Protein 5MSN (pdb70)

Foldseek 3Di:
DLEFDCPQAAEDEQDDQVVVVHVFDQDLVVSCVPGPHHPVSHVLVCLAQLWFHAPSGTHGYDPNNLLVLLLLLQQQCVVVVPDLQWAALPSSLCSSCVPVDPDDDRCDSRSSVSSQSHQWDADPVDNTTHGPVLVVLLVLLLVLQVVPAEPHKDFQVVSVVSSVVSGHPPDPDDDDCLSNQLFWDAQDPGMIHGDHLVPADLDQLRRQVVVCNSPQKDWCSNCCSSRVVNVVVPDDVVVVLVVRWDWDQDPNTIITGHD/DFEWDCPQAEEDAPDDQVVVVGPQDPVVRCVPTPDDPVVHVLVCLAQLWFGAPRGTHGYDLVNLLVLLQLLVQLCVVVVPDQQWDALPVSVVSSPPPPVPDDDRCDSRSVVSSQSNAWDWPVPITTHGPLLVNLLSLLLVLQVVPAAPHKDFPVVSVVVSVVSHHPCSPDDDDCLSNQLFWDAQDPGMIHGDDLVPADLPLLRRLVVNCVSPFKDQPSNCQNSRVVNPVVPDDSVVVVVVFWDWDDDDPTIMTGGD/DEFDCPFAAEDALDLCPVPPDHAQDVVVRVVVGPDDPVRHVLVCLQQLWFHDPRGTHGYDPVVLLVLLQLLQQLCVVVVHDLQWADLPVSVVSSCPPPPVSRDSCDSRSSVSSQSNAWDFDVRTTHGPQLVVLLVLLLVLQVVPAAPHKDFPVVSVVVSVVPHRPPRDDDDDCLSNQLFWDALDPGMIHGDHLVPADLDQLRRLVVRCVSPFKDFPSNCCNSRVVNVVVPDDVQVVLVVAWDWDDDVPTIMIGGD/DFWDFCCPFAAEDAQDQQPPVVADQDVVSSQVVIPDDPVVSVLVCLAQLWFAFPRHTHGYDLNVLLVLLQLLQQQCVVVVPDQQWDDLPVSVCSSPVPPDPRRDRCDSRNSVSSQSHQFDDPPTTHGPQLVNLLSLLLVLQCVPAEPHKDFPVVSVVSSVVSHRDPRDDDDDCLSCQLFWDAQDPGMIHGDDLVVADLPLLRRLVVRCVSPFKDFPSSCQNSRVVSVVVPDDSVVVVVVFWDWDADVPTIMTGGD

Structure (mmCIF, N/CA/C/O backbone):
data_5MSN
#
_entry.id   5MSN
#
_cell.length_a   68.682
_cell.length_b   100.697
_cell.length_c   83.495
_cell.angle_alpha   90.00
_cell.angle_beta   100.67
_cell.angle_gamma   90.00
#
_symmetry.space_group_name_H-M   'P 1 21 1'
#
loop_
_entity.id
_entity.type
_entity.pdbx_description
1 polymer 'DCC1 protein'
2 water water
#
loop_
_atom_site.group_PDB
_atom_site.id
_atom_site.type_symbol
_atom_site.label_atom_id
_atom_site.label_alt_id
_atom_site.label_comp_id
_atom_site.label_asym_id
_atom_site.label_entity_id
_atom_site.label_seq_id
_atom_site.pdbx_PDB_ins_code
_atom_site.Cartn_x
_atom_site.Cartn_y
_atom_site.Cartn_z
_atom_site.occupancy
_atom_site.B_iso_or_equiv
_atom_site.auth_seq_id
_atom_site.auth_comp_id
_atom_site.auth_asym_id
_atom_site.auth_atom_id
_atom_site.pdbx_PDB_model_num
ATOM 1 N N . HIS A 1 27 ? -4.371 97.443 95.986 1.00 51.87 114 HIS A N 1
ATOM 2 C CA . HIS A 1 27 ? -4.304 97.800 94.568 1.00 58.57 114 HIS A CA 1
ATOM 3 C C . HIS A 1 27 ? -3.485 96.768 93.772 1.00 59.44 114 HIS A C 1
ATOM 4 O O . HIS A 1 27 ? -3.782 96.487 92.606 1.00 50.08 114 HIS A O 1
ATOM 11 N N . GLY A 1 28 ? -2.455 96.202 94.403 1.00 54.68 115 GLY A N 1
ATOM 12 C CA . GLY A 1 28 ? -1.682 95.139 93.808 1.00 54.15 115 GLY A CA 1
ATOM 13 C C . GLY A 1 28 ? -0.671 95.551 92.760 1.00 54.70 115 GLY A C 1
ATOM 14 O O . GLY A 1 28 ? 0.110 94.696 92.320 1.00 56.21 115 GLY A O 1
ATOM 15 N N . GLU A 1 29 ? -0.669 96.805 92.310 1.00 54.11 116 GLU A N 1
ATOM 16 C CA . GLU A 1 29 ? 0.251 97.204 91.249 1.00 49.99 116 GLU A CA 1
ATOM 17 C C . GLU A 1 29 ? 1.200 98.286 91.756 1.00 48.26 116 GLU A C 1
ATOM 18 O O . GLU A 1 29 ? 0.960 98.931 92.780 1.00 48.66 116 GLU A O 1
ATOM 24 N N . LEU A 1 30 ? 2.255 98.547 90.983 1.00 46.15 117 LEU A N 1
ATOM 25 C CA . LEU A 1 30 ? 3.124 99.680 91.274 1.00 45.67 117 LEU A CA 1
ATOM 26 C C . LEU A 1 30 ? 2.419 100.963 90.889 1.00 43.08 117 LEU A C 1
ATOM 27 O O . LEU A 1 30 ? 1.630 100.982 89.942 1.00 39.20 117 LEU A O 1
ATOM 32 N N . ASN A 1 31 ? 2.740 102.051 91.594 1.00 44.59 118 ASN A N 1
ATOM 33 C CA . ASN A 1 31 ? 2.264 103.381 91.207 1.00 44.67 118 ASN A CA 1
ATOM 34 C C . ASN A 1 31 ? 3.362 104.062 90.380 1.00 44.58 118 ASN A C 1
ATOM 35 O O . ASN A 1 31 ? 4.327 104.608 90.926 1.00 39.47 118 ASN A O 1
ATOM 40 N N . LEU A 1 32 ? 3.186 104.064 89.057 1.00 39.26 119 LEU A N 1
ATOM 41 C CA . LEU A 1 32 ? 4.163 104.608 88.134 1.00 42.57 119 LEU A CA 1
ATOM 42 C C . LEU A 1 32 ? 3.960 106.108 87.848 1.00 46.38 119 LEU A C 1
ATOM 43 O O . LEU A 1 32 ? 4.508 106.610 86.864 1.00 47.10 119 LEU A O 1
ATOM 48 N N . ASN A 1 33 ? 3.227 106.839 88.710 1.00 46.73 120 ASN A N 1
ATOM 49 C CA . ASN A 1 33 ? 2.855 108.231 88.422 1.00 47.91 120 ASN A CA 1
ATOM 50 C C . ASN A 1 33 ? 4.078 109.098 88.128 1.00 49.39 120 ASN A C 1
ATOM 51 O O . ASN A 1 33 ? 4.027 109.994 87.289 1.00 51.53 120 ASN A O 1
ATOM 56 N N . SER A 1 34 ? 5.123 108.987 88.921 1.00 50.10 121 SER A N 1
ATOM 57 C CA . SER A 1 34 ? 6.265 109.867 88.698 1.00 60.02 121 SER A CA 1
ATOM 58 C C . SER A 1 34 ? 7.438 109.172 88.004 1.00 50.99 121 SER A C 1
ATOM 59 O O . SER A 1 34 ? 8.558 109.692 88.053 1.00 57.99 121 SER A O 1
ATOM 62 N N . VAL A 1 35 ? 7.214 108.013 87.382 1.00 47.19 122 VAL A N 1
ATOM 63 C CA . VAL A 1 35 ? 8.271 107.175 86.811 1.00 43.26 122 VAL A CA 1
ATOM 64 C C . VAL A 1 35 ? 8.340 107.426 85.310 1.00 41.74 122 VAL A C 1
ATOM 65 O O . VAL A 1 35 ? 7.527 106.860 84.560 1.00 44.13 122 VAL A O 1
ATOM 69 N N . PRO A 1 36 ? 9.331 108.155 84.817 1.00 38.71 123 PRO A N 1
ATOM 70 C CA . PRO A 1 36 ? 9.391 108.471 83.386 1.00 41.50 123 PRO A CA 1
ATOM 71 C C . PRO A 1 36 ? 9.903 107.319 82.518 1.00 42.67 123 PRO A C 1
ATOM 72 O O . PRO A 1 36 ? 10.540 106.367 82.986 1.00 42.41 123 PRO A O 1
ATOM 76 N N . ILE A 1 37 ? 9.601 107.421 81.215 1.00 40.07 124 ILE A N 1
ATOM 77 C CA . ILE A 1 37 ? 10.032 106.422 80.241 1.00 38.38 124 ILE A CA 1
ATOM 78 C C . ILE A 1 37 ? 11.386 106.835 79.692 1.00 41.40 124 ILE A C 1
ATOM 79 O O . ILE A 1 37 ? 11.585 107.996 79.317 1.00 37.96 124 ILE A O 1
ATOM 84 N N . TYR A 1 38 ? 12.318 105.892 79.648 1.00 40.80 125 TYR A N 1
ATOM 85 C CA . TYR A 1 38 ? 13.645 106.139 79.107 1.00 41.09 125 TYR A CA 1
ATOM 86 C C . TYR A 1 38 ? 13.731 105.504 77.715 1.00 38.86 125 TYR A C 1
ATOM 87 O O . TYR A 1 38 ? 13.353 104.339 77.527 1.00 32.73 125 TYR A O 1
ATOM 96 N N . ASN A 1 39 ? 14.119 106.308 76.727 1.00 40.96 126 ASN A N 1
ATOM 97 C CA . ASN A 1 39 ? 14.232 105.875 75.338 1.00 40.18 126 ASN A CA 1
ATOM 98 C C . ASN A 1 39 ? 15.643 106.129 74.786 1.00 44.05 126 ASN A C 1
ATOM 99 O O . ASN A 1 39 ? 15.808 106.438 73.602 1.00 42.50 126 ASN A O 1
ATOM 104 N N . GLY A 1 40 ? 16.669 106.039 75.638 1.00 40.62 127 GLY A N 1
ATOM 105 C CA . GLY A 1 40 ? 18.052 106.206 75.188 1.00 43.06 127 GLY A CA 1
ATOM 106 C C . GLY A 1 40 ? 18.573 107.633 75.078 1.00 53.15 127 GLY A C 1
ATOM 107 O O . GLY A 1 40 ? 19.627 107.848 74.461 1.00 52.95 127 GLY A O 1
ATOM 108 N N . GLU A 1 41 ? 17.890 108.608 75.682 1.00 49.60 128 GLU A N 1
ATOM 109 C CA . GLU A 1 41 ? 18.256 110.018 75.597 1.00 56.41 128 GLU A CA 1
ATOM 110 C C . GLU A 1 41 ? 19.579 110.313 76.301 1.00 61.99 128 GLU A C 1
ATOM 111 O O . GLU A 1 41 ? 20.010 109.610 77.225 1.00 54.93 128 GLU A O 1
ATOM 117 N N . LEU A 1 42 ? 20.197 111.416 75.870 1.00 61.81 129 LEU A N 1
ATOM 118 C CA . LEU A 1 42 ? 21.565 111.737 76.248 1.00 65.59 129 LEU A CA 1
ATOM 119 C C . LEU A 1 42 ? 21.677 112.270 77.667 1.00 65.76 129 LEU A C 1
ATOM 120 O O . LEU A 1 42 ? 22.551 111.847 78.436 1.00 67.32 129 LEU A O 1
ATOM 125 N N . ASP A 1 43 ? 20.805 113.201 78.033 1.00 67.09 130 ASP A N 1
ATOM 126 C CA . ASP A 1 43 ? 20.900 113.875 79.321 1.00 70.52 130 ASP A CA 1
ATOM 127 C C . ASP A 1 43 ? 19.550 113.705 80.028 1.00 69.86 130 ASP A C 1
ATOM 128 O O . ASP A 1 43 ? 18.808 114.675 80.198 1.00 70.61 130 ASP A O 1
ATOM 133 N N . PHE A 1 44 ? 19.259 112.484 80.478 1.00 69.74 131 PHE A N 1
ATOM 134 C CA . PHE A 1 44 ? 17.893 112.143 80.880 1.00 62.53 131 PHE A CA 1
ATOM 135 C C . PHE A 1 44 ? 17.449 112.985 82.074 1.00 62.66 131 PHE A C 1
ATOM 136 O O . PHE A 1 44 ? 16.329 113.503 82.081 1.00 62.26 131 PHE A O 1
ATOM 144 N N . SER A 1 45 ? 18.319 113.172 83.071 1.00 63.52 132 SER A N 1
ATOM 145 C CA . SER A 1 45 ? 17.908 113.830 84.312 1.00 68.42 132 SER A CA 1
ATOM 146 C C . SER A 1 45 ? 17.515 115.301 84.134 1.00 73.81 132 SER A C 1
ATOM 147 O O . SER A 1 45 ? 16.702 115.802 84.926 1.00 74.92 132 SER A O 1
ATOM 150 N N . ASP A 1 46 ? 18.051 116.001 83.122 1.00 74.09 133 ASP A N 1
ATOM 151 C CA . ASP A 1 46 ? 17.674 117.389 82.942 1.00 75.22 133 ASP A CA 1
ATOM 152 C C . ASP A 1 46 ? 16.412 117.551 82.098 1.00 77.40 133 ASP A C 1
ATOM 153 O O . ASP A 1 46 ? 15.561 118.380 82.433 1.00 80.17 133 ASP A O 1
ATOM 158 N N . LYS A 1 47 ? 16.206 116.691 81.112 1.00 74.98 134 LYS A N 1
ATOM 159 C CA . LYS A 1 47 ? 14.945 116.776 80.390 1.00 72.49 134 LYS A CA 1
ATOM 160 C C . LYS A 1 47 ? 13.791 116.239 81.201 1.00 71.70 134 LYS A C 1
ATOM 161 O O . LYS A 1 47 ? 12.648 116.296 80.732 1.00 73.56 134 LYS A O 1
ATOM 167 N N . ILE A 1 48 ? 14.076 115.724 82.386 1.00 71.44 135 ILE A N 1
ATOM 168 C CA . ILE A 1 48 ? 13.077 115.194 83.285 1.00 69.70 135 ILE A CA 1
ATOM 169 C C . ILE A 1 48 ? 12.890 116.163 84.455 1.00 75.57 135 ILE A C 1
ATOM 170 O O . ILE A 1 48 ? 13.758 116.991 84.749 1.00 73.64 135 ILE A O 1
ATOM 175 N N . LYS A 1 55 ? 10.882 116.298 90.678 1.00 75.21 142 LYS A N 1
ATOM 176 C CA . LYS A 1 55 ? 9.746 115.393 90.859 1.00 83.26 142 LYS A CA 1
ATOM 177 C C . LYS A 1 55 ? 10.085 113.991 90.349 1.00 81.36 142 LYS A C 1
ATOM 178 O O . LYS A 1 55 ? 9.435 113.455 89.440 1.00 74.90 142 LYS A O 1
ATOM 184 N N . VAL A 1 56 ? 11.112 113.408 90.960 1.00 83.69 143 VAL A N 1
ATOM 185 C CA . VAL A 1 56 ? 11.676 112.146 90.509 1.00 72.33 143 VAL A CA 1
ATOM 186 C C . VAL A 1 56 ? 11.839 111.209 91.690 1.00 66.74 143 VAL A C 1
ATOM 187 O O . VAL A 1 56 ? 11.928 111.620 92.852 1.00 68.91 143 VAL A O 1
ATOM 191 N N . ILE A 1 57 ? 11.896 109.937 91.353 1.00 71.39 144 ILE A N 1
ATOM 192 C CA . ILE A 1 57 ? 12.104 108.838 92.271 1.00 58.07 144 ILE A CA 1
ATOM 193 C C . ILE A 1 57 ? 13.536 108.402 91.995 1.00 51.88 144 ILE A C 1
ATOM 194 O O . ILE A 1 57 ? 13.910 108.261 90.832 1.00 49.35 144 ILE A O 1
ATOM 199 N N . GLY A 1 58 ? 14.353 108.192 93.039 1.00 53.15 145 GLY A N 1
ATOM 200 C CA . GLY A 1 58 ? 15.749 107.834 92.804 1.00 49.50 145 GLY A CA 1
ATOM 201 C C . GLY A 1 58 ? 16.062 106.396 93.153 1.00 49.05 145 GLY A C 1
ATOM 202 O O . GLY A 1 58 ? 17.099 105.848 92.765 1.00 54.47 145 GLY A O 1
ATOM 203 N N . THR A 1 59 ? 15.134 105.748 93.833 1.00 47.13 146 THR A N 1
ATOM 204 C CA . THR A 1 59 ? 15.437 104.478 94.455 1.00 43.48 146 THR A CA 1
ATOM 205 C C . THR A 1 59 ? 14.236 103.536 94.423 1.00 44.14 146 THR A C 1
ATOM 206 O O . THR A 1 59 ? 13.093 103.961 94.631 1.00 40.93 146 THR A O 1
ATOM 210 N N . LEU A 1 60 ? 14.506 102.247 94.199 1.00 40.99 147 LEU A N 1
ATOM 211 C CA . LEU A 1 60 ? 13.430 101.258 94.179 1.00 41.35 147 LEU A CA 1
ATOM 212 C C . LEU A 1 60 ? 12.801 101.093 95.554 1.00 40.03 147 LEU A C 1
ATOM 213 O O . LEU A 1 60 ? 11.612 100.792 95.670 1.00 42.03 147 LEU A O 1
ATOM 218 N N . GLU A 1 61 ? 13.601 101.246 96.607 1.00 45.05 148 GLU A N 1
ATOM 219 C CA . GLU A 1 61 ? 13.086 101.269 97.975 1.00 43.36 148 GLU A CA 1
ATOM 220 C C . GLU A 1 61 ? 12.047 102.377 98.149 1.00 42.50 148 GLU A C 1
ATOM 221 O O . GLU A 1 61 ? 11.005 102.180 98.786 1.00 42.48 148 GLU A O 1
ATOM 227 N N . GLU A 1 62 ? 12.319 103.550 97.598 1.00 43.96 149 GLU A N 1
ATOM 228 C CA . GLU A 1 62 ? 11.345 104.630 97.636 1.00 48.73 149 GLU A CA 1
ATOM 229 C C . GLU A 1 62 ? 10.086 104.282 96.857 1.00 47.63 149 GLU A C 1
ATOM 230 O O . GLU A 1 62 ? 8.975 104.521 97.338 1.00 46.52 149 GLU A O 1
ATOM 236 N N . LEU A 1 63 ? 10.227 103.688 95.669 1.00 45.50 150 LEU A N 1
ATOM 237 C CA . LEU A 1 63 ? 9.044 103.396 94.873 1.00 44.45 150 LEU A CA 1
ATOM 238 C C . LEU A 1 63 ? 8.153 102.379 95.575 1.00 43.71 150 LEU A C 1
ATOM 239 O O . LEU A 1 63 ? 6.925 102.528 95.572 1.00 42.72 150 LEU A O 1
ATOM 244 N N . LEU A 1 64 ? 8.758 101.396 96.262 1.00 43.10 151 LEU A N 1
ATOM 245 C CA . LEU A 1 64 ? 7.990 100.381 96.984 1.00 43.32 151 LEU A CA 1
ATOM 246 C C . LEU A 1 64 ? 7.256 100.982 98.177 1.00 50.14 151 LEU A C 1
ATOM 247 O O . LEU A 1 64 ? 6.101 100.627 98.444 1.00 43.33 151 LEU A O 1
ATOM 252 N N . GLU A 1 65 ? 7.911 101.905 98.895 1.00 47.59 152 GLU A N 1
ATOM 253 C CA . GLU A 1 65 ? 7.275 102.586 100.023 1.00 51.28 152 GLU A CA 1
ATOM 254 C C . GLU A 1 65 ? 6.034 103.368 99.601 1.00 50.18 152 GLU A C 1
ATOM 255 O O . GLU A 1 65 ? 5.069 103.460 100.368 1.00 49.78 152 GLU A O 1
ATOM 261 N N . ASN A 1 66 ? 6.027 103.935 98.397 1.00 47.46 153 ASN A N 1
ATOM 262 C CA . ASN A 1 66 ? 4.881 104.708 97.943 1.00 51.60 153 ASN A CA 1
ATOM 263 C C . ASN A 1 66 ? 3.963 103.913 97.029 1.00 47.69 153 ASN A C 1
ATOM 264 O O . ASN A 1 66 ? 3.223 104.524 96.254 1.00 46.05 153 ASN A O 1
ATOM 269 N N . SER A 1 67 ? 3.981 102.563 97.119 1.00 44.44 154 SER A N 1
ATOM 270 C CA . SER A 1 67 ? 3.174 101.767 96.199 1.00 47.76 154 SER A CA 1
ATOM 271 C C . SER A 1 67 ? 2.183 100.904 96.970 1.00 48.45 154 SER A C 1
ATOM 272 O O . SER A 1 67 ? 2.552 100.272 97.967 1.00 42.66 154 SER A O 1
ATOM 275 N N . PRO A 1 68 ? 0.977 100.766 96.470 1.00 58.50 155 PRO A N 1
ATOM 276 C CA . PRO A 1 68 ? -0.061 100.052 97.217 1.00 53.17 155 PRO A CA 1
ATOM 277 C C . PRO A 1 68 ? -0.002 98.553 97.011 1.00 55.53 155 PRO A C 1
ATOM 278 O O . PRO A 1 68 ? -1.043 97.893 96.969 1.00 68.58 155 PRO A O 1
ATOM 282 N N . CYS A 1 69 ? 1.206 98.011 96.925 1.00 52.00 156 CYS A N 1
ATOM 283 C CA . CYS A 1 69 ? 1.408 96.592 96.725 1.00 48.93 156 CYS A CA 1
ATOM 284 C C . CYS A 1 69 ? 2.454 96.150 97.738 1.00 44.38 156 CYS A C 1
ATOM 285 O O . CYS A 1 69 ? 3.120 96.978 98.366 1.00 40.02 156 CYS A O 1
ATOM 288 N N . SER A 1 70 ? 2.574 94.838 97.919 1.00 40.12 157 SER A N 1
ATOM 289 C CA . SER A 1 70 ? 3.613 94.277 98.771 1.00 39.79 157 SER A CA 1
ATOM 290 C C . SER A 1 70 ? 4.998 94.439 98.122 1.00 41.04 157 SER A C 1
ATOM 291 O O . SER A 1 70 ? 5.123 94.713 96.923 1.00 36.18 157 SER A O 1
ATOM 294 N N . ALA A 1 71 ? 6.058 94.274 98.924 1.00 42.33 158 ALA A N 1
ATOM 295 C CA . ALA A 1 71 ? 7.406 94.430 98.365 1.00 40.57 158 ALA A CA 1
ATOM 296 C C . ALA A 1 71 ? 7.694 93.376 97.294 1.00 45.36 158 ALA A C 1
ATOM 297 O O . ALA A 1 71 ? 8.240 93.701 96.229 1.00 37.04 158 ALA A O 1
ATOM 299 N N . LEU A 1 72 ? 7.305 92.117 97.543 1.00 41.14 159 LEU A N 1
ATOM 300 C CA . LEU A 1 72 ? 7.557 91.043 96.573 1.00 39.33 159 LEU A CA 1
ATOM 301 C C . LEU A 1 72 ? 6.807 91.266 95.270 1.00 35.30 159 LEU A C 1
ATOM 302 O O . LEU A 1 72 ? 7.354 91.039 94.180 1.00 34.33 159 LEU A O 1
ATOM 307 N N . GLU A 1 73 ? 5.554 91.706 95.356 1.00 33.18 160 GLU A N 1
ATOM 308 C CA . GLU A 1 73 ? 4.809 92.030 94.144 1.00 38.43 160 GLU A CA 1
ATOM 309 C C . GLU A 1 73 ? 5.480 93.172 93.378 1.00 31.29 160 GLU A C 1
ATOM 310 O O . GLU A 1 73 ? 5.625 93.115 92.150 1.00 34.73 160 GLU A O 1
ATOM 316 N N . GLY A 1 74 ? 5.885 94.222 94.091 1.00 32.08 161 GLY A N 1
ATOM 317 C CA . GLY A 1 74 ? 6.471 95.387 93.441 1.00 32.10 161 GLY A CA 1
ATOM 318 C C . GLY A 1 74 ? 7.778 95.073 92.743 1.00 32.81 161 GLY A C 1
ATOM 319 O O . GLY A 1 74 ? 8.041 95.580 91.655 1.00 30.30 161 GLY A O 1
ATOM 320 N N . ILE A 1 75 ? 8.631 94.261 93.383 1.00 29.96 162 ILE A N 1
ATOM 321 C CA . ILE A 1 75 ? 9.919 93.891 92.802 1.00 28.42 162 ILE A CA 1
ATOM 322 C C . ILE A 1 75 ? 9.708 93.010 91.566 1.00 34.27 162 ILE A C 1
ATOM 323 O O . ILE A 1 75 ? 10.309 93.237 90.505 1.00 29.87 162 ILE A O 1
ATOM 328 N N . SER A 1 76 ? 8.821 92.005 91.678 1.00 29.21 163 SER A N 1
ATOM 329 C CA . SER A 1 76 ? 8.561 91.112 90.547 1.00 29.30 163 SER A CA 1
ATOM 330 C C . SER A 1 76 ? 8.047 91.889 89.348 1.00 32.83 163 SER A C 1
ATOM 331 O O . SER A 1 76 ? 8.472 91.645 88.208 1.00 32.76 163 SER A O 1
ATOM 334 N N . LYS A 1 77 ? 7.128 92.826 89.585 1.00 30.49 164 LYS A N 1
ATOM 335 C CA . LYS A 1 77 ? 6.582 93.628 88.490 1.00 32.57 164 LYS A CA 1
ATOM 336 C C . LYS A 1 77 ? 7.606 94.595 87.899 1.00 35.66 164 LYS A C 1
ATOM 337 O O . LYS A 1 77 ? 7.563 94.898 86.697 1.00 32.57 164 LYS A O 1
ATOM 343 N N . TRP A 1 78 ? 8.494 95.124 88.741 1.00 29.36 165 TRP A N 1
ATOM 344 C CA . TRP A 1 78 ? 9.581 95.968 88.270 1.00 30.82 165 TRP A CA 1
ATOM 345 C C . TRP A 1 78 ? 10.423 95.212 87.249 1.00 27.81 165 TRP A C 1
ATOM 346 O O . TRP A 1 78 ? 10.793 95.750 86.201 1.00 27.48 165 TRP A O 1
ATOM 357 N N . HIS A 1 79 ? 10.723 93.952 87.541 1.00 26.28 166 HIS A N 1
ATOM 358 C CA . HIS A 1 79 ? 11.507 93.166 86.608 1.00 30.97 166 HIS A CA 1
ATOM 359 C C . HIS A 1 79 ? 10.747 92.910 85.313 1.00 30.22 166 HIS A C 1
ATOM 360 O O . HIS A 1 79 ? 11.352 92.922 84.242 1.00 28.93 166 HIS A O 1
ATOM 367 N N . LYS A 1 80 ? 9.409 92.722 85.377 1.00 28.37 167 LYS A N 1
ATOM 368 C CA . LYS A 1 80 ? 8.675 92.365 84.155 1.00 24.11 167 LYS A CA 1
ATOM 369 C C . LYS A 1 80 ? 8.448 93.547 83.235 1.00 30.97 167 LYS A C 1
ATOM 370 O O . LYS A 1 80 ? 8.324 93.359 82.016 1.00 31.37 167 LYS A O 1
ATOM 376 N N . ILE A 1 81 ? 8.348 94.766 83.779 1.00 27.16 168 ILE A N 1
ATOM 377 C CA . ILE A 1 81 ? 8.092 95.916 82.934 1.00 26.87 168 ILE A CA 1
ATOM 378 C C . ILE A 1 81 ? 9.390 96.577 82.479 1.00 28.86 168 ILE A C 1
ATOM 379 O O . ILE A 1 81 ? 9.339 97.598 81.784 1.00 27.18 168 ILE A O 1
ATOM 384 N N . GLY A 1 82 ? 10.545 96.061 82.896 1.00 28.66 169 GLY A N 1
ATOM 385 C CA . GLY A 1 82 ? 11.796 96.685 82.489 1.00 28.56 169 GLY A CA 1
ATOM 386 C C . GLY A 1 82 ? 12.113 97.956 83.250 1.00 28.77 169 GLY A C 1
ATOM 387 O O . GLY A 1 82 ? 12.537 98.953 82.639 1.00 29.53 169 GLY A O 1
ATOM 388 N N . GLY A 1 83 ? 11.867 97.978 84.563 1.00 28.65 170 GLY A N 1
ATOM 389 C CA . GLY A 1 83 ? 12.261 99.138 85.351 1.00 29.43 170 GLY A CA 1
ATOM 390 C C . GLY A 1 83 ? 13.777 99.234 85.482 1.00 28.54 170 GLY A C 1
ATOM 391 O O . GLY A 1 83 ? 14.479 98.233 85.578 1.00 26.91 170 GLY A O 1
ATOM 392 N N . SER A 1 84 ? 14.292 100.465 85.500 1.00 27.49 171 SER A N 1
ATOM 393 C CA . SER A 1 84 ? 15.734 100.677 85.592 1.00 33.12 171 SER A CA 1
ATOM 394 C C . SER A 1 84 ? 15.988 101.999 86.336 1.00 41.79 171 SER A C 1
ATOM 395 O O . SER A 1 84 ? 15.100 102.537 87.015 1.00 32.85 171 SER A O 1
ATOM 398 N N . VAL A 1 85 ? 17.239 102.477 86.283 1.00 33.08 172 VAL A N 1
ATOM 399 C CA . VAL A 1 85 ? 17.620 103.797 86.782 1.00 35.82 172 VAL A CA 1
ATOM 400 C C . VAL A 1 85 ? 18.598 104.391 85.788 1.00 38.84 172 VAL A C 1
ATOM 401 O O . VAL A 1 85 ? 19.478 103.694 85.278 1.00 40.29 172 VAL A O 1
ATOM 405 N N . LYS A 1 86 ? 18.443 105.670 85.509 1.00 39.16 173 LYS A N 1
ATOM 406 C CA . LYS A 1 86 ? 19.288 106.361 84.546 1.00 43.87 173 LYS A CA 1
ATOM 407 C C . LYS A 1 86 ? 19.558 107.742 85.116 1.00 47.02 173 LYS A C 1
ATOM 408 O O . LYS A 1 86 ? 18.614 108.487 85.400 1.00 45.28 173 LYS A O 1
ATOM 414 N N . ASP A 1 87 ? 20.830 108.068 85.308 1.00 48.77 174 ASP A N 1
ATOM 415 C CA . ASP A 1 87 ? 21.213 109.368 85.844 1.00 53.46 174 ASP A CA 1
ATOM 416 C C . ASP A 1 87 ? 20.530 109.639 87.191 1.00 53.13 174 ASP A C 1
ATOM 417 O O . ASP A 1 87 ? 20.090 110.755 87.473 1.00 56.25 174 ASP A O 1
ATOM 422 N N . GLY A 1 88 ? 20.435 108.612 88.037 1.00 47.51 175 GLY A N 1
ATOM 423 C CA . GLY A 1 88 ? 19.805 108.769 89.336 1.00 45.49 175 GLY A CA 1
ATOM 424 C C . GLY A 1 88 ? 18.288 108.802 89.329 1.00 45.79 175 GLY A C 1
ATOM 425 O O . GLY A 1 88 ? 17.665 108.857 90.408 1.00 45.75 175 GLY A O 1
ATOM 426 N N . VAL A 1 89 ? 17.665 108.719 88.169 1.00 45.22 176 VAL A N 1
ATOM 427 C CA . VAL A 1 89 ? 16.214 108.795 88.058 1.00 44.02 176 VAL A CA 1
ATOM 428 C C . VAL A 1 89 ? 15.654 107.393 87.843 1.00 43.68 176 VAL A C 1
ATOM 429 O O . VAL A 1 89 ? 16.035 106.703 86.891 1.00 42.17 176 VAL A O 1
ATOM 433 N N . LEU A 1 90 ? 14.732 106.968 88.707 1.00 42.50 177 LEU A N 1
ATOM 434 C CA . LEU A 1 90 ? 14.041 105.711 88.460 1.00 37.70 177 LEU A CA 1
ATOM 435 C C . LEU A 1 90 ? 13.192 105.837 87.203 1.00 38.96 177 LEU A C 1
ATOM 436 O O . LEU A 1 90 ? 12.525 106.852 86.982 1.00 36.16 177 LEU A O 1
ATOM 441 N N . CYS A 1 91 ? 13.241 104.815 86.349 1.00 34.83 178 CYS A N 1
ATOM 442 C CA . CYS A 1 91 ? 12.614 104.939 85.048 1.00 32.28 178 CYS A CA 1
ATOM 443 C C . CYS A 1 91 ? 12.154 103.565 84.584 1.00 33.74 178 CYS A C 1
ATOM 444 O O . CYS A 1 91 ? 12.395 102.545 85.236 1.00 34.20 178 CYS A O 1
ATOM 447 N N . ILE A 1 92 ? 11.473 103.560 83.446 1.00 31.81 179 ILE A N 1
ATOM 448 C CA . ILE A 1 92 ? 11.019 102.348 82.770 1.00 33.39 179 ILE A CA 1
ATOM 449 C C . ILE A 1 92 ? 11.495 102.436 81.327 1.00 35.71 179 ILE A C 1
ATOM 450 O O . ILE A 1 92 ? 11.289 103.466 80.674 1.00 36.50 179 ILE A O 1
ATOM 455 N N . LEU A 1 93 ? 12.189 101.392 80.851 1.00 34.75 180 LEU A N 1
ATOM 456 C CA . LEU A 1 93 ? 12.714 101.389 79.484 1.00 34.24 180 LEU A CA 1
ATOM 457 C C . LEU A 1 93 ? 11.564 101.282 78.465 1.00 34.46 180 LEU A C 1
ATOM 458 O O . LEU A 1 93 ? 10.687 100.424 78.597 1.00 29.00 180 LEU A O 1
ATOM 463 N N . SER A 1 94 ? 11.594 102.129 77.435 1.00 32.40 181 SER A N 1
ATOM 464 C CA . SER A 1 94 ? 10.654 101.995 76.317 1.00 36.19 181 SER A CA 1
ATOM 465 C C . SER A 1 94 ? 10.876 100.664 75.595 1.00 36.59 181 SER A C 1
ATOM 466 O O . SER A 1 94 ? 11.958 100.077 75.653 1.00 36.50 181 SER A O 1
ATOM 469 N N . GLN A 1 95 ? 9.826 100.168 74.923 1.00 37.88 182 GLN A N 1
ATOM 470 C CA . GLN A 1 95 ? 9.925 98.850 74.289 1.00 43.82 182 GLN A CA 1
ATOM 471 C C . GLN A 1 95 ? 10.962 98.848 73.175 1.00 40.03 182 GLN A C 1
ATOM 472 O O . GLN A 1 95 ? 11.668 97.846 72.990 1.00 32.80 182 GLN A O 1
ATOM 478 N N . ASP A 1 96 ? 11.101 99.976 72.479 1.00 38.70 183 ASP A N 1
ATOM 479 C CA . ASP A 1 96 ? 12.141 100.123 71.464 1.00 43.52 183 ASP A CA 1
ATOM 480 C C . ASP A 1 96 ? 13.539 100.099 72.080 1.00 40.44 183 ASP A C 1
ATOM 481 O O . ASP A 1 96 ? 14.441 99.440 71.549 1.00 41.53 183 ASP A O 1
ATOM 486 N N . PHE A 1 97 ? 13.747 100.800 73.200 1.00 36.70 184 PHE A N 1
ATOM 487 C CA . PHE A 1 97 ? 15.084 100.798 73.796 1.00 35.81 184 PHE A CA 1
ATOM 488 C C . PHE A 1 97 ? 15.403 99.464 74.457 1.00 32.58 184 PHE A C 1
ATOM 489 O O . PHE A 1 97 ? 16.560 99.024 74.443 1.00 31.47 184 PHE A O 1
ATOM 497 N N . LEU A 1 98 ? 14.404 98.821 75.063 1.00 30.44 185 LEU A N 1
ATOM 498 C CA . LEU A 1 98 ? 14.605 97.483 75.608 1.00 31.65 185 LEU A CA 1
ATOM 499 C C . LEU A 1 98 ? 14.992 96.497 74.510 1.00 32.51 185 LEU A C 1
ATOM 500 O O . LEU A 1 98 ? 15.793 95.586 74.739 1.00 28.32 185 LEU A O 1
ATOM 505 N N . PHE A 1 99 ? 14.373 96.620 73.333 1.00 35.94 186 PHE A N 1
ATOM 506 C CA . PHE A 1 99 ? 14.743 95.742 72.233 1.00 35.86 186 PHE A CA 1
ATOM 507 C C . PHE A 1 99 ? 16.183 95.992 71.825 1.00 31.69 186 PHE A C 1
ATOM 508 O O . PHE A 1 99 ? 16.951 95.053 71.655 1.00 27.12 186 PHE A O 1
ATOM 516 N N . LYS A 1 100 ? 16.571 97.269 71.684 1.00 33.13 187 LYS A N 1
ATOM 517 C CA . LYS A 1 100 ? 17.945 97.571 71.306 1.00 32.55 187 LYS A CA 1
ATOM 518 C C . LYS A 1 100 ? 18.927 97.087 72.355 1.00 31.35 187 LYS A C 1
ATOM 519 O O . LYS A 1 100 ? 20.003 96.587 72.011 1.00 33.94 187 LYS A O 1
ATOM 525 N N . ALA A 1 101 ? 18.592 97.241 73.642 1.00 26.59 188 ALA A N 1
ATOM 526 C CA . ALA A 1 101 ? 19.515 96.802 74.684 1.00 28.42 188 ALA A CA 1
ATOM 527 C C . ALA A 1 101 ? 19.675 95.286 74.684 1.00 27.85 188 ALA A C 1
ATOM 528 O O . ALA A 1 101 ? 20.800 94.769 74.765 1.00 25.85 188 ALA A O 1
ATOM 530 N N . LEU A 1 102 ? 18.572 94.549 74.584 1.00 24.95 189 LEU A N 1
ATOM 531 C CA . LEU A 1 102 ? 18.695 93.091 74.505 1.00 25.64 189 LEU A CA 1
ATOM 532 C C . LEU A 1 102 ? 19.539 92.674 73.295 1.00 25.44 189 LEU A C 1
ATOM 533 O O . LEU A 1 102 ? 20.381 91.772 73.390 1.00 23.77 189 LEU A O 1
ATOM 538 N N . HIS A 1 103 ? 19.318 93.319 72.149 1.00 27.47 190 HIS A N 1
ATOM 539 C CA . HIS A 1 103 ? 20.014 92.956 70.918 1.00 31.05 190 HIS A CA 1
ATOM 540 C C . HIS A 1 103 ? 21.521 93.175 71.061 1.00 28.53 190 HIS A C 1
ATOM 541 O O . HIS A 1 103 ? 22.321 92.280 70.738 1.00 25.11 190 HIS A O 1
ATOM 548 N N . VAL A 1 104 ? 21.933 94.343 71.593 1.00 25.01 191 VAL A N 1
ATOM 549 C CA . VAL A 1 104 ? 23.374 94.554 71.707 1.00 26.92 191 VAL A CA 1
ATOM 550 C C . VAL A 1 104 ? 23.926 93.626 72.779 1.00 23.99 191 VAL A C 1
ATOM 551 O O . VAL A 1 104 ? 25.035 93.102 72.638 1.00 21.36 191 VAL A O 1
ATOM 555 N N . LEU A 1 105 ? 23.149 93.352 73.835 1.00 23.91 192 LEU A N 1
ATOM 556 C CA . LEU A 1 105 ? 23.626 92.435 74.864 1.00 23.22 192 LEU A CA 1
ATOM 557 C C . LEU A 1 105 ? 23.937 91.072 74.266 1.00 22.92 192 LEU A C 1
ATOM 558 O O . LEU A 1 105 ? 24.928 90.439 74.639 1.00 28.26 192 LEU A O 1
ATOM 563 N N . LEU A 1 106 ? 23.027 90.563 73.419 1.00 22.92 193 LEU A N 1
ATOM 564 C CA . LEU A 1 106 ? 23.185 89.241 72.817 1.00 22.86 193 LEU A CA 1
ATOM 565 C C . LEU A 1 106 ? 24.329 89.216 71.806 1.00 21.88 193 LEU A C 1
ATOM 566 O O . LEU A 1 106 ? 25.112 88.264 71.781 1.00 19.75 193 LEU A O 1
ATOM 571 N N . MET A 1 107 ? 24.432 90.246 70.951 1.00 25.09 194 MET A N 1
ATOM 572 C CA . MET A 1 107 ? 25.564 90.347 70.030 1.00 24.31 194 MET A CA 1
ATOM 573 C C . MET A 1 107 ? 26.881 90.353 70.804 1.00 27.79 194 MET A C 1
ATOM 574 O O . MET A 1 107 ? 27.798 89.571 70.515 1.00 25.32 194 MET A O 1
ATOM 579 N N . SER A 1 108 ? 26.976 91.213 71.822 1.00 20.39 195 SER A N 1
ATOM 580 C CA . SER A 1 108 ? 28.235 91.379 72.528 1.00 23.77 195 SER A CA 1
ATOM 581 C C . SER A 1 108 ? 28.574 90.134 73.317 1.00 21.99 195 SER A C 1
ATOM 582 O O . SER A 1 108 ? 29.729 89.714 73.344 1.00 24.76 195 SER A O 1
ATOM 585 N N . ALA A 1 109 ? 27.587 89.503 73.935 1.00 26.12 196 ALA A N 1
ATOM 586 C CA . ALA A 1 109 ? 27.903 88.308 74.706 1.00 22.01 196 ALA A CA 1
ATOM 587 C C . ALA A 1 109 ? 28.401 87.191 73.803 1.00 21.31 196 ALA A C 1
ATOM 588 O O . ALA A 1 109 ? 29.326 86.450 74.175 1.00 25.53 196 ALA A O 1
ATOM 590 N N . MET A 1 110 ? 27.808 87.040 72.616 1.00 19.97 197 MET A N 1
ATOM 591 C CA . MET A 1 110 ? 28.316 86.017 71.708 1.00 18.94 197 MET A CA 1
ATOM 592 C C . MET A 1 110 ? 29.715 86.383 71.218 1.00 23.75 197 MET A C 1
ATOM 593 O O . MET A 1 110 ? 30.607 85.529 71.188 1.00 23.16 197 MET A O 1
ATOM 598 N N . ALA A 1 111 ? 29.935 87.670 70.906 1.00 21.67 198 ALA A N 1
ATOM 599 C CA . ALA A 1 111 ? 31.201 88.118 70.329 1.00 24.41 198 ALA A CA 1
ATOM 600 C C . ALA A 1 111 ? 32.356 87.863 71.282 1.00 26.64 198 ALA A C 1
ATOM 601 O O . ALA A 1 111 ? 33.475 87.608 70.840 1.00 28.87 198 ALA A O 1
ATOM 603 N N . GLU A 1 112 ? 32.129 87.987 72.592 1.00 22.42 199 GLU A N 1
ATOM 604 C CA . GLU A 1 112 ? 33.155 87.661 73.577 1.00 25.02 199 GLU A CA 1
ATOM 605 C C . GLU A 1 112 ? 33.068 86.237 74.086 1.00 26.24 199 GLU A C 1
ATOM 606 O O . GLU A 1 112 ? 33.723 85.922 75.085 1.00 25.15 199 GLU A O 1
ATOM 612 N N . SER A 1 113 ? 32.260 85.388 73.446 1.00 24.47 200 SER A N 1
ATOM 613 C CA . SER A 1 113 ? 32.021 84.016 73.874 1.00 25.23 200 SER A CA 1
ATOM 614 C C . SER A 1 113 ? 31.766 83.917 75.371 1.00 28.56 200 SER A C 1
ATOM 615 O O . SER A 1 113 ? 32.317 83.058 76.058 1.00 27.75 200 SER A O 1
ATOM 618 N N . LEU A 1 114 ? 30.861 84.751 75.869 1.00 24.04 201 LEU A N 1
ATOM 619 C CA . LEU A 1 114 ? 30.425 84.552 77.250 1.00 25.54 201 LEU A CA 1
ATOM 620 C C . LEU A 1 114 ? 29.551 83.304 77.346 1.00 27.43 201 LEU A C 1
ATOM 621 O O . LEU A 1 114 ? 28.943 82.879 76.369 1.00 27.26 201 LEU A O 1
ATOM 626 N N . ASP A 1 115 ? 29.494 82.716 78.543 1.00 30.37 202 ASP A N 1
ATOM 627 C CA . ASP A 1 115 ? 28.661 81.538 78.808 1.00 30.95 202 ASP A CA 1
ATOM 628 C C . ASP A 1 115 ? 27.219 82.010 79.067 1.00 28.84 202 ASP A C 1
ATOM 629 O O . ASP A 1 115 ? 26.932 82.564 80.128 1.00 31.64 202 ASP A O 1
ATOM 634 N N . LEU A 1 116 ? 26.316 81.808 78.085 1.00 31.41 203 LEU A N 1
ATOM 635 C CA . LEU A 1 116 ? 24.941 82.320 78.090 1.00 31.12 203 LEU A CA 1
ATOM 636 C C . LEU A 1 116 ? 24.091 81.707 79.204 1.00 30.37 203 LEU A C 1
ATOM 637 O O . LEU A 1 116 ? 23.033 82.248 79.558 1.00 28.49 203 LEU A O 1
ATOM 642 N N . GLN A 1 117 ? 24.586 80.605 79.750 1.00 30.98 204 GLN A N 1
ATOM 643 C CA . GLN A 1 117 ? 24.081 79.788 80.845 1.00 34.58 204 GLN A CA 1
ATOM 644 C C . GLN A 1 117 ? 24.603 80.249 82.201 1.00 34.42 204 GLN A C 1
ATOM 645 O O . GLN A 1 117 ? 23.951 79.993 83.219 1.00 31.57 204 GLN A O 1
ATOM 651 N N . HIS A 1 118 ? 25.671 81.094 82.224 1.00 34.23 205 HIS A N 1
ATOM 652 C CA . HIS A 1 118 ? 26.309 81.625 83.450 1.00 34.19 205 HIS A CA 1
ATOM 653 C C . HIS A 1 118 ? 26.866 83.029 83.167 1.00 34.62 205 HIS A C 1
ATOM 654 O O . HIS A 1 118 ? 28.075 83.197 82.998 1.00 33.28 205 HIS A O 1
ATOM 661 N N . LEU A 1 119 ? 25.992 84.027 83.020 1.00 31.46 206 LEU A N 1
ATOM 662 C CA . LEU A 1 119 ? 26.381 85.394 82.759 1.00 34.62 206 LEU A CA 1
ATOM 663 C C . LEU A 1 119 ? 26.406 86.148 84.071 1.00 36.95 206 LEU A C 1
ATOM 664 O O . LEU A 1 119 ? 25.587 85.890 84.956 1.00 41.48 206 LEU A O 1
ATOM 669 N N . ASN A 1 120 ? 27.348 87.061 84.226 1.00 42.65 207 ASN A N 1
ATOM 670 C CA . ASN A 1 120 ? 27.305 88.009 85.325 1.00 40.61 207 ASN A CA 1
ATOM 671 C C . ASN A 1 120 ? 27.302 89.381 84.704 1.00 36.30 207 ASN A C 1
ATOM 672 O O . ASN A 1 120 ? 27.738 89.570 83.555 1.00 38.57 207 ASN A O 1
ATOM 677 N N . VAL A 1 121 ? 26.790 90.329 85.473 1.00 36.13 208 VAL A N 1
ATOM 678 C CA . VAL A 1 121 ? 26.515 91.648 84.933 1.00 37.75 208 VAL A CA 1
ATOM 679 C C . VAL A 1 121 ? 27.802 92.287 84.446 1.00 30.38 208 VAL A C 1
ATOM 680 O O . VAL A 1 121 ? 27.792 93.029 83.464 1.00 30.27 208 VAL A O 1
ATOM 684 N N . GLU A 1 122 ? 28.915 92.017 85.139 1.00 30.15 209 GLU A N 1
ATOM 685 C CA . GLU A 1 122 ? 30.167 92.740 84.913 1.00 33.96 209 GLU A CA 1
ATOM 686 C C . GLU A 1 122 ? 30.732 92.454 83.520 1.00 26.75 209 GLU A C 1
ATOM 687 O O . GLU A 1 122 ? 30.977 93.381 82.736 1.00 25.95 209 GLU A O 1
ATOM 693 N N . ASP A 1 123 ? 30.923 91.162 83.205 1.00 23.04 210 ASP A N 1
ATOM 694 C CA . ASP A 1 123 ? 31.390 90.728 81.886 1.00 22.82 210 ASP A CA 1
ATOM 695 C C . ASP A 1 123 ? 30.439 91.174 80.794 1.00 26.42 210 ASP A C 1
ATOM 696 O O . ASP A 1 123 ? 30.879 91.639 79.739 1.00 22.54 210 ASP A O 1
ATOM 701 N N . THR A 1 124 ? 29.120 91.055 81.043 1.00 26.46 211 THR A N 1
ATOM 702 C CA . THR A 1 124 ? 28.128 91.426 80.049 1.00 22.60 211 THR A CA 1
ATOM 703 C C . THR A 1 124 ? 28.162 92.914 79.786 1.00 23.95 211 THR A C 1
ATOM 704 O O . THR A 1 124 ? 28.184 93.346 78.626 1.00 21.89 211 THR A O 1
ATOM 708 N N . HIS A 1 125 ? 28.184 93.721 80.855 1.00 24.41 212 HIS A N 1
ATOM 709 C CA . HIS A 1 125 ? 28.300 95.167 80.693 1.00 23.08 212 HIS A CA 1
ATOM 710 C C . HIS A 1 125 ? 29.598 95.532 79.975 1.00 23.03 212 HIS A C 1
ATOM 711 O O . HIS A 1 125 ? 29.606 96.385 79.071 1.00 21.83 212 HIS A O 1
ATOM 718 N N . HIS A 1 126 ? 30.697 94.876 80.330 1.00 21.71 213 HIS A N 1
ATOM 719 C CA . HIS A 1 126 ? 31.946 95.149 79.616 1.00 23.37 213 HIS A CA 1
ATOM 720 C C . HIS A 1 126 ? 31.854 94.762 78.154 1.00 23.48 213 HIS A C 1
ATOM 721 O O . HIS A 1 126 ? 32.363 95.483 77.279 1.00 22.66 213 HIS A O 1
ATOM 728 N N . ALA A 1 127 ? 31.248 93.597 77.864 1.00 19.66 214 ALA A N 1
ATOM 729 C CA . ALA A 1 127 ? 31.160 93.166 76.474 1.00 19.66 214 ALA A CA 1
ATOM 730 C C . ALA A 1 127 ? 30.410 94.181 75.626 1.00 21.62 214 ALA A C 1
ATOM 731 O O . ALA A 1 127 ? 30.862 94.536 74.523 1.00 20.63 214 ALA A O 1
ATOM 733 N N . VAL A 1 128 ? 29.297 94.731 76.135 1.00 19.47 215 VAL A N 1
ATOM 734 C CA . VAL A 1 128 ? 28.585 95.662 75.261 1.00 19.50 215 VAL A CA 1
ATOM 735 C C . VAL A 1 128 ? 29.340 96.989 75.142 1.00 26.37 215 VAL A C 1
ATOM 736 O O . VAL A 1 128 ? 29.336 97.607 74.064 1.00 29.49 215 VAL A O 1
ATOM 740 N N . GLY A 1 129 ? 30.001 97.455 76.199 1.00 21.29 216 GLY A N 1
ATOM 741 C CA . GLY A 1 129 ? 30.694 98.744 76.080 1.00 26.72 216 GLY A CA 1
ATOM 742 C C . GLY A 1 129 ? 32.001 98.692 75.304 1.00 30.09 216 GLY A C 1
ATOM 743 O O . GLY A 1 129 ? 32.544 99.752 74.973 1.00 30.95 216 GLY A O 1
ATOM 744 N N . LYS A 1 130 ? 32.512 97.497 74.986 1.00 28.12 217 LYS A N 1
ATOM 745 C CA . LYS A 1 130 ? 33.865 97.420 74.418 1.00 33.96 217 LYS A CA 1
ATOM 746 C C . LYS A 1 130 ? 33.994 98.240 73.136 1.00 42.92 217 LYS A C 1
ATOM 747 O O . LYS A 1 130 ? 34.971 98.970 72.954 1.00 48.53 217 LYS A O 1
ATOM 753 N N . ASP A 1 131 ? 33.022 98.162 72.247 1.00 42.68 218 ASP A N 1
ATOM 754 C CA . ASP A 1 131 ? 33.108 98.910 70.995 1.00 50.54 218 ASP A CA 1
ATOM 755 C C . ASP A 1 131 ? 32.156 100.105 70.967 1.00 51.94 218 ASP A C 1
ATOM 756 O O . ASP A 1 131 ? 31.603 100.449 69.919 1.00 61.96 218 ASP A O 1
ATOM 761 N N . ILE A 1 132 ? 31.928 100.733 72.116 1.00 49.32 219 ILE A N 1
ATOM 762 C CA . ILE A 1 132 ? 31.181 101.991 72.202 1.00 54.79 219 ILE A CA 1
ATOM 763 C C . ILE A 1 132 ? 32.071 102.926 73.023 1.00 60.67 219 ILE A C 1
ATOM 764 O O . ILE A 1 132 ? 31.968 102.997 74.255 1.00 60.39 219 ILE A O 1
ATOM 769 N N . GLU A 1 133 ? 32.916 103.699 72.336 1.00 68.11 220 GLU A N 1
ATOM 770 C CA . GLU A 1 133 ? 33.941 104.502 73.005 1.00 79.24 220 GLU A CA 1
ATOM 771 C C . GLU A 1 133 ? 33.943 105.957 72.551 1.00 78.88 220 GLU A C 1
ATOM 772 O O . GLU A 1 133 ? 34.247 106.864 73.340 1.00 83.84 220 GLU A O 1
ATOM 778 N N . ASP A 1 134 ? 33.664 106.171 71.269 1.00 79.15 221 ASP A N 1
ATOM 779 C CA . ASP A 1 134 ? 33.670 107.491 70.646 1.00 81.19 221 ASP A CA 1
ATOM 780 C C . ASP A 1 134 ? 32.341 108.247 70.787 1.00 80.68 221 ASP A C 1
ATOM 781 O O . ASP A 1 134 ? 32.264 109.402 70.372 1.00 80.95 221 ASP A O 1
ATOM 786 N N . GLU A 1 135 ? 31.307 107.652 71.367 1.00 80.33 222 GLU A N 1
ATOM 787 C CA . GLU A 1 135 ? 30.065 108.396 71.493 1.00 67.49 222 GLU A CA 1
ATOM 788 C C . GLU A 1 135 ? 29.293 107.949 72.734 1.00 55.70 222 GLU A C 1
ATOM 789 O O . GLU A 1 135 ? 29.875 107.451 73.709 1.00 55.54 222 GLU A O 1
ATOM 795 N N . PHE A 1 136 ? 27.976 108.125 72.678 1.00 48.74 223 PHE A N 1
ATOM 796 C CA . PHE A 1 136 ? 27.136 107.921 73.851 1.00 45.47 223 PHE A CA 1
ATOM 797 C C . PHE A 1 136 ? 26.783 106.447 74.007 1.00 36.55 223 PHE A C 1
ATOM 798 O O . PHE A 1 136 ? 26.410 105.768 73.046 1.00 36.31 223 PHE A O 1
ATOM 806 N N . ASN A 1 137 ? 27.071 105.937 75.191 1.00 32.52 224 ASN A N 1
ATOM 807 C CA . ASN A 1 137 ? 26.782 104.563 75.563 1.00 36.51 224 ASN A CA 1
ATOM 808 C C . ASN A 1 137 ? 25.679 104.611 76.590 1.00 32.99 224 ASN A C 1
ATOM 809 O O . ASN A 1 137 ? 25.948 104.854 77.776 1.00 34.21 224 ASN A O 1
ATOM 814 N N . PRO A 1 138 ? 24.430 104.369 76.198 1.00 33.47 225 PRO A N 1
ATOM 815 C CA . PRO A 1 138 ? 23.349 104.341 77.175 1.00 35.12 225 PRO A CA 1
ATOM 816 C C . PRO A 1 138 ? 23.263 103.036 77.952 1.00 34.15 225 PRO A C 1
ATOM 817 O O . PRO A 1 138 ? 22.471 102.956 78.891 1.00 31.03 225 PRO A O 1
ATOM 821 N N . TYR A 1 139 ? 24.074 102.028 77.633 1.00 28.24 226 TYR A N 1
ATOM 822 C CA . TYR A 1 139 ? 23.914 100.717 78.273 1.00 28.24 226 TYR A CA 1
ATOM 823 C C . TYR A 1 139 ? 24.794 100.627 79.524 1.00 28.40 226 TYR A C 1
ATOM 824 O O . TYR A 1 139 ? 25.793 99.895 79.582 1.00 30.16 226 TYR A O 1
ATOM 833 N N . THR A 1 140 ? 24.364 101.345 80.561 1.00 27.48 227 THR A N 1
ATOM 834 C CA . THR A 1 140 ? 25.013 101.363 81.871 1.00 26.45 227 THR A CA 1
ATOM 835 C C . THR A 1 140 ? 24.832 100.022 82.570 1.00 27.05 227 THR A C 1
ATOM 836 O O . THR A 1 140 ? 24.086 99.152 82.109 1.00 23.33 227 THR A O 1
ATOM 840 N N . ARG A 1 141 ? 25.487 99.863 83.734 1.00 28.20 228 ARG A N 1
ATOM 841 C CA . ARG A 1 141 ? 25.337 98.631 84.511 1.00 25.97 228 ARG A CA 1
ATOM 842 C C . ARG A 1 141 ? 23.883 98.358 84.883 1.00 27.64 228 ARG A C 1
ATOM 843 O O . ARG A 1 141 ? 23.433 97.210 84.828 1.00 21.74 228 ARG A O 1
ATOM 851 N N . GLU A 1 142 ? 23.126 99.401 85.231 1.00 27.85 229 GLU A N 1
ATOM 852 C CA . GLU A 1 142 ? 21.747 99.194 85.664 1.00 28.12 229 GLU A CA 1
ATOM 853 C C . GLU A 1 142 ? 20.837 98.778 84.504 1.00 28.23 229 GLU A C 1
ATOM 854 O O . GLU A 1 142 ? 19.951 97.936 84.685 1.00 24.78 229 GLU A O 1
ATOM 860 N N . ILE A 1 143 ? 21.051 99.344 83.307 1.00 22.46 230 ILE A N 1
ATOM 861 C CA . ILE A 1 143 ? 20.303 98.932 82.130 1.00 25.02 230 ILE A CA 1
ATOM 862 C C . ILE A 1 143 ? 20.587 97.468 81.833 1.00 26.02 230 ILE A C 1
ATOM 863 O O . ILE A 1 143 ? 19.670 96.677 81.564 1.00 25.98 230 ILE A O 1
ATOM 868 N N . ILE A 1 144 ? 21.872 97.083 81.878 1.00 25.77 231 ILE A N 1
ATOM 869 C CA . ILE A 1 144 ? 22.212 95.675 81.657 1.00 23.84 231 ILE A CA 1
ATOM 870 C C . ILE A 1 144 ? 21.482 94.817 82.667 1.00 23.76 231 ILE A C 1
ATOM 871 O O . ILE A 1 144 ? 20.967 93.742 82.338 1.00 22.41 231 ILE A O 1
ATOM 876 N N . GLU A 1 145 ? 21.484 95.245 83.926 1.00 23.17 232 GLU A N 1
ATOM 877 C CA . GLU A 1 145 ? 20.834 94.438 84.947 1.00 29.50 232 GLU A CA 1
ATOM 878 C C . GLU A 1 145 ? 19.329 94.329 84.684 1.00 21.03 232 GLU A C 1
ATOM 879 O O . GLU A 1 145 ? 18.733 93.266 84.885 1.00 21.72 232 GLU A O 1
ATOM 885 N N . THR A 1 146 ? 18.709 95.408 84.192 1.00 20.16 233 THR A N 1
ATOM 886 C CA . THR A 1 146 ? 17.287 95.347 83.843 1.00 25.74 233 THR A CA 1
ATOM 887 C C . THR A 1 146 ? 17.002 94.327 82.733 1.00 22.70 233 THR A C 1
ATOM 888 O O . THR A 1 146 ? 15.992 93.613 82.783 1.00 22.53 233 THR A O 1
ATOM 892 N N . VAL A 1 147 ? 17.858 94.269 81.710 1.00 27.84 234 VAL A N 1
ATOM 893 C CA . VAL A 1 147 ? 17.673 93.296 80.618 1.00 24.24 234 VAL A CA 1
ATOM 894 C C . VAL A 1 147 ? 17.761 91.871 81.146 1.00 21.73 234 VAL A C 1
ATOM 895 O O . VAL A 1 147 ? 16.935 91.008 80.805 1.00 22.94 234 VAL A O 1
ATOM 899 N N . LEU A 1 148 ? 18.768 91.601 81.987 1.00 27.16 235 LEU A N 1
ATOM 900 C CA . LEU A 1 148 ? 18.940 90.263 82.549 1.00 23.83 235 LEU A CA 1
ATOM 901 C C . LEU A 1 148 ? 17.769 89.876 83.449 1.00 24.89 235 LEU A C 1
ATOM 902 O O . LEU A 1 148 ? 17.348 88.708 83.465 1.00 27.49 235 LEU A O 1
ATOM 907 N N . ASN A 1 149 ? 17.240 90.831 84.220 1.00 23.06 236 ASN A N 1
ATOM 908 C CA . ASN A 1 149 ? 16.094 90.533 85.093 1.00 27.90 236 ASN A CA 1
ATOM 909 C C . ASN A 1 149 ? 14.807 90.295 84.287 1.00 26.13 236 ASN A C 1
ATOM 910 O O . ASN A 1 149 ? 13.873 89.649 84.792 1.00 30.20 236 ASN A O 1
ATOM 915 N N . LYS A 1 150 ? 14.751 90.761 83.047 1.00 26.82 237 LYS A N 1
ATOM 916 C CA . LYS A 1 150 ? 13.609 90.552 82.175 1.00 23.54 237 LYS A CA 1
ATOM 917 C C . LYS A 1 150 ? 13.739 89.271 81.356 1.00 27.62 237 LYS A C 1
ATOM 918 O O . LYS A 1 150 ? 12.764 88.541 81.179 1.00 25.18 237 LYS A O 1
ATOM 924 N N . PHE A 1 151 ? 14.923 88.986 80.820 1.00 24.01 238 PHE A N 1
ATOM 925 C CA . PHE A 1 151 ? 15.059 87.882 79.878 1.00 28.26 238 PHE A CA 1
ATOM 926 C C . PHE A 1 151 ? 15.903 86.743 80.433 1.00 27.16 238 PHE A C 1
ATOM 927 O O . PHE A 1 151 ? 16.273 85.826 79.677 1.00 28.83 238 PHE A O 1
ATOM 935 N N . ALA A 1 152 ? 16.226 86.762 81.724 1.00 23.49 239 ALA A N 1
ATOM 936 C CA . ALA A 1 152 ? 17.096 85.714 82.261 1.00 27.06 239 ALA A CA 1
ATOM 937 C C . ALA A 1 152 ? 16.701 85.445 83.702 1.00 29.72 239 ALA A C 1
ATOM 938 O O . ALA A 1 152 ? 15.952 86.213 84.300 1.00 31.48 239 ALA A O 1
ATOM 940 N N . VAL A 1 153 ? 17.173 84.338 84.255 1.00 28.25 240 VAL A N 1
ATOM 941 C CA . VAL A 1 153 ? 16.844 83.989 85.641 1.00 35.58 240 VAL A CA 1
ATOM 942 C C . VAL A 1 153 ? 18.131 83.867 86.442 1.00 35.20 240 VAL A C 1
ATOM 943 O O . VAL A 1 153 ? 19.120 83.296 85.968 1.00 34.15 240 VAL A O 1
ATOM 947 N N . GLN A 1 154 ? 18.135 84.377 87.660 1.00 37.37 241 GLN A N 1
ATOM 948 C CA . GLN A 1 154 ? 19.380 84.300 88.418 1.00 43.79 241 GLN A CA 1
ATOM 949 C C . GLN A 1 154 ? 19.532 82.970 89.148 1.00 50.78 241 GLN A C 1
ATOM 950 O O . GLN A 1 154 ? 18.556 82.461 89.719 1.00 51.59 241 GLN A O 1
ATOM 956 N N . GLU A 1 155 ? 20.760 82.400 89.181 1.00 56.19 242 GLU A N 1
ATOM 957 C CA . GLU A 1 155 ? 20.917 81.100 89.854 1.00 66.94 242 GLU A CA 1
ATOM 958 C C . GLU A 1 155 ? 21.102 81.253 91.336 1.00 73.04 242 GLU A C 1
ATOM 959 O O . GLU A 1 155 ? 22.073 81.867 91.810 1.00 76.51 242 GLU A O 1
ATOM 965 N N . GLN A 1 156 ? 20.256 80.552 92.046 1.00 74.35 243 GLN A N 1
ATOM 966 C CA . GLN A 1 156 ? 20.310 80.456 93.464 1.00 75.49 243 GLN A CA 1
ATOM 967 C C . GLN A 1 156 ? 21.548 79.739 93.957 1.00 76.29 243 GLN A C 1
ATOM 968 O O . GLN A 1 156 ? 21.616 79.422 95.137 1.00 70.66 243 GLN A O 1
ATOM 974 N N . GLU A 1 159 ? 25.415 79.256 92.659 1.00 81.83 246 GLU A N 1
ATOM 975 C CA . GLU A 1 159 ? 26.847 79.507 92.501 1.00 83.15 246 GLU A CA 1
ATOM 976 C C . GLU A 1 159 ? 27.196 80.960 92.817 1.00 83.45 246 GLU A C 1
ATOM 977 O O . GLU A 1 159 ? 27.698 81.263 93.902 1.00 84.13 246 GLU A O 1
ATOM 983 N N . ASN A 1 160 ? 26.933 81.864 91.880 1.00 76.06 247 ASN A N 1
ATOM 984 C CA . ASN A 1 160 ? 27.248 83.269 92.067 1.00 74.52 247 ASN A CA 1
ATOM 985 C C . ASN A 1 160 ? 25.999 84.096 91.777 1.00 67.51 247 ASN A C 1
ATOM 986 O O . ASN A 1 160 ? 24.952 83.567 91.392 1.00 65.88 247 ASN A O 1
ATOM 991 N N . ASN A 1 161 ? 26.103 85.399 92.047 1.00 63.61 248 ASN A N 1
ATOM 992 C CA . ASN A 1 161 ? 25.473 86.470 91.274 1.00 61.76 248 ASN A CA 1
ATOM 993 C C . ASN A 1 161 ? 25.561 86.317 89.742 1.00 59.43 248 ASN A C 1
ATOM 994 O O . ASN A 1 161 ? 26.054 87.190 89.022 1.00 56.46 248 ASN A O 1
ATOM 999 N N . THR A 1 162 ? 24.961 85.230 89.235 1.00 56.57 249 THR A N 1
ATOM 1000 C CA . THR A 1 162 ? 25.059 84.787 87.849 1.00 55.17 249 THR A CA 1
ATOM 1001 C C . THR A 1 162 ? 23.677 84.495 87.239 1.00 47.87 249 THR A C 1
ATOM 1002 O O . THR A 1 162 ? 22.745 84.078 87.938 1.00 47.83 249 THR A O 1
ATOM 1006 N N . TRP A 1 163 ? 23.539 84.733 85.914 1.00 40.28 250 TRP A N 1
ATOM 1007 C CA . TRP A 1 163 ? 22.264 84.618 85.202 1.00 35.40 250 TRP A CA 1
ATOM 1008 C C . TRP A 1 163 ? 22.323 83.592 84.071 1.00 34.29 250 TRP A C 1
ATOM 1009 O O . TRP A 1 163 ? 23.328 83.468 83.367 1.00 29.93 250 TRP A O 1
ATOM 1020 N N . ARG A 1 164 ? 21.189 82.915 83.844 1.00 27.38 251 ARG A N 1
ATOM 1021 C CA . ARG A 1 164 ? 21.033 81.963 82.747 1.00 32.43 251 ARG A CA 1
ATOM 1022 C C . ARG A 1 164 ? 19.976 82.515 81.799 1.00 30.62 251 ARG A C 1
ATOM 1023 O O . ARG A 1 164 ? 18.852 82.812 82.222 1.00 26.52 251 ARG A O 1
ATOM 1031 N N . LEU A 1 165 ? 20.357 82.748 80.534 1.00 27.57 252 LEU A N 1
ATOM 1032 C CA . LEU A 1 165 ? 19.387 83.280 79.583 1.00 30.37 252 LEU A CA 1
ATOM 1033 C C . LEU A 1 165 ? 18.205 82.332 79.444 1.00 27.10 252 LEU A C 1
ATOM 1034 O O . LEU A 1 165 ? 18.364 81.116 79.438 1.00 29.12 252 LEU A O 1
ATOM 1039 N N . ARG A 1 166 ? 17.009 82.915 79.351 1.00 24.74 253 ARG A N 1
ATOM 1040 C CA . ARG A 1 166 ? 15.806 82.176 78.989 1.00 31.45 253 ARG A CA 1
ATOM 1041 C C . ARG A 1 166 ? 15.712 82.211 77.467 1.00 25.36 253 ARG A C 1
ATOM 1042 O O . ARG A 1 166 ? 15.018 83.039 76.880 1.00 27.72 253 ARG A O 1
ATOM 1050 N N . ILE A 1 167 ? 16.437 81.285 76.829 1.00 23.97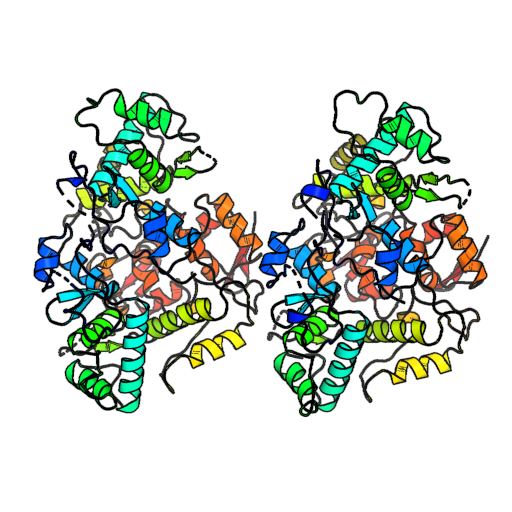 254 ILE A N 1
ATOM 1051 C CA . ILE A 1 167 ? 16.601 81.351 75.372 1.00 29.89 254 ILE A CA 1
ATOM 1052 C C . ILE A 1 167 ? 15.273 81.226 74.636 1.00 28.79 254 ILE A C 1
ATOM 1053 O O . ILE A 1 167 ? 14.994 82.070 73.761 1.00 26.71 254 ILE A O 1
ATOM 1058 N N . PRO A 1 168 ? 14.412 80.230 74.914 1.00 28.57 255 PRO A N 1
ATOM 1059 C CA . PRO A 1 168 ? 13.140 80.187 74.177 1.00 29.52 255 PRO A CA 1
ATOM 1060 C C . PRO A 1 168 ? 12.312 81.433 74.368 1.00 28.51 255 PRO A C 1
ATOM 1061 O O . PRO A 1 168 ? 11.704 81.912 73.402 1.00 24.71 255 PRO A O 1
ATOM 1065 N N . PHE A 1 169 ? 12.327 82.026 75.572 1.00 27.56 256 PHE A N 1
ATOM 1066 C CA . PHE A 1 169 ? 11.589 83.268 75.806 1.00 27.71 256 PHE A CA 1
ATOM 1067 C C . PHE A 1 169 ? 12.170 84.434 74.980 1.00 25.89 256 PHE A C 1
ATOM 1068 O O . PHE A 1 169 ? 11.422 85.201 74.355 1.00 22.75 256 PHE A O 1
ATOM 1076 N N . ILE A 1 170 ? 13.502 84.548 74.913 1.00 29.14 257 ILE A N 1
ATOM 1077 C CA . ILE A 1 170 ? 14.134 85.556 74.052 1.00 23.82 257 ILE A CA 1
ATOM 1078 C C . ILE A 1 170 ? 13.731 85.317 72.590 1.00 21.08 257 ILE A C 1
ATOM 1079 O O . ILE A 1 170 ? 13.318 86.238 71.874 1.00 23.79 257 ILE A O 1
ATOM 1084 N N . ALA A 1 171 ? 13.783 84.054 72.152 1.00 21.71 258 ALA A N 1
ATOM 1085 C CA . ALA A 1 171 ? 13.398 83.716 70.779 1.00 24.85 258 ALA A CA 1
ATOM 1086 C C . ALA A 1 171 ? 11.964 84.151 70.484 1.00 27.53 258 ALA A C 1
ATOM 1087 O O . ALA A 1 171 ? 11.692 84.843 69.490 1.00 29.37 258 ALA A O 1
ATOM 1089 N N . GLN A 1 172 ? 11.043 83.828 71.388 1.00 27.18 259 GLN A N 1
ATOM 1090 C CA . GLN A 1 172 ? 9.655 84.242 71.217 1.00 23.23 259 GLN A CA 1
ATOM 1091 C C . GLN A 1 172 ? 9.526 85.754 71.153 1.00 28.79 259 GLN A C 1
ATOM 1092 O O . GLN A 1 172 ? 8.793 86.295 70.311 1.00 28.68 259 GLN A O 1
ATOM 1098 N N . TRP A 1 173 ? 10.232 86.460 72.042 1.00 24.71 260 TRP A N 1
ATOM 1099 C CA . TRP A 1 173 ? 10.129 87.911 72.095 1.00 26.28 260 TRP A CA 1
ATOM 1100 C C . TRP A 1 173 ? 10.634 88.526 70.786 1.00 26.54 260 TRP A C 1
ATOM 1101 O O . TRP A 1 173 ? 10.017 89.463 70.257 1.00 28.85 260 TRP A O 1
ATOM 1112 N N . TYR A 1 174 ? 11.753 88.011 70.248 1.00 27.12 261 TYR A N 1
ATOM 1113 C CA . TYR A 1 174 ? 12.196 88.400 68.903 1.00 29.90 261 TYR A CA 1
ATOM 1114 C C . TYR A 1 174 ? 11.110 88.117 67.861 1.00 30.66 261 TYR A C 1
ATOM 1115 O O . TYR A 1 174 ? 10.785 88.982 67.035 1.00 27.92 261 TYR A O 1
ATOM 1124 N N . GLY A 1 175 ? 10.500 86.931 67.928 1.00 25.75 262 GLY A N 1
ATOM 1125 C CA . GLY A 1 175 ? 9.491 86.576 66.940 1.00 26.51 262 GLY A CA 1
ATOM 1126 C C . GLY A 1 175 ? 8.304 87.512 66.973 1.00 31.36 262 GLY A C 1
ATOM 1127 O O . GLY A 1 175 ? 7.786 87.909 65.923 1.00 27.00 262 GLY A O 1
ATOM 1128 N N . ILE A 1 176 ? 7.894 87.933 68.177 1.00 25.32 263 ILE A N 1
ATOM 1129 C CA . ILE A 1 176 ? 6.800 88.898 68.270 1.00 27.28 263 ILE A CA 1
ATOM 1130 C C . ILE A 1 176 ? 7.185 90.219 67.621 1.00 28.59 263 ILE A C 1
ATOM 1131 O O . ILE A 1 176 ? 6.371 90.841 66.924 1.00 32.08 263 ILE A O 1
ATOM 1136 N N . GLN A 1 177 ? 8.415 90.693 67.844 1.00 27.06 264 GLN A N 1
ATOM 1137 C CA . GLN A 1 177 ? 8.814 91.925 67.161 1.00 32.55 264 GLN A CA 1
ATOM 1138 C C . GLN A 1 177 ? 8.784 91.744 65.643 1.00 29.16 264 GLN A C 1
ATOM 1139 O O . GLN A 1 177 ? 8.303 92.618 64.912 1.00 29.64 264 GLN A O 1
ATOM 1145 N N . ALA A 1 178 ? 9.284 90.608 65.157 1.00 25.52 265 ALA A N 1
ATOM 1146 C CA . ALA A 1 178 ? 9.293 90.352 63.724 1.00 28.21 265 ALA A CA 1
ATOM 1147 C C . ALA A 1 178 ? 7.874 90.327 63.156 1.00 31.07 265 ALA A C 1
ATOM 1148 O O . ALA A 1 178 ? 7.603 90.957 62.129 1.00 31.00 265 ALA A O 1
ATOM 1150 N N . LEU A 1 179 ? 6.935 89.673 63.852 1.00 27.10 266 LEU A N 1
ATOM 1151 C CA . LEU A 1 179 ? 5.541 89.675 63.410 1.00 25.76 266 LEU A CA 1
ATOM 1152 C C . LEU A 1 179 ? 5.020 91.099 63.269 1.00 26.88 266 LEU A C 1
ATOM 1153 O O . LEU A 1 179 ? 4.451 91.461 62.233 1.00 26.87 266 LEU A O 1
ATOM 1158 N N . ARG A 1 180 ? 5.241 91.946 64.284 1.00 27.62 267 ARG A N 1
ATOM 1159 C CA . ARG A 1 180 ? 4.672 93.289 64.233 1.00 30.89 267 ARG A CA 1
ATOM 1160 C C . ARG A 1 180 ? 5.280 94.095 63.100 1.00 35.19 267 ARG A C 1
ATOM 1161 O O . ARG A 1 180 ? 4.593 94.905 62.468 1.00 33.13 267 ARG A O 1
ATOM 1169 N N . LYS A 1 181 ? 6.566 93.892 62.838 1.00 36.10 268 LYS A N 1
ATOM 1170 C CA . LYS A 1 181 ? 7.225 94.739 61.863 1.00 38.28 268 LYS A CA 1
ATOM 1171 C C . LYS A 1 181 ? 6.909 94.289 60.448 1.00 38.88 268 LYS A C 1
ATOM 1172 O O . LYS A 1 181 ? 6.629 95.117 59.580 1.00 48.15 268 LYS A O 1
ATOM 1178 N N . TYR A 1 182 ? 6.889 92.974 60.210 1.00 38.41 269 TYR A N 1
ATOM 1179 C CA . TYR A 1 182 ? 6.831 92.447 58.855 1.00 39.75 269 TYR A CA 1
ATOM 1180 C C . TYR A 1 182 ? 5.445 91.996 58.408 1.00 41.50 269 TYR A C 1
ATOM 1181 O O . TYR A 1 182 ? 5.251 91.793 57.199 1.00 37.37 269 TYR A O 1
ATOM 1190 N N . VAL A 1 183 ? 4.516 91.729 59.332 1.00 33.97 270 VAL A N 1
ATOM 1191 C CA . VAL A 1 183 ? 3.317 90.991 58.949 1.00 37.44 270 VAL A CA 1
ATOM 1192 C C . VAL A 1 183 ? 2.108 91.529 59.716 1.00 37.68 270 VAL A C 1
ATOM 1193 O O . VAL A 1 183 ? 1.188 90.797 60.111 1.00 36.28 270 VAL A O 1
ATOM 1197 N N . SER A 1 184 ? 2.136 92.838 59.931 1.00 35.51 271 SER A N 1
ATOM 1198 C CA . SER A 1 184 ? 1.056 93.629 60.522 1.00 38.02 271 SER A CA 1
ATOM 1199 C C . SER A 1 184 ? 0.143 94.103 59.394 1.00 54.15 271 SER A C 1
ATOM 1200 O O . SER A 1 184 ? 0.479 95.034 58.655 1.00 46.91 271 SER A O 1
ATOM 1203 N N . GLY A 1 185 ? -1.009 93.452 59.246 1.00 45.78 272 GLY A N 1
ATOM 1204 C CA . GLY A 1 185 ? -1.958 93.805 58.217 1.00 41.51 272 GLY A CA 1
ATOM 1205 C C . GLY A 1 185 ? -1.742 93.157 56.864 1.00 42.23 272 GLY A C 1
ATOM 1206 O O . GLY A 1 185 ? -2.568 93.359 55.967 1.00 42.37 272 GLY A O 1
ATOM 1207 N N . ILE A 1 186 ? -0.658 92.410 56.671 1.00 39.88 273 ILE A N 1
ATOM 1208 C CA . ILE A 1 186 ? -0.448 91.586 55.480 1.00 40.30 273 ILE A CA 1
ATOM 1209 C C . ILE A 1 186 ? 0.097 90.244 55.961 1.00 38.07 273 ILE A C 1
ATOM 1210 O O . ILE A 1 186 ? 0.510 90.112 57.111 1.00 38.63 273 ILE A O 1
ATOM 1215 N N . SER A 1 187 ? 0.108 89.248 55.073 1.00 33.22 274 SER A N 1
ATOM 1216 C CA . SER A 1 187 ? 0.625 87.931 55.414 1.00 32.57 274 SER A CA 1
ATOM 1217 C C . SER A 1 187 ? 1.931 87.675 54.677 1.00 36.70 274 SER A C 1
ATOM 1218 O O . SER A 1 187 ? 2.347 88.459 53.831 1.00 37.14 274 SER A O 1
ATOM 1221 N N . MET A 1 188 ? 2.583 86.561 55.018 1.00 29.36 275 MET A N 1
ATOM 1222 C CA . MET A 1 188 ? 3.876 86.272 54.449 1.00 33.67 275 MET A CA 1
ATOM 1223 C C . MET A 1 188 ? 4.021 84.760 54.477 1.00 35.68 275 MET A C 1
ATOM 1224 O O . MET A 1 188 ? 3.488 84.122 55.391 1.00 34.54 275 MET A O 1
ATOM 1229 N N . PRO A 1 189 ? 4.685 84.157 53.483 1.00 36.39 276 PRO A N 1
ATOM 1230 C CA . PRO A 1 189 ? 4.950 82.714 53.541 1.00 35.51 276 PRO A CA 1
ATOM 1231 C C . PRO A 1 189 ? 5.778 82.363 54.769 1.00 38.89 276 PRO A C 1
ATOM 1232 O O . PRO A 1 189 ? 6.623 83.139 55.229 1.00 36.35 276 PRO A O 1
ATOM 1236 N N . ILE A 1 190 ? 5.519 81.170 55.300 1.00 39.52 277 ILE A N 1
ATOM 1237 C CA . ILE A 1 190 ? 6.113 80.775 56.568 1.00 37.97 277 ILE A CA 1
ATOM 1238 C C . ILE A 1 190 ? 7.633 80.682 56.448 1.00 42.22 277 ILE A C 1
ATOM 1239 O O . ILE A 1 190 ? 8.363 81.057 57.373 1.00 36.29 277 ILE A O 1
ATOM 1244 N N . ASP A 1 191 ? 8.140 80.183 55.315 1.00 40.42 278 ASP A N 1
ATOM 1245 C CA . ASP A 1 191 ? 9.587 80.007 55.204 1.00 43.49 278 ASP A CA 1
ATOM 1246 C C . ASP A 1 191 ? 10.295 81.342 55.103 1.00 40.83 278 ASP A C 1
ATOM 1247 O O . ASP A 1 191 ? 11.361 81.527 55.700 1.00 44.95 278 ASP A O 1
ATOM 1252 N N . GLU A 1 192 ? 9.688 82.301 54.404 1.00 35.16 279 GLU A N 1
ATOM 1253 C CA . GLU A 1 192 ? 10.247 83.645 54.361 1.00 40.84 279 GLU A CA 1
ATOM 1254 C C . GLU A 1 192 ? 10.206 84.320 55.728 1.00 37.72 279 GLU A C 1
ATOM 1255 O O . GLU A 1 192 ? 11.161 85.014 56.107 1.00 36.06 279 GLU A O 1
ATOM 1261 N N . PHE A 1 193 ? 9.109 84.146 56.476 1.00 35.00 280 PHE A N 1
ATOM 1262 C CA . PHE A 1 193 ? 9.041 84.758 57.795 1.00 35.43 280 PHE A CA 1
ATOM 1263 C C . PHE A 1 193 ? 10.091 84.186 58.723 1.00 31.32 280 PHE A C 1
ATOM 1264 O O . PHE A 1 193 ? 10.722 84.929 59.477 1.00 32.22 280 PHE A O 1
ATOM 1272 N N . LEU A 1 194 ? 10.274 82.863 58.702 1.00 31.51 281 LEU A N 1
ATOM 1273 C CA . LEU A 1 194 ? 11.271 82.239 59.561 1.00 34.40 281 LEU A CA 1
ATOM 1274 C C . LEU A 1 194 ? 12.672 82.778 59.282 1.00 42.73 281 LEU A C 1
ATOM 1275 O O . LEU A 1 194 ? 13.519 82.798 60.192 1.00 34.03 281 LEU A O 1
ATOM 1280 N N . ILE A 1 195 ? 12.961 83.134 58.023 1.00 36.77 282 ILE A N 1
ATOM 1281 C CA . ILE A 1 195 ? 14.270 83.691 57.695 1.00 41.27 282 ILE A CA 1
ATOM 1282 C C . ILE A 1 195 ? 14.419 85.083 58.275 1.00 39.82 282 ILE A C 1
ATOM 1283 O O . ILE A 1 195 ? 15.419 85.391 58.925 1.00 43.82 282 ILE A O 1
ATOM 1288 N N . LYS A 1 196 ? 13.418 85.942 58.070 1.00 38.80 283 LYS A N 1
ATOM 1289 C CA . LYS A 1 196 ? 13.484 87.288 58.619 1.00 39.93 283 LYS A CA 1
ATOM 1290 C C . LYS A 1 196 ? 13.549 87.248 60.141 1.00 37.99 283 LYS A C 1
ATOM 1291 O O . LYS A 1 196 ? 14.197 88.090 60.765 1.00 37.14 283 LYS A O 1
ATOM 1297 N N . TRP A 1 197 ? 12.816 86.316 60.757 1.00 37.74 284 TRP A N 1
ATOM 1298 C CA . TRP A 1 197 ? 12.887 86.135 62.207 1.00 36.90 284 TRP A CA 1
ATOM 1299 C C . TRP A 1 197 ? 14.292 85.699 62.601 1.00 34.81 284 TRP A C 1
ATOM 1300 O O . TRP A 1 197 ? 14.909 86.273 63.500 1.00 34.51 284 TRP A O 1
ATOM 1311 N N . LYS A 1 198 ? 14.833 84.707 61.897 1.00 39.67 285 LYS A N 1
ATOM 1312 C CA . LYS A 1 198 ? 16.132 84.233 62.290 1.00 43.03 285 LYS A CA 1
ATOM 1313 C C . LYS A 1 198 ? 17.234 85.277 62.094 1.00 40.41 285 LYS A C 1
ATOM 1314 O O . LYS A 1 198 ? 18.168 85.340 62.889 1.00 39.24 285 LYS A O 1
ATOM 1320 N N . SER A 1 199 ? 17.124 86.110 61.094 1.00 39.03 286 SER A N 1
ATOM 1321 C CA . SER A 1 199 ? 18.167 87.087 60.872 1.00 44.47 286 SER A CA 1
ATOM 1322 C C . SER A 1 199 ? 18.276 88.165 61.985 1.00 41.86 286 SER A C 1
ATOM 1323 O O . SER A 1 199 ? 19.262 88.897 62.063 1.00 38.04 286 SER A O 1
ATOM 1326 N N . LEU A 1 200 ? 17.339 88.206 62.947 1.00 35.51 287 LEU A N 1
ATOM 1327 C CA . LEU A 1 200 ? 17.499 89.143 64.055 1.00 34.79 287 LEU A CA 1
ATOM 1328 C C . LEU A 1 200 ? 18.541 88.671 65.085 1.00 31.90 287 LEU A C 1
ATOM 1329 O O . LEU A 1 200 ? 18.982 89.480 65.910 1.00 30.90 287 LEU A O 1
ATOM 1334 N N . PHE A 1 201 ? 18.827 87.410 65.149 1.00 26.26 288 PHE A N 1
ATOM 1335 C CA . PHE A 1 201 ? 19.728 86.848 66.161 1.00 25.21 288 PHE A CA 1
ATOM 1336 C C . PHE A 1 201 ? 21.203 87.048 65.796 1.00 29.72 288 PHE A C 1
ATOM 1337 O O . PHE A 1 201 ? 21.539 87.089 64.618 1.00 25.47 288 PHE A O 1
ATOM 1345 N N . PRO A 1 202 ? 22.102 87.081 66.783 1.00 24.82 289 PRO A N 1
ATOM 1346 C CA . PRO A 1 202 ? 23.518 86.997 66.484 1.00 24.89 289 PRO A CA 1
ATOM 1347 C C . PRO A 1 202 ? 23.829 85.681 65.745 1.00 28.34 289 PRO A C 1
ATOM 1348 O O . PRO A 1 202 ? 23.170 84.657 65.987 1.00 28.97 289 PRO A O 1
ATOM 1352 N N . PRO A 1 203 ? 24.832 85.707 64.872 1.00 29.20 290 PRO A N 1
ATOM 1353 C CA . PRO A 1 203 ? 25.282 84.446 64.268 1.00 25.71 290 PRO A CA 1
ATOM 1354 C C . PRO A 1 203 ? 25.640 83.450 65.370 1.00 24.24 290 PRO A C 1
ATOM 1355 O O . PRO A 1 203 ? 26.195 83.808 66.417 1.00 24.13 290 PRO A O 1
ATOM 1359 N N . PHE A 1 204 ? 25.283 82.199 65.128 1.00 25.94 291 PHE A N 1
ATOM 1360 C CA . PHE A 1 204 ? 25.547 81.037 65.969 1.00 27.78 291 PHE A CA 1
ATOM 1361 C C . PHE A 1 204 ? 24.745 81.060 67.269 1.00 28.53 291 PHE A C 1
ATOM 1362 O O . PHE A 1 204 ? 25.004 80.250 68.156 1.00 25.42 291 PHE A O 1
ATOM 1370 N N . PHE A 1 205 ? 23.761 81.931 67.396 1.00 30.57 292 PHE A N 1
ATOM 1371 C CA . PHE A 1 205 ? 22.952 81.952 68.614 1.00 31.88 292 PHE A CA 1
ATOM 1372 C C . PHE A 1 205 ? 22.272 80.598 68.789 1.00 28.18 292 PHE A C 1
ATOM 1373 O O . PHE A 1 205 ? 21.627 80.116 67.855 1.00 28.94 292 PHE A O 1
ATOM 1381 N N . PRO A 1 206 ? 22.443 79.921 69.941 1.00 29.34 293 PRO A N 1
ATOM 1382 C CA . PRO A 1 206 ? 21.999 78.512 70.110 1.00 30.10 293 PRO A CA 1
ATOM 1383 C C . PRO A 1 206 ? 20.506 78.357 70.417 1.00 31.11 293 PRO A C 1
ATOM 1384 O O . PRO A 1 206 ? 20.063 78.079 71.539 1.00 33.53 293 PRO A O 1
ATOM 1388 N N . CYS A 1 207 ? 19.690 78.527 69.382 1.00 30.64 294 CYS A N 1
ATOM 1389 C CA . CYS A 1 207 ? 18.253 78.356 69.530 1.00 35.48 294 CYS A CA 1
ATOM 1390 C C . CYS A 1 207 ? 17.674 77.830 68.232 1.00 38.16 294 CYS A C 1
ATOM 1391 O O . CYS A 1 207 ? 17.962 78.381 67.174 1.00 39.28 294 CYS A O 1
ATOM 1394 N N . ASP A 1 208 ? 16.792 76.850 68.301 1.00 39.52 295 ASP A N 1
ATOM 1395 C CA . ASP A 1 208 ? 16.003 76.525 67.125 1.00 42.09 295 ASP A CA 1
ATOM 1396 C C . ASP A 1 208 ? 14.640 77.163 67.310 1.00 39.14 295 ASP A C 1
ATOM 1397 O O . ASP A 1 208 ? 13.965 76.897 68.307 1.00 44.18 295 ASP A O 1
ATOM 1402 N N . ILE A 1 209 ? 14.194 77.881 66.299 1.00 35.92 296 ILE A N 1
ATOM 1403 C CA . ILE A 1 209 ? 12.955 78.625 66.372 1.00 34.50 296 ILE A CA 1
ATOM 1404 C C . ILE A 1 209 ? 11.876 77.794 65.705 1.00 33.54 296 ILE A C 1
ATOM 1405 O O . ILE A 1 209 ? 12.147 76.890 64.913 1.00 32.81 296 ILE A O 1
ATOM 1410 N N . ASP A 1 210 ? 10.635 78.090 66.074 1.00 29.30 297 ASP A N 1
ATOM 1411 C CA . ASP A 1 210 ? 9.494 77.299 65.657 1.00 30.30 297 ASP A CA 1
ATOM 1412 C C . ASP A 1 210 ? 8.269 78.182 65.782 1.00 28.95 297 ASP A C 1
ATOM 1413 O O . ASP A 1 210 ? 8.070 78.807 66.835 1.00 26.61 297 ASP A O 1
ATOM 1418 N N . ILE A 1 211 ? 7.426 78.182 64.752 1.00 29.09 298 ILE A N 1
ATOM 1419 C CA . ILE A 1 211 ? 6.278 79.089 64.727 1.00 31.35 298 ILE A CA 1
ATOM 1420 C C . ILE A 1 211 ? 5.361 78.839 65.930 1.00 26.41 298 ILE A C 1
ATOM 1421 O O . ILE A 1 211 ? 4.679 79.756 66.405 1.00 25.72 298 ILE A O 1
ATOM 1426 N N . ASP A 1 212 ? 5.388 77.620 66.491 1.00 23.64 299 ASP A N 1
ATOM 1427 C CA . ASP A 1 212 ? 4.600 77.318 67.688 1.00 27.27 299 ASP A CA 1
ATOM 1428 C C . ASP A 1 212 ? 5.003 78.189 68.880 1.00 29.45 299 ASP A C 1
ATOM 1429 O O . ASP A 1 212 ? 4.253 78.262 69.857 1.00 28.44 299 ASP A O 1
ATOM 1434 N N . MET A 1 213 ? 6.226 78.739 68.882 1.00 25.21 300 MET A N 1
ATOM 1435 C CA . MET A 1 213 ? 6.611 79.659 69.951 1.00 27.72 300 MET A CA 1
ATOM 1436 C C . MET A 1 213 ? 5.724 80.899 69.966 1.00 27.79 300 MET A C 1
ATOM 1437 O O . MET A 1 213 ? 5.686 81.607 70.974 1.00 23.53 300 MET A O 1
ATOM 1442 N N . LEU A 1 214 ? 5.104 81.242 68.829 1.00 21.02 301 LEU A N 1
ATOM 1443 C CA . LEU A 1 214 ? 4.390 82.496 68.680 1.00 23.44 301 LEU A CA 1
ATOM 1444 C C . LEU A 1 214 ? 2.870 82.306 68.758 1.00 20.86 301 LEU A C 1
ATOM 1445 O O . LEU A 1 214 ? 2.131 83.177 68.296 1.00 21.40 301 LEU A O 1
ATOM 1450 N N . ARG A 1 215 ? 2.411 81.164 69.281 1.00 21.74 302 ARG A N 1
ATOM 1451 C CA . ARG A 1 215 ? 0.984 80.986 69.558 1.00 26.94 302 ARG A CA 1
ATOM 1452 C C . ARG A 1 215 ? 0.500 82.103 70.467 1.00 24.78 302 ARG A C 1
ATOM 1453 O O . ARG A 1 215 ? 1.104 82.366 71.508 1.00 23.50 302 ARG A O 1
ATOM 1461 N N . GLY A 1 216 ? -0.638 82.700 70.107 1.00 23.93 303 GLY A N 1
ATOM 1462 C CA . GLY A 1 216 ? -1.168 83.872 70.796 1.00 19.63 303 GLY A CA 1
ATOM 1463 C C . GLY A 1 216 ? -0.786 85.184 70.151 1.00 22.03 303 GLY A C 1
ATOM 1464 O O . GLY A 1 216 ? -1.285 86.229 70.571 1.00 22.20 303 GLY A O 1
ATOM 1465 N N . TYR A 1 217 ? 0.087 85.158 69.131 1.00 20.55 304 TYR A N 1
ATOM 1466 C CA . TYR A 1 217 ? 0.518 86.380 68.484 1.00 24.00 304 TYR A CA 1
ATOM 1467 C C . TYR A 1 217 ? 0.359 86.331 66.973 1.00 20.83 304 TYR A C 1
ATOM 1468 O O . TYR A 1 217 ? 0.680 87.315 66.307 1.00 24.02 304 TYR A O 1
ATOM 1477 N N . HIS A 1 218 ? -0.136 85.221 66.409 1.00 24.49 305 HIS A N 1
ATOM 1478 C CA . HIS A 1 218 ? -0.290 85.140 64.968 1.00 26.08 305 HIS A CA 1
ATOM 1479 C C . HIS A 1 218 ? -1.477 84.260 64.612 1.00 25.96 305 HIS A C 1
ATOM 1480 O O . HIS A 1 218 ? -2.022 83.524 65.436 1.00 22.89 305 HIS A O 1
ATOM 1487 N N . PHE A 1 219 ? -1.866 84.353 63.354 1.00 22.87 306 PHE A N 1
ATOM 1488 C CA . PHE A 1 219 ? -2.733 83.375 62.732 1.00 24.14 306 PHE A CA 1
ATOM 1489 C C . PHE A 1 219 ? -2.144 83.003 61.383 1.00 24.56 306 PHE A C 1
ATOM 1490 O O . PHE A 1 219 ? -1.280 83.706 60.842 1.00 25.49 306 PHE A O 1
ATOM 1498 N N . LYS A 1 220 ? -2.689 81.928 60.816 1.00 24.20 307 LYS A N 1
ATOM 1499 C CA . LYS A 1 220 ? -2.228 81.360 59.553 1.00 30.08 307 LYS A CA 1
ATOM 1500 C C . LYS A 1 220 ? -3.335 81.552 58.525 1.00 31.84 307 LYS A C 1
ATOM 1501 O O . LYS A 1 220 ? -4.196 80.677 58.364 1.00 33.34 307 LYS A O 1
ATOM 1507 N N . PRO A 1 221 ? -3.339 82.655 57.780 1.00 30.32 308 PRO A N 1
ATOM 1508 C CA . PRO A 1 221 ? -4.429 82.872 56.796 1.00 35.49 308 PRO A CA 1
ATOM 1509 C C . PRO A 1 221 ? -4.577 81.717 55.813 1.00 39.08 308 PRO A C 1
ATOM 1510 O O . PRO A 1 221 ? -5.695 81.350 55.430 1.00 43.30 308 PRO A O 1
ATOM 1514 N N . THR A 1 222 ? -3.459 81.140 55.395 1.00 36.53 309 THR A N 1
ATOM 1515 C CA . THR A 1 222 ? -3.398 79.839 54.753 1.00 41.07 309 THR A CA 1
ATOM 1516 C C . THR A 1 222 ? -2.463 78.969 55.577 1.00 40.80 309 THR A C 1
ATOM 1517 O O . THR A 1 222 ? -1.791 79.454 56.483 1.00 38.25 309 THR A O 1
ATOM 1521 N N . ASP A 1 223 ? -2.419 77.665 55.287 1.00 44.94 310 ASP A N 1
ATOM 1522 C CA . ASP A 1 223 ? -1.579 76.821 56.137 1.00 46.59 310 ASP A CA 1
ATOM 1523 C C . ASP A 1 223 ? -0.080 77.066 55.944 1.00 47.47 310 ASP A C 1
ATOM 1524 O O . ASP A 1 223 ? 0.712 76.522 56.714 1.00 51.64 310 ASP A O 1
ATOM 1529 N N . LYS A 1 224 ? 0.312 77.852 54.935 1.00 44.49 311 LYS A N 1
ATOM 1530 C CA . LYS A 1 224 ? 1.716 78.153 54.687 1.00 43.90 311 LYS A CA 1
ATOM 1531 C C . LYS A 1 224 ? 2.011 79.649 54.760 1.00 37.24 311 LYS A C 1
ATOM 1532 O O . LYS A 1 224 ? 3.020 80.106 54.216 1.00 39.52 311 LYS A O 1
ATOM 1538 N N . THR A 1 225 ? 1.107 80.442 55.307 1.00 33.44 312 THR A N 1
ATOM 1539 C CA . THR A 1 225 ? 1.387 81.859 55.531 1.00 34.43 312 THR A CA 1
ATOM 1540 C C . THR A 1 225 ? 1.105 82.198 56.990 1.00 31.72 312 THR A C 1
ATOM 1541 O O . THR A 1 225 ? 0.546 81.388 57.746 1.00 30.60 312 THR A O 1
ATOM 1545 N N . VAL A 1 226 ? 1.561 83.380 57.412 1.00 25.38 313 VAL A N 1
ATOM 1546 C CA . VAL A 1 226 ? 1.372 83.830 58.785 1.00 28.65 313 VAL A CA 1
ATOM 1547 C C . VAL A 1 226 ? 1.055 85.311 58.751 1.00 29.26 313 VAL A C 1
ATOM 1548 O O . VAL A 1 226 ? 1.406 86.028 57.809 1.00 31.73 313 VAL A O 1
ATOM 1552 N N . GLN A 1 227 ? 0.349 85.760 59.775 1.00 25.77 314 GLN A N 1
ATOM 1553 C CA . GLN A 1 227 ? 0.035 87.172 59.915 1.00 26.64 314 GLN A CA 1
ATOM 1554 C C . GLN A 1 227 ? -0.058 87.483 61.402 1.00 27.10 314 GLN A C 1
ATOM 1555 O O . GLN A 1 227 ? -0.350 86.604 62.216 1.00 26.58 314 GLN A O 1
ATOM 1561 N N . TYR A 1 228 ? 0.289 88.716 61.755 1.00 22.44 315 TYR A N 1
ATOM 1562 C CA . TYR A 1 228 ? 0.194 89.136 63.139 1.00 28.99 315 TYR A CA 1
ATOM 1563 C C . TYR A 1 228 ? -1.267 89.379 63.532 1.00 23.84 315 TYR A C 1
ATOM 1564 O O . TYR A 1 228 ? -2.082 89.836 62.734 1.00 27.49 315 TYR A O 1
ATOM 1573 N N . ILE A 1 229 ? -1.583 89.084 64.789 1.00 21.31 316 ILE A N 1
ATOM 1574 C CA . ILE A 1 229 ? -2.838 89.523 65.400 1.00 25.67 316 ILE A CA 1
ATOM 1575 C C . ILE A 1 229 ? -2.574 89.974 66.845 1.00 25.52 316 ILE A C 1
ATOM 1576 O O . ILE A 1 229 ? -1.846 89.313 67.586 1.00 22.37 316 ILE A O 1
ATOM 1581 N N . ALA A 1 230 ? -3.149 91.108 67.239 1.00 22.91 317 ALA A N 1
ATOM 1582 C CA . ALA A 1 230 ? -3.057 91.609 68.607 1.00 25.00 317 ALA A CA 1
ATOM 1583 C C . ALA A 1 230 ? -4.320 91.170 69.352 1.00 27.72 317 ALA A C 1
ATOM 1584 O O . ALA A 1 230 ? -5.427 91.606 69.023 1.00 27.18 317 ALA A O 1
ATOM 1586 N N . LYS A 1 231 ? -4.167 90.249 70.303 1.00 21.83 318 LYS A N 1
ATOM 1587 C CA . LYS A 1 231 ? -5.324 89.714 71.016 1.00 27.02 318 LYS A CA 1
ATOM 1588 C C . LYS A 1 231 ? -6.078 90.778 71.802 1.00 30.11 318 LYS A C 1
ATOM 1589 O O . LYS A 1 231 ? -7.255 90.556 72.127 1.00 28.78 318 LYS A O 1
ATOM 1595 N N . SER A 1 232 ? -5.414 91.880 72.176 1.00 26.92 319 SER A N 1
ATOM 1596 C CA . SER A 1 232 ? -6.062 92.928 72.951 1.00 30.78 319 SER A CA 1
ATOM 1597 C C . SER A 1 232 ? -7.214 93.579 72.200 1.00 28.35 319 SER A C 1
ATOM 1598 O O . SER A 1 232 ? -8.118 94.103 72.846 1.00 32.92 319 SER A O 1
ATOM 1601 N N . THR A 1 233 ? -7.228 93.521 70.867 1.00 24.21 320 THR A N 1
ATOM 1602 C CA . THR A 1 233 ? -8.254 94.177 70.053 1.00 31.57 320 THR A CA 1
ATOM 1603 C C . THR A 1 233 ? -9.412 93.261 69.638 1.00 31.43 320 THR A C 1
ATOM 1604 O O . THR A 1 233 ? -10.219 93.650 68.790 1.00 27.45 320 THR A O 1
ATOM 1608 N N . LEU A 1 234 ? -9.470 92.047 70.132 1.00 27.73 321 LEU A N 1
ATOM 1609 C CA . LEU A 1 234 ? -10.561 91.144 69.766 1.00 25.99 321 LEU A CA 1
ATOM 1610 C C . LEU A 1 234 ? -11.835 91.480 70.546 1.00 23.16 321 LEU A C 1
ATOM 1611 O O . LEU A 1 234 ? -11.787 92.131 71.608 1.00 21.46 321 LEU A O 1
ATOM 1616 N N . PRO A 1 235 ? -12.984 91.065 70.022 1.00 20.33 322 PRO A N 1
ATOM 1617 C CA . PRO A 1 235 ? -14.253 91.336 70.703 1.00 21.01 322 PRO A CA 1
ATOM 1618 C C . PRO A 1 235 ? -14.275 90.727 72.094 1.00 22.86 322 PRO A C 1
ATOM 1619 O O . PRO A 1 235 ? -13.768 89.632 72.329 1.00 19.23 322 PRO A O 1
ATOM 1623 N N . MET A 1 236 ? -14.939 91.428 73.006 1.00 20.85 323 MET A N 1
ATOM 1624 C CA . MET A 1 236 ? -15.141 90.939 74.356 1.00 22.09 323 MET A CA 1
ATOM 1625 C C . MET A 1 236 ? -16.355 90.026 74.477 1.00 23.99 323 MET A C 1
ATOM 1626 O O . MET A 1 236 ? -16.502 89.361 75.501 1.00 24.10 323 MET A O 1
ATOM 1631 N N . ASP A 1 237 ? -17.230 89.976 73.478 1.00 22.30 324 ASP A N 1
ATOM 1632 C CA . ASP A 1 237 ? -18.272 88.935 73.459 1.00 25.30 324 ASP A CA 1
ATOM 1633 C C . ASP A 1 237 ? -17.715 87.635 72.874 1.00 21.29 324 ASP A C 1
ATOM 1634 O O . ASP A 1 237 ? -17.098 87.667 71.806 1.00 21.19 324 ASP A O 1
ATOM 1639 N N . PRO A 1 238 ? -17.871 86.488 73.562 1.00 22.63 325 PRO A N 1
ATOM 1640 C CA . PRO A 1 238 ? -17.245 85.251 73.052 1.00 19.11 325 PRO A CA 1
ATOM 1641 C C . PRO A 1 238 ? -17.824 84.762 71.735 1.00 19.96 325 PRO A C 1
ATOM 1642 O O . PRO A 1 238 ? -17.081 84.244 70.905 1.00 14.90 325 PRO A O 1
ATOM 1646 N N . LYS A 1 239 ? -19.147 84.893 71.516 1.00 19.27 326 LYS A N 1
ATOM 1647 C CA . LYS A 1 239 ? -19.696 84.455 70.239 1.00 24.47 326 LYS A CA 1
ATOM 1648 C C . LYS A 1 239 ? -19.086 85.263 69.100 1.00 22.04 326 LYS A C 1
ATOM 1649 O O . LYS A 1 239 ? -18.662 84.707 68.076 1.00 19.90 326 LYS A O 1
ATOM 1655 N N . GLU A 1 240 ? -18.969 86.574 69.304 1.00 22.91 327 GLU A N 1
ATOM 1656 C CA . GLU A 1 240 ? -18.405 87.457 68.294 1.00 18.99 327 GLU A CA 1
ATOM 1657 C C . GLU A 1 240 ? -16.900 87.188 68.112 1.00 18.43 327 GLU A C 1
ATOM 1658 O O . GLU A 1 240 ? -16.384 87.298 67.004 1.00 17.84 327 GLU A O 1
ATOM 1664 N N . ARG A 1 241 ? -16.171 86.867 69.205 1.00 20.30 328 ARG A N 1
ATOM 1665 C CA . ARG A 1 241 ? -14.726 86.613 69.092 1.00 21.40 328 ARG A CA 1
ATOM 1666 C C . ARG A 1 241 ? -14.466 85.336 68.302 1.00 19.44 328 ARG A C 1
ATOM 1667 O O . ARG A 1 241 ? -13.606 85.308 67.415 1.00 18.62 328 ARG A O 1
ATOM 1675 N N . PHE A 1 242 ? -15.193 84.258 68.616 1.00 16.20 329 PHE A N 1
ATOM 1676 C CA . PHE A 1 242 ? -15.006 83.033 67.833 1.00 17.04 329 PHE A CA 1
ATOM 1677 C C . PHE A 1 242 ? -15.373 83.258 66.374 1.00 18.72 329 PHE A C 1
ATOM 1678 O O . PHE A 1 242 ? -14.651 82.811 65.471 1.00 19.72 329 PHE A O 1
ATOM 1686 N N . LYS A 1 243 ? -16.461 84.001 66.123 1.00 18.22 330 LYS A N 1
ATOM 1687 C CA . LYS A 1 243 ? -16.841 84.307 64.748 1.00 19.84 330 LYS A CA 1
ATOM 1688 C C . LYS A 1 243 ? -15.711 85.027 64.014 1.00 17.06 330 LYS A C 1
ATOM 1689 O O . LYS A 1 243 ? -15.427 84.725 62.845 1.00 16.07 330 LYS A O 1
ATOM 1695 N N . VAL A 1 244 ? -15.090 86.024 64.658 1.00 16.77 331 VAL A N 1
ATOM 1696 C CA . VAL A 1 244 ? -14.029 86.773 63.984 1.00 19.05 331 VAL A CA 1
ATOM 1697 C C . VAL A 1 244 ? -12.841 85.855 63.701 1.00 18.23 331 VAL A C 1
ATOM 1698 O O . VAL A 1 244 ? -12.205 85.939 62.643 1.00 21.91 331 VAL A O 1
ATOM 1702 N N . LEU A 1 245 ? -12.500 84.989 64.669 1.00 15.59 332 LEU A N 1
ATOM 1703 C CA . LEU A 1 245 ? -11.338 84.127 64.506 1.00 18.59 332 LEU A CA 1
ATOM 1704 C C . LEU A 1 245 ? -11.545 83.109 63.382 1.00 20.77 332 LEU A C 1
ATOM 1705 O O . LEU A 1 245 ? -10.591 82.747 62.694 1.00 17.23 332 LEU A O 1
ATOM 1710 N N . PHE A 1 246 ? -12.771 82.626 63.190 1.00 17.63 333 PHE A N 1
ATOM 1711 C CA . PHE A 1 246 ? -12.981 81.672 62.096 1.00 18.29 333 PHE A CA 1
ATOM 1712 C C . PHE A 1 246 ? -12.937 82.347 60.721 1.00 22.82 333 PHE A C 1
ATOM 1713 O O . PHE A 1 246 ? -12.737 81.657 59.720 1.00 18.84 333 PHE A O 1
ATOM 1721 N N . ARG A 1 247 ? -13.115 83.669 60.631 1.00 19.98 334 ARG A N 1
ATOM 1722 C CA . ARG A 1 247 ? -12.914 84.359 59.358 1.00 21.21 334 ARG A CA 1
ATOM 1723 C C . ARG A 1 247 ? -11.432 84.452 59.018 1.00 26.82 334 ARG A C 1
ATOM 1724 O O . ARG A 1 247 ? -11.057 84.447 57.835 1.00 24.38 334 ARG A O 1
ATOM 1732 N N . LEU A 1 248 ? -10.588 84.572 60.042 1.00 23.38 335 LEU A N 1
ATOM 1733 C CA . LEU A 1 248 ? -9.146 84.651 59.827 1.00 26.98 335 LEU A CA 1
ATOM 1734 C C . LEU A 1 248 ? -8.577 83.285 59.471 1.00 26.88 335 LEU A C 1
ATOM 1735 O O . LEU A 1 248 ? -7.582 83.179 58.744 1.00 28.66 335 LEU A O 1
ATOM 1740 N N . GLN A 1 249 ? -9.153 82.231 60.036 1.00 23.75 336 GLN A N 1
ATOM 1741 C CA . GLN A 1 249 ? -8.601 80.896 59.856 1.00 26.74 336 GLN A CA 1
ATOM 1742 C C . GLN A 1 249 ? -9.754 79.925 60.079 1.00 26.90 336 GLN A C 1
ATOM 1743 O O . GLN A 1 249 ? -10.404 79.965 61.123 1.00 23.63 336 GLN A O 1
ATOM 1749 N N . SER A 1 250 ? -10.121 79.172 59.040 1.00 25.63 337 SER A N 1
ATOM 1750 C CA . SER A 1 250 ? -11.344 78.391 59.127 1.00 30.89 337 SER A CA 1
ATOM 1751 C C . SER A 1 250 ? -11.161 77.156 60.006 1.00 28.14 337 SER A C 1
ATOM 1752 O O . SER A 1 250 ? -12.148 76.660 60.561 1.00 25.53 337 SER A O 1
ATOM 1755 N N . GLN A 1 251 ? -9.921 76.677 60.184 1.00 24.32 338 GLN A N 1
ATOM 1756 C CA . GLN A 1 251 ? -9.647 75.535 61.055 1.00 27.42 338 GLN A CA 1
ATOM 1757 C C . GLN A 1 251 ? -8.464 75.871 61.951 1.00 26.13 338 GLN A C 1
ATOM 1758 O O . GLN A 1 251 ? -7.393 76.230 61.454 1.00 28.81 338 GLN A O 1
ATOM 1764 N N . TRP A 1 252 ? -8.630 75.706 63.260 1.00 21.18 339 TRP A N 1
ATOM 1765 C CA . TRP A 1 252 ? -7.567 76.001 64.212 1.00 20.25 339 TRP A CA 1
ATOM 1766 C C . TRP A 1 252 ? -7.171 74.720 64.950 1.00 24.32 339 TRP A C 1
ATOM 1767 O O . TRP A 1 252 ? -8.038 73.962 65.388 1.00 26.62 339 TRP A O 1
ATOM 1778 N N . ASP A 1 253 ? -5.864 74.488 65.102 1.00 19.46 340 ASP A N 1
ATOM 1779 C CA . ASP A 1 253 ? -5.378 73.668 66.209 1.00 27.55 340 ASP A CA 1
ATOM 1780 C C . ASP A 1 253 ? -5.799 74.315 67.522 1.00 27.15 340 ASP A C 1
ATOM 1781 O O . ASP A 1 253 ? -5.659 75.531 67.706 1.00 26.33 340 ASP A O 1
ATOM 1786 N N . LEU A 1 254 ? -6.303 73.502 68.449 1.00 23.10 341 LEU A N 1
ATOM 1787 C CA . LEU A 1 254 ? -6.741 74.040 69.728 1.00 24.91 341 LEU A CA 1
ATOM 1788 C C . LEU A 1 254 ? -5.628 74.853 70.421 1.00 26.21 341 LEU A C 1
ATOM 1789 O O . LEU A 1 254 ? -5.911 75.866 71.059 1.00 19.15 341 LEU A O 1
ATOM 1794 N N . GLU A 1 255 ? -4.361 74.420 70.313 1.00 25.18 342 GLU A N 1
ATOM 1795 C CA . GLU A 1 255 ? -3.258 75.138 70.964 1.00 30.35 342 GLU A CA 1
ATOM 1796 C C . GLU A 1 255 ? -3.015 76.510 70.346 1.00 22.10 342 GLU A C 1
ATOM 1797 O O . GLU A 1 255 ? -2.516 77.407 71.023 1.00 25.86 342 GLU A O 1
ATOM 1803 N N . ASP A 1 256 ? -3.348 76.684 69.069 1.00 22.09 343 ASP A N 1
ATOM 1804 C CA . ASP A 1 256 ? -3.221 77.975 68.391 1.00 22.63 343 ASP A CA 1
ATOM 1805 C C . ASP A 1 256 ? -4.330 78.953 68.783 1.00 24.27 343 ASP A C 1
ATOM 1806 O O . ASP A 1 256 ? -4.088 80.169 68.876 1.00 21.48 343 ASP A O 1
ATOM 1811 N N . ILE A 1 257 ? -5.568 78.473 68.946 1.00 23.21 344 ILE A N 1
ATOM 1812 C CA . ILE A 1 257 ? -6.667 79.394 69.254 1.00 21.02 344 ILE A CA 1
ATOM 1813 C C . ILE A 1 257 ? -6.792 79.647 70.745 1.00 19.56 344 ILE A C 1
ATOM 1814 O O . ILE A 1 257 ? -7.379 80.670 71.131 1.00 21.37 344 ILE A O 1
ATOM 1819 N N . LYS A 1 258 ? -6.294 78.732 71.586 1.00 18.05 345 LYS A N 1
ATOM 1820 C CA . LYS A 1 258 ? -6.485 78.845 73.036 1.00 20.19 345 LYS A CA 1
ATOM 1821 C C . LYS A 1 258 ? -6.021 80.178 73.620 1.00 19.60 345 LYS A C 1
ATOM 1822 O O . LYS A 1 258 ? -6.829 80.833 74.320 1.00 19.00 345 LYS A O 1
ATOM 1828 N N . PRO A 1 259 ? -4.781 80.647 73.394 1.00 18.19 346 PRO A N 1
ATOM 1829 C CA . PRO A 1 259 ? -4.377 81.934 74.007 1.00 19.40 346 PRO A CA 1
ATOM 1830 C C . PRO A 1 259 ? -5.165 83.120 73.490 1.00 18.99 346 PRO A C 1
ATOM 1831 O O . PRO A 1 259 ? -5.179 84.177 74.145 1.00 19.66 346 PRO A O 1
ATOM 1835 N N . LEU A 1 260 ? -5.821 82.985 72.338 1.00 16.15 347 LEU A N 1
ATOM 1836 C CA . LEU A 1 260 ? -6.652 84.061 71.783 1.00 16.95 347 LEU A CA 1
ATOM 1837 C C . LEU A 1 260 ? -8.072 84.082 72.375 1.00 19.85 347 LEU A C 1
ATOM 1838 O O . LEU A 1 260 ? -8.808 85.069 72.188 1.00 18.58 347 LEU A O 1
ATOM 1843 N N . ILE A 1 261 ? -8.510 83.020 73.051 1.00 17.62 348 ILE A N 1
ATOM 1844 C CA . ILE A 1 261 ? -9.860 82.996 73.614 1.00 17.16 348 ILE A CA 1
ATOM 1845 C C . ILE A 1 261 ? -9.873 82.868 75.128 1.00 18.97 348 ILE A C 1
ATOM 1846 O O . ILE A 1 261 ? -10.940 83.061 75.725 1.00 19.30 348 ILE A O 1
ATOM 1851 N N . GLU A 1 262 ? -8.763 82.486 75.772 1.00 20.86 349 GLU A N 1
ATOM 1852 C CA . GLU A 1 262 ? -8.827 82.108 77.192 1.00 20.85 349 GLU A CA 1
ATOM 1853 C C . GLU A 1 262 ? -9.231 83.294 78.079 1.00 21.05 349 GLU A C 1
ATOM 1854 O O . GLU A 1 262 ? -9.855 83.096 79.134 1.00 22.27 349 GLU A O 1
ATOM 1860 N N . GLU A 1 263 ? -8.955 84.533 77.649 1.00 18.62 350 GLU A N 1
ATOM 1861 C CA . GLU A 1 263 ? -9.352 85.688 78.462 1.00 23.61 350 GLU A CA 1
ATOM 1862 C C . GLU A 1 263 ? -10.852 85.690 78.733 1.00 23.83 350 GLU A C 1
ATOM 1863 O O . GLU A 1 263 ? -11.299 86.197 79.763 1.00 24.61 350 GLU A O 1
ATOM 1869 N N . LEU A 1 264 ? -11.652 85.109 77.854 1.00 17.37 351 LEU A N 1
ATOM 1870 C CA . LEU A 1 264 ? -13.098 85.146 78.071 1.00 18.16 351 LEU A CA 1
ATOM 1871 C C . LEU A 1 264 ? -13.618 83.952 78.883 1.00 20.54 351 LEU A C 1
ATOM 1872 O O . LEU A 1 264 ? -14.837 83.836 79.084 1.00 19.30 351 LEU A O 1
ATOM 1877 N N . ASN A 1 265 ? -12.750 83.027 79.307 1.00 21.99 352 ASN A N 1
ATOM 1878 C CA . ASN A 1 265 ? -13.184 81.832 80.035 1.00 20.09 352 ASN A CA 1
ATOM 1879 C C . ASN A 1 265 ? -13.225 82.098 81.548 1.00 21.27 352 ASN A C 1
ATOM 1880 O O . ASN A 1 265 ? -12.488 81.520 82.340 1.00 24.71 352 ASN A O 1
ATOM 1885 N N . SER A 1 266 ? -14.202 82.925 81.945 1.00 22.36 353 SER A N 1
ATOM 1886 C CA . SER A 1 266 ? -14.342 83.394 83.325 1.00 23.70 353 SER A CA 1
ATOM 1887 C C . SER A 1 266 ? -14.871 82.329 84.275 1.00 25.32 353 SER A C 1
ATOM 1888 O O . SER A 1 266 ? -14.753 82.476 85.503 1.00 22.16 353 SER A O 1
ATOM 1891 N N . ARG A 1 267 ? -15.489 81.280 83.746 1.00 21.25 354 ARG A N 1
ATOM 1892 C CA . ARG A 1 267 ? -15.865 80.171 84.603 1.00 22.04 354 ARG A CA 1
ATOM 1893 C C . ARG A 1 267 ? -14.700 79.229 84.905 1.00 24.76 354 ARG A C 1
ATOM 1894 O O . ARG A 1 267 ? -14.856 78.313 85.721 1.00 24.27 354 ARG A O 1
ATOM 1902 N N . GLY A 1 268 ? -13.545 79.426 84.278 1.00 20.64 355 GLY A N 1
ATOM 1903 C CA . GLY A 1 268 ? -12.420 78.590 84.620 1.00 22.09 355 GLY A CA 1
ATOM 1904 C C . GLY A 1 268 ? -12.586 77.142 84.241 1.00 27.44 355 GLY A C 1
ATOM 1905 O O . GLY A 1 268 ? -11.972 76.265 84.865 1.00 26.07 355 GLY A O 1
ATOM 1906 N N . MET A 1 269 ? -13.453 76.839 83.285 1.00 24.84 356 MET A N 1
ATOM 1907 C CA . MET A 1 269 ? -13.570 75.449 82.902 1.00 26.99 356 MET A CA 1
ATOM 1908 C C . MET A 1 269 ? -12.377 75.011 82.050 1.00 26.20 356 MET A C 1
ATOM 1909 O O . MET A 1 269 ? -11.592 75.820 81.563 1.00 26.66 356 MET A O 1
ATOM 1914 N N . LYS A 1 270 ? -12.239 73.692 81.898 1.00 23.33 357 LYS A N 1
ATOM 1915 C CA . LYS A 1 270 ? -11.295 73.128 80.944 1.00 27.91 357 LYS A CA 1
ATOM 1916 C C . LYS A 1 270 ? -11.508 73.778 79.573 1.00 28.11 357 LYS A C 1
ATOM 1917 O O . LYS A 1 270 ? -12.645 73.988 79.150 1.00 23.24 357 LYS A O 1
ATOM 1923 N N . ILE A 1 271 ? -10.408 74.126 78.882 1.00 24.35 358 ILE A N 1
ATOM 1924 C CA . ILE A 1 271 ? -10.555 74.951 77.675 1.00 25.33 358 ILE A CA 1
ATOM 1925 C C . ILE A 1 271 ? -11.350 74.220 76.584 1.00 27.16 358 ILE A C 1
ATOM 1926 O O . ILE A 1 271 ? -12.073 74.854 75.800 1.00 24.77 358 ILE A O 1
ATOM 1931 N N . ASP A 1 272 ? -11.241 72.890 76.518 1.00 22.39 359 ASP A N 1
ATOM 1932 C CA . ASP A 1 272 ? -12.026 72.090 75.561 1.00 29.09 359 ASP A CA 1
ATOM 1933 C C . ASP A 1 272 ? -13.535 72.239 75.789 1.00 26.49 359 ASP A C 1
ATOM 1934 O O . ASP A 1 272 ? -14.312 72.346 74.829 1.00 27.92 359 ASP A O 1
ATOM 1939 N N . SER A 1 273 ? -13.966 72.252 77.044 1.00 24.19 360 SER A N 1
ATOM 1940 C CA . SER A 1 273 ? -15.383 72.400 77.355 1.00 24.11 360 SER A CA 1
ATOM 1941 C C . SER A 1 273 ? -15.848 73.815 77.067 1.00 26.79 360 SER A C 1
ATOM 1942 O O . SER A 1 273 ? -17.008 74.025 76.682 1.00 22.82 360 SER A O 1
ATOM 1945 N N . PHE A 1 274 ? -14.971 74.798 77.309 1.00 24.40 361 PHE A N 1
ATOM 1946 C CA . PHE A 1 274 ? -15.273 76.185 76.959 1.00 23.88 361 PHE A CA 1
ATOM 1947 C C . PHE A 1 274 ? -15.466 76.335 75.456 1.00 25.54 361 PHE A C 1
ATOM 1948 O O . PHE A 1 274 ? -16.471 76.900 74.998 1.00 21.73 361 PHE A O 1
ATOM 1956 N N . ILE A 1 275 ? -14.533 75.784 74.676 1.00 22.27 362 ILE A N 1
ATOM 1957 C CA . ILE A 1 275 ? -14.618 75.882 73.221 1.00 23.73 362 ILE A CA 1
ATOM 1958 C C . ILE A 1 275 ? -15.893 75.217 72.713 1.00 24.58 362 ILE A C 1
ATOM 1959 O O . ILE A 1 275 ? -16.609 75.779 71.878 1.00 24.57 362 ILE A O 1
ATOM 1964 N N . MET A 1 276 ? -16.244 74.058 73.283 1.00 22.42 363 MET A N 1
ATOM 1965 C CA . MET A 1 276 ? -17.414 73.293 72.857 1.00 29.55 363 MET A CA 1
ATOM 1966 C C . MET A 1 276 ? -18.711 74.085 73.024 1.00 29.36 363 MET A C 1
ATOM 1967 O O . MET A 1 276 ? -19.688 73.816 72.323 1.00 29.28 363 MET A O 1
ATOM 1972 N N . LYS A 1 277 ? -18.706 75.109 73.871 1.00 27.23 364 LYS A N 1
ATOM 1973 C CA . LYS A 1 277 ? -19.869 75.971 74.023 1.00 24.37 364 LYS A CA 1
ATOM 1974 C C . LYS A 1 277 ? -20.055 76.879 72.817 1.00 27.72 364 LYS A C 1
ATOM 1975 O O . LYS A 1 277 ? -21.193 77.215 72.469 1.00 26.83 364 LYS A O 1
ATOM 1981 N N . TYR A 1 278 ? -18.963 77.268 72.141 1.00 23.25 365 TYR A N 1
ATOM 1982 C CA . TYR A 1 278 ? -19.074 78.234 71.070 1.00 25.91 365 TYR A CA 1
ATOM 1983 C C . TYR A 1 278 ? -18.682 77.696 69.713 1.00 28.95 365 TYR A C 1
ATOM 1984 O O . TYR A 1 278 ? -18.973 78.352 68.708 1.00 28.33 365 TYR A O 1
ATOM 1993 N N . ALA A 1 279 ? -18.107 76.487 69.637 1.00 21.25 366 ALA A N 1
ATOM 1994 C CA . ALA A 1 279 ? -17.555 76.006 68.379 1.00 25.06 366 ALA A CA 1
ATOM 1995 C C . ALA A 1 279 ? -17.561 74.497 68.350 1.00 27.49 366 ALA A C 1
ATOM 1996 O O . ALA A 1 279 ? -17.821 73.829 69.353 1.00 30.23 366 ALA A O 1
ATOM 1998 N N . ARG A 1 280 ? -17.165 73.975 67.193 1.00 28.20 367 ARG A N 1
ATOM 1999 C CA . ARG A 1 280 ? -17.008 72.549 66.990 1.00 30.52 367 ARG A CA 1
ATOM 2000 C C . ARG A 1 280 ? -15.549 72.128 67.186 1.00 26.83 367 ARG A C 1
ATOM 2001 O O . ARG A 1 280 ? -14.619 72.839 66.793 1.00 26.77 367 ARG A O 1
ATOM 2009 N N . ARG A 1 281 ? -15.363 71.002 67.866 1.00 27.86 368 ARG A N 1
ATOM 2010 C CA . ARG A 1 281 ? -14.062 70.394 68.085 1.00 32.72 368 ARG A CA 1
ATOM 2011 C C . ARG A 1 281 ? -14.065 68.993 67.503 1.00 30.04 368 ARG A C 1
ATOM 2012 O O . ARG A 1 281 ? -15.044 68.258 67.620 1.00 30.08 368 ARG A O 1
ATOM 2020 N N . LYS A 1 282 ? -12.910 68.571 67.019 1.00 28.50 369 LYS A N 1
ATOM 2021 C CA . LYS A 1 282 ? -12.739 67.211 66.530 1.00 31.30 369 LYS A CA 1
ATOM 2022 C C . LYS A 1 282 ? -11.344 66.808 66.976 1.00 28.97 369 LYS A C 1
ATOM 2023 O O . LYS A 1 282 ? -10.350 67.355 66.483 1.00 30.76 369 LYS A O 1
ATOM 2029 N N . ARG A 1 283 ? -11.255 65.857 67.892 1.00 29.85 370 ARG A N 1
ATOM 2030 C CA . ARG A 1 283 ? -9.927 65.470 68.338 1.00 31.11 370 ARG A CA 1
ATOM 2031 C C . ARG A 1 283 ? -9.378 64.447 67.351 1.00 33.66 370 ARG A C 1
ATOM 2032 O O . ARG A 1 283 ? -9.970 63.390 67.103 1.00 31.88 370 ARG A O 1
ATOM 2040 N N . LEU A 1 284 ? -8.281 64.830 66.718 1.00 33.90 371 LEU A N 1
ATOM 2041 C CA . LEU A 1 284 ? -7.539 63.957 65.858 1.00 40.41 371 LEU A CA 1
ATOM 2042 C C . LEU A 1 284 ? -6.432 63.419 66.744 1.00 44.55 371 LEU A C 1
ATOM 2043 O O . LEU A 1 284 ? -6.221 63.944 67.845 1.00 56.82 371 LEU A O 1
ATOM 2048 N N . GLY A 1 285 ? -5.822 62.312 66.334 1.00 47.05 372 GLY A N 1
ATOM 2049 C CA . GLY A 1 285 ? -4.840 61.616 67.157 1.00 44.91 372 GLY A CA 1
ATOM 2050 C C . GLY A 1 285 ? -4.689 62.208 68.534 1.00 48.03 372 GLY A C 1
ATOM 2051 O O . GLY A 1 285 ? -5.434 61.881 69.460 1.00 52.19 372 GLY A O 1
ATOM 2052 N N . LYS A 1 286 ? -3.738 63.135 68.677 1.00 49.42 373 LYS A N 1
ATOM 2053 C CA . LYS A 1 286 ? -3.698 63.952 69.884 1.00 66.33 373 LYS A CA 1
ATOM 2054 C C . LYS A 1 286 ? -4.070 65.420 69.651 1.00 59.86 373 LYS A C 1
ATOM 2055 O O . LYS A 1 286 ? -4.234 66.167 70.625 1.00 55.13 373 LYS A O 1
ATOM 2061 N N . LYS A 1 287 ? -4.223 65.856 68.395 1.00 49.55 374 LYS A N 1
ATOM 2062 C CA . LYS A 1 287 ? -4.440 67.258 68.061 1.00 43.38 374 LYS A CA 1
ATOM 2063 C C . LYS A 1 287 ? -5.936 67.493 67.879 1.00 37.19 374 LYS A C 1
ATOM 2064 O O . LYS A 1 287 ? -6.602 66.753 67.148 1.00 35.26 374 LYS A O 1
ATOM 2070 N N . THR A 1 288 ? -6.457 68.546 68.500 1.00 31.83 375 THR A N 1
ATOM 2071 C CA . THR A 1 288 ? -7.867 68.895 68.384 1.00 27.83 375 THR A CA 1
ATOM 2072 C C . THR A 1 288 ? -8.036 70.047 67.398 1.00 27.13 375 THR A C 1
ATOM 2073 O O . THR A 1 288 ? -7.353 71.069 67.498 1.00 26.36 375 THR A O 1
ATOM 2077 N N . VAL A 1 289 ? -8.935 69.880 66.446 1.00 25.92 376 VAL A N 1
ATOM 2078 C CA . VAL A 1 289 ? -9.128 70.875 65.401 1.00 22.95 376 VAL A CA 1
ATOM 2079 C C . VAL A 1 289 ? -10.435 71.562 65.732 1.00 24.48 376 VAL A C 1
ATOM 2080 O O . VAL A 1 289 ? -11.420 70.888 66.040 1.00 23.87 376 VAL A O 1
ATOM 2084 N N . VAL A 1 290 ? -10.469 72.882 65.666 1.00 22.66 377 VAL A N 1
ATOM 2085 C CA . VAL A 1 290 ? -11.703 73.560 66.038 1.00 22.23 377 VAL A CA 1
ATOM 2086 C C . VAL A 1 290 ? -12.169 74.424 64.865 1.00 23.25 377 VAL A C 1
ATOM 2087 O O . VAL A 1 290 ? -11.361 75.062 64.168 1.00 21.56 377 VAL A O 1
ATOM 2091 N N . THR A 1 291 ? -13.486 74.360 64.616 1.00 18.97 378 THR A N 1
ATOM 2092 C CA . THR A 1 291 ? -14.128 75.038 63.485 1.00 21.93 378 THR A CA 1
ATOM 2093 C C . THR A 1 291 ? -15.454 75.631 63.942 1.00 24.64 378 THR A C 1
ATOM 2094 O O . THR A 1 291 ? -15.980 75.311 65.018 1.00 21.90 378 THR A O 1
ATOM 2098 N N . SER A 1 292 ? -16.003 76.506 63.098 1.00 23.54 379 SER A N 1
ATOM 2099 C CA . SER A 1 292 ? -17.287 77.107 63.396 1.00 25.04 379 SER A CA 1
ATOM 2100 C C . SER A 1 292 ? -18.394 76.068 63.377 1.00 24.99 379 SER A C 1
ATOM 2101 O O . SER A 1 292 ? -18.321 75.067 62.667 1.00 27.64 379 SER A O 1
ATOM 2104 N N . ARG A 1 293 ? -19.467 76.367 64.090 1.00 22.87 380 ARG A N 1
ATOM 2105 C CA . ARG A 1 293 ? -20.639 75.493 64.051 1.00 37.48 380 ARG A CA 1
ATOM 2106 C C . ARG A 1 293 ? -21.554 75.950 62.902 1.00 40.16 380 ARG A C 1
ATOM 2107 O O . ARG A 1 293 ? -21.172 76.837 62.107 1.00 36.12 380 ARG A O 1
ATOM 2115 N N . HIS B 1 27 ? 2.054 96.356 68.412 1.00 60.10 114 HIS B N 1
ATOM 2116 C CA . HIS B 1 27 ? 2.640 97.690 68.229 1.00 71.42 114 HIS B CA 1
ATOM 2117 C C . HIS B 1 27 ? 3.239 98.310 69.530 1.00 80.82 114 HIS B C 1
ATOM 2118 O O . HIS B 1 27 ? 4.382 98.787 69.508 1.00 74.66 114 HIS B O 1
ATOM 2125 N N . GLY B 1 28 ? 2.497 98.326 70.636 1.00 74.48 115 GLY B N 1
ATOM 2126 C CA . GLY B 1 28 ? 3.054 98.872 71.862 1.00 76.96 115 GLY B CA 1
ATOM 2127 C C . GLY B 1 28 ? 2.060 98.886 73.009 1.00 75.21 115 GLY B C 1
ATOM 2128 O O . GLY B 1 28 ? 0.977 98.302 72.931 1.00 71.88 115 GLY B O 1
ATOM 2129 N N . GLU B 1 29 ? 2.480 99.570 74.079 1.00 73.14 116 GLU B N 1
ATOM 2130 C CA . GLU B 1 29 ? 1.831 99.728 75.384 1.00 69.66 116 GLU B CA 1
ATOM 2131 C C . GLU B 1 29 ? 1.452 101.198 75.575 1.00 71.05 116 GLU B C 1
ATOM 2132 O O . GLU B 1 29 ? 1.792 102.050 74.753 1.00 63.41 116 GLU B O 1
ATOM 2138 N N . LEU B 1 30 ? 0.686 101.489 76.630 1.00 61.75 117 LEU B N 1
ATOM 2139 C CA . LEU B 1 30 ? 0.451 102.859 77.071 1.00 50.63 117 LEU B CA 1
ATOM 2140 C C . LEU B 1 30 ? 1.573 103.370 77.963 1.00 52.02 117 LEU B C 1
ATOM 2141 O O . LEU B 1 30 ? 2.148 102.630 78.764 1.00 50.38 117 LEU B O 1
ATOM 2146 N N . ASN B 1 31 ? 1.825 104.674 77.870 1.00 52.53 118 ASN B N 1
ATOM 2147 C CA . ASN B 1 31 ? 2.763 105.374 78.748 1.00 52.23 118 ASN B CA 1
ATOM 2148 C C . ASN B 1 31 ? 1.968 106.058 79.867 1.00 50.19 118 ASN B C 1
ATOM 2149 O O . ASN B 1 31 ? 1.367 107.114 79.666 1.00 53.46 118 ASN B O 1
ATOM 2154 N N . LEU B 1 32 ? 1.981 105.466 81.057 1.00 48.45 119 LEU B N 1
ATOM 2155 C CA . LEU B 1 32 ? 1.205 105.977 82.181 1.00 55.48 119 LEU B CA 1
ATOM 2156 C C . LEU B 1 32 ? 1.951 107.018 82.995 1.00 50.27 119 LEU B C 1
ATOM 2157 O O . LEU B 1 32 ? 1.570 107.261 84.142 1.00 45.61 119 LEU B O 1
ATOM 2162 N N . ASN B 1 33 ? 2.940 107.695 82.401 1.00 53.94 120 ASN B N 1
ATOM 2163 C CA . ASN B 1 33 ? 3.860 108.521 83.180 1.00 54.99 120 ASN B CA 1
ATOM 2164 C C . ASN B 1 33 ? 3.129 109.490 84.098 1.00 61.57 120 ASN B C 1
ATOM 2165 O O . ASN B 1 33 ? 3.275 109.402 85.309 1.00 58.76 120 ASN B O 1
ATOM 2170 N N . SER B 1 34 ? 2.264 110.358 83.579 1.00 49.41 121 SER B N 1
ATOM 2171 C CA . SER B 1 34 ? 1.703 111.373 84.473 1.00 50.17 121 SER B CA 1
ATOM 2172 C C . SER B 1 34 ? 0.316 111.021 84.994 1.00 44.80 121 SER B C 1
ATOM 2173 O O . SER B 1 34 ? -0.425 111.929 85.401 1.00 44.13 121 SER B O 1
ATOM 2176 N N . VAL B 1 35 ? -0.071 109.747 84.945 1.00 40.42 122 VAL B N 1
ATOM 2177 C CA . VAL B 1 35 ? -1.439 109.327 85.242 1.00 36.86 122 VAL B CA 1
ATOM 2178 C C . VAL B 1 35 ? -1.492 108.827 86.685 1.00 34.37 122 VAL B C 1
ATOM 2179 O O . VAL B 1 35 ? -1.091 107.683 86.953 1.00 33.97 122 VAL B O 1
ATOM 2183 N N . PRO B 1 36 ? -2.025 109.606 87.624 1.00 32.37 123 PRO B N 1
ATOM 2184 C CA . PRO B 1 36 ? -2.068 109.180 89.023 1.00 32.68 123 PRO B CA 1
ATOM 2185 C C . PRO B 1 36 ? -3.170 108.147 89.259 1.00 31.42 123 PRO B C 1
ATOM 2186 O O . PRO B 1 36 ? -4.053 107.925 88.437 1.00 29.61 123 PRO B O 1
ATOM 2190 N N . ILE B 1 37 ? -3.078 107.495 90.398 1.00 28.85 124 ILE B N 1
ATOM 2191 C CA . ILE B 1 37 ? -4.058 106.516 90.827 1.00 28.35 124 ILE B CA 1
ATOM 2192 C C . ILE B 1 37 ? -5.142 107.258 91.586 1.00 31.34 124 ILE B C 1
ATOM 2193 O O . ILE B 1 37 ? -4.844 108.194 92.330 1.00 32.63 124 ILE B O 1
ATOM 2198 N N . TYR B 1 38 ? -6.399 106.950 91.298 1.00 29.92 125 TYR B N 1
ATOM 2199 C CA . TYR B 1 38 ? -7.508 107.545 92.031 1.00 27.46 125 TYR B CA 1
ATOM 2200 C C . TYR B 1 38 ? -8.131 106.500 92.942 1.00 28.36 125 TYR B C 1
ATOM 2201 O O . TYR B 1 38 ? -8.679 105.501 92.461 1.00 26.14 125 TYR B O 1
ATOM 2210 N N . ASN B 1 39 ? -8.134 106.781 94.235 1.00 25.50 126 ASN B N 1
ATOM 2211 C CA . ASN B 1 39 ? -8.672 105.894 95.253 1.00 31.28 126 ASN B CA 1
ATOM 2212 C C . ASN B 1 39 ? -9.854 106.533 95.986 1.00 33.15 126 ASN B C 1
ATOM 2213 O O . ASN B 1 39 ? -10.043 106.312 97.179 1.00 34.37 126 ASN B O 1
ATOM 2218 N N . GLY B 1 40 ? -10.672 107.331 95.291 1.00 32.09 127 GLY B N 1
ATOM 2219 C CA . GLY B 1 40 ? -11.885 107.846 95.917 1.00 28.29 127 GLY B CA 1
ATOM 2220 C C . GLY B 1 40 ? -11.724 109.107 96.729 1.00 33.90 127 GLY B C 1
ATOM 2221 O O . GLY B 1 40 ? -12.621 109.448 97.511 1.00 37.60 127 GLY B O 1
ATOM 2222 N N . GLU B 1 41 ? -10.618 109.822 96.540 1.00 33.64 128 GLU B N 1
ATOM 2223 C CA . GLU B 1 41 ? -10.328 111.059 97.249 1.00 37.41 128 GLU B CA 1
ATOM 2224 C C . GLU B 1 41 ? -11.313 112.167 96.871 1.00 37.97 128 GLU B C 1
ATOM 2225 O O . GLU B 1 41 ? -11.932 112.183 95.800 1.00 35.22 128 GLU B O 1
ATOM 2231 N N . LEU B 1 42 ? -11.370 113.136 97.777 1.00 44.06 129 LEU B N 1
ATOM 2232 C CA . LEU B 1 42 ? -12.370 114.184 97.904 1.00 46.49 129 LEU B CA 1
ATOM 2233 C C . LEU B 1 42 ? -12.128 115.368 96.942 1.00 49.34 129 LEU B C 1
ATOM 2234 O O . LEU B 1 42 ? -12.974 115.661 96.085 1.00 58.40 129 LEU B O 1
ATOM 2239 N N . ASP B 1 43 ? -10.954 115.987 97.003 1.00 47.46 130 ASP B N 1
ATOM 2240 C CA . ASP B 1 43 ? -10.591 117.144 96.174 1.00 50.10 130 ASP B CA 1
ATOM 2241 C C . ASP B 1 43 ? -9.375 116.747 95.339 1.00 47.57 130 ASP B C 1
ATOM 2242 O O . ASP B 1 43 ? -8.250 117.215 95.565 1.00 49.37 130 ASP B O 1
ATOM 2247 N N . PHE B 1 44 ? -9.609 115.867 94.363 1.00 44.56 131 PHE B N 1
ATOM 2248 C CA . PHE B 1 44 ? -8.506 115.139 93.737 1.00 42.56 131 PHE B CA 1
ATOM 2249 C C . PHE B 1 44 ? -7.560 116.086 93.008 1.00 42.25 131 PHE B C 1
ATOM 2250 O O . PHE B 1 44 ? -6.336 115.985 93.151 1.00 40.31 131 PHE B O 1
ATOM 2258 N N . SER B 1 45 ? -8.113 117.011 92.221 1.00 43.29 132 SER B N 1
ATOM 2259 C CA . SER B 1 45 ? -7.281 117.883 91.397 1.00 44.73 132 SER B CA 1
ATOM 2260 C C . SER B 1 45 ? -6.455 118.852 92.234 1.00 49.31 132 SER B C 1
ATOM 2261 O O . SER B 1 45 ? -5.368 119.248 91.805 1.00 51.79 132 SER B O 1
ATOM 2264 N N . ASP B 1 46 ? -6.908 119.158 93.451 1.00 49.16 133 ASP B N 1
ATOM 2265 C CA . ASP B 1 46 ? -6.142 119.993 94.358 1.00 52.50 133 ASP B CA 1
ATOM 2266 C C . ASP B 1 46 ? -5.045 119.195 95.052 1.00 55.38 133 ASP B C 1
ATOM 2267 O O . ASP B 1 46 ? -3.955 119.729 95.286 1.00 57.50 133 ASP B O 1
ATOM 2272 N N . LYS B 1 47 ? -5.280 117.915 95.338 1.00 51.02 134 LYS B N 1
ATOM 2273 C CA . LYS B 1 47 ? -4.223 117.100 95.928 1.00 53.06 134 LYS B CA 1
ATOM 2274 C C . LYS B 1 47 ? -3.170 116.667 94.914 1.00 54.34 134 LYS B C 1
ATOM 2275 O O . LYS B 1 47 ? -2.100 116.194 95.315 1.00 65.24 134 LYS B O 1
ATOM 2281 N N . ILE B 1 48 ? -3.448 116.802 93.624 1.00 52.18 135 ILE B N 1
ATOM 2282 C CA . ILE B 1 48 ? -2.586 116.258 92.587 1.00 52.12 135 ILE B CA 1
ATOM 2283 C C . ILE B 1 48 ? -1.629 117.336 92.051 1.00 59.95 135 ILE B C 1
ATOM 2284 O O . ILE B 1 48 ? -1.829 118.540 92.275 1.00 68.13 135 ILE B O 1
ATOM 2289 N N . ILE B 1 57 ? -2.210 115.677 82.563 1.00 49.96 144 ILE B N 1
ATOM 2290 C CA . ILE B 1 57 ? -2.897 115.062 81.422 1.00 53.53 144 ILE B CA 1
ATOM 2291 C C . ILE B 1 57 ? -4.395 115.085 81.654 1.00 50.46 144 ILE B C 1
ATOM 2292 O O . ILE B 1 57 ? -4.876 114.596 82.673 1.00 42.47 144 ILE B O 1
ATOM 2297 N N . GLY B 1 58 ? -5.138 115.614 80.690 1.00 51.52 145 GLY B N 1
ATOM 2298 C CA . GLY B 1 58 ? -6.571 115.748 80.869 1.00 54.32 145 GLY B CA 1
ATOM 2299 C C . GLY B 1 58 ? -7.429 114.852 79.997 1.00 57.74 145 GLY B C 1
ATOM 2300 O O . GLY B 1 58 ? -8.630 114.715 80.240 1.00 51.35 145 GLY B O 1
ATOM 2301 N N . THR B 1 59 ? -6.818 114.240 78.980 1.00 51.74 146 THR B N 1
ATOM 2302 C CA . THR B 1 59 ? -7.512 113.548 77.905 1.00 50.45 146 THR B CA 1
ATOM 2303 C C . THR B 1 59 ? -6.833 112.304 77.361 1.00 49.04 146 THR B C 1
ATOM 2304 O O . THR B 1 59 ? -5.600 112.209 77.260 1.00 47.15 146 THR B O 1
ATOM 2308 N N . LEU B 1 60 ? -7.695 111.358 76.988 1.00 47.35 147 LEU B N 1
ATOM 2309 C CA . LEU B 1 60 ? -7.212 110.145 76.382 1.00 45.62 147 LEU B CA 1
ATOM 2310 C C . LEU B 1 60 ? -6.509 110.463 75.052 1.00 44.90 147 LEU B C 1
ATOM 2311 O O . LEU B 1 60 ? -5.559 109.746 74.722 1.00 39.79 147 LEU B O 1
ATOM 2316 N N . GLU B 1 61 ? -6.878 111.536 74.291 1.00 52.41 148 GLU B N 1
ATOM 2317 C CA . GLU B 1 61 ? -6.062 111.810 73.081 1.00 49.87 148 GLU B CA 1
ATOM 2318 C C . GLU B 1 61 ? -4.643 112.070 73.460 1.00 49.02 148 GLU B C 1
ATOM 2319 O O . GLU B 1 61 ? -3.712 111.705 72.734 1.00 49.21 148 GLU B O 1
ATOM 2325 N N . GLU B 1 62 ? -4.470 112.862 74.504 1.00 50.35 149 GLU B N 1
ATOM 2326 C CA . GLU B 1 62 ? -3.119 113.240 74.855 1.00 54.37 149 GLU B CA 1
ATOM 2327 C C . GLU B 1 62 ? -2.327 112.007 75.187 1.00 50.46 149 GLU B C 1
ATOM 2328 O O . GLU B 1 62 ? -1.198 111.837 74.720 1.00 52.08 149 GLU B O 1
ATOM 2334 N N . LEU B 1 63 ? -2.938 111.106 75.953 1.00 42.81 150 LEU B N 1
ATOM 2335 C CA . LEU B 1 63 ? -2.199 109.933 76.376 1.00 45.83 150 LEU B CA 1
ATOM 2336 C C . LEU B 1 63 ? -1.864 109.053 75.182 1.00 46.04 150 LEU B C 1
ATOM 2337 O O . LEU B 1 63 ? -0.742 108.556 75.074 1.00 45.72 150 LEU B O 1
ATOM 2342 N N . LEU B 1 64 ? -2.789 108.929 74.226 1.00 45.25 151 LEU B N 1
ATOM 2343 C CA . LEU B 1 64 ? -2.513 108.105 73.058 1.00 44.83 151 LEU B CA 1
ATOM 2344 C C . LEU B 1 64 ? -1.417 108.731 72.200 1.00 50.50 151 LEU B C 1
ATOM 2345 O O . LEU B 1 64 ? -0.506 108.036 71.728 1.00 50.59 151 LEU B O 1
ATOM 2350 N N . GLU B 1 65 ? -1.446 110.059 72.065 1.00 51.90 152 GLU B N 1
ATOM 2351 C CA . GLU B 1 65 ? -0.458 110.802 71.284 1.00 58.96 152 GLU B CA 1
ATOM 2352 C C . GLU B 1 65 ? 0.968 110.594 71.782 1.00 57.90 152 GLU B C 1
ATOM 2353 O O . GLU B 1 65 ? 1.913 110.714 70.993 1.00 61.59 152 GLU B O 1
ATOM 2359 N N . ASN B 1 66 ? 1.151 110.333 73.071 1.00 56.25 153 ASN B N 1
ATOM 2360 C CA . ASN B 1 66 ? 2.468 110.150 73.696 1.00 59.62 153 ASN B CA 1
ATOM 2361 C C . ASN B 1 66 ? 2.811 108.703 74.007 1.00 59.44 153 ASN B C 1
ATOM 2362 O O . ASN B 1 66 ? 3.638 108.418 74.885 1.00 71.90 153 ASN B O 1
ATOM 2367 N N . SER B 1 67 ? 2.194 107.746 73.321 1.00 59.38 154 SER B N 1
ATOM 2368 C CA . SER B 1 67 ? 2.391 106.327 73.657 1.00 65.48 154 SER B CA 1
ATOM 2369 C C . SER B 1 67 ? 2.811 105.490 72.461 1.00 66.74 154 SER B C 1
ATOM 2370 O O . SER B 1 67 ? 2.415 105.798 71.321 1.00 56.85 154 SER B O 1
ATOM 2373 N N . PRO B 1 68 ? 3.621 104.410 72.692 1.00 64.83 155 PRO B N 1
ATOM 2374 C CA . PRO B 1 68 ? 4.123 103.602 71.560 1.00 68.39 155 PRO B CA 1
ATOM 2375 C C . PRO B 1 68 ? 3.113 102.608 71.006 1.00 74.59 155 PRO B C 1
ATOM 2376 O O . PRO B 1 68 ? 3.492 101.552 70.541 1.00 79.69 155 PRO B O 1
ATOM 2380 N N . CYS B 1 69 ? 1.813 102.948 71.032 1.00 64.92 156 CYS B N 1
ATOM 2381 C CA . CYS B 1 69 ? 0.801 101.997 70.594 1.00 61.63 156 CYS B CA 1
ATOM 2382 C C . CYS B 1 69 ? -0.141 102.649 69.596 1.00 55.65 156 CYS B C 1
ATOM 2383 O O . CYS B 1 69 ? -0.205 103.871 69.485 1.00 53.54 156 CYS B O 1
ATOM 2386 N N . SER B 1 70 ? -0.882 101.813 68.862 1.00 54.41 157 SER B N 1
ATOM 2387 C CA . SER B 1 70 ? -1.955 102.305 68.006 1.00 48.52 157 SER B CA 1
ATOM 2388 C C . SER B 1 70 ? -3.130 102.743 68.880 1.00 44.94 157 SER B C 1
ATOM 2389 O O . SER B 1 70 ? -3.212 102.405 70.067 1.00 41.65 157 SER B O 1
ATOM 2392 N N . ALA B 1 71 ? -4.038 103.514 68.279 1.00 40.04 158 ALA B N 1
ATOM 2393 C CA . ALA B 1 71 ? -5.188 104.042 69.024 1.00 43.31 158 ALA B CA 1
ATOM 2394 C C . ALA B 1 71 ? -6.085 102.921 69.528 1.00 40.54 158 ALA B C 1
ATOM 2395 O O . ALA B 1 71 ? -6.535 102.948 70.681 1.00 39.34 158 ALA B O 1
ATOM 2397 N N . LEU B 1 72 ? -6.350 101.931 68.675 1.00 39.33 159 LEU B N 1
ATOM 2398 C CA . LEU B 1 72 ? -7.216 100.817 69.048 1.00 42.80 159 LEU B CA 1
ATOM 2399 C C . LEU B 1 72 ? -6.591 99.978 70.151 1.00 39.43 159 LEU B C 1
ATOM 2400 O O . LEU B 1 72 ? -7.280 99.540 71.077 1.00 38.68 159 LEU B O 1
ATOM 2405 N N . GLU B 1 73 ? -5.288 99.724 70.058 1.00 34.88 160 GLU B N 1
ATOM 2406 C CA . GLU B 1 73 ? -4.612 98.996 71.118 1.00 40.82 160 GLU B CA 1
ATOM 2407 C C . GLU B 1 73 ? -4.645 99.802 72.407 1.00 37.70 160 GLU B C 1
ATOM 2408 O O . GLU B 1 73 ? -4.975 99.274 73.474 1.00 33.45 160 GLU B O 1
ATOM 2414 N N . GLY B 1 74 ? -4.346 101.103 72.321 1.00 37.93 161 GLY B N 1
ATOM 2415 C CA . GLY B 1 74 ? -4.317 101.916 73.527 1.00 35.42 161 GLY B CA 1
ATOM 2416 C C . GLY B 1 74 ? -5.666 101.983 74.210 1.00 31.97 161 GLY B C 1
ATOM 2417 O O . GLY B 1 74 ? -5.760 101.852 75.437 1.00 28.49 161 GLY B O 1
ATOM 2418 N N . ILE B 1 75 ? -6.731 102.121 73.418 1.00 26.77 162 ILE B N 1
ATOM 2419 C CA . ILE B 1 75 ? -8.082 102.216 73.960 1.00 29.29 162 ILE B CA 1
ATOM 2420 C C . ILE B 1 75 ? -8.451 100.932 74.692 1.00 31.47 162 ILE B C 1
ATOM 2421 O O . ILE B 1 75 ? -8.968 100.966 75.813 1.00 25.07 162 ILE B O 1
ATOM 2426 N N . SER B 1 76 ? -8.170 99.778 74.070 1.00 29.00 163 SER B N 1
ATOM 2427 C CA . SER B 1 76 ? -8.474 98.496 74.704 1.00 32.29 163 SER B CA 1
ATOM 2428 C C . SER B 1 76 ? -7.731 98.328 76.016 1.00 31.58 163 SER B C 1
ATOM 2429 O O . SER B 1 76 ? -8.309 97.870 77.008 1.00 30.65 163 SER B O 1
ATOM 2432 N N . LYS B 1 77 ? -6.446 98.696 76.045 1.00 27.06 164 LYS B N 1
ATOM 2433 C CA . LYS B 1 77 ? -5.693 98.606 77.289 1.00 33.13 164 LYS B CA 1
ATOM 2434 C C . LYS B 1 77 ? -6.217 99.583 78.331 1.00 32.49 164 LYS B C 1
ATOM 2435 O O . LYS B 1 77 ? -6.220 99.283 79.536 1.00 26.59 164 LYS B O 1
ATOM 2441 N N . TRP B 1 78 ? -6.633 100.766 77.889 1.00 26.33 165 TRP B N 1
ATOM 2442 C CA . TRP B 1 78 ? -7.219 101.731 78.809 1.00 27.33 165 TRP B CA 1
ATOM 2443 C C . TRP B 1 78 ? -8.458 101.141 79.465 1.00 22.47 165 TRP B C 1
ATOM 2444 O O . TRP B 1 78 ? -8.597 101.170 80.695 1.00 23.32 165 TRP B O 1
ATOM 2455 N N . HIS B 1 79 ? -9.333 100.530 78.651 1.00 21.97 166 HIS B N 1
ATOM 2456 C CA . HIS B 1 79 ? -10.554 99.934 79.188 1.00 23.38 166 HIS B CA 1
ATOM 2457 C C . HIS B 1 79 ? -10.240 98.794 80.152 1.00 26.64 166 HIS B C 1
ATOM 2458 O O . HIS B 1 79 ? -10.905 98.663 81.187 1.00 24.60 166 HIS B O 1
ATOM 2465 N N . LYS B 1 80 ? -9.192 97.996 79.867 1.00 25.22 167 LYS B N 1
ATOM 2466 C CA . LYS B 1 80 ? -8.895 96.834 80.708 1.00 26.26 167 LYS B CA 1
ATOM 2467 C C . LYS B 1 80 ? -8.205 97.211 82.023 1.00 21.95 167 LYS B C 1
ATOM 2468 O O . LYS B 1 80 ? -8.322 96.468 82.997 1.00 20.05 167 LYS B O 1
ATOM 2474 N N . ILE B 1 81 ? -7.444 98.317 82.079 1.00 21.77 168 ILE B N 1
ATOM 2475 C CA . ILE B 1 81 ? -6.791 98.699 83.334 1.00 22.49 168 ILE B CA 1
ATOM 2476 C C . ILE B 1 81 ? -7.652 99.619 84.182 1.00 25.15 168 ILE B C 1
ATOM 2477 O O . ILE B 1 81 ? -7.285 99.904 85.337 1.00 23.11 168 ILE B O 1
ATOM 2482 N N . GLY B 1 82 ? -8.819 100.038 83.686 1.00 22.93 169 GLY B N 1
ATOM 2483 C CA . GLY B 1 82 ? -9.658 100.917 84.478 1.00 21.52 169 GLY B CA 1
ATOM 2484 C C . GLY B 1 82 ? -9.226 102.366 84.441 1.00 22.79 169 GLY B C 1
ATOM 2485 O O . GLY B 1 82 ? -9.213 103.037 85.492 1.00 22.72 169 GLY B O 1
ATOM 2486 N N . GLY B 1 83 ? -8.823 102.856 83.270 1.00 21.03 170 GLY B N 1
ATOM 2487 C CA . GLY B 1 83 ? -8.537 104.262 83.126 1.00 23.74 170 GLY B CA 1
ATOM 2488 C C . GLY B 1 83 ? -9.821 105.075 83.201 1.00 24.91 170 GLY B C 1
ATOM 2489 O O . GLY B 1 83 ? -10.890 104.649 82.759 1.00 21.66 170 GLY B O 1
ATOM 2490 N N . SER B 1 84 ? -9.719 106.252 83.799 1.00 23.47 171 SER B N 1
ATOM 2491 C CA . SER B 1 84 ? -10.886 107.112 83.972 1.00 21.90 171 SER B CA 1
ATOM 2492 C C . SER B 1 84 ? -10.421 108.563 83.939 1.00 25.22 171 SER B C 1
ATOM 2493 O O . SER B 1 84 ? -9.261 108.868 83.618 1.00 23.94 171 SER B O 1
ATOM 2496 N N . VAL B 1 85 ? -11.330 109.472 84.266 1.00 25.24 172 VAL B N 1
ATOM 2497 C CA . VAL B 1 85 ? -10.954 110.856 84.492 1.00 27.06 172 VAL B CA 1
ATOM 2498 C C . VAL B 1 85 ? -11.749 111.377 85.681 1.00 27.59 172 VAL B C 1
ATOM 2499 O O . VAL B 1 85 ? -12.937 111.083 85.824 1.00 24.36 172 VAL B O 1
ATOM 2503 N N . LYS B 1 86 ? -11.084 112.147 86.545 1.00 29.07 173 LYS B N 1
ATOM 2504 C CA . LYS B 1 86 ? -11.682 112.665 87.773 1.00 30.20 173 LYS B CA 1
ATOM 2505 C C . LYS B 1 86 ? -11.226 114.105 87.943 1.00 30.27 173 LYS B C 1
ATOM 2506 O O . LYS B 1 86 ? -10.018 114.381 87.927 1.00 30.14 173 LYS B O 1
ATOM 2512 N N . ASP B 1 87 ? -12.188 115.016 88.035 1.00 32.60 174 ASP B N 1
ATOM 2513 C CA . ASP B 1 87 ? -11.914 116.445 88.261 1.00 38.32 174 ASP B CA 1
ATOM 2514 C C . ASP B 1 87 ? -10.928 116.958 87.224 1.00 36.32 174 ASP B C 1
ATOM 2515 O O . ASP B 1 87 ? -9.994 117.705 87.547 1.00 36.25 174 ASP B O 1
ATOM 2520 N N . GLY B 1 88 ? -11.098 116.500 85.983 1.00 30.72 175 GLY B N 1
ATOM 2521 C CA . GLY B 1 88 ? -10.218 116.883 84.887 1.00 28.75 175 GLY B CA 1
ATOM 2522 C C . GLY B 1 88 ? -8.878 116.167 84.809 1.00 33.78 175 GLY B C 1
ATOM 2523 O O . GLY B 1 88 ? -8.144 116.383 83.841 1.00 38.89 175 GLY B O 1
ATOM 2524 N N . VAL B 1 89 ? -8.552 115.279 85.745 1.00 32.57 176 VAL B N 1
ATOM 2525 C CA . VAL B 1 89 ? -7.261 114.589 85.744 1.00 32.46 176 VAL B CA 1
ATOM 2526 C C . VAL B 1 89 ? -7.439 113.174 85.210 1.00 31.70 176 VAL B C 1
ATOM 2527 O O . VAL B 1 89 ? -8.191 112.386 85.790 1.00 26.80 176 VAL B O 1
ATOM 2531 N N . LEU B 1 90 ? -6.712 112.826 84.147 1.00 29.90 177 LEU B N 1
ATOM 2532 C CA . LEU B 1 90 ? -6.696 111.439 83.693 1.00 31.80 177 LEU B CA 1
ATOM 2533 C C . LEU B 1 90 ? -6.057 110.580 84.772 1.00 31.59 177 LEU B C 1
ATOM 2534 O O . LEU B 1 90 ? -5.060 110.977 85.382 1.00 30.13 177 LEU B O 1
ATOM 2539 N N . CYS B 1 91 ? -6.668 109.435 85.061 1.00 24.11 178 CYS B N 1
ATOM 2540 C CA . CYS B 1 91 ? -6.265 108.651 86.217 1.00 24.52 178 CYS B CA 1
ATOM 2541 C C . CYS B 1 91 ? -6.550 107.174 85.979 1.00 25.15 178 CYS B C 1
ATOM 2542 O O . CYS B 1 91 ? -7.140 106.773 84.973 1.00 25.56 178 CYS B O 1
ATOM 2545 N N . ILE B 1 92 ? -6.125 106.374 86.937 1.00 23.87 179 ILE B N 1
ATOM 2546 C CA . ILE B 1 92 ? -6.390 104.948 86.936 1.00 23.70 179 ILE B CA 1
ATOM 2547 C C . ILE B 1 92 ? -7.029 104.614 88.270 1.00 25.81 179 ILE B C 1
ATOM 2548 O O . ILE B 1 92 ? -6.525 105.024 89.324 1.00 24.92 179 ILE B O 1
ATOM 2553 N N . LEU B 1 93 ? -8.189 103.954 88.212 1.00 20.37 180 LEU B N 1
ATOM 2554 C CA . LEU B 1 93 ? -8.920 103.618 89.420 1.00 17.06 180 LEU B CA 1
ATOM 2555 C C . LEU B 1 93 ? -8.146 102.564 90.176 1.00 27.10 180 LEU B C 1
ATOM 2556 O O . LEU B 1 93 ? -7.744 101.543 89.606 1.00 23.07 180 LEU B O 1
ATOM 2561 N N . SER B 1 94 ? -7.972 102.793 91.463 1.00 23.34 181 SER B N 1
ATOM 2562 C CA . SER B 1 94 ? -7.361 101.768 92.285 1.00 27.05 181 SER B CA 1
ATOM 2563 C C . SER B 1 94 ? -8.254 100.531 92.282 1.00 28.36 181 SER B C 1
ATOM 2564 O O . SER B 1 94 ? -9.468 100.619 92.077 1.00 22.55 181 SER B O 1
ATOM 2567 N N . GLN B 1 95 ? -7.651 99.366 92.534 1.00 27.48 182 GLN B N 1
ATOM 2568 C CA . GLN B 1 95 ? -8.440 98.138 92.460 1.00 27.73 182 GLN B CA 1
ATOM 2569 C C . GLN B 1 95 ? -9.525 98.107 93.532 1.00 27.71 182 GLN B C 1
ATOM 2570 O O . GLN B 1 95 ? -10.630 97.608 93.275 1.00 22.61 182 GLN B O 1
ATOM 2576 N N . ASP B 1 96 ? -9.249 98.689 94.709 1.00 24.89 183 ASP B N 1
ATOM 2577 C CA . ASP B 1 96 ? -10.249 98.792 95.768 1.00 24.23 183 ASP B CA 1
ATOM 2578 C C . ASP B 1 96 ? -11.380 99.735 95.379 1.00 24.39 183 ASP B C 1
ATOM 2579 O O . ASP B 1 96 ? -12.547 99.448 95.649 1.00 23.82 183 ASP B O 1
ATOM 2584 N N . PHE B 1 97 ? -11.045 100.904 94.819 1.00 20.80 184 PHE B N 1
ATOM 2585 C CA . PHE B 1 97 ? -12.100 101.846 94.421 1.00 22.03 184 PHE B CA 1
ATOM 2586 C C . PHE B 1 97 ? -12.848 101.336 93.179 1.00 20.74 184 PHE B C 1
ATOM 2587 O O . PHE B 1 97 ? -14.068 101.509 93.069 1.00 20.90 184 PHE B O 1
ATOM 2595 N N . LEU B 1 98 ? -12.142 100.686 92.248 1.00 22.01 185 LEU B N 1
ATOM 2596 C CA . LEU B 1 98 ? -12.828 100.060 91.112 1.00 20.62 185 LEU B CA 1
ATOM 2597 C C . LEU B 1 98 ? -13.835 99.008 91.577 1.00 19.83 185 LEU B C 1
ATOM 2598 O O . LEU B 1 98 ? -14.932 98.901 91.024 1.00 18.81 185 LEU B O 1
ATOM 2603 N N . PHE B 1 99 ? -13.476 98.212 92.595 1.00 18.49 186 PHE B N 1
ATOM 2604 C CA . PHE B 1 99 ? -14.416 97.231 93.131 1.00 18.12 186 PHE B CA 1
ATOM 2605 C C . PHE B 1 99 ? -15.649 97.899 93.725 1.00 21.77 186 PHE B C 1
ATOM 2606 O O . PHE B 1 99 ? -16.783 97.482 93.471 1.00 19.35 186 PHE B O 1
ATOM 2614 N N . LYS B 1 100 ? -15.439 98.948 94.532 1.00 16.16 187 LYS B N 1
ATOM 2615 C CA . LYS B 1 100 ? -16.558 99.644 95.136 1.00 21.21 187 LYS B CA 1
ATOM 2616 C C . LYS B 1 100 ? -17.459 100.283 94.071 1.00 19.39 187 LYS B C 1
ATOM 2617 O O . LYS B 1 100 ? -18.684 100.240 94.188 1.00 23.20 187 LYS B O 1
ATOM 2623 N N . ALA B 1 101 ? -16.868 100.875 93.034 1.00 16.28 188 ALA B N 1
ATOM 2624 C CA . ALA B 1 101 ? -17.673 101.475 91.972 1.00 20.77 188 ALA B CA 1
ATOM 2625 C C . ALA B 1 101 ? -18.498 100.405 91.240 1.00 19.03 188 ALA B C 1
ATOM 2626 O O . ALA B 1 101 ? -19.698 100.597 91.004 1.00 17.78 188 ALA B O 1
ATOM 2628 N N . LEU B 1 102 ? -17.890 99.243 90.942 1.00 21.51 189 LEU B N 1
ATOM 2629 C CA . LEU B 1 102 ? -18.649 98.135 90.348 1.00 20.27 189 LEU B CA 1
ATOM 2630 C C . LEU B 1 102 ? -19.812 97.729 91.252 1.00 18.08 189 LEU B C 1
ATOM 2631 O O . LEU B 1 102 ? -20.953 97.559 90.791 1.00 18.71 189 LEU B O 1
ATOM 2636 N N . HIS B 1 103 ? -19.538 97.603 92.569 1.00 18.49 190 HIS B N 1
ATOM 2637 C CA . HIS B 1 103 ? -20.565 97.160 93.498 1.00 20.46 190 HIS B CA 1
ATOM 2638 C C . HIS B 1 103 ? -21.695 98.170 93.549 1.00 20.09 190 HIS B C 1
ATOM 2639 O O . HIS B 1 103 ? -22.869 97.795 93.498 1.00 20.12 190 HIS B O 1
ATOM 2646 N N . VAL B 1 104 ? -21.359 99.460 93.646 1.00 16.04 191 VAL B N 1
ATOM 2647 C CA . VAL B 1 104 ? -22.402 100.472 93.744 1.00 21.89 191 VAL B CA 1
ATOM 2648 C C . VAL B 1 104 ? -23.197 100.548 92.441 1.00 19.45 191 VAL B C 1
ATOM 2649 O O . VAL B 1 104 ? -24.428 100.687 92.460 1.00 22.47 191 VAL B O 1
ATOM 2653 N N . LEU B 1 105 ? -22.530 100.372 91.299 1.00 15.38 192 LEU B N 1
ATOM 2654 C CA . LEU B 1 105 ? -23.233 100.307 90.017 1.00 17.89 192 LEU B CA 1
ATOM 2655 C C . LEU B 1 105 ? -24.201 99.116 89.961 1.00 22.70 192 LEU B C 1
ATOM 2656 O O . LEU B 1 105 ? -25.380 99.273 89.618 1.00 18.85 192 LEU B O 1
ATOM 2661 N N . LEU B 1 106 ? -23.726 97.917 90.302 1.00 20.30 193 LEU B N 1
ATOM 2662 C CA . LEU B 1 106 ? -24.590 96.747 90.196 1.00 19.61 193 LEU B CA 1
ATOM 2663 C C . LEU B 1 106 ? -25.750 96.857 91.151 1.00 21.13 193 LEU B C 1
ATOM 2664 O O . LEU B 1 106 ? -26.900 96.593 90.776 1.00 23.60 193 LEU B O 1
ATOM 2669 N N . MET B 1 107 ? -25.458 97.215 92.415 1.00 19.67 194 MET B N 1
ATOM 2670 C CA . MET B 1 107 ? -26.527 97.359 93.406 1.00 22.63 194 MET B CA 1
ATOM 2671 C C . MET B 1 107 ? -27.596 98.350 92.948 1.00 18.81 194 MET B C 1
ATOM 2672 O O . MET B 1 107 ? -28.806 98.073 93.051 1.00 19.27 194 MET B O 1
ATOM 2677 N N . SER B 1 108 ? -27.175 99.532 92.508 1.00 19.12 195 SER B N 1
ATOM 2678 C CA . SER B 1 108 ? -28.155 100.555 92.145 1.00 20.86 195 SER B CA 1
ATOM 2679 C C . SER B 1 108 ? -28.935 100.166 90.892 1.00 22.01 195 SER B C 1
ATOM 2680 O O . SER B 1 108 ? -30.145 100.426 90.801 1.00 18.77 195 SER B O 1
ATOM 2683 N N . ALA B 1 109 ? -28.266 99.532 89.931 1.00 19.64 196 ALA B N 1
ATOM 2684 C CA . ALA B 1 109 ? -28.934 99.101 88.705 1.00 21.50 196 ALA B CA 1
ATOM 2685 C C . ALA B 1 109 ? -29.998 98.056 89.015 1.00 22.34 196 ALA B C 1
ATOM 2686 O O . ALA B 1 109 ? -31.120 98.129 88.498 1.00 22.23 196 ALA B O 1
ATOM 2688 N N . MET B 1 110 ? -29.677 97.120 89.912 1.00 19.45 197 MET B N 1
ATOM 2689 C CA . MET B 1 110 ? -30.653 96.137 90.360 1.00 21.53 197 MET B CA 1
ATOM 2690 C C . MET B 1 110 ? -31.741 96.763 91.208 1.00 18.85 197 MET B C 1
ATOM 2691 O O . MET B 1 110 ? -32.904 96.399 91.057 1.00 19.78 197 MET B O 1
ATOM 2696 N N . ALA B 1 111 ? -31.398 97.703 92.108 1.00 21.53 198 ALA B N 1
ATOM 2697 C CA . ALA B 1 111 ? -32.435 98.303 92.964 1.00 24.92 198 ALA B CA 1
ATOM 2698 C C . ALA B 1 111 ? -33.468 99.070 92.143 1.00 24.30 198 ALA B C 1
ATOM 2699 O O . ALA B 1 111 ? -34.650 99.148 92.524 1.00 26.18 198 ALA B O 1
ATOM 2701 N N . GLU B 1 112 ? -33.034 99.715 91.067 1.00 19.83 199 GLU B N 1
ATOM 2702 C CA . GLU B 1 112 ? -33.928 100.443 90.178 1.00 22.99 199 GLU B CA 1
ATOM 2703 C C . GLU B 1 112 ? -34.415 99.602 89.000 1.00 22.43 199 GLU B C 1
ATOM 2704 O O . GLU B 1 112 ? -34.973 100.162 88.058 1.00 20.92 199 GLU B O 1
ATOM 2710 N N . SER B 1 113 ? -34.170 98.298 89.018 1.00 22.20 200 SER B N 1
ATOM 2711 C CA . SER B 1 113 ? -34.565 97.383 87.933 1.00 26.45 200 SER B CA 1
ATOM 2712 C C . SER B 1 113 ? -34.190 97.903 86.544 1.00 24.11 200 SER B C 1
ATOM 2713 O O . SER B 1 113 ? -35.003 97.906 85.600 1.00 24.16 200 SER B O 1
ATOM 2716 N N . LEU B 1 114 ? -32.932 98.320 86.411 1.00 24.55 201 LEU B N 1
ATOM 2717 C CA . LEU B 1 114 ? -32.354 98.577 85.101 1.00 18.79 201 LEU B CA 1
ATOM 2718 C C . LEU B 1 114 ? -32.072 97.236 84.418 1.00 19.61 201 LEU B C 1
ATOM 2719 O O . LEU B 1 114 ? -31.930 96.208 85.074 1.00 18.57 201 LEU B O 1
ATOM 2724 N N . ASP B 1 115 ? -31.969 97.274 83.090 1.00 16.98 202 ASP B N 1
ATOM 2725 C CA . ASP B 1 115 ? -31.703 96.087 82.270 1.00 20.46 202 ASP B CA 1
ATOM 2726 C C . ASP B 1 115 ? -30.202 95.817 82.278 1.00 21.53 202 ASP B C 1
ATOM 2727 O O . ASP B 1 115 ? -29.439 96.522 81.607 1.00 19.41 202 ASP B O 1
ATOM 2732 N N . LEU B 1 116 ? -29.768 94.788 83.019 1.00 17.95 203 LEU B N 1
ATOM 2733 C CA . LEU B 1 116 ? -28.322 94.483 83.070 1.00 24.13 203 LEU B CA 1
ATOM 2734 C C . LEU B 1 116 ? -27.734 94.050 81.735 1.00 24.15 203 LEU B C 1
ATOM 2735 O O . LEU B 1 116 ? -26.506 94.159 81.547 1.00 20.94 203 LEU B O 1
ATOM 2740 N N . GLN B 1 117 ? -28.526 93.572 80.780 1.00 20.91 204 GLN B N 1
ATOM 2741 C CA . GLN B 1 117 ? -27.862 93.321 79.514 1.00 27.51 204 GLN B CA 1
ATOM 2742 C C . GLN B 1 117 ? -27.988 94.523 78.553 1.00 25.15 204 GLN B C 1
ATOM 2743 O O . GLN B 1 117 ? -27.563 94.453 77.408 1.00 23.61 204 GLN B O 1
ATOM 2749 N N . HIS B 1 118 ? -28.548 95.666 79.016 1.00 20.14 205 HIS B N 1
ATOM 2750 C CA . HIS B 1 118 ? -28.683 96.821 78.138 1.00 26.47 205 HIS B CA 1
ATOM 2751 C C . HIS B 1 118 ? -28.604 98.120 78.949 1.00 21.15 205 HIS B C 1
ATOM 2752 O O . HIS B 1 118 ? -29.590 98.852 79.054 1.00 22.22 205 HIS B O 1
ATOM 2759 N N . LEU B 1 119 ? -27.433 98.412 79.516 1.00 21.08 206 LEU B N 1
ATOM 2760 C CA . LEU B 1 119 ? -27.255 99.580 80.362 1.00 21.44 206 LEU B CA 1
ATOM 2761 C C . LEU B 1 119 ? -26.710 100.765 79.574 1.00 20.42 206 LEU B C 1
ATOM 2762 O O . LEU B 1 119 ? -25.918 100.597 78.648 1.00 22.08 206 LEU B O 1
ATOM 2767 N N . ASN B 1 120 ? -27.146 101.964 79.960 1.00 20.50 207 ASN B N 1
ATOM 2768 C CA . ASN B 1 120 ? -26.605 103.208 79.421 1.00 21.57 207 ASN B CA 1
ATOM 2769 C C . ASN B 1 120 ? -26.091 104.086 80.572 1.00 22.27 207 ASN B C 1
ATOM 2770 O O . ASN B 1 120 ? -26.510 103.947 81.722 1.00 23.65 207 ASN B O 1
ATOM 2775 N N . VAL B 1 121 ? -25.193 105.019 80.240 1.00 22.31 208 VAL B N 1
ATOM 2776 C CA . VAL B 1 121 ? -24.534 105.832 81.261 1.00 22.85 208 VAL B CA 1
ATOM 2777 C C . VAL B 1 121 ? -25.526 106.724 82.006 1.00 21.94 208 VAL B C 1
ATOM 2778 O O . VAL B 1 121 ? -25.457 106.834 83.231 1.00 22.16 208 VAL B O 1
ATOM 2782 N N . GLU B 1 122 ? -26.469 107.371 81.292 1.00 23.61 209 GLU B N 1
ATOM 2783 C CA . GLU B 1 122 ? -27.316 108.372 81.952 1.00 23.73 209 GLU B CA 1
ATOM 2784 C C . GLU B 1 122 ? -28.228 107.748 82.999 1.00 21.21 209 GLU B C 1
ATOM 2785 O O . GLU B 1 122 ? -28.316 108.260 84.117 1.00 19.38 209 GLU B O 1
ATOM 2791 N N . ASP B 1 123 ? -28.971 106.682 82.638 1.00 21.44 210 ASP B N 1
ATOM 2792 C CA . ASP B 1 123 ? -29.850 106.001 83.600 1.00 20.96 210 ASP B CA 1
ATOM 2793 C C . ASP B 1 123 ? -29.052 105.350 84.734 1.00 20.76 210 ASP B C 1
ATOM 2794 O O . ASP B 1 123 ? -29.508 105.323 85.883 1.00 20.96 210 ASP B O 1
ATOM 2799 N N . THR B 1 124 ? -27.909 104.743 84.412 1.00 17.84 211 THR B N 1
ATOM 2800 C CA . THR B 1 124 ? -27.099 104.127 85.454 1.00 17.30 211 THR B CA 1
ATOM 2801 C C . THR B 1 124 ? -26.561 105.195 86.409 1.00 21.38 211 THR B C 1
ATOM 2802 O O . THR B 1 124 ? -26.589 105.010 87.641 1.00 20.29 211 THR B O 1
ATOM 2806 N N . HIS B 1 125 ? -26.076 106.322 85.860 1.00 19.94 212 HIS B N 1
ATOM 2807 C CA . HIS B 1 125 ? -25.607 107.425 86.711 1.00 21.09 212 HIS B CA 1
ATOM 2808 C C . HIS B 1 125 ? -26.732 107.955 87.599 1.00 23.88 212 HIS B C 1
ATOM 2809 O O . HIS B 1 125 ? -26.514 108.253 88.783 1.00 23.46 212 HIS B O 1
ATOM 2816 N N . HIS B 1 126 ? -27.942 108.083 87.048 1.00 24.46 213 HIS B N 1
ATOM 2817 C CA . HIS B 1 126 ? -29.085 108.521 87.851 1.00 20.25 213 HIS B CA 1
ATOM 2818 C C . HIS B 1 126 ? -29.386 107.543 88.975 1.00 21.44 213 HIS B C 1
ATOM 2819 O O . HIS B 1 126 ? -29.657 107.954 90.111 1.00 23.52 213 HIS B O 1
ATOM 2826 N N . ALA B 1 127 ? -29.378 106.245 88.669 1.00 21.45 214 ALA B N 1
ATOM 2827 C CA . ALA B 1 127 ? -29.715 105.233 89.665 1.00 23.85 214 ALA B CA 1
ATOM 2828 C C . ALA B 1 127 ? -28.707 105.225 90.812 1.00 23.37 214 ALA B C 1
ATOM 2829 O O . ALA B 1 127 ? -29.069 105.021 91.985 1.00 24.67 214 ALA B O 1
ATOM 2831 N N . VAL B 1 128 ? -27.433 105.455 90.502 1.00 21.01 215 VAL B N 1
ATOM 2832 C CA . VAL B 1 128 ? -26.419 105.438 91.547 1.00 25.18 215 VAL B CA 1
ATOM 2833 C C . VAL B 1 128 ? -26.606 106.633 92.480 1.00 26.51 215 VAL B C 1
ATOM 2834 O O . VAL B 1 128 ? -26.539 106.488 93.702 1.00 27.34 215 VAL B O 1
ATOM 2838 N N . GLY B 1 129 ? -26.922 107.810 91.933 1.00 24.74 216 GLY B N 1
ATOM 2839 C CA . GLY B 1 129 ? -27.072 108.968 92.806 1.00 29.24 216 GLY B CA 1
ATOM 2840 C C . GLY B 1 129 ? -28.365 108.995 93.614 1.00 32.38 216 GLY B C 1
ATOM 2841 O O . GLY B 1 129 ? -28.432 109.668 94.649 1.00 35.60 216 GLY B O 1
ATOM 2842 N N . LYS B 1 130 ? -29.363 108.229 93.190 1.00 29.98 217 LYS B N 1
ATOM 2843 C CA . LYS B 1 130 ? -30.662 108.181 93.855 1.00 32.95 217 LYS B CA 1
ATOM 2844 C C . LYS B 1 130 ? -30.562 107.513 95.234 1.00 36.77 217 LYS B C 1
ATOM 2845 O O . LYS B 1 130 ? -29.823 106.538 95.418 1.00 39.94 217 LYS B O 1
ATOM 2851 N N . ASP B 1 131 ? -31.323 108.028 96.200 1.00 37.48 218 ASP B N 1
ATOM 2852 C CA . ASP B 1 131 ? -31.385 107.491 97.579 1.00 45.94 218 ASP B CA 1
ATOM 2853 C C . ASP B 1 131 ? -30.004 107.373 98.255 1.00 46.58 218 ASP B C 1
ATOM 2854 O O . ASP B 1 131 ? -29.688 106.382 98.919 1.00 49.70 218 ASP B O 1
ATOM 2859 N N . ILE B 1 132 ? -29.168 108.407 98.062 1.00 47.97 219 ILE B N 1
ATOM 2860 C CA . ILE B 1 132 ? -27.833 108.524 98.666 1.00 50.78 219 ILE B CA 1
ATOM 2861 C C . ILE B 1 132 ? -27.636 109.904 99.307 1.00 51.76 219 ILE B C 1
ATOM 2862 O O . ILE B 1 132 ? -26.522 110.427 99.359 1.00 51.74 219 ILE B O 1
ATOM 2867 N N . GLU B 1 133 ? -28.666 110.455 99.914 1.00 54.56 220 GLU B N 1
ATOM 2868 C CA . GLU B 1 133 ? -28.612 111.864 100.297 1.00 57.84 220 GLU B CA 1
ATOM 2869 C C . GLU B 1 133 ? -27.495 112.184 101.300 1.00 54.39 220 GLU B C 1
ATOM 2870 O O . GLU B 1 133 ? -26.924 113.276 101.252 1.00 54.16 220 GLU B O 1
ATOM 2876 N N . ASP B 1 134 ? -27.031 111.221 102.091 1.00 52.13 221 ASP B N 1
ATOM 2877 C CA . ASP B 1 134 ? -26.023 111.623 103.064 1.00 53.65 221 ASP B CA 1
ATOM 2878 C C . ASP B 1 134 ? -24.728 110.827 102.945 1.00 59.23 221 ASP B C 1
ATOM 2879 O O . ASP B 1 134 ? -24.157 110.386 103.949 1.00 55.42 221 ASP B O 1
ATOM 2884 N N . GLU B 1 135 ? -24.203 110.682 101.731 1.00 47.23 222 GLU B N 1
ATOM 2885 C CA . GLU B 1 135 ? -22.955 109.969 101.519 1.00 39.65 222 GLU B CA 1
ATOM 2886 C C . GLU B 1 135 ? -22.248 110.682 100.393 1.00 36.37 222 GLU B C 1
ATOM 2887 O O . GLU B 1 135 ? -22.885 111.313 99.542 1.00 31.90 222 GLU B O 1
ATOM 2893 N N . PHE B 1 136 ? -20.946 110.466 100.312 1.00 31.29 223 PHE B N 1
ATOM 2894 C CA . PHE B 1 136 ? -20.171 111.079 99.253 1.00 28.79 223 PHE B CA 1
ATOM 2895 C C . PHE B 1 136 ? -20.388 110.279 97.975 1.00 27.77 223 PHE B C 1
ATOM 2896 O O . PHE B 1 136 ? -20.370 109.046 97.999 1.00 29.72 223 PHE B O 1
ATOM 2904 N N . ASN B 1 137 ? -20.724 110.978 96.881 1.00 25.01 224 ASN B N 1
ATOM 2905 C CA . ASN B 1 137 ? -20.960 110.324 95.591 1.00 26.81 224 ASN B CA 1
ATOM 2906 C C . ASN B 1 137 ? -19.859 110.680 94.598 1.00 21.88 224 ASN B C 1
ATOM 2907 O O . ASN B 1 137 ? -20.000 111.626 93.813 1.00 25.79 224 ASN B O 1
ATOM 2912 N N . PRO B 1 138 ? -18.768 109.916 94.550 1.00 24.47 225 PRO B N 1
ATOM 2913 C CA . PRO B 1 138 ? -17.740 110.122 93.525 1.00 25.70 225 PRO B CA 1
ATOM 2914 C C . PRO B 1 138 ? -18.044 109.404 92.210 1.00 21.97 225 PRO B C 1
ATOM 2915 O O . PRO B 1 138 ? -17.204 109.444 91.303 1.00 23.05 225 PRO B O 1
ATOM 2919 N N . TYR B 1 139 ? -19.192 108.731 92.095 1.00 21.84 226 TYR B N 1
ATOM 2920 C CA . TYR B 1 139 ? -19.504 107.864 90.941 1.00 22.92 226 TYR B CA 1
ATOM 2921 C C . TYR B 1 139 ? -20.089 108.729 89.832 1.00 22.76 226 TYR B C 1
ATOM 2922 O O . TYR B 1 139 ? -21.281 108.767 89.556 1.00 21.33 226 TYR B O 1
ATOM 2931 N N . THR B 1 140 ? -19.186 109.462 89.221 1.00 18.75 227 THR B N 1
ATOM 2932 C CA . THR B 1 140 ? -19.371 110.390 88.132 1.00 18.88 227 THR B CA 1
ATOM 2933 C C . THR B 1 140 ? -19.737 109.617 86.847 1.00 24.21 227 THR B C 1
ATOM 2934 O O . THR B 1 140 ? -19.620 108.390 86.792 1.00 24.58 227 THR B O 1
ATOM 2938 N N . ARG B 1 141 ? -20.174 110.326 85.795 1.00 21.94 228 ARG B N 1
ATOM 2939 C CA . ARG B 1 141 ? -20.502 109.656 84.529 1.00 20.96 228 ARG B CA 1
ATOM 2940 C C . ARG B 1 141 ? -19.272 108.955 83.941 1.00 23.39 228 ARG B C 1
ATOM 2941 O O . ARG B 1 141 ? -19.380 107.865 83.366 1.00 18.21 228 ARG B O 1
ATOM 2949 N N . GLU B 1 142 ? -18.101 109.586 84.055 1.00 20.55 229 GLU B N 1
ATOM 2950 C CA . GLU B 1 142 ? -16.853 109.010 83.532 1.00 24.23 229 GLU B CA 1
ATOM 2951 C C . GLU B 1 142 ? -16.394 107.802 84.361 1.00 21.05 229 GLU B C 1
ATOM 2952 O O . GLU B 1 142 ? -15.804 106.869 83.815 1.00 20.85 229 GLU B O 1
ATOM 2958 N N . ILE B 1 143 ? -16.597 107.838 85.682 1.00 18.96 230 ILE B N 1
ATOM 2959 C CA . ILE B 1 143 ? -16.350 106.672 86.517 1.00 21.45 230 ILE B CA 1
ATOM 2960 C C . ILE B 1 143 ? -17.281 105.520 86.121 1.00 22.12 230 ILE B C 1
ATOM 2961 O O . ILE B 1 143 ? -16.861 104.363 86.026 1.00 19.30 230 ILE B O 1
ATOM 2966 N N . ILE B 1 144 ? -18.568 105.823 85.929 1.00 19.39 231 ILE B N 1
ATOM 2967 C CA . ILE B 1 144 ? -19.530 104.820 85.470 1.00 22.60 231 ILE B CA 1
ATOM 2968 C C . ILE B 1 144 ? -19.080 104.229 84.139 1.00 19.56 231 ILE B C 1
ATOM 2969 O O . ILE B 1 144 ? -19.163 103.017 83.906 1.00 17.44 231 ILE B O 1
ATOM 2974 N N . GLU B 1 145 ? -18.616 105.085 83.239 1.00 20.62 232 GLU B N 1
ATOM 2975 C CA . GLU B 1 145 ? -18.191 104.625 81.928 1.00 21.31 232 GLU B CA 1
ATOM 2976 C C . GLU B 1 145 ? -17.002 103.682 82.049 1.00 21.72 232 GLU B C 1
ATOM 2977 O O . GLU B 1 145 ? -16.956 102.642 81.372 1.00 18.47 232 GLU B O 1
ATOM 2983 N N . THR B 1 146 ? -16.063 103.998 82.962 1.00 21.24 233 THR B N 1
ATOM 2984 C CA . THR B 1 146 ? -14.902 103.129 83.209 1.00 18.88 233 THR B CA 1
ATOM 2985 C C . THR B 1 146 ? -15.328 101.755 83.736 1.00 19.25 233 THR B C 1
ATOM 2986 O O . THR B 1 146 ? -14.851 100.711 83.246 1.00 19.07 233 THR B O 1
ATOM 2990 N N . VAL B 1 147 ? -16.251 101.726 84.703 1.00 16.83 234 VAL B N 1
ATOM 2991 C CA . VAL B 1 147 ? -16.745 100.442 85.197 1.00 18.77 234 VAL B CA 1
ATOM 2992 C C . VAL B 1 147 ? -17.385 99.648 84.064 1.00 21.78 234 VAL B C 1
ATOM 2993 O O . VAL B 1 147 ? -17.128 98.448 83.902 1.00 19.10 234 VAL B O 1
ATOM 2997 N N . LEU B 1 148 ? -18.232 100.301 83.266 1.00 17.17 235 LEU B N 1
ATOM 2998 C CA . LEU B 1 148 ? -18.879 99.600 82.162 1.00 20.00 235 LEU B CA 1
ATOM 2999 C C . LEU B 1 148 ? -17.858 99.153 81.114 1.00 19.53 235 LEU B C 1
ATOM 3000 O O . LEU B 1 148 ? -17.989 98.072 80.529 1.00 16.71 235 LEU B O 1
ATOM 3005 N N . ASN B 1 149 ? -16.836 99.971 80.847 1.00 18.02 236 ASN B N 1
ATOM 3006 C CA . ASN B 1 149 ? -15.871 99.550 79.830 1.00 17.64 236 ASN B CA 1
ATOM 3007 C C . ASN B 1 149 ? -14.974 98.400 80.282 1.00 19.42 236 ASN B 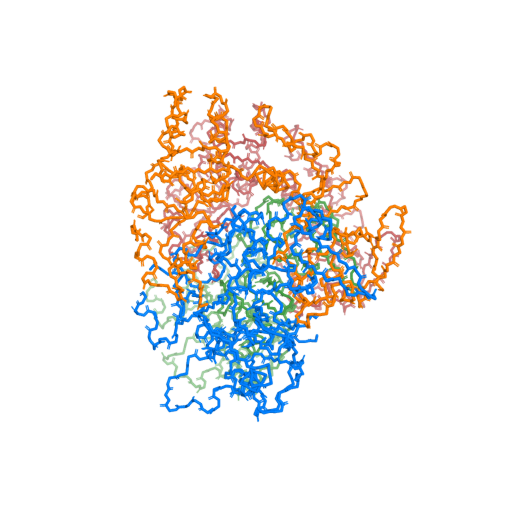C 1
ATOM 3008 O O . ASN B 1 149 ? -14.469 97.655 79.431 1.00 22.11 236 ASN B O 1
ATOM 3013 N N . LYS B 1 150 ? -14.844 98.187 81.587 1.00 16.50 237 LYS B N 1
ATOM 3014 C CA . LYS B 1 150 ? -14.044 97.108 82.142 1.00 17.96 237 LYS B CA 1
ATOM 3015 C C . LYS B 1 150 ? -14.858 95.822 82.305 1.00 18.51 237 LYS B C 1
ATOM 3016 O O . LYS B 1 150 ? -14.355 94.719 82.043 1.00 18.14 237 LYS B O 1
ATOM 3022 N N . PHE B 1 151 ? -16.102 95.943 82.772 1.00 17.70 238 PHE B N 1
ATOM 3023 C CA . PHE B 1 151 ? -16.854 94.773 83.194 1.00 19.14 238 PHE B CA 1
ATOM 3024 C C . PHE B 1 151 ? -18.024 94.458 82.292 1.00 19.98 238 PHE B C 1
ATOM 3025 O O . PHE B 1 151 ? -18.853 93.612 82.652 1.00 16.93 238 PHE B O 1
ATOM 3033 N N . ALA B 1 152 ? -18.126 95.105 81.123 1.00 18.84 239 ALA B N 1
ATOM 3034 C CA . ALA B 1 152 ? -19.241 94.818 80.238 1.00 18.72 239 ALA B CA 1
ATOM 3035 C C . ALA B 1 152 ? -18.781 94.951 78.782 1.00 21.00 239 ALA B C 1
ATOM 3036 O O . ALA B 1 152 ? -17.669 95.406 78.483 1.00 22.57 239 ALA B O 1
ATOM 3038 N N . VAL B 1 153 ? -19.669 94.548 77.875 1.00 20.99 240 VAL B N 1
ATOM 3039 C CA . VAL B 1 153 ? -19.436 94.588 76.442 1.00 19.89 240 VAL B CA 1
ATOM 3040 C C . VAL B 1 153 ? -20.272 95.715 75.870 1.00 21.69 240 VAL B C 1
ATOM 3041 O O . VAL B 1 153 ? -21.485 95.768 76.095 1.00 19.58 240 VAL B O 1
ATOM 3045 N N . GLN B 1 154 ? -19.656 96.598 75.109 1.00 17.63 241 GLN B N 1
ATOM 3046 C CA . GLN B 1 154 ? -20.451 97.664 74.538 1.00 30.14 241 GLN B CA 1
ATOM 3047 C C . GLN B 1 154 ? -21.056 97.253 73.201 1.00 33.82 241 GLN B C 1
ATOM 3048 O O . GLN B 1 154 ? -20.456 96.497 72.437 1.00 33.18 241 GLN B O 1
ATOM 3054 N N . GLU B 1 155 ? -22.307 97.633 72.994 1.00 36.58 242 GLU B N 1
ATOM 3055 C CA . GLU B 1 155 ? -23.023 97.248 71.785 1.00 49.69 242 GLU B CA 1
ATOM 3056 C C . GLU B 1 155 ? -22.800 98.395 70.793 1.00 54.13 242 GLU B C 1
ATOM 3057 O O . GLU B 1 155 ? -23.613 99.302 70.627 1.00 57.36 242 GLU B O 1
ATOM 3063 N N . GLN B 1 156 ? -21.623 98.364 70.169 1.00 65.95 243 GLN B N 1
ATOM 3064 C CA . GLN B 1 156 ? -21.027 99.551 69.569 1.00 67.28 243 GLN B CA 1
ATOM 3065 C C . GLN B 1 156 ? -21.861 100.075 68.400 1.00 79.72 243 GLN B C 1
ATOM 3066 O O . GLN B 1 156 ? -22.548 101.091 68.527 1.00 78.39 243 GLN B O 1
ATOM 3072 N N . ASN B 1 160 ? -25.698 106.202 69.806 1.00 66.50 247 ASN B N 1
ATOM 3073 C CA . ASN B 1 160 ? -26.111 105.757 71.138 1.00 66.68 247 ASN B CA 1
ATOM 3074 C C . ASN B 1 160 ? -25.118 104.710 71.686 1.00 60.84 247 ASN B C 1
ATOM 3075 O O . ASN B 1 160 ? -24.318 104.155 70.927 1.00 65.41 247 ASN B O 1
ATOM 3080 N N . ASN B 1 161 ? -25.148 104.467 73.000 1.00 53.61 248 ASN B N 1
ATOM 3081 C CA . ASN B 1 161 ? -24.126 103.657 73.672 1.00 47.43 248 ASN B CA 1
ATOM 3082 C C . ASN B 1 161 ? -24.778 102.806 74.750 1.00 34.22 248 ASN B C 1
ATOM 3083 O O . ASN B 1 161 ? -25.248 103.353 75.747 1.00 31.43 248 ASN B O 1
ATOM 3088 N N . THR B 1 162 ? -24.790 101.479 74.566 1.00 32.22 249 THR B N 1
ATOM 3089 C CA . THR B 1 162 ? -25.375 100.550 75.529 1.00 29.14 249 THR B CA 1
ATOM 3090 C C . THR B 1 162 ? -24.361 99.433 75.800 1.00 24.49 249 THR B C 1
ATOM 3091 O O . THR B 1 162 ? -23.504 99.167 74.968 1.00 24.65 249 THR B O 1
ATOM 3095 N N . TRP B 1 163 ? -24.387 98.886 77.016 1.00 22.29 250 TRP B N 1
ATOM 3096 C CA . TRP B 1 163 ? -23.444 97.846 77.454 1.00 22.34 250 TRP B CA 1
ATOM 3097 C C . TRP B 1 163 ? -24.212 96.647 78.007 1.00 20.38 250 TRP B C 1
ATOM 3098 O O . TRP B 1 163 ? -25.255 96.796 78.642 1.00 18.72 250 TRP B O 1
ATOM 3109 N N . ARG B 1 164 ? -23.650 95.454 77.815 1.00 17.93 251 ARG B N 1
ATOM 3110 C CA . ARG B 1 164 ? -24.194 94.225 78.374 1.00 20.54 251 ARG B CA 1
ATOM 3111 C C . ARG B 1 164 ? -23.191 93.711 79.404 1.00 21.19 251 ARG B C 1
ATOM 3112 O O . ARG B 1 164 ? -22.006 93.485 79.080 1.00 16.43 251 ARG B O 1
ATOM 3120 N N . LEU B 1 165 ? -23.637 93.587 80.654 1.00 18.19 252 LEU B N 1
ATOM 3121 C CA . LEU B 1 165 ? -22.725 93.127 81.712 1.00 22.11 252 LEU B CA 1
ATOM 3122 C C . LEU B 1 165 ? -22.207 91.726 81.425 1.00 24.33 252 LEU B C 1
ATOM 3123 O O . LEU B 1 165 ? -22.950 90.848 80.979 1.00 21.86 252 LEU B O 1
ATOM 3128 N N . ARG B 1 166 ? -20.916 91.519 81.717 1.00 19.08 253 ARG B N 1
ATOM 3129 C CA . ARG B 1 166 ? -20.279 90.210 81.644 1.00 19.89 253 ARG B CA 1
ATOM 3130 C C . ARG B 1 166 ? -20.438 89.539 83.010 1.00 19.67 253 ARG B C 1
ATOM 3131 O O . ARG B 1 166 ? -19.563 89.637 83.888 1.00 14.79 253 ARG B O 1
ATOM 3139 N N . ILE B 1 167 ? -21.563 88.846 83.192 1.00 20.25 254 ILE B N 1
ATOM 3140 C CA . ILE B 1 167 ? -21.948 88.373 84.526 1.00 18.98 254 ILE B CA 1
ATOM 3141 C C . ILE B 1 167 ? -20.933 87.380 85.097 1.00 20.82 254 ILE B C 1
ATOM 3142 O O . ILE B 1 167 ? -20.490 87.575 86.236 1.00 19.34 254 ILE B O 1
ATOM 3147 N N . PRO B 1 168 ? -20.547 86.310 84.392 1.00 18.81 255 PRO B N 1
ATOM 3148 C CA . PRO B 1 168 ? -19.538 85.394 84.971 1.00 20.09 255 PRO B CA 1
ATOM 3149 C C . PRO B 1 168 ? -18.214 86.078 85.291 1.00 20.00 255 PRO B C 1
ATOM 3150 O O . PRO B 1 168 ? -17.601 85.792 86.316 1.00 18.97 255 PRO B O 1
ATOM 3154 N N . PHE B 1 169 ? -17.776 87.019 84.451 1.00 20.88 256 PHE B N 1
ATOM 3155 C CA . PHE B 1 169 ? -16.537 87.742 84.725 1.00 18.21 256 PHE B CA 1
ATOM 3156 C C . PHE B 1 169 ? -16.642 88.579 86.005 1.00 19.66 256 PHE B C 1
ATOM 3157 O O . PHE B 1 169 ? -15.704 88.608 86.826 1.00 16.91 256 PHE B O 1
ATOM 3165 N N . ILE B 1 170 ? -17.778 89.244 86.202 1.00 16.31 257 ILE B N 1
ATOM 3166 C CA . ILE B 1 170 ? -18.021 89.988 87.440 1.00 16.43 257 ILE B CA 1
ATOM 3167 C C . ILE B 1 170 ? -18.017 89.044 88.637 1.00 20.84 257 ILE B C 1
ATOM 3168 O O . ILE B 1 170 ? -17.366 89.305 89.663 1.00 17.10 257 ILE B O 1
ATOM 3173 N N . ALA B 1 171 ? -18.711 87.904 88.505 1.00 19.55 258 ALA B N 1
ATOM 3174 C CA . ALA B 1 171 ? -18.716 86.901 89.563 1.00 19.33 258 ALA B CA 1
ATOM 3175 C C . ALA B 1 171 ? -17.293 86.458 89.897 1.00 18.01 258 ALA B C 1
ATOM 3176 O O . ALA B 1 171 ? -16.931 86.365 91.079 1.00 21.11 258 ALA B O 1
ATOM 3178 N N . GLN B 1 172 ? -16.472 86.173 88.881 1.00 17.25 259 GLN B N 1
ATOM 3179 C CA . GLN B 1 172 ? -15.061 85.832 89.136 1.00 15.68 259 GLN B CA 1
ATOM 3180 C C . GLN B 1 172 ? -14.332 86.964 89.840 1.00 21.57 259 GLN B C 1
ATOM 3181 O O . GLN B 1 172 ? -13.523 86.734 90.748 1.00 20.20 259 GLN B O 1
ATOM 3187 N N . TRP B 1 173 ? -14.577 88.193 89.409 1.00 15.88 260 TRP B N 1
ATOM 3188 C CA . TRP B 1 173 ? -13.811 89.317 89.932 1.00 17.05 260 TRP B CA 1
ATOM 3189 C C . TRP B 1 173 ? -14.115 89.553 91.407 1.00 16.49 260 TRP B C 1
ATOM 3190 O O . TRP B 1 173 ? -13.200 89.842 92.195 1.00 17.63 260 TRP B O 1
ATOM 3201 N N . TYR B 1 174 ? -15.399 89.465 91.804 1.00 16.66 261 TYR B N 1
ATOM 3202 C CA . TYR B 1 174 ? -15.745 89.474 93.226 1.00 17.88 261 TYR B CA 1
ATOM 3203 C C . TYR B 1 174 ? -14.968 88.390 93.983 1.00 16.59 261 TYR B C 1
ATOM 3204 O O . TYR B 1 174 ? -14.537 88.598 95.129 1.00 19.47 261 TYR B O 1
ATOM 3213 N N . GLY B 1 175 ? -14.853 87.211 93.378 1.00 15.37 262 GLY B N 1
ATOM 3214 C CA . GLY B 1 175 ? -14.141 86.107 94.007 1.00 16.85 262 GLY B CA 1
ATOM 3215 C C . GLY B 1 175 ? -12.665 86.383 94.195 1.00 17.73 262 GLY B C 1
ATOM 3216 O O . GLY B 1 175 ? -12.086 86.007 95.218 1.00 17.73 262 GLY B O 1
ATOM 3217 N N . ILE B 1 176 ? -12.034 87.043 93.215 1.00 15.19 263 ILE B N 1
ATOM 3218 C CA . ILE B 1 176 ? -10.621 87.413 93.355 1.00 17.10 263 ILE B CA 1
ATOM 3219 C C . ILE B 1 176 ? -10.448 88.423 94.503 1.00 21.51 263 ILE B C 1
ATOM 3220 O O . ILE B 1 176 ? -9.515 88.317 95.311 1.00 20.76 263 ILE B O 1
ATOM 3225 N N . GLN B 1 177 ? -11.350 89.415 94.592 1.00 17.30 264 GLN B N 1
ATOM 3226 C CA . GLN B 1 177 ? -11.349 90.359 95.717 1.00 17.80 264 GLN B CA 1
ATOM 3227 C C . GLN B 1 177 ? -11.561 89.627 97.045 1.00 20.97 264 GLN B C 1
ATOM 3228 O O . GLN B 1 177 ? -10.892 89.920 98.035 1.00 18.87 264 GLN B O 1
ATOM 3234 N N . ALA B 1 178 ? -12.496 88.671 97.089 1.00 21.43 265 ALA B N 1
ATOM 3235 C CA . ALA B 1 178 ? -12.699 87.899 98.318 1.00 21.11 265 ALA B CA 1
ATOM 3236 C C . ALA B 1 178 ? -11.435 87.126 98.694 1.00 23.64 265 ALA B C 1
ATOM 3237 O O . ALA B 1 178 ? -11.050 87.087 99.872 1.00 24.64 265 ALA B O 1
ATOM 3239 N N . LEU B 1 179 ? -10.764 86.513 97.700 1.00 18.90 266 LEU B N 1
ATOM 3240 C CA . LEU B 1 179 ? -9.477 85.861 97.975 1.00 22.91 266 LEU B CA 1
ATOM 3241 C C . LEU B 1 179 ? -8.475 86.839 98.588 1.00 25.67 266 LEU B C 1
ATOM 3242 O O . LEU B 1 179 ? -7.825 86.547 99.612 1.00 25.22 266 LEU B O 1
ATOM 3247 N N . ARG B 1 180 ? -8.322 88.011 97.969 1.00 24.75 267 ARG B N 1
ATOM 3248 C CA . ARG B 1 180 ? -7.391 89.009 98.486 1.00 24.55 267 ARG B CA 1
ATOM 3249 C C . ARG B 1 180 ? -7.808 89.468 99.885 1.00 27.07 267 ARG B C 1
ATOM 3250 O O . ARG B 1 180 ? -6.956 89.697 100.748 1.00 32.31 267 ARG B O 1
ATOM 3258 N N . LYS B 1 181 ? -9.110 89.561 100.139 1.00 28.52 268 LYS B N 1
ATOM 3259 C CA . LYS B 1 181 ? -9.616 90.112 101.393 1.00 31.68 268 LYS B CA 1
ATOM 3260 C C . LYS B 1 181 ? -9.454 89.124 102.543 1.00 33.38 268 LYS B C 1
ATOM 3261 O O . LYS B 1 181 ? -9.030 89.500 103.637 1.00 32.96 268 LYS B O 1
ATOM 3267 N N . TYR B 1 182 ? -9.811 87.864 102.317 1.00 27.19 269 TYR B N 1
ATOM 3268 C CA . TYR B 1 182 ? -10.018 86.913 103.395 1.00 29.71 269 TYR B CA 1
ATOM 3269 C C . TYR B 1 182 ? -8.916 85.898 103.539 1.00 32.49 269 TYR B C 1
ATOM 3270 O O . TYR B 1 182 ? -8.726 85.393 104.645 1.00 32.32 269 TYR B O 1
ATOM 3279 N N . VAL B 1 183 ? -8.185 85.580 102.456 1.00 25.09 270 VAL B N 1
ATOM 3280 C CA . VAL B 1 183 ? -7.257 84.449 102.491 1.00 29.98 270 VAL B CA 1
ATOM 3281 C C . VAL B 1 183 ? -5.941 84.848 101.847 1.00 26.54 270 VAL B C 1
ATOM 3282 O O . VAL B 1 183 ? -5.360 84.103 101.044 1.00 23.75 270 VAL B O 1
ATOM 3286 N N . SER B 1 184 ? -5.505 86.074 102.134 1.00 25.79 271 SER B N 1
ATOM 3287 C CA . SER B 1 184 ? -4.182 86.561 101.761 1.00 27.26 271 SER B CA 1
ATOM 3288 C C . SER B 1 184 ? -3.209 86.187 102.897 1.00 36.18 271 SER B C 1
ATOM 3289 O O . SER B 1 184 ? -3.216 86.800 103.964 1.00 33.56 271 SER B O 1
ATOM 3292 N N . GLY B 1 185 ? -2.391 85.156 102.693 1.00 32.43 272 GLY B N 1
ATOM 3293 C CA . GLY B 1 185 ? -1.431 84.715 103.690 1.00 35.53 272 GLY B CA 1
ATOM 3294 C C . GLY B 1 185 ? -1.952 83.760 104.754 1.00 36.01 272 GLY B C 1
ATOM 3295 O O . GLY B 1 185 ? -1.181 83.377 105.644 1.00 37.79 272 GLY B O 1
ATOM 3296 N N . ILE B 1 186 ? -3.248 83.451 104.751 1.00 34.09 273 ILE B N 1
ATOM 3297 C CA . ILE B 1 186 ? -3.867 82.433 105.598 1.00 34.63 273 ILE B CA 1
ATOM 3298 C C . ILE B 1 186 ? -4.858 81.670 104.722 1.00 31.30 273 ILE B C 1
ATOM 3299 O O . ILE B 1 186 ? -5.249 82.138 103.656 1.00 32.78 273 ILE B O 1
ATOM 3304 N N . SER B 1 187 ? -5.312 80.514 105.193 1.00 29.18 274 SER B N 1
ATOM 3305 C CA . SER B 1 187 ? -6.242 79.703 104.418 1.00 25.53 274 SER B CA 1
ATOM 3306 C C . SER B 1 187 ? -7.605 79.658 105.099 1.00 29.44 274 SER B C 1
ATOM 3307 O O . SER B 1 187 ? -7.781 80.113 106.226 1.00 31.04 274 SER B O 1
ATOM 3310 N N . MET B 1 188 ? -8.580 79.081 104.406 1.00 26.88 275 MET B N 1
ATOM 3311 C CA . MET B 1 188 ? -9.933 79.061 104.940 1.00 31.14 275 MET B CA 1
ATOM 3312 C C . MET B 1 188 ? -10.627 77.843 104.372 1.00 32.70 275 MET B C 1
ATOM 3313 O O . MET B 1 188 ? -10.307 77.422 103.256 1.00 30.14 275 MET B O 1
ATOM 3318 N N . PRO B 1 189 ? -11.533 77.223 105.126 1.00 32.78 276 PRO B N 1
ATOM 3319 C CA . PRO B 1 189 ? -12.329 76.137 104.557 1.00 31.85 276 PRO B CA 1
ATOM 3320 C C . PRO B 1 189 ? -13.095 76.637 103.335 1.00 32.61 276 PRO B C 1
ATOM 3321 O O . PRO B 1 189 ? -13.619 77.755 103.325 1.00 30.62 276 PRO B O 1
ATOM 3325 N N . ILE B 1 190 ? -13.175 75.780 102.308 1.00 28.37 277 ILE B N 1
ATOM 3326 C CA . ILE B 1 190 ? -13.743 76.180 101.018 1.00 29.15 277 ILE B CA 1
ATOM 3327 C C . ILE B 1 190 ? -15.233 76.483 101.150 1.00 30.77 277 ILE B C 1
ATOM 3328 O O . ILE B 1 190 ? -15.770 77.366 100.460 1.00 27.47 277 ILE B O 1
ATOM 3333 N N . ASP B 1 191 ? -15.949 75.718 101.974 1.00 31.98 278 ASP B N 1
ATOM 3334 C CA . ASP B 1 191 ? -17.392 75.943 102.052 1.00 34.28 278 ASP B CA 1
ATOM 3335 C C . ASP B 1 191 ? -17.693 77.272 102.740 1.00 32.42 278 ASP B C 1
ATOM 3336 O O . ASP B 1 191 ? -18.619 77.990 102.336 1.00 31.09 278 ASP B O 1
ATOM 3341 N N . GLU B 1 192 ? -16.889 77.627 103.742 1.00 30.32 279 GLU B N 1
ATOM 3342 C CA . GLU B 1 192 ? -16.964 78.935 104.391 1.00 31.38 279 GLU B CA 1
ATOM 3343 C C . GLU B 1 192 ? -16.515 80.062 103.470 1.00 33.13 279 GLU B C 1
ATOM 3344 O O . GLU B 1 192 ? -17.071 81.167 103.510 1.00 22.20 279 GLU B O 1
ATOM 3350 N N . PHE B 1 193 ? -15.464 79.826 102.684 1.00 28.34 280 PHE B N 1
ATOM 3351 C CA . PHE B 1 193 ? -15.034 80.847 101.735 1.00 29.50 280 PHE B CA 1
ATOM 3352 C C . PHE B 1 193 ? -16.120 81.100 100.704 1.00 26.57 280 PHE B C 1
ATOM 3353 O O . PHE B 1 193 ? -16.359 82.252 100.323 1.00 25.51 280 PHE B O 1
ATOM 3361 N N . LEU B 1 194 ? -16.770 80.037 100.217 1.00 23.95 281 LEU B N 1
ATOM 3362 C CA . LEU B 1 194 ? -17.833 80.220 99.230 1.00 25.09 281 LEU B CA 1
ATOM 3363 C C . LEU B 1 194 ? -18.967 81.062 99.803 1.00 28.76 281 LEU B C 1
ATOM 3364 O O . LEU B 1 194 ? -19.555 81.884 99.096 1.00 23.74 281 LEU B O 1
ATOM 3369 N N . ILE B 1 195 ? -19.266 80.893 101.094 1.00 29.87 282 ILE B N 1
ATOM 3370 C CA . ILE B 1 195 ? -20.327 81.669 101.726 1.00 27.96 282 ILE B CA 1
ATOM 3371 C C . ILE B 1 195 ? -19.943 83.142 101.776 1.00 24.78 282 ILE B C 1
ATOM 3372 O O . ILE B 1 195 ? -20.745 84.015 101.431 1.00 26.43 282 ILE B O 1
ATOM 3377 N N . LYS B 1 196 ? -18.711 83.440 102.187 1.00 25.93 283 LYS B N 1
ATOM 3378 C CA . LYS B 1 196 ? -18.270 84.833 102.234 1.00 28.71 283 LYS B CA 1
ATOM 3379 C C . LYS B 1 196 ? -18.236 85.463 100.846 1.00 26.15 283 LYS B C 1
ATOM 3380 O O . LYS B 1 196 ? -18.567 86.641 100.678 1.00 21.98 283 LYS B O 1
ATOM 3386 N N . TRP B 1 197 ? -17.808 84.706 99.846 1.00 27.20 284 TRP B N 1
ATOM 3387 C CA . TRP B 1 197 ? -17.797 85.224 98.486 1.00 25.56 284 TRP B CA 1
ATOM 3388 C C . TRP B 1 197 ? -19.206 85.600 98.058 1.00 25.34 284 TRP B C 1
ATOM 3389 O O . TRP B 1 197 ? -19.481 86.751 97.678 1.00 23.99 284 TRP B O 1
ATOM 3400 N N . LYS B 1 198 ? -20.140 84.675 98.247 1.00 23.18 285 LYS B N 1
ATOM 3401 C CA . LYS B 1 198 ? -21.500 84.900 97.794 1.00 28.52 285 LYS B CA 1
ATOM 3402 C C . LYS B 1 198 ? -22.198 86.036 98.552 1.00 27.31 285 LYS B C 1
ATOM 3403 O O . LYS B 1 198 ? -23.060 86.730 97.987 1.00 25.49 285 LYS B O 1
ATOM 3409 N N . SER B 1 199 ? -21.847 86.238 99.819 1.00 27.75 286 SER B N 1
ATOM 3410 C CA . SER B 1 199 ? -22.446 87.306 100.598 1.00 27.39 286 SER B CA 1
ATOM 3411 C C . SER B 1 199 ? -22.059 88.678 100.121 1.00 27.37 286 SER B C 1
ATOM 3412 O O . SER B 1 199 ? -22.732 89.635 100.506 1.00 26.94 286 SER B O 1
ATOM 3415 N N . LEU B 1 200 ? -20.984 88.809 99.340 1.00 22.10 287 LEU B N 1
ATOM 3416 C CA . LEU B 1 200 ? -20.582 90.124 98.874 1.00 24.14 287 LEU B CA 1
ATOM 3417 C C . LEU B 1 200 ? -21.493 90.662 97.772 1.00 21.98 287 LEU B C 1
ATOM 3418 O O . LEU B 1 200 ? -21.568 91.889 97.585 1.00 19.65 287 LEU B O 1
ATOM 3423 N N . PHE B 1 201 ? -22.191 89.792 97.046 1.00 15.77 288 PHE B N 1
ATOM 3424 C CA . PHE B 1 201 ? -23.010 90.257 95.919 1.00 20.86 288 PHE B CA 1
ATOM 3425 C C . PHE B 1 201 ? -24.286 90.963 96.382 1.00 23.24 288 PHE B C 1
ATOM 3426 O O . PHE B 1 201 ? -24.790 90.677 97.463 1.00 20.10 288 PHE B O 1
ATOM 3434 N N . PRO B 1 202 ? -24.851 91.838 95.545 1.00 21.53 289 PRO B N 1
ATOM 3435 C CA . PRO B 1 202 ? -26.217 92.279 95.774 1.00 21.76 289 PRO B CA 1
ATOM 3436 C C . PRO B 1 202 ? -27.142 91.074 95.824 1.00 24.91 289 PRO B C 1
ATOM 3437 O O . PRO B 1 202 ? -26.819 90.007 95.271 1.00 25.16 289 PRO B O 1
ATOM 3441 N N . PRO B 1 203 ? -28.253 91.178 96.553 1.00 27.96 290 PRO B N 1
ATOM 3442 C CA . PRO B 1 203 ? -29.215 90.065 96.573 1.00 22.92 290 PRO B CA 1
ATOM 3443 C C . PRO B 1 203 ? -29.714 89.729 95.175 1.00 26.93 290 PRO B C 1
ATOM 3444 O O . PRO B 1 203 ? -30.014 90.623 94.380 1.00 25.31 290 PRO B O 1
ATOM 3448 N N . PHE B 1 204 ? -29.853 88.421 94.905 1.00 24.01 291 PHE B N 1
ATOM 3449 C CA . PHE B 1 204 ? -30.367 87.874 93.644 1.00 25.50 291 PHE B CA 1
ATOM 3450 C C . PHE B 1 204 ? -29.440 88.115 92.447 1.00 25.79 291 PHE B C 1
ATOM 3451 O O . PHE B 1 204 ? -29.883 87.961 91.294 1.00 20.42 291 PHE B O 1
ATOM 3459 N N . PHE B 1 205 ? -28.161 88.471 92.673 1.00 22.58 292 PHE B N 1
ATOM 3460 C CA . PHE B 1 205 ? -27.220 88.610 91.553 1.00 22.97 292 PHE B CA 1
ATOM 3461 C C . PHE B 1 205 ? -27.276 87.327 90.711 1.00 20.97 292 PHE B C 1
ATOM 3462 O O . PHE B 1 205 ? -27.123 86.237 91.262 1.00 24.05 292 PHE B O 1
ATOM 3470 N N . PRO B 1 206 ? -27.582 87.411 89.400 1.00 23.64 293 PRO B N 1
ATOM 3471 C CA . PRO B 1 206 ? -27.954 86.174 88.639 1.00 25.79 293 PRO B CA 1
ATOM 3472 C C . PRO B 1 206 ? -26.785 85.350 88.120 1.00 26.87 293 PRO B C 1
ATOM 3473 O O . PRO B 1 206 ? -26.569 85.254 86.913 1.00 27.62 293 PRO B O 1
ATOM 3477 N N . CYS B 1 207 ? -26.040 84.701 89.008 1.00 19.63 294 CYS B N 1
ATOM 3478 C CA . CYS B 1 207 ? -24.943 83.858 88.565 1.00 26.66 294 CYS B CA 1
ATOM 3479 C C . CYS B 1 207 ? -24.679 82.803 89.626 1.00 29.35 294 CYS B C 1
ATOM 3480 O O . CYS B 1 207 ? -24.705 83.112 90.810 1.00 32.66 294 CYS B O 1
ATOM 3483 N N . ASP B 1 208 ? -24.351 81.595 89.201 1.00 36.00 295 ASP B N 1
ATOM 3484 C CA . ASP B 1 208 ? -23.857 80.590 90.131 1.00 35.14 295 ASP B CA 1
ATOM 3485 C C . ASP B 1 208 ? -22.341 80.665 90.188 1.00 33.08 295 ASP B C 1
ATOM 3486 O O . ASP B 1 208 ? -21.685 80.889 89.172 1.00 32.81 295 ASP B O 1
ATOM 3491 N N . ILE B 1 209 ? -21.792 80.498 91.384 1.00 27.95 296 ILE B N 1
ATOM 3492 C CA . ILE B 1 209 ? -20.351 80.582 91.563 1.00 35.33 296 ILE B CA 1
ATOM 3493 C C . ILE B 1 209 ? -19.789 79.201 91.850 1.00 28.65 296 ILE B C 1
ATOM 3494 O O . ILE B 1 209 ? -20.453 78.310 92.381 1.00 24.64 296 ILE B O 1
ATOM 3499 N N . ASP B 1 210 ? -18.503 79.071 91.569 1.00 24.37 297 ASP B N 1
ATOM 3500 C CA . ASP B 1 210 ? -17.790 77.819 91.686 1.00 27.26 297 ASP B CA 1
ATOM 3501 C C . ASP B 1 210 ? -16.323 78.148 91.890 1.00 27.27 297 ASP B C 1
ATOM 3502 O O . ASP B 1 210 ? -15.825 79.097 91.278 1.00 23.36 297 ASP B O 1
ATOM 3507 N N . ILE B 1 211 ? -15.649 77.380 92.764 1.00 26.84 298 ILE B N 1
ATOM 3508 C CA . ILE B 1 211 ? -14.229 77.636 93.035 1.00 27.60 298 ILE B CA 1
ATOM 3509 C C . ILE B 1 211 ? -13.404 77.524 91.748 1.00 25.25 298 ILE B C 1
ATOM 3510 O O . ILE B 1 211 ? -12.325 78.152 91.640 1.00 20.80 298 ILE B O 1
ATOM 3515 N N . ASP B 1 212 ? -13.893 76.767 90.751 1.00 20.55 299 ASP B N 1
ATOM 3516 C CA . ASP B 1 212 ? -13.157 76.659 89.485 1.00 22.75 299 ASP B CA 1
ATOM 3517 C C . ASP B 1 212 ? -13.015 78.009 88.778 1.00 22.62 299 ASP B C 1
ATOM 3518 O O . ASP B 1 212 ? -12.033 78.211 88.045 1.00 21.00 299 ASP B O 1
ATOM 3523 N N . MET B 1 213 ? -13.937 78.946 89.018 1.00 19.77 300 MET B N 1
ATOM 3524 C CA . MET B 1 213 ? -13.813 80.291 88.447 1.00 22.55 300 MET B CA 1
ATOM 3525 C C . MET B 1 213 ? -12.512 80.967 88.851 1.00 20.99 300 MET B C 1
ATOM 3526 O O . MET B 1 213 ? -11.994 81.791 88.098 1.00 20.52 300 MET B O 1
ATOM 3531 N N . LEU B 1 214 ? -11.950 80.592 89.999 1.00 16.55 301 LEU B N 1
ATOM 3532 C CA . LEU B 1 214 ? -10.808 81.272 90.571 1.00 16.91 301 LEU B CA 1
ATOM 3533 C C . LEU B 1 214 ? -9.493 80.561 90.274 1.00 22.28 301 LEU B C 1
ATOM 3534 O O . LEU B 1 214 ? -8.478 80.870 90.901 1.00 18.67 301 LEU B O 1
ATOM 3539 N N . ARG B 1 215 ? -9.489 79.625 89.318 1.00 21.97 302 ARG B N 1
ATOM 3540 C CA . ARG B 1 215 ? -8.228 79.033 88.882 1.00 22.94 302 ARG B CA 1
ATOM 3541 C C . ARG B 1 215 ? -7.280 80.110 88.360 1.00 21.09 302 ARG B C 1
ATOM 3542 O O . ARG B 1 215 ? -7.683 81.025 87.627 1.00 21.85 302 ARG B O 1
ATOM 3550 N N . GLY B 1 216 ? -6.009 79.999 88.732 1.00 17.98 303 GLY B N 1
ATOM 3551 C CA . GLY B 1 216 ? -5.033 81.032 88.412 1.00 19.13 303 GLY B CA 1
ATOM 3552 C C . GLY B 1 216 ? -4.886 82.054 89.511 1.00 21.94 303 GLY B C 1
ATOM 3553 O O . GLY B 1 216 ? -3.942 82.873 89.474 1.00 21.00 303 GLY B O 1
ATOM 3554 N N . TYR B 1 217 ? -5.755 81.998 90.532 1.00 22.97 304 TYR B N 1
ATOM 3555 C CA . TYR B 1 217 ? -5.699 82.960 91.630 1.00 20.46 304 TYR B CA 1
ATOM 3556 C C . TYR B 1 217 ? -5.650 82.326 93.006 1.00 19.77 304 TYR B C 1
ATOM 3557 O O . TYR B 1 217 ? -5.572 83.064 93.993 1.00 20.73 304 TYR B O 1
ATOM 3566 N N . HIS B 1 218 ? -5.658 81.004 93.115 1.00 20.07 305 HIS B N 1
ATOM 3567 C CA . HIS B 1 218 ? -5.656 80.370 94.431 1.00 19.80 305 HIS B CA 1
ATOM 3568 C C . HIS B 1 218 ? -4.907 79.035 94.369 1.00 21.49 305 HIS B C 1
ATOM 3569 O O . HIS B 1 218 ? -4.589 78.519 93.298 1.00 22.28 305 HIS B O 1
ATOM 3576 N N . PHE B 1 219 ? -4.610 78.497 95.549 1.00 21.09 306 PHE B N 1
ATOM 3577 C CA . PHE B 1 219 ? -4.200 77.102 95.679 1.00 23.55 306 PHE B CA 1
ATOM 3578 C C . PHE B 1 219 ? -4.992 76.489 96.825 1.00 25.95 306 PHE B C 1
ATOM 3579 O O . PHE B 1 219 ? -5.772 77.166 97.498 1.00 22.54 306 PHE B O 1
ATOM 3587 N N . LYS B 1 220 ? -4.888 75.171 96.966 1.00 24.42 307 LYS B N 1
ATOM 3588 C CA . LYS B 1 220 ? -5.667 74.430 97.953 1.00 26.21 307 LYS B CA 1
ATOM 3589 C C . LYS B 1 220 ? -4.691 73.745 98.893 1.00 28.81 307 LYS B C 1
ATOM 3590 O O . LYS B 1 220 ? -4.215 72.633 98.614 1.00 23.53 307 LYS B O 1
ATOM 3596 N N . PRO B 1 221 ? -4.367 74.381 100.016 1.00 27.31 308 PRO B N 1
ATOM 3597 C CA . PRO B 1 221 ? -3.363 73.806 100.929 1.00 30.83 308 PRO B CA 1
ATOM 3598 C C . PRO B 1 221 ? -3.736 72.417 101.412 1.00 33.72 308 PRO B C 1
ATOM 3599 O O . PRO B 1 221 ? -2.845 71.594 101.621 1.00 36.45 308 PRO B O 1
ATOM 3603 N N . THR B 1 222 ? -5.023 72.158 101.648 1.00 27.41 309 THR B N 1
ATOM 3604 C CA . THR B 1 222 ? -5.609 70.835 101.763 1.00 30.46 309 THR B CA 1
ATOM 3605 C C . THR B 1 222 ? -6.759 70.725 100.772 1.00 34.38 309 THR B C 1
ATOM 3606 O O . THR B 1 222 ? -7.197 71.715 100.180 1.00 34.42 309 THR B O 1
ATOM 3610 N N . ASP B 1 223 ? -7.287 69.518 100.609 1.00 34.04 310 ASP B N 1
ATOM 3611 C CA . ASP B 1 223 ? -8.342 69.403 99.614 1.00 37.63 310 ASP B CA 1
ATOM 3612 C C . ASP B 1 223 ? -9.615 70.133 100.032 1.00 36.34 310 ASP B C 1
ATOM 3613 O O . ASP B 1 223 ? -10.539 70.238 99.220 1.00 36.55 310 ASP B O 1
ATOM 3618 N N . LYS B 1 224 ? -9.689 70.632 101.270 1.00 32.71 311 LYS B N 1
ATOM 3619 C CA . LYS B 1 224 ? -10.878 71.334 101.761 1.00 34.49 311 LYS B CA 1
ATOM 3620 C C . LYS B 1 224 ? -10.631 72.807 102.058 1.00 30.62 311 LYS B C 1
ATOM 3621 O O . LYS B 1 224 ? -11.499 73.463 102.647 1.00 31.64 311 LYS B O 1
ATOM 3627 N N . THR B 1 225 ? -9.456 73.339 101.746 1.00 29.91 312 THR B N 1
ATOM 3628 C CA . THR B 1 225 ? -9.193 74.731 102.073 1.00 31.78 312 THR B CA 1
ATOM 3629 C C . THR B 1 225 ? -8.671 75.474 100.845 1.00 26.99 312 THR B C 1
ATOM 3630 O O . THR B 1 225 ? -8.358 74.876 99.821 1.00 26.23 312 THR B O 1
ATOM 3634 N N . VAL B 1 226 ? -8.666 76.809 100.933 1.00 25.87 313 VAL B N 1
ATOM 3635 C CA . VAL B 1 226 ? -8.284 77.663 99.816 1.00 25.93 313 VAL B CA 1
ATOM 3636 C C . VAL B 1 226 ? -7.477 78.845 100.342 1.00 26.03 313 VAL B C 1
ATOM 3637 O O . VAL B 1 226 ? -7.726 79.343 101.441 1.00 26.56 313 VAL B O 1
ATOM 3641 N N . GLN B 1 227 ? -6.527 79.317 99.526 1.00 22.76 314 GLN B N 1
ATOM 3642 C CA . GLN B 1 227 ? -5.680 80.452 99.880 1.00 25.69 314 GLN B CA 1
ATOM 3643 C C . GLN B 1 227 ? -5.324 81.207 98.608 1.00 25.06 314 GLN B C 1
ATOM 3644 O O . GLN B 1 227 ? -5.129 80.607 97.544 1.00 20.40 314 GLN B O 1
ATOM 3650 N N . TYR B 1 228 ? -5.203 82.521 98.732 1.00 23.06 315 TYR B N 1
ATOM 3651 C CA . TYR B 1 228 ? -4.872 83.348 97.582 1.00 22.47 315 TYR B CA 1
ATOM 3652 C C . TYR B 1 228 ? -3.430 83.118 97.148 1.00 20.73 315 TYR B C 1
ATOM 3653 O O . TYR B 1 228 ? -2.552 82.820 97.969 1.00 26.00 315 TYR B O 1
ATOM 3662 N N . ILE B 1 229 ? -3.173 83.222 95.850 1.00 19.44 316 ILE B N 1
ATOM 3663 C CA . ILE B 1 229 ? -1.784 83.282 95.369 1.00 20.68 316 ILE B CA 1
ATOM 3664 C C . ILE B 1 229 ? -1.688 84.263 94.212 1.00 23.06 316 ILE B C 1
ATOM 3665 O O . ILE B 1 229 ? -2.530 84.262 93.302 1.00 21.60 316 ILE B O 1
ATOM 3670 N N . ALA B 1 230 ? -0.652 85.116 94.252 1.00 25.09 317 ALA B N 1
ATOM 3671 C CA . ALA B 1 230 ? -0.390 86.067 93.174 1.00 27.70 317 ALA B CA 1
ATOM 3672 C C . ALA B 1 230 ? 0.650 85.480 92.233 1.00 27.80 317 ALA B C 1
ATOM 3673 O O . ALA B 1 230 ? 1.842 85.399 92.568 1.00 26.96 317 ALA B O 1
ATOM 3675 N N . LYS B 1 231 ? 0.190 85.115 91.026 1.00 28.22 318 LYS B N 1
ATOM 3676 C CA . LYS B 1 231 ? 1.051 84.510 90.024 1.00 26.26 318 LYS B CA 1
ATOM 3677 C C . LYS B 1 231 ? 2.248 85.398 89.704 1.00 28.76 318 LYS B C 1
ATOM 3678 O O . LYS B 1 231 ? 3.340 84.882 89.440 1.00 30.93 318 LYS B O 1
ATOM 3684 N N . SER B 1 232 ? 2.082 86.723 89.813 1.00 28.19 319 SER B N 1
ATOM 3685 C CA . SER B 1 232 ? 3.144 87.666 89.460 1.00 33.06 319 SER B CA 1
ATOM 3686 C C . SER B 1 232 ? 4.387 87.494 90.328 1.00 31.29 319 SER B C 1
ATOM 3687 O O . SER B 1 232 ? 5.465 87.938 89.922 1.00 33.92 319 SER B O 1
ATOM 3690 N N . THR B 1 233 ? 4.271 86.882 91.511 1.00 28.61 320 THR B N 1
ATOM 3691 C CA . THR B 1 233 ? 5.415 86.710 92.409 1.00 31.73 320 THR B CA 1
ATOM 3692 C C . THR B 1 233 ? 6.116 85.364 92.273 1.00 33.43 320 THR B C 1
ATOM 3693 O O . THR B 1 233 ? 7.034 85.099 93.049 1.00 31.26 320 THR B O 1
ATOM 3697 N N . LEU B 1 234 ? 5.708 84.499 91.345 1.00 25.73 321 LEU B N 1
ATOM 3698 C CA . LEU B 1 234 ? 6.316 83.173 91.234 1.00 26.69 321 LEU B CA 1
ATOM 3699 C C . LEU B 1 234 ? 7.629 83.218 90.444 1.00 28.83 321 LEU B C 1
ATOM 3700 O O . LEU B 1 234 ? 7.833 84.116 89.634 1.00 28.45 321 LEU B O 1
ATOM 3705 N N . PRO B 1 235 ? 8.535 82.243 90.648 1.00 27.38 322 PRO B N 1
ATOM 3706 C CA . PRO B 1 235 ? 9.808 82.248 89.899 1.00 30.44 322 PRO B CA 1
ATOM 3707 C C . PRO B 1 235 ? 9.619 82.154 88.388 1.00 31.59 322 PRO B C 1
ATOM 3708 O O . PRO B 1 235 ? 8.637 81.594 87.890 1.00 29.42 322 PRO B O 1
ATOM 3712 N N . MET B 1 236 ? 10.568 82.744 87.649 1.00 28.68 323 MET B N 1
ATOM 3713 C CA . MET B 1 236 ? 10.539 82.652 86.194 1.00 31.24 323 MET B CA 1
ATOM 3714 C C . MET B 1 236 ? 11.239 81.399 85.667 1.00 32.81 323 MET B C 1
ATOM 3715 O O . MET B 1 236 ? 11.027 81.022 84.515 1.00 32.54 323 MET B O 1
ATOM 3720 N N . ASP B 1 237 ? 12.007 80.711 86.483 1.00 29.27 324 ASP B N 1
ATOM 3721 C CA . ASP B 1 237 ? 12.533 79.423 86.059 1.00 35.09 324 ASP B CA 1
ATOM 3722 C C . ASP B 1 237 ? 11.460 78.351 86.230 1.00 35.11 324 ASP B C 1
ATOM 3723 O O . ASP B 1 237 ? 10.985 78.140 87.351 1.00 30.74 324 ASP B O 1
ATOM 3728 N N . PRO B 1 238 ? 11.103 77.610 85.178 1.00 35.50 325 PRO B N 1
ATOM 3729 C CA . PRO B 1 238 ? 10.000 76.650 85.339 1.00 32.80 325 PRO B CA 1
ATOM 3730 C C . PRO B 1 238 ? 10.254 75.609 86.404 1.00 34.35 325 PRO B C 1
ATOM 3731 O O . PRO B 1 238 ? 9.363 75.355 87.228 1.00 30.52 325 PRO B O 1
ATOM 3735 N N . LYS B 1 239 ? 11.476 75.085 86.500 1.00 35.42 326 LYS B N 1
ATOM 3736 C CA . LYS B 1 239 ? 11.737 74.067 87.512 1.00 35.38 326 LYS B CA 1
ATOM 3737 C C . LYS B 1 239 ? 11.564 74.642 88.909 1.00 34.37 326 LYS B C 1
ATOM 3738 O O . LYS B 1 239 ? 11.025 73.976 89.806 1.00 33.32 326 LYS B O 1
ATOM 3744 N N . GLU B 1 240 ? 11.988 75.887 89.103 1.00 33.78 327 GLU B N 1
ATOM 3745 C CA . GLU B 1 240 ? 11.820 76.534 90.396 1.00 36.03 327 GLU B CA 1
ATOM 3746 C C . GLU B 1 240 ? 10.352 76.795 90.684 1.00 32.99 327 GLU B C 1
ATOM 3747 O O . GLU B 1 240 ? 9.908 76.630 91.824 1.00 31.40 327 GLU B O 1
ATOM 3753 N N . ARG B 1 241 ? 9.579 77.194 89.660 1.00 33.22 328 ARG B N 1
ATOM 3754 C CA . ARG B 1 241 ? 8.176 77.522 89.899 1.00 31.62 328 ARG B CA 1
ATOM 3755 C C . ARG B 1 241 ? 7.407 76.285 90.340 1.00 28.81 328 ARG B C 1
ATOM 3756 O O . ARG B 1 241 ? 6.620 76.352 91.297 1.00 26.47 328 ARG B O 1
ATOM 3764 N N . PHE B 1 242 ? 7.633 75.149 89.663 1.00 30.32 329 PHE B N 1
ATOM 3765 C CA . PHE B 1 242 ? 6.977 73.904 90.055 1.00 30.04 329 PHE B CA 1
ATOM 3766 C C . PHE B 1 242 ? 7.398 73.475 91.461 1.00 27.13 329 PHE B C 1
ATOM 3767 O O . PHE B 1 242 ? 6.581 72.978 92.234 1.00 24.28 329 PHE B O 1
ATOM 3775 N N . LYS B 1 243 ? 8.663 73.666 91.813 1.00 34.01 330 LYS B N 1
ATOM 3776 C CA . LYS B 1 243 ? 9.119 73.387 93.174 1.00 33.03 330 LYS B CA 1
ATOM 3777 C C . LYS B 1 243 ? 8.335 74.207 94.188 1.00 29.15 330 LYS B C 1
ATOM 3778 O O . LYS B 1 243 ? 7.863 73.681 95.206 1.00 32.27 330 LYS B O 1
ATOM 3784 N N . VAL B 1 244 ? 8.191 75.514 93.936 1.00 29.34 331 VAL B N 1
ATOM 3785 C CA . VAL B 1 244 ? 7.459 76.364 94.879 1.00 30.05 331 VAL B CA 1
ATOM 3786 C C . VAL B 1 244 ? 6.018 75.884 95.027 1.00 30.00 331 VAL B C 1
ATOM 3787 O O . VAL B 1 244 ? 5.509 75.719 96.150 1.00 26.48 331 VAL B O 1
ATOM 3791 N N . LEU B 1 245 ? 5.360 75.601 93.899 1.00 20.67 332 LEU B N 1
ATOM 3792 C CA . LEU B 1 245 ? 3.947 75.217 93.930 1.00 27.13 332 LEU B CA 1
ATOM 3793 C C . LEU B 1 245 ? 3.754 73.868 94.607 1.00 30.74 332 LEU B C 1
ATOM 3794 O O . LEU B 1 245 ? 2.758 73.650 95.312 1.00 25.92 332 LEU B O 1
ATOM 3799 N N . PHE B 1 246 ? 4.676 72.933 94.383 1.00 25.83 333 PHE B N 1
ATOM 3800 C CA . PHE B 1 246 ? 4.516 71.662 95.058 1.00 30.02 333 PHE B CA 1
ATOM 3801 C C . PHE B 1 246 ? 4.878 71.768 96.528 1.00 27.47 333 PHE B C 1
ATOM 3802 O O . PHE B 1 246 ? 4.412 70.955 97.324 1.00 32.09 333 PHE B O 1
ATOM 3810 N N . ARG B 1 247 ? 5.681 72.759 96.907 1.00 28.35 334 ARG B N 1
ATOM 3811 C CA . ARG B 1 247 ? 5.906 72.988 98.319 1.00 32.69 334 ARG B CA 1
ATOM 3812 C C . ARG B 1 247 ? 4.664 73.574 98.973 1.00 36.37 334 ARG B C 1
ATOM 3813 O O . ARG B 1 247 ? 4.403 73.292 100.142 1.00 37.29 334 ARG B O 1
ATOM 3821 N N . LEU B 1 248 ? 3.890 74.388 98.236 1.00 29.78 335 LEU B N 1
ATOM 3822 C CA . LEU B 1 248 ? 2.632 74.921 98.765 1.00 32.94 335 LEU B CA 1
ATOM 3823 C C . LEU B 1 248 ? 1.535 73.859 98.818 1.00 31.64 335 LEU B C 1
ATOM 3824 O O . LEU B 1 248 ? 0.729 73.840 99.752 1.00 31.73 335 LEU B O 1
ATOM 3829 N N . GLN B 1 249 ? 1.513 72.954 97.841 1.00 30.50 336 GLN B N 1
ATOM 3830 C CA . GLN B 1 249 ? 0.418 71.997 97.685 1.00 29.43 336 GLN B CA 1
ATOM 3831 C C . GLN B 1 249 ? 1.000 70.779 96.990 1.00 26.57 336 GLN B C 1
ATOM 3832 O O . GLN B 1 249 ? 1.453 70.876 95.848 1.00 28.27 336 GLN B O 1
ATOM 3838 N N . SER B 1 250 ? 1.015 69.638 97.678 1.00 26.00 337 SER B N 1
ATOM 3839 C CA . SER B 1 250 ? 1.796 68.533 97.153 1.00 31.12 337 SER B CA 1
ATOM 3840 C C . SER B 1 250 ? 1.085 67.844 96.001 1.00 26.32 337 SER B C 1
ATOM 3841 O O . SER B 1 250 ? 1.745 67.187 95.182 1.00 31.07 337 SER B O 1
ATOM 3844 N N . GLN B 1 251 ? -0.239 67.954 95.925 1.00 24.33 338 GLN B N 1
ATOM 3845 C CA . GLN B 1 251 ? -0.988 67.302 94.853 1.00 27.16 338 GLN B CA 1
ATOM 3846 C C . GLN B 1 251 ? -2.031 68.263 94.284 1.00 25.99 338 GLN B C 1
ATOM 3847 O O . GLN B 1 251 ? -2.892 68.744 95.026 1.00 25.11 338 GLN B O 1
ATOM 3853 N N . TRP B 1 252 ? -1.998 68.504 92.974 1.00 21.63 339 TRP B N 1
ATOM 3854 C CA . TRP B 1 252 ? -2.880 69.479 92.322 1.00 22.94 339 TRP B CA 1
ATOM 3855 C C . TRP B 1 252 ? -3.776 68.816 91.275 1.00 23.36 339 TRP B C 1
ATOM 3856 O O . TRP B 1 252 ? -3.301 67.996 90.496 1.00 23.31 339 TRP B O 1
ATOM 3867 N N . ASP B 1 253 ? -5.051 69.228 91.215 1.00 21.78 340 ASP B N 1
ATOM 3868 C CA . ASP B 1 253 ? -5.820 69.053 89.983 1.00 23.04 340 ASP B CA 1
ATOM 3869 C C . ASP B 1 253 ? -5.046 69.731 88.864 1.00 25.91 340 ASP B C 1
ATOM 3870 O O . ASP B 1 253 ? -4.585 70.868 89.008 1.00 21.24 340 ASP B O 1
ATOM 3875 N N . LEU B 1 254 ? -4.888 69.012 87.758 1.00 22.23 341 LEU B N 1
ATOM 3876 C CA . LEU B 1 254 ? -4.121 69.536 86.636 1.00 26.18 341 LEU B CA 1
ATOM 3877 C C . LEU B 1 254 ? -4.691 70.887 86.182 1.00 24.66 341 LEU B C 1
ATOM 3878 O O . LEU B 1 254 ? -3.942 71.766 85.747 1.00 21.35 341 LEU B O 1
ATOM 3883 N N . GLU B 1 255 ? -6.023 71.046 86.205 1.00 21.60 342 GLU B N 1
ATOM 3884 C CA . GLU B 1 255 ? -6.614 72.318 85.776 1.00 21.52 342 GLU B CA 1
ATOM 3885 C C . GLU B 1 255 ? -6.404 73.423 86.790 1.00 20.62 342 GLU B C 1
ATOM 3886 O O . GLU B 1 255 ? -6.490 74.591 86.416 1.00 19.21 342 GLU B O 1
ATOM 3892 N N . ASP B 1 256 ? -6.134 73.088 88.057 1.00 19.41 343 ASP B N 1
ATOM 3893 C CA . ASP B 1 256 ? -5.822 74.130 89.048 1.00 20.55 343 ASP B CA 1
ATOM 3894 C C . ASP B 1 256 ? -4.426 74.714 88.827 1.00 18.96 343 ASP B C 1
ATOM 3895 O O . ASP B 1 256 ? -4.214 75.935 88.995 1.00 19.32 343 ASP B O 1
ATOM 3900 N N . ILE B 1 257 ? -3.458 73.877 88.466 1.00 18.74 344 ILE B N 1
ATOM 3901 C CA . ILE B 1 257 ? -2.077 74.357 88.383 1.00 16.63 344 ILE B CA 1
ATOM 3902 C C . ILE B 1 257 ? -1.741 74.952 87.013 1.00 22.56 344 ILE B C 1
ATOM 3903 O O . ILE B 1 257 ? -0.814 75.771 86.909 1.00 20.97 344 ILE B O 1
ATOM 3908 N N . LYS B 1 258 ? -2.472 74.566 85.961 1.00 19.72 345 LYS B N 1
ATOM 3909 C CA . LYS B 1 258 ? -2.148 74.977 84.597 1.00 22.17 345 LYS B CA 1
ATOM 3910 C C . LYS B 1 258 ? -2.064 76.496 84.399 1.00 24.17 345 LYS B C 1
ATOM 3911 O O . LYS B 1 258 ? -1.057 76.965 83.835 1.00 23.51 345 LYS B O 1
ATOM 3917 N N . PRO B 1 259 ? -3.034 77.312 84.834 1.00 20.02 346 PRO B N 1
ATOM 3918 C CA . PRO B 1 259 ? -2.889 78.768 84.650 1.00 24.52 346 PRO B CA 1
ATOM 3919 C C . PRO B 1 259 ? -1.733 79.392 85.420 1.00 24.77 346 PRO B C 1
ATOM 3920 O O . PRO B 1 259 ? -1.277 80.470 85.028 1.00 25.90 346 PRO B O 1
ATOM 3924 N N . LEU B 1 260 ? -1.201 78.742 86.455 1.00 19.00 347 LEU B N 1
ATOM 3925 C CA . LEU B 1 260 ? -0.076 79.321 87.183 1.00 23.45 347 LEU B CA 1
ATOM 3926 C C . LEU B 1 260 ? 1.262 79.076 86.499 1.00 24.70 347 LEU B C 1
ATOM 3927 O O . LEU B 1 260 ? 2.250 79.738 86.824 1.00 23.35 347 LEU B O 1
ATOM 3932 N N . ILE B 1 261 ? 1.329 78.141 85.566 1.00 20.84 348 ILE B N 1
ATOM 3933 C CA . ILE B 1 261 ? 2.594 77.789 84.932 1.00 24.06 348 ILE B CA 1
ATOM 3934 C C . ILE B 1 261 ? 2.607 78.081 83.434 1.00 28.34 348 ILE B C 1
ATOM 3935 O O . ILE B 1 261 ? 3.695 78.143 82.837 1.00 28.77 348 ILE B O 1
ATOM 3940 N N . GLU B 1 262 ? 1.457 78.377 82.834 1.00 28.22 349 GLU B N 1
ATOM 3941 C CA . GLU B 1 262 ? 1.358 78.406 81.375 1.00 36.35 349 GLU B CA 1
ATOM 3942 C C . GLU B 1 262 ? 2.265 79.440 80.737 1.00 33.83 349 GLU B C 1
ATOM 3943 O O . GLU B 1 262 ? 2.817 79.193 79.660 1.00 32.62 349 GLU B O 1
ATOM 3949 N N . GLU B 1 263 ? 2.445 80.576 81.399 1.00 31.07 350 GLU B N 1
ATOM 3950 C CA . GLU B 1 263 ? 3.225 81.676 80.844 1.00 39.68 350 GLU B CA 1
ATOM 3951 C C . GLU B 1 263 ? 4.684 81.293 80.602 1.00 38.34 350 GLU B C 1
ATOM 3952 O O . GLU B 1 263 ? 5.376 81.989 79.854 1.00 36.61 350 GLU B O 1
ATOM 3958 N N . LEU B 1 264 ? 5.184 80.246 81.254 1.00 33.67 351 LEU B N 1
ATOM 3959 C CA . LEU B 1 264 ? 6.574 79.847 81.104 1.00 30.31 351 LEU B CA 1
ATOM 3960 C C . LEU B 1 264 ? 6.809 78.897 79.941 1.00 31.32 351 LEU B C 1
ATOM 3961 O O . LEU B 1 264 ? 7.966 78.562 79.672 1.00 28.83 351 LEU B O 1
ATOM 3966 N N . ASN B 1 265 ? 5.765 78.485 79.217 1.00 28.57 352 ASN B N 1
ATOM 3967 C CA . ASN B 1 265 ? 5.917 77.516 78.128 1.00 31.16 352 ASN B CA 1
ATOM 3968 C C . ASN B 1 265 ? 6.239 78.257 76.817 1.00 36.19 352 ASN B C 1
ATOM 3969 O O . ASN B 1 265 ? 5.437 78.332 75.876 1.00 29.76 352 ASN B O 1
ATOM 3974 N N . SER B 1 266 ? 7.464 78.801 76.755 1.00 32.91 353 SER B N 1
ATOM 3975 C CA . SER B 1 266 ? 7.860 79.611 75.604 1.00 31.22 353 SER B CA 1
ATOM 3976 C C . SER B 1 266 ? 8.180 78.790 74.346 1.00 32.72 353 SER B C 1
ATOM 3977 O O . SER B 1 266 ? 8.156 79.352 73.250 1.00 31.63 353 SER B O 1
ATOM 3980 N N . ARG B 1 267 ? 8.434 77.477 74.458 1.00 30.95 354 ARG B N 1
ATOM 3981 C CA . ARG B 1 267 ? 8.598 76.634 73.276 1.00 35.59 354 ARG B CA 1
ATOM 3982 C C . ARG B 1 267 ? 7.271 76.308 72.604 1.00 36.21 354 ARG B C 1
ATOM 3983 O O . ARG B 1 267 ? 7.261 75.785 71.483 1.00 34.98 354 ARG B O 1
ATOM 3991 N N . GLY B 1 268 ? 6.156 76.632 73.242 1.00 37.91 355 GLY B N 1
ATOM 3992 C CA . GLY B 1 268 ? 4.889 76.360 72.617 1.00 36.34 355 GLY B CA 1
ATOM 3993 C C . GLY B 1 268 ? 4.539 74.897 72.494 1.00 33.33 355 GLY B C 1
ATOM 3994 O O . GLY B 1 268 ? 3.749 74.535 71.623 1.00 45.08 355 GLY B O 1
ATOM 3995 N N . MET B 1 269 ? 5.117 74.027 73.307 1.00 35.39 356 MET B N 1
ATOM 3996 C CA . MET B 1 269 ? 4.636 72.657 73.249 1.00 35.24 356 MET B CA 1
ATOM 3997 C C . MET B 1 269 ? 3.222 72.586 73.838 1.00 33.24 356 MET B C 1
ATOM 3998 O O . MET B 1 269 ? 2.709 73.549 74.435 1.00 31.28 356 MET B O 1
ATOM 4003 N N . LYS B 1 270 ? 2.568 71.459 73.598 1.00 29.28 357 LYS B N 1
ATOM 4004 C CA . LYS B 1 270 ? 1.293 71.200 74.248 1.00 34.31 357 LYS B CA 1
ATOM 4005 C C . LYS B 1 270 ? 1.482 71.341 75.741 1.00 34.29 357 LYS B C 1
ATOM 4006 O O . LYS B 1 270 ? 2.480 70.868 76.293 1.00 32.10 357 LYS B O 1
ATOM 4012 N N . ILE B 1 271 ? 0.552 72.042 76.383 1.00 32.56 358 ILE B N 1
ATOM 4013 C CA . ILE B 1 271 ? 0.776 72.436 77.769 1.00 34.05 358 ILE B CA 1
ATOM 4014 C C . ILE B 1 271 ? 0.889 71.215 78.686 1.00 33.37 358 ILE B C 1
ATOM 4015 O O . ILE B 1 271 ? 1.684 71.211 79.639 1.00 29.70 358 ILE B O 1
ATOM 4020 N N . ASP B 1 272 ? 0.119 70.155 78.408 1.00 35.42 359 ASP B N 1
ATOM 4021 C CA . ASP B 1 272 ? 0.244 68.912 79.178 1.00 35.29 359 ASP B CA 1
ATOM 4022 C C . ASP B 1 272 ? 1.642 68.304 79.022 1.00 33.96 359 ASP B C 1
ATOM 4023 O O . ASP B 1 272 ? 2.231 67.819 79.997 1.00 31.88 359 ASP B O 1
ATOM 4028 N N . SER B 1 273 ? 2.214 68.360 77.819 1.00 33.27 360 SER B N 1
ATOM 4029 C CA . SER B 1 273 ? 3.557 67.816 77.643 1.00 29.59 360 SER B CA 1
ATOM 4030 C C . SER B 1 273 ? 4.591 68.671 78.374 1.00 32.17 360 SER B C 1
ATOM 4031 O O . SER B 1 273 ? 5.558 68.149 78.935 1.00 31.65 360 SER B O 1
ATOM 4034 N N . PHE B 1 274 ? 4.392 69.986 78.390 1.00 25.76 361 PHE B N 1
ATOM 4035 C CA . PHE B 1 274 ? 5.248 70.867 79.176 1.00 28.61 361 PHE B CA 1
ATOM 4036 C C . PHE B 1 274 ? 5.175 70.521 80.655 1.00 28.58 361 PHE B C 1
ATOM 4037 O O . PHE B 1 274 ? 6.187 70.558 81.371 1.00 26.26 361 PHE B O 1
ATOM 4045 N N . ILE B 1 275 ? 3.959 70.299 81.156 1.00 28.02 362 ILE B N 1
ATOM 4046 C CA . ILE B 1 275 ? 3.775 70.016 82.575 1.00 30.93 362 ILE B CA 1
ATOM 4047 C C . ILE B 1 275 ? 4.435 68.697 82.938 1.00 31.23 362 ILE B C 1
ATOM 4048 O O . ILE B 1 275 ? 5.080 68.575 83.986 1.00 28.59 362 ILE B O 1
ATOM 4053 N N . MET B 1 276 ? 4.313 67.703 82.060 1.00 30.86 363 MET B N 1
ATOM 4054 C CA . MET B 1 276 ? 4.893 66.407 82.321 1.00 29.94 363 MET B CA 1
ATOM 4055 C C . MET B 1 276 ? 6.426 66.454 82.404 1.00 33.83 363 MET B C 1
ATOM 4056 O O . MET B 1 276 ? 7.024 65.493 82.878 1.00 32.46 363 MET B O 1
ATOM 4061 N N . LYS B 1 277 ? 7.080 67.526 81.951 1.00 30.48 364 LYS B N 1
ATOM 4062 C CA . LYS B 1 277 ? 8.529 67.601 82.149 1.00 32.50 364 LYS B CA 1
ATOM 4063 C C . LYS B 1 277 ? 8.879 67.733 83.625 1.00 33.09 364 LYS B C 1
ATOM 4064 O O . LYS B 1 277 ? 9.983 67.365 84.036 1.00 33.28 364 LYS B O 1
ATOM 4070 N N . TYR B 1 278 ? 7.973 68.300 84.425 1.00 32.46 365 TYR B N 1
ATOM 4071 C CA . TYR B 1 278 ? 8.263 68.709 85.793 1.00 32.46 365 TYR B CA 1
ATOM 4072 C C . TYR B 1 278 ? 7.394 68.020 86.829 1.00 29.27 365 TYR B C 1
ATOM 4073 O O . TYR B 1 278 ? 7.565 68.280 88.025 1.00 33.40 365 TYR B O 1
ATOM 4082 N N . ALA B 1 279 ? 6.440 67.203 86.411 1.00 29.56 366 ALA B N 1
ATOM 4083 C CA . ALA B 1 279 ? 5.498 66.613 87.351 1.00 33.46 366 ALA B CA 1
ATOM 4084 C C . ALA B 1 279 ? 5.079 65.240 86.842 1.00 32.97 366 ALA B C 1
ATOM 4085 O O . ALA B 1 279 ? 5.224 64.930 85.661 1.00 29.00 366 ALA B O 1
ATOM 4087 N N . ARG B 1 280 ? 4.556 64.414 87.750 1.00 33.17 367 ARG B N 1
ATOM 4088 C CA . ARG B 1 280 ? 3.965 63.125 87.418 1.00 38.21 367 ARG B CA 1
ATOM 4089 C C . ARG B 1 280 ? 2.464 63.253 87.526 1.00 33.59 367 ARG B C 1
ATOM 4090 O O . ARG B 1 280 ? 1.966 64.043 88.336 1.00 32.60 367 ARG B O 1
ATOM 4098 N N . ARG B 1 281 ? 1.747 62.581 86.634 1.00 31.20 368 ARG B N 1
ATOM 4099 C CA . ARG B 1 281 ? 0.297 62.648 86.568 1.00 34.68 368 ARG B CA 1
ATOM 4100 C C . ARG B 1 281 ? -0.353 61.301 86.845 1.00 32.84 368 ARG B C 1
ATOM 4101 O O . ARG B 1 281 ? 0.175 60.254 86.477 1.00 30.49 368 ARG B O 1
ATOM 4109 N N . LYS B 1 282 ? -1.531 61.339 87.454 1.00 31.20 369 LYS B N 1
ATOM 4110 C CA . LYS B 1 282 ? -2.338 60.155 87.686 1.00 33.47 369 LYS B CA 1
ATOM 4111 C C . LYS B 1 282 ? -3.809 60.559 87.713 1.00 32.90 369 LYS B C 1
ATOM 4112 O O . LYS B 1 282 ? -4.139 61.743 87.859 1.00 28.98 369 LYS B O 1
ATOM 4118 N N . ARG B 1 283 ? -4.690 59.595 87.469 1.00 28.08 370 ARG B N 1
ATOM 4119 C CA . ARG B 1 283 ? -6.132 59.823 87.453 1.00 32.90 370 ARG B CA 1
ATOM 4120 C C . ARG B 1 283 ? -6.741 59.385 88.780 1.00 37.78 370 ARG B C 1
ATOM 4121 O O . ARG B 1 283 ? -6.683 58.203 89.119 1.00 39.01 370 ARG B O 1
ATOM 4129 N N . LEU B 1 284 ? -7.310 60.331 89.528 1.00 37.37 371 LEU B N 1
ATOM 4130 C CA . LEU B 1 284 ? -7.952 60.077 90.823 1.00 39.94 371 LEU B CA 1
ATOM 4131 C C . LEU B 1 284 ? -9.417 60.447 90.754 1.00 44.00 371 LEU B C 1
ATOM 4132 O O . LEU B 1 284 ? -9.751 61.631 90.669 1.00 41.11 371 LEU B O 1
ATOM 4137 N N . GLY B 1 285 ? -10.284 59.458 90.808 1.00 43.74 372 GLY B N 1
ATOM 4138 C CA . GLY B 1 285 ? -11.678 59.793 90.695 1.00 44.78 372 GLY B CA 1
ATOM 4139 C C . GLY B 1 285 ? -11.943 60.386 89.336 1.00 46.68 372 GLY B C 1
ATOM 4140 O O . GLY B 1 285 ? -11.622 59.783 88.292 1.00 45.94 372 GLY B O 1
ATOM 4141 N N . LYS B 1 286 ? -12.428 61.619 89.325 1.00 48.64 373 LYS B N 1
ATOM 4142 C CA . LYS B 1 286 ? -12.814 62.302 88.099 1.00 48.28 373 LYS B CA 1
ATOM 4143 C C . LYS B 1 286 ? -11.687 63.170 87.564 1.00 43.20 373 LYS B C 1
ATOM 4144 O O . LYS B 1 286 ? -11.828 63.746 86.472 1.00 44.87 373 LYS B O 1
ATOM 4150 N N . LYS B 1 287 ? -10.660 63.388 88.362 1.00 37.82 374 LYS B N 1
ATOM 4151 C CA . LYS B 1 287 ? -9.634 64.383 88.075 1.00 36.54 374 LYS B CA 1
ATOM 4152 C C . LYS B 1 287 ? -8.345 63.726 87.599 1.00 32.78 374 LYS B C 1
ATOM 4153 O O . LYS B 1 287 ? -7.944 62.651 88.081 1.00 29.65 374 LYS B O 1
ATOM 4159 N N . THR B 1 288 ? -7.636 64.471 86.758 1.00 29.00 375 THR B N 1
ATOM 4160 C CA . THR B 1 288 ? -6.236 64.216 86.511 1.00 24.91 375 THR B CA 1
ATOM 4161 C C . THR B 1 288 ? -5.471 65.109 87.484 1.00 28.92 375 THR B C 1
ATOM 4162 O O . THR B 1 288 ? -5.692 66.327 87.568 1.00 25.63 375 THR B O 1
ATOM 4166 N N . VAL B 1 289 ? -4.636 64.464 88.265 1.00 24.71 376 VAL B N 1
ATOM 4167 C CA . VAL B 1 289 ? -3.906 65.052 89.371 1.00 27.46 376 VAL B CA 1
ATOM 4168 C C . VAL B 1 289 ? -2.403 64.977 89.074 1.00 28.10 376 VAL B C 1
ATOM 4169 O O . VAL B 1 289 ? -1.963 64.069 88.350 1.00 25.48 376 VAL B O 1
ATOM 4173 N N . VAL B 1 290 ? -1.632 65.987 89.529 1.00 24.93 377 VAL B N 1
ATOM 4174 C CA . VAL B 1 290 ? -0.170 66.016 89.338 1.00 24.26 377 VAL B CA 1
ATOM 4175 C C . VAL B 1 290 ? 0.561 66.217 90.661 1.00 26.70 377 VAL B C 1
ATOM 4176 O O . VAL B 1 290 ? 0.083 66.884 91.584 1.00 23.86 377 VAL B O 1
ATOM 4180 N N . THR B 1 291 ? 1.740 65.605 90.741 1.00 26.27 378 THR B N 1
ATOM 4181 C CA . THR B 1 291 ? 2.617 65.677 91.898 1.00 28.29 378 THR B CA 1
ATOM 4182 C C . THR B 1 291 ? 4.033 65.914 91.413 1.00 28.53 378 THR B C 1
ATOM 4183 O O . THR B 1 291 ? 4.346 65.721 90.236 1.00 30.82 378 THR B O 1
ATOM 4187 N N . SER B 1 292 ? 4.911 66.287 92.334 1.00 32.19 379 SER B N 1
ATOM 4188 C CA . SER B 1 292 ? 6.277 66.593 91.935 1.00 35.49 379 SER B CA 1
ATOM 4189 C C . SER B 1 292 ? 7.021 65.343 91.464 1.00 38.25 379 SER B C 1
ATOM 4190 O O . SER B 1 292 ? 6.724 64.215 91.874 1.00 39.31 379 SER B O 1
ATOM 4193 N N . ARG B 1 293 ? 8.027 65.562 90.617 1.00 40.51 380 ARG B N 1
ATOM 4194 C CA . ARG B 1 293 ? 8.948 64.501 90.216 1.00 47.11 380 ARG B CA 1
ATOM 4195 C C . ARG B 1 293 ? 10.102 64.293 91.202 1.00 51.74 380 ARG B C 1
ATOM 4196 O O . ARG B 1 293 ? 10.590 65.236 91.826 1.00 58.67 380 ARG B O 1
ATOM 4204 N N . GLY C 1 28 ? 26.914 103.800 135.939 1.00 72.13 115 GLY C N 1
ATOM 4205 C CA . GLY C 1 28 ? 27.596 105.078 136.054 1.00 64.93 115 GLY C CA 1
ATOM 4206 C C . GLY C 1 28 ? 28.461 105.405 134.848 1.00 67.97 115 GLY C C 1
ATOM 4207 O O . GLY C 1 28 ? 29.269 104.581 134.434 1.00 70.89 115 GLY C O 1
ATOM 4208 N N . GLU C 1 29 ? 28.283 106.593 134.263 1.00 66.16 116 GLU C N 1
ATOM 4209 C CA . GLU C 1 29 ? 29.003 106.999 133.060 1.00 64.84 116 GLU C CA 1
ATOM 4210 C C . GLU C 1 29 ? 29.901 108.200 133.355 1.00 65.48 116 GLU C C 1
ATOM 4211 O O . GLU C 1 29 ? 29.881 108.796 134.441 1.00 63.46 116 GLU C O 1
ATOM 4217 N N . LEU C 1 30 ? 30.700 108.550 132.354 1.00 61.40 117 LEU C N 1
ATOM 4218 C CA . LEU C 1 30 ? 31.491 109.768 132.424 1.00 63.90 117 LEU C CA 1
ATOM 4219 C C . LEU C 1 30 ? 30.577 110.973 132.274 1.00 62.32 117 LEU C C 1
ATOM 4220 O O . LEU C 1 30 ? 29.521 110.894 131.642 1.00 63.22 117 LEU C O 1
ATOM 4225 N N . ASN C 1 31 ? 30.980 112.093 132.878 1.00 64.56 118 ASN C N 1
ATOM 4226 C CA . ASN C 1 31 ? 30.259 113.358 132.736 1.00 71.48 118 ASN C CA 1
ATOM 4227 C C . ASN C 1 31 ? 30.969 114.115 131.616 1.00 61.80 118 ASN C C 1
ATOM 4228 O O . ASN C 1 31 ? 32.038 114.695 131.821 1.00 56.20 118 ASN C O 1
ATOM 4233 N N . LEU C 1 32 ? 30.394 114.050 130.411 1.00 63.78 119 LEU C N 1
ATOM 4234 C CA . LEU C 1 32 ? 30.987 114.654 129.227 1.00 61.98 119 LEU C CA 1
ATOM 4235 C C . LEU C 1 32 ? 30.463 116.059 128.950 1.00 60.41 119 LEU C C 1
ATOM 4236 O O . LEU C 1 32 ? 30.672 116.571 127.851 1.00 61.26 119 LEU C O 1
ATOM 4241 N N . ASN C 1 33 ? 29.809 116.669 129.927 1.00 64.22 120 ASN C N 1
ATOM 4242 C CA . ASN C 1 33 ? 29.210 117.968 129.690 1.00 63.72 120 ASN C CA 1
ATOM 4243 C C . ASN C 1 33 ? 30.278 119.006 129.255 1.00 63.55 120 ASN C C 1
ATOM 4244 O O . ASN C 1 33 ? 30.049 119.773 128.335 1.00 61.83 120 ASN C O 1
ATOM 4249 N N . SER C 1 34 ? 31.472 118.992 129.875 1.00 65.88 121 SER C N 1
ATOM 4250 C CA . SER C 1 34 ? 32.457 120.043 129.706 1.00 63.28 121 SER C CA 1
ATOM 4251 C C . SER C 1 34 ? 33.484 119.747 128.600 1.00 61.33 121 SER C C 1
ATOM 4252 O O . SER C 1 34 ? 34.485 120.482 128.494 1.00 60.00 121 SER C O 1
ATOM 4255 N N . VAL C 1 35 ? 33.352 118.642 127.877 1.00 57.09 122 VAL C N 1
ATOM 4256 C CA . VAL C 1 35 ? 34.470 118.163 127.077 1.00 53.22 122 VAL C CA 1
ATOM 4257 C C . VAL C 1 35 ? 34.197 118.503 125.617 1.00 47.28 122 VAL C C 1
ATOM 4258 O O . VAL C 1 35 ? 33.248 117.950 125.033 1.00 51.91 122 VAL C O 1
ATOM 4262 N N . PRO C 1 36 ? 34.987 119.363 124.996 1.00 43.04 123 PRO C N 1
ATOM 4263 C CA . PRO C 1 36 ? 34.729 119.709 123.610 1.00 45.66 123 PRO C CA 1
ATOM 4264 C C . PRO C 1 36 ? 35.160 118.583 122.691 1.00 44.83 123 PRO C C 1
ATOM 4265 O O . PRO C 1 36 ? 35.957 117.712 123.052 1.00 43.78 123 PRO C O 1
ATOM 4269 N N . ILE C 1 37 ? 34.612 118.627 121.472 1.00 46.48 124 ILE C N 1
ATOM 4270 C CA . ILE C 1 37 ? 34.915 117.671 120.412 1.00 44.18 124 ILE C CA 1
ATOM 4271 C C . ILE C 1 37 ? 36.065 118.227 119.574 1.00 43.66 124 ILE C C 1
ATOM 4272 O O . ILE C 1 37 ? 36.031 119.387 119.149 1.00 44.58 124 ILE C O 1
ATOM 4277 N N . TYR C 1 38 ? 37.076 117.404 119.317 1.00 43.39 125 TYR C N 1
ATOM 4278 C CA . TYR C 1 38 ? 38.215 117.803 118.497 1.00 43.27 125 TYR C CA 1
ATOM 4279 C C . TYR C 1 38 ? 38.117 117.164 117.122 1.00 42.89 125 TYR C C 1
ATOM 4280 O O . TYR C 1 38 ? 38.053 115.930 117.015 1.00 36.69 125 TYR C O 1
ATOM 4289 N N . ASN C 1 39 ? 38.150 118.011 116.079 1.00 45.00 126 ASN C N 1
ATOM 4290 C CA . ASN C 1 39 ? 38.009 117.609 114.683 1.00 44.67 126 ASN C CA 1
ATOM 4291 C C . ASN C 1 39 ? 39.254 117.939 113.864 1.00 46.44 126 ASN C C 1
ATOM 4292 O O . ASN C 1 39 ? 39.161 118.196 112.669 1.00 52.33 126 ASN C O 1
ATOM 4297 N N . GLY C 1 40 ? 40.430 117.889 114.481 1.00 45.32 127 GLY C N 1
ATOM 4298 C CA . GLY C 1 40 ? 41.675 118.101 113.769 1.00 45.74 127 GLY C CA 1
ATOM 4299 C C . GLY C 1 40 ? 42.082 119.543 113.563 1.00 54.01 127 GLY C C 1
ATOM 4300 O O . GLY C 1 40 ? 42.982 119.805 112.763 1.00 50.66 127 GLY C O 1
ATOM 4301 N N . GLU C 1 41 ? 41.478 120.483 114.286 1.00 54.44 128 GLU C N 1
ATOM 4302 C CA . GLU C 1 41 ? 41.790 121.887 114.086 1.00 56.48 128 GLU C CA 1
ATOM 4303 C C . GLU C 1 41 ? 43.221 122.200 114.512 1.00 62.01 128 GLU C C 1
ATOM 4304 O O . GLU C 1 41 ? 43.714 121.747 115.551 1.00 59.19 128 GLU C O 1
ATOM 4310 N N . LEU C 1 42 ? 43.855 123.072 113.732 1.00 65.38 129 LEU C N 1
ATOM 4311 C CA . LEU C 1 42 ? 45.205 123.496 114.026 1.00 69.14 129 LEU C CA 1
ATOM 4312 C C . LEU C 1 42 ? 45.232 124.530 115.130 1.00 81.93 129 LEU C C 1
ATOM 4313 O O . LEU C 1 42 ? 46.224 124.665 115.852 1.00 79.42 129 LEU C O 1
ATOM 4318 N N . ASP C 1 43 ? 44.124 125.220 115.343 1.00 75.63 130 ASP C N 1
ATOM 4319 C CA . ASP C 1 43 ? 44.228 126.249 116.329 1.00 82.14 130 ASP C CA 1
ATOM 4320 C C . ASP C 1 43 ? 43.224 125.886 117.418 1.00 80.12 130 ASP C C 1
ATOM 4321 O O . ASP C 1 43 ? 42.276 126.640 117.650 1.00 81.16 130 ASP C O 1
ATOM 4326 N N . PHE C 1 44 ? 43.402 124.744 118.109 1.00 75.14 131 PHE C N 1
ATOM 4327 C CA . PHE C 1 44 ? 42.296 124.201 118.909 1.00 71.55 131 PHE C CA 1
ATOM 4328 C C . PHE C 1 44 ? 41.997 125.043 120.144 1.00 78.16 131 PHE C C 1
ATOM 4329 O O . PHE C 1 44 ? 40.857 125.470 120.354 1.00 79.34 131 PHE C O 1
ATOM 4337 N N . SER C 1 45 ? 43.012 125.331 120.951 1.00 79.07 132 SER C N 1
ATOM 4338 C CA . SER C 1 45 ? 42.892 125.979 122.258 1.00 83.40 132 SER C CA 1
ATOM 4339 C C . SER C 1 45 ? 42.410 127.428 122.160 1.00 88.70 132 SER C C 1
ATOM 4340 O O . SER C 1 45 ? 42.077 128.076 123.158 1.00 86.09 132 SER C O 1
ATOM 4343 N N . ASP C 1 46 ? 42.343 127.919 120.950 1.00 89.86 133 ASP C N 1
ATOM 4344 C CA . ASP C 1 46 ? 42.279 129.321 120.608 1.00 92.44 133 ASP C CA 1
ATOM 4345 C C . ASP C 1 46 ? 40.813 129.736 120.659 1.00 90.56 133 ASP C C 1
ATOM 4346 O O . ASP C 1 46 ? 40.384 130.551 121.496 1.00 93.18 133 ASP C O 1
ATOM 4351 N N . LYS C 1 47 ? 40.061 129.001 119.867 1.00 89.38 134 LYS C N 1
ATOM 4352 C CA . LYS C 1 47 ? 38.643 128.838 119.555 1.00 95.25 134 LYS C CA 1
ATOM 4353 C C . LYS C 1 47 ? 37.859 128.091 120.631 1.00 94.24 134 LYS C C 1
ATOM 4354 O O . LYS C 1 47 ? 36.642 127.935 120.489 1.00 93.15 134 LYS C O 1
ATOM 4360 N N . ILE C 1 48 ? 38.497 127.795 121.763 1.00 91.08 135 ILE C N 1
ATOM 4361 C CA . ILE C 1 48 ? 37.791 127.262 122.932 1.00 89.16 135 ILE C CA 1
ATOM 4362 C C . ILE C 1 48 ? 37.608 128.347 123.992 1.00 93.46 135 ILE C C 1
ATOM 4363 O O . ILE C 1 48 ? 38.450 129.237 124.139 1.00 94.88 135 ILE C O 1
ATOM 4368 N N . VAL C 1 56 ? 39.108 124.265 129.883 1.00 76.59 143 VAL C N 1
ATOM 4369 C CA . VAL C 1 56 ? 38.349 123.295 130.656 1.00 80.50 143 VAL C CA 1
ATOM 4370 C C . VAL C 1 56 ? 39.274 122.262 131.335 1.00 75.11 143 VAL C C 1
ATOM 4371 O O . VAL C 1 56 ? 40.392 122.558 131.749 1.00 75.99 143 VAL C O 1
ATOM 4375 N N . ILE C 1 57 ? 38.654 121.094 131.544 1.00 73.70 144 ILE C N 1
ATOM 4376 C CA . ILE C 1 57 ? 39.323 119.857 131.831 1.00 71.11 144 ILE C CA 1
ATOM 4377 C C . ILE C 1 57 ? 40.648 119.682 131.086 1.00 65.11 144 ILE C C 1
ATOM 4378 O O . ILE C 1 57 ? 40.704 119.870 129.876 1.00 61.38 144 ILE C O 1
ATOM 4383 N N . GLY C 1 58 ? 41.707 119.384 131.821 1.00 64.50 145 GLY C N 1
ATOM 4384 C CA . GLY C 1 58 ? 43.051 119.296 131.246 1.00 58.41 145 GLY C CA 1
ATOM 4385 C C . GLY C 1 58 ? 43.640 117.918 131.389 1.00 60.50 145 GLY C C 1
ATOM 4386 O O . GLY C 1 58 ? 44.613 117.538 130.734 1.00 54.92 145 GLY C O 1
ATOM 4387 N N . THR C 1 59 ? 43.003 117.147 132.255 1.00 65.74 146 THR C N 1
ATOM 4388 C CA . THR C 1 59 ? 43.600 115.910 132.719 1.00 63.56 146 THR C CA 1
ATOM 4389 C C . THR C 1 59 ? 42.529 114.863 132.987 1.00 60.33 146 THR C C 1
ATOM 4390 O O . THR C 1 59 ? 41.412 115.192 133.415 1.00 61.66 146 THR C O 1
ATOM 4394 N N . LEU C 1 60 ? 42.881 113.592 132.720 1.00 55.31 147 LEU C N 1
ATOM 4395 C CA . LEU C 1 60 ? 41.903 112.548 132.952 1.00 55.54 147 LEU C CA 1
ATOM 4396 C C . LEU C 1 60 ? 41.586 112.392 134.454 1.00 59.21 147 LEU C C 1
ATOM 4397 O O . LEU C 1 60 ? 40.423 112.098 134.750 1.00 58.53 147 LEU C O 1
ATOM 4402 N N . GLU C 1 61 ? 42.484 112.614 135.445 1.00 64.39 148 GLU C N 1
ATOM 4403 C CA . GLU C 1 61 ? 41.937 112.431 136.819 1.00 66.38 148 GLU C CA 1
ATOM 4404 C C . GLU C 1 61 ? 40.830 113.411 137.119 1.00 67.03 148 GLU C C 1
ATOM 4405 O O . GLU C 1 61 ? 39.736 113.054 137.585 1.00 70.39 148 GLU C O 1
ATOM 4411 N N . GLU C 1 62 ? 41.145 114.682 136.907 1.00 67.52 149 GLU C N 1
ATOM 4412 C CA . GLU C 1 62 ? 40.101 115.675 136.865 1.00 68.63 149 GLU C CA 1
ATOM 4413 C C . GLU C 1 62 ? 38.794 115.201 136.277 1.00 68.09 149 GLU C C 1
ATOM 4414 O O . GLU C 1 62 ? 37.806 115.224 137.015 1.00 68.52 149 GLU C O 1
ATOM 4420 N N . LEU C 1 63 ? 38.780 114.536 135.121 1.00 66.68 150 LEU C N 1
ATOM 4421 C CA . LEU C 1 63 ? 37.501 114.075 134.617 1.00 65.65 150 LEU C CA 1
ATOM 4422 C C . LEU C 1 63 ? 36.930 112.985 135.507 1.00 64.65 150 LEU C C 1
ATOM 4423 O O . LEU C 1 63 ? 35.715 112.937 135.746 1.00 64.82 150 LEU C O 1
ATOM 4428 N N . LEU C 1 64 ? 37.804 112.122 136.027 1.00 63.64 151 LEU C N 1
ATOM 4429 C CA . LEU C 1 64 ? 37.376 111.038 136.889 1.00 63.70 151 LEU C CA 1
ATOM 4430 C C . LEU C 1 64 ? 36.845 111.582 138.234 1.00 67.66 151 LEU C C 1
ATOM 4431 O O . LEU C 1 64 ? 35.883 111.018 138.770 1.00 76.43 151 LEU C O 1
ATOM 4436 N N . GLU C 1 65 ? 37.432 112.643 138.832 1.00 65.25 152 GLU C N 1
ATOM 4437 C CA . GLU C 1 65 ? 36.815 113.089 140.096 1.00 68.76 152 GLU C CA 1
ATOM 4438 C C . GLU C 1 65 ? 35.418 113.621 139.876 1.00 68.42 152 GLU C C 1
ATOM 4439 O O . GLU C 1 65 ? 34.537 113.471 140.721 1.00 68.66 152 GLU C O 1
ATOM 4445 N N . ASN C 1 66 ? 35.206 114.284 138.756 1.00 68.74 153 ASN C N 1
ATOM 4446 C CA . ASN C 1 66 ? 33.949 114.946 138.592 1.00 67.91 153 ASN C CA 1
ATOM 4447 C C . ASN C 1 66 ? 32.957 114.061 137.908 1.00 68.72 153 ASN C C 1
ATOM 4448 O O . ASN C 1 66 ? 32.002 114.567 137.315 1.00 69.23 153 ASN C O 1
ATOM 4453 N N . SER C 1 67 ? 33.171 112.753 137.968 1.00 67.76 154 SER C N 1
ATOM 4454 C CA . SER C 1 67 ? 32.280 111.847 137.284 1.00 65.60 154 SER C CA 1
ATOM 4455 C C . SER C 1 67 ? 31.721 110.821 138.263 1.00 63.02 154 SER C C 1
ATOM 4456 O O . SER C 1 67 ? 32.442 110.341 139.147 1.00 61.87 154 SER C O 1
ATOM 4459 N N . PRO C 1 68 ? 30.455 110.448 138.101 1.00 66.75 155 PRO C N 1
ATOM 4460 C CA . PRO C 1 68 ? 29.803 109.506 139.013 1.00 66.42 155 PRO C CA 1
ATOM 4461 C C . PRO C 1 68 ? 30.022 108.050 138.650 1.00 65.17 155 PRO C C 1
ATOM 4462 O O . PRO C 1 68 ? 29.054 107.288 138.692 1.00 64.94 155 PRO C O 1
ATOM 4466 N N . CYS C 1 69 ? 31.225 107.667 138.219 1.00 69.84 156 CYS C N 1
ATOM 4467 C CA . CYS C 1 69 ? 31.536 106.282 137.890 1.00 62.77 156 CYS C CA 1
ATOM 4468 C C . CYS C 1 69 ? 32.892 105.930 138.492 1.00 55.12 156 CYS C C 1
ATOM 4469 O O . CYS C 1 69 ? 33.656 106.808 138.890 1.00 55.16 156 CYS C O 1
ATOM 4472 N N . SER C 1 70 ? 33.192 104.636 138.553 1.00 53.95 157 SER C N 1
ATOM 4473 C CA . SER C 1 70 ? 34.491 104.216 139.064 1.00 49.71 157 SER C CA 1
ATOM 4474 C C . SER C 1 70 ? 35.607 104.576 138.089 1.00 48.63 157 SER C C 1
ATOM 4475 O O . SER C 1 70 ? 35.372 104.902 136.918 1.00 48.64 157 SER C O 1
ATOM 4478 N N . ALA C 1 71 ? 36.844 104.514 138.596 1.00 47.47 158 ALA C N 1
ATOM 4479 C CA . ALA C 1 71 ? 38.012 104.836 137.782 1.00 46.73 158 ALA C CA 1
ATOM 4480 C C . ALA C 1 71 ? 38.165 103.878 136.611 1.00 46.55 158 ALA C C 1
ATOM 4481 O O . ALA C 1 71 ? 38.472 104.300 135.485 1.00 46.41 158 ALA C O 1
ATOM 4483 N N . LEU C 1 72 ? 37.985 102.584 136.863 1.00 46.71 159 LEU C N 1
ATOM 4484 C CA . LEU C 1 72 ? 38.112 101.603 135.797 1.00 45.40 159 LEU C CA 1
ATOM 4485 C C . LEU C 1 72 ? 37.003 101.772 134.771 1.00 44.04 159 LEU C C 1
ATOM 4486 O O . LEU C 1 72 ? 37.247 101.653 133.566 1.00 43.18 159 LEU C O 1
ATOM 4491 N N . GLU C 1 73 ? 35.777 102.043 135.224 1.00 44.18 160 GLU C N 1
ATOM 4492 C CA . GLU C 1 73 ? 34.703 102.297 134.271 1.00 44.97 160 GLU C CA 1
ATOM 4493 C C . GLU C 1 73 ? 35.003 103.526 133.417 1.00 41.46 160 GLU C C 1
ATOM 4494 O O . GLU C 1 73 ? 34.823 103.500 132.195 1.00 42.01 160 GLU C O 1
ATOM 4500 N N . GLY C 1 74 ? 35.439 104.620 134.050 1.00 41.80 161 GLY C N 1
ATOM 4501 C CA . GLY C 1 74 ? 35.705 105.847 133.307 1.00 41.34 161 GLY C CA 1
ATOM 4502 C C . GLY C 1 74 ? 36.839 105.696 132.310 1.00 38.96 161 GLY C C 1
ATOM 4503 O O . GLY C 1 74 ? 36.756 106.192 131.183 1.00 38.04 161 GLY C O 1
ATOM 4504 N N . ILE C 1 75 ? 37.914 105.015 132.716 1.00 37.81 162 ILE C N 1
ATOM 4505 C CA . ILE C 1 75 ? 39.039 104.795 131.817 1.00 41.96 162 ILE C CA 1
ATOM 4506 C C . ILE C 1 75 ? 38.603 103.946 130.628 1.00 38.11 162 ILE C C 1
ATOM 4507 O O . ILE C 1 75 ? 38.914 104.263 129.473 1.00 35.22 162 ILE C O 1
ATOM 4512 N N . SER C 1 76 ? 37.853 102.865 130.896 1.00 35.10 163 SER C N 1
ATOM 4513 C CA . SER C 1 76 ? 37.381 102.010 129.811 1.00 37.58 163 SER C CA 1
ATOM 4514 C C . SER C 1 76 ? 36.515 102.782 128.833 1.00 36.54 163 SER C C 1
ATOM 4515 O O . SER C 1 76 ? 36.693 102.654 127.618 1.00 35.77 163 SER C O 1
ATOM 4518 N N . LYS C 1 77 ? 35.578 103.589 129.343 1.00 35.55 164 LYS C N 1
ATOM 4519 C CA . LYS C 1 77 ? 34.723 104.383 128.464 1.00 38.11 164 LYS C CA 1
ATOM 4520 C C . LYS C 1 77 ? 35.524 105.472 127.769 1.00 36.06 164 LYS C C 1
ATOM 4521 O O . LYS C 1 77 ? 35.279 105.775 126.600 1.00 34.34 164 LYS C O 1
ATOM 4527 N N . TRP C 1 78 ? 36.507 106.052 128.468 1.00 32.64 165 TRP C N 1
ATOM 4528 C CA . TRP C 1 78 ? 37.394 107.012 127.825 1.00 35.41 165 TRP C CA 1
ATOM 4529 C C . TRP C 1 78 ? 38.085 106.375 126.615 1.00 34.74 165 TRP C C 1
ATOM 4530 O O . TRP C 1 78 ? 38.109 106.956 125.524 1.00 34.83 165 TRP C O 1
ATOM 4541 N N . HIS C 1 79 ? 38.596 105.147 126.763 1.00 35.54 166 HIS C N 1
ATOM 4542 C CA . HIS C 1 79 ? 39.257 104.524 125.617 1.00 31.98 166 HIS C CA 1
ATOM 4543 C C . HIS C 1 79 ? 38.272 104.219 124.501 1.00 34.32 166 HIS C C 1
ATOM 4544 O O . HIS C 1 79 ? 38.611 104.381 123.323 1.00 33.51 166 HIS C O 1
ATOM 4551 N N . LYS C 1 80 ? 37.037 103.824 124.846 1.00 32.29 167 LYS C N 1
ATOM 4552 C CA . LYS C 1 80 ? 36.071 103.424 123.827 1.00 32.09 167 LYS C CA 1
ATOM 4553 C C . LYS C 1 80 ? 35.510 104.631 123.089 1.00 34.24 167 LYS C C 1
ATOM 4554 O O . LYS C 1 80 ? 35.223 104.531 121.898 1.00 25.18 167 LYS C O 1
ATOM 4560 N N . ILE C 1 81 ? 35.394 105.794 123.738 1.00 32.14 168 ILE C N 1
ATOM 4561 C CA . ILE C 1 81 ? 34.866 106.946 123.012 1.00 33.03 168 ILE C CA 1
ATOM 4562 C C . ILE C 1 81 ? 35.965 107.747 122.328 1.00 33.02 168 ILE C C 1
ATOM 4563 O O . ILE C 1 81 ? 35.660 108.702 121.601 1.00 34.39 168 ILE C O 1
ATOM 4568 N N . GLY C 1 82 ? 37.224 107.375 122.502 1.00 31.89 169 GLY C N 1
ATOM 4569 C CA . GLY C 1 82 ? 38.278 108.113 121.827 1.00 33.95 169 GLY C CA 1
ATOM 4570 C C . GLY C 1 82 ? 38.616 109.440 122.481 1.00 36.51 169 GLY C C 1
ATOM 4571 O O . GLY C 1 82 ? 38.867 110.441 121.780 1.00 35.08 169 GLY C O 1
ATOM 4572 N N . GLY C 1 83 ? 38.615 109.489 123.804 1.00 33.32 170 GLY C N 1
ATOM 4573 C CA . GLY C 1 83 ? 39.066 110.690 124.492 1.00 38.05 170 GLY C CA 1
ATOM 4574 C C . GLY C 1 83 ? 40.568 110.874 124.382 1.00 36.69 170 GLY C C 1
ATOM 4575 O O . GLY C 1 83 ? 41.339 109.908 124.361 1.00 36.23 170 GLY C O 1
ATOM 4576 N N . SER C 1 84 ? 40.987 112.141 124.306 1.00 36.61 171 SER C N 1
ATOM 4577 C CA . SER C 1 84 ? 42.397 112.514 124.143 1.00 36.19 171 SER C CA 1
ATOM 4578 C C . SER C 1 84 ? 42.642 113.835 124.871 1.00 38.99 171 SER C C 1
ATOM 4579 O O . SER C 1 84 ? 41.825 114.275 125.684 1.00 39.55 171 SER C O 1
ATOM 4582 N N . VAL C 1 85 ? 43.798 114.451 124.629 1.00 40.80 172 VAL C N 1
ATOM 4583 C CA . VAL C 1 85 ? 44.053 115.817 125.089 1.00 42.04 172 VAL C CA 1
ATOM 4584 C C . VAL C 1 85 ? 44.833 116.554 124.009 1.00 46.15 172 VAL C C 1
ATOM 4585 O O . VAL C 1 85 ? 45.706 115.979 123.352 1.00 45.44 172 VAL C O 1
ATOM 4589 N N . LYS C 1 86 ? 44.500 117.826 123.822 1.00 46.55 173 LYS C N 1
ATOM 4590 C CA . LYS C 1 86 ? 45.070 118.665 122.780 1.00 50.89 173 LYS C CA 1
ATOM 4591 C C . LYS C 1 86 ? 45.395 120.015 123.400 1.00 52.44 173 LYS C C 1
ATOM 4592 O O . LYS C 1 86 ? 44.512 120.643 123.985 1.00 52.05 173 LYS C O 1
ATOM 4598 N N . ASP C 1 87 ? 46.655 120.441 123.323 1.00 54.28 174 ASP C N 1
ATOM 4599 C CA . ASP C 1 87 ? 47.035 121.776 123.796 1.00 55.43 174 ASP C CA 1
ATOM 4600 C C . ASP C 1 87 ? 46.596 121.979 125.239 1.00 54.44 174 ASP C C 1
ATOM 4601 O O . ASP C 1 87 ? 45.984 122.992 125.581 1.00 54.58 174 ASP C O 1
ATOM 4606 N N . GLY C 1 88 ? 46.784 120.948 126.056 1.00 50.67 175 GLY C N 1
ATOM 4607 C CA . GLY C 1 88 ? 46.411 121.011 127.445 1.00 48.60 175 GLY C CA 1
ATOM 4608 C C . GLY C 1 88 ? 44.931 120.914 127.754 1.00 49.55 175 GLY C C 1
ATOM 4609 O O . GLY C 1 88 ? 44.579 120.847 128.935 1.00 54.06 175 GLY C O 1
ATOM 4610 N N . VAL C 1 89 ? 44.039 120.887 126.760 1.00 50.58 176 VAL C N 1
ATOM 4611 C CA . VAL C 1 89 ? 42.610 120.767 127.044 1.00 50.20 176 VAL C CA 1
ATOM 4612 C C . VAL C 1 89 ? 42.165 119.338 126.729 1.00 56.24 176 VAL C C 1
ATOM 4613 O O . VAL C 1 89 ? 42.373 118.832 125.616 1.00 46.95 176 VAL C O 1
ATOM 4617 N N . LEU C 1 90 ? 41.559 118.690 127.724 1.00 51.03 177 LEU C N 1
ATOM 4618 C CA . LEU C 1 90 ? 40.975 117.370 127.528 1.00 47.39 177 LEU C CA 1
ATOM 4619 C C . LEU C 1 90 ? 39.853 117.470 126.501 1.00 44.85 177 LEU C C 1
ATOM 4620 O O . LEU C 1 90 ? 39.105 118.449 126.485 1.00 46.59 177 LEU C O 1
ATOM 4625 N N . CYS C 1 91 ? 39.782 116.484 125.596 1.00 42.13 178 CYS C N 1
ATOM 4626 C CA . CYS C 1 91 ? 38.853 116.529 124.470 1.00 40.82 178 CYS C CA 1
ATOM 4627 C C . CYS C 1 91 ? 38.421 115.121 124.072 1.00 43.78 178 CYS C C 1
ATOM 4628 O O . CYS C 1 91 ? 38.886 114.117 124.619 1.00 43.55 178 CYS C O 1
ATOM 4631 N N . ILE C 1 92 ? 37.505 115.071 123.106 1.00 42.35 179 ILE C N 1
ATOM 4632 C CA . ILE C 1 92 ? 37.030 113.840 122.481 1.00 41.22 179 ILE C CA 1
ATOM 4633 C C . ILE C 1 92 ? 37.151 113.997 120.964 1.00 36.57 179 ILE C C 1
ATOM 4634 O O . ILE C 1 92 ? 36.714 115.010 120.413 1.00 38.38 179 ILE C O 1
ATOM 4639 N N . LEU C 1 93 ? 37.792 113.033 120.306 1.00 31.72 180 LEU C N 1
ATOM 4640 C CA . LEU C 1 93 ? 37.967 113.089 118.859 1.00 34.44 180 LEU C CA 1
ATOM 4641 C C . LEU C 1 93 ? 36.620 112.901 118.171 1.00 32.64 180 LEU C C 1
ATOM 4642 O O . LEU C 1 93 ? 35.856 111.992 118.521 1.00 32.50 180 LEU C O 1
ATOM 4647 N N . SER C 1 94 ? 36.334 113.751 117.186 1.00 32.54 181 SER C N 1
ATOM 4648 C CA . SER C 1 94 ? 35.153 113.540 116.365 1.00 34.47 181 SER C CA 1
ATOM 4649 C C . SER C 1 94 ? 35.252 112.209 115.666 1.00 38.23 181 SER C C 1
ATOM 4650 O O . SER C 1 94 ? 36.337 111.642 115.469 1.00 32.98 181 S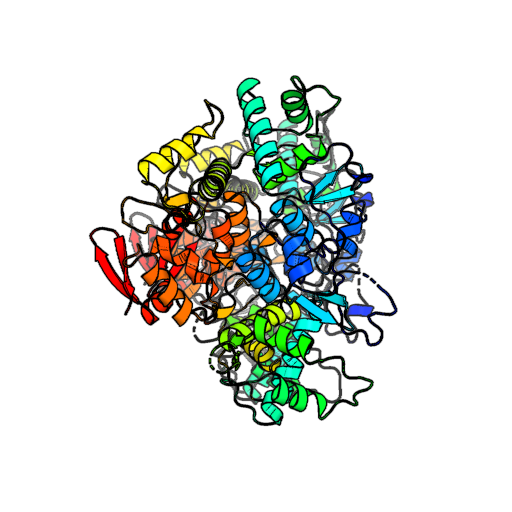ER C O 1
ATOM 4653 N N . GLN C 1 95 ? 34.107 111.692 115.289 1.00 39.95 182 GLN C N 1
ATOM 4654 C CA . GLN C 1 95 ? 34.233 110.355 114.822 1.00 38.94 182 GLN C CA 1
ATOM 4655 C C . GLN C 1 95 ? 34.853 110.319 113.421 1.00 41.70 182 GLN C C 1
ATOM 4656 O O . GLN C 1 95 ? 35.635 109.412 113.106 1.00 39.53 182 GLN C O 1
ATOM 4662 N N . ASP C 1 96 ? 34.671 111.405 112.667 1.00 37.77 183 ASP C N 1
ATOM 4663 C CA . ASP C 1 96 ? 35.370 111.582 111.394 1.00 40.59 183 ASP C CA 1
ATOM 4664 C C . ASP C 1 96 ? 36.891 111.671 111.575 1.00 41.47 183 ASP C C 1
ATOM 4665 O O . ASP C 1 96 ? 37.653 111.127 110.767 1.00 33.99 183 ASP C O 1
ATOM 4670 N N . PHE C 1 97 ? 37.353 112.408 112.591 1.00 36.04 184 PHE C N 1
ATOM 4671 C CA . PHE C 1 97 ? 38.795 112.549 112.793 1.00 35.66 184 PHE C CA 1
ATOM 4672 C C . PHE C 1 97 ? 39.429 111.292 113.393 1.00 33.65 184 PHE C C 1
ATOM 4673 O O . PHE C 1 97 ? 40.597 110.999 113.107 1.00 27.53 184 PHE C O 1
ATOM 4681 N N . LEU C 1 98 ? 38.709 110.572 114.257 1.00 29.08 185 LEU C N 1
ATOM 4682 C CA . LEU C 1 98 ? 39.245 109.306 114.759 1.00 29.16 185 LEU C CA 1
ATOM 4683 C C . LEU C 1 98 ? 39.497 108.344 113.605 1.00 28.52 185 LEU C C 1
ATOM 4684 O O . LEU C 1 98 ? 40.571 107.735 113.513 1.00 30.30 185 LEU C O 1
ATOM 4689 N N . PHE C 1 99 ? 38.543 108.266 112.671 1.00 29.61 186 PHE C N 1
ATOM 4690 C CA . PHE C 1 99 ? 38.713 107.426 111.489 1.00 32.72 186 PHE C CA 1
ATOM 4691 C C . PHE C 1 99 ? 39.908 107.903 110.677 1.00 31.47 186 PHE C C 1
ATOM 4692 O O . PHE C 1 99 ? 40.725 107.092 110.224 1.00 27.09 186 PHE C O 1
ATOM 4700 N N . LYS C 1 100 ? 40.038 109.227 110.505 1.00 31.69 187 LYS C N 1
ATOM 4701 C CA . LYS C 1 100 ? 41.177 109.764 109.765 1.00 32.82 187 LYS C CA 1
ATOM 4702 C C . LYS C 1 100 ? 42.481 109.469 110.485 1.00 30.90 187 LYS C C 1
ATOM 4703 O O . LYS C 1 100 ? 43.485 109.108 109.849 1.00 27.62 187 LYS C O 1
ATOM 4709 N N . ALA C 1 101 ? 42.487 109.602 111.821 1.00 29.15 188 ALA C N 1
ATOM 4710 C CA . ALA C 1 101 ? 43.708 109.345 112.582 1.00 26.82 188 ALA C CA 1
ATOM 4711 C C . ALA C 1 101 ? 44.109 107.884 112.495 1.00 22.98 188 ALA C C 1
ATOM 4712 O O . ALA C 1 101 ? 45.285 107.570 112.267 1.00 22.57 188 ALA C O 1
ATOM 4714 N N . LEU C 1 102 ? 43.145 106.969 112.658 1.00 21.25 189 LEU C N 1
ATOM 4715 C CA . LEU C 1 102 ? 43.443 105.554 112.454 1.00 24.32 189 LEU C CA 1
ATOM 4716 C C . LEU C 1 102 ? 44.021 105.292 111.059 1.00 22.33 189 LEU C C 1
ATOM 4717 O O . LEU C 1 102 ? 45.043 104.613 110.914 1.00 22.91 189 LEU C O 1
ATOM 4722 N N . HIS C 1 103 ? 43.420 105.876 110.027 1.00 23.50 190 HIS C N 1
ATOM 4723 C CA . HIS C 1 103 ? 43.860 105.589 108.665 1.00 22.51 190 HIS C CA 1
ATOM 4724 C C . HIS C 1 103 ? 45.299 106.065 108.439 1.00 24.50 190 HIS C C 1
ATOM 4725 O O . HIS C 1 103 ? 46.127 105.337 107.877 1.00 27.10 190 HIS C O 1
ATOM 4732 N N . VAL C 1 104 ? 45.637 107.280 108.902 1.00 28.26 191 VAL C N 1
ATOM 4733 C CA . VAL C 1 104 ? 47.013 107.735 108.697 1.00 27.62 191 VAL C CA 1
ATOM 4734 C C . VAL C 1 104 ? 47.977 106.919 109.549 1.00 25.54 191 VAL C C 1
ATOM 4735 O O . VAL C 1 104 ? 49.083 106.604 109.106 1.00 27.94 191 VAL C O 1
ATOM 4739 N N . LEU C 1 105 ? 47.572 106.516 110.761 1.00 25.85 192 LEU C N 1
ATOM 4740 C CA . LEU C 1 105 ? 48.433 105.630 111.541 1.00 27.67 192 LEU C CA 1
ATOM 4741 C C . LEU C 1 105 ? 48.709 104.336 110.780 1.00 26.27 192 LEU C C 1
ATOM 4742 O O . LEU C 1 105 ? 49.855 103.893 110.673 1.00 29.36 192 LEU C O 1
ATOM 4747 N N . LEU C 1 106 ? 47.661 103.726 110.231 1.00 25.94 193 LEU C N 1
ATOM 4748 C CA . LEU C 1 106 ? 47.834 102.475 109.507 1.00 27.33 193 LEU C CA 1
ATOM 4749 C C . LEU C 1 106 ? 48.683 102.683 108.242 1.00 28.48 193 LEU C C 1
ATOM 4750 O O . LEU C 1 106 ? 49.610 101.912 107.972 1.00 32.68 193 LEU C O 1
ATOM 4755 N N . MET C 1 107 ? 48.409 103.749 107.483 1.00 28.10 194 MET C N 1
ATOM 4756 C CA . MET C 1 107 ? 49.221 104.084 106.307 1.00 30.30 194 MET C CA 1
ATOM 4757 C C . MET C 1 107 ? 50.696 104.206 106.678 1.00 30.73 194 MET C C 1
ATOM 4758 O O . MET C 1 107 ? 51.574 103.612 106.033 1.00 35.53 194 MET C O 1
ATOM 4763 N N . SER C 1 108 ? 50.984 104.984 107.730 1.00 27.36 195 SER C N 1
ATOM 4764 C CA . SER C 1 108 ? 52.364 105.257 108.129 1.00 27.09 195 SER C CA 1
ATOM 4765 C C . SER C 1 108 ? 53.052 104.003 108.669 1.00 34.36 195 SER C C 1
ATOM 4766 O O . SER C 1 108 ? 54.282 103.863 108.569 1.00 32.24 195 SER C O 1
ATOM 4769 N N . ALA C 1 109 ? 52.297 103.151 109.362 1.00 30.85 196 ALA C N 1
ATOM 4770 C CA . ALA C 1 109 ? 52.851 101.911 109.893 1.00 35.14 196 ALA C CA 1
ATOM 4771 C C . ALA C 1 109 ? 53.216 100.946 108.768 1.00 34.54 196 ALA C C 1
ATOM 4772 O O . ALA C 1 109 ? 54.262 100.294 108.815 1.00 35.81 196 ALA C O 1
ATOM 4774 N N . MET C 1 110 ? 52.378 100.869 107.739 1.00 33.53 197 MET C N 1
ATOM 4775 C CA . MET C 1 110 ? 52.699 100.039 106.585 1.00 34.27 197 MET C CA 1
ATOM 4776 C C . MET C 1 110 ? 53.942 100.561 105.857 1.00 37.54 197 MET C C 1
ATOM 4777 O O . MET C 1 110 ? 54.837 99.783 105.511 1.00 42.25 197 MET C O 1
ATOM 4782 N N . ALA C 1 111 ? 54.031 101.886 105.671 1.00 35.18 198 ALA C N 1
ATOM 4783 C CA . ALA C 1 111 ? 55.104 102.502 104.883 1.00 36.61 198 ALA C CA 1
ATOM 4784 C C . ALA C 1 111 ? 56.468 102.369 105.540 1.00 44.26 198 ALA C C 1
ATOM 4785 O O . ALA C 1 111 ? 57.477 102.191 104.847 1.00 39.11 198 ALA C O 1
ATOM 4787 N N . GLU C 1 112 ? 56.534 102.523 106.860 1.00 39.75 199 GLU C N 1
ATOM 4788 C CA . GLU C 1 112 ? 57.798 102.420 107.573 1.00 39.14 199 GLU C CA 1
ATOM 4789 C C . GLU C 1 112 ? 58.050 101.011 108.095 1.00 41.84 199 GLU C C 1
ATOM 4790 O O . GLU C 1 112 ? 58.972 100.813 108.899 1.00 44.95 199 GLU C O 1
ATOM 4796 N N . SER C 1 113 ? 57.249 100.040 107.653 1.00 38.73 200 SER C N 1
ATOM 4797 C CA . SER C 1 113 ? 57.360 98.644 108.058 1.00 41.50 200 SER C CA 1
ATOM 4798 C C . SER C 1 113 ? 57.484 98.481 109.575 1.00 42.49 200 SER C C 1
ATOM 4799 O O . SER C 1 113 ? 58.342 97.752 110.082 1.00 40.95 200 SER C O 1
ATOM 4802 N N . LEU C 1 114 ? 56.572 99.128 110.299 1.00 41.00 201 LEU C N 1
ATOM 4803 C CA . LEU C 1 114 ? 56.454 98.897 111.731 1.00 41.66 201 LEU C CA 1
ATOM 4804 C C . LEU C 1 114 ? 55.825 97.539 112.003 1.00 35.22 201 LEU C C 1
ATOM 4805 O O . LEU C 1 114 ? 55.144 96.946 111.156 1.00 34.41 201 LEU C O 1
ATOM 4810 N N . ASP C 1 115 ? 56.093 97.039 113.205 1.00 35.77 202 ASP C N 1
ATOM 4811 C CA . ASP C 1 115 ? 55.554 95.771 113.681 1.00 38.10 202 ASP C 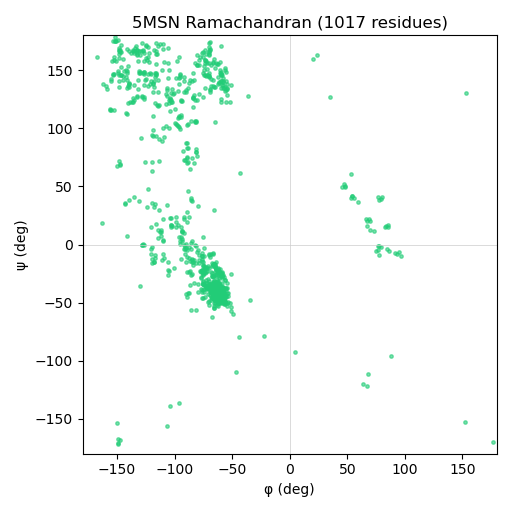CA 1
ATOM 4812 C C . ASP C 1 115 ? 54.136 96.008 114.215 1.00 35.63 202 ASP C C 1
ATOM 4813 O O . ASP C 1 115 ? 53.956 96.568 115.302 1.00 35.66 202 ASP C O 1
ATOM 4818 N N . LEU C 1 116 ? 53.136 95.563 113.458 1.00 34.02 203 LEU C N 1
ATOM 4819 C CA . LEU C 1 116 ? 51.753 95.791 113.835 1.00 35.04 203 LEU C CA 1
ATOM 4820 C C . LEU C 1 116 ? 51.373 95.064 115.112 1.00 36.72 203 LEU C C 1
ATOM 4821 O O . LEU C 1 116 ? 50.351 95.410 115.719 1.00 31.75 203 LEU C O 1
ATOM 4826 N N . GLN C 1 117 ? 52.159 94.082 115.541 1.00 40.36 204 GLN C N 1
ATOM 4827 C CA . GLN C 1 117 ? 51.895 93.431 116.816 1.00 38.19 204 GLN C CA 1
ATOM 4828 C C . GLN C 1 117 ? 52.619 94.074 117.977 1.00 39.38 204 GLN C C 1
ATOM 4829 O O . GLN C 1 117 ? 52.290 93.747 119.126 1.00 35.47 204 GLN C O 1
ATOM 4835 N N . HIS C 1 118 ? 53.528 95.017 117.717 1.00 36.52 205 HIS C N 1
ATOM 4836 C CA . HIS C 1 118 ? 54.324 95.628 118.775 1.00 40.42 205 HIS C CA 1
ATOM 4837 C C . HIS C 1 118 ? 54.606 97.071 118.382 1.00 40.96 205 HIS C C 1
ATOM 4838 O O . HIS C 1 118 ? 55.732 97.465 118.117 1.00 44.51 205 HIS C O 1
ATOM 4845 N N . LEU C 1 119 ? 53.558 97.881 118.380 1.00 41.11 206 LEU C N 1
ATOM 4846 C CA . LEU C 1 119 ? 53.702 99.290 118.055 1.00 36.71 206 LEU C CA 1
ATOM 4847 C C . LEU C 1 119 ? 53.922 100.067 119.346 1.00 41.63 206 LEU C C 1
ATOM 4848 O O . LEU C 1 119 ? 53.392 99.710 120.402 1.00 39.69 206 LEU C O 1
ATOM 4853 N N . ASN C 1 120 ? 54.746 101.103 119.278 1.00 38.25 207 ASN C N 1
ATOM 4854 C CA . ASN C 1 120 ? 54.918 101.995 120.409 1.00 40.04 207 ASN C CA 1
ATOM 4855 C C . ASN C 1 120 ? 54.586 103.421 119.979 1.00 38.66 207 ASN C C 1
ATOM 4856 O O . ASN C 1 120 ? 54.488 103.721 118.792 1.00 38.15 207 ASN C O 1
ATOM 4861 N N . VAL C 1 121 ? 54.320 104.284 120.959 1.00 38.34 208 VAL C N 1
ATOM 4862 C CA . VAL C 1 121 ? 53.856 105.631 120.638 1.00 37.00 208 VAL C CA 1
ATOM 4863 C C . VAL C 1 121 ? 54.928 106.420 119.889 1.00 38.35 208 VAL C C 1
ATOM 4864 O O . VAL C 1 121 ? 54.632 107.123 118.918 1.00 38.25 208 VAL C O 1
ATOM 4868 N N . GLU C 1 122 ? 56.187 106.311 120.318 1.00 37.13 209 GLU C N 1
ATOM 4869 C CA . GLU C 1 122 ? 57.240 107.175 119.777 1.00 40.17 209 GLU C CA 1
ATOM 4870 C C . GLU C 1 122 ? 57.489 106.878 118.308 1.00 38.29 209 GLU C C 1
ATOM 4871 O O . GLU C 1 122 ? 57.433 107.770 117.455 1.00 38.86 209 GLU C O 1
ATOM 4877 N N . ASP C 1 123 ? 57.764 105.624 117.994 1.00 38.15 210 ASP C N 1
ATOM 4878 C CA . ASP C 1 123 ? 58.012 105.250 116.610 1.00 38.23 210 ASP C CA 1
ATOM 4879 C C . ASP C 1 123 ? 56.791 105.525 115.741 1.00 37.51 210 ASP C C 1
ATOM 4880 O O . ASP C 1 123 ? 56.914 105.994 114.605 1.00 35.88 210 ASP C O 1
ATOM 4885 N N . THR C 1 124 ? 55.597 105.226 116.247 1.00 37.81 211 THR C N 1
ATOM 4886 C CA . THR C 1 124 ? 54.419 105.449 115.422 1.00 36.08 211 THR C CA 1
ATOM 4887 C C . THR C 1 124 ? 54.212 106.934 115.178 1.00 34.95 211 THR C C 1
ATOM 4888 O O . THR C 1 124 ? 53.938 107.352 114.041 1.00 32.37 211 THR C O 1
ATOM 4892 N N . HIS C 1 125 ? 54.358 107.748 116.229 1.00 34.29 212 HIS C N 1
ATOM 4893 C CA . HIS C 1 125 ? 54.285 109.195 116.069 1.00 38.92 212 HIS C CA 1
ATOM 4894 C C . HIS C 1 125 ? 55.326 109.681 115.066 1.00 35.21 212 HIS C C 1
ATOM 4895 O O . HIS C 1 125 ? 55.038 110.536 114.216 1.00 31.64 212 HIS C O 1
ATOM 4902 N N . HIS C 1 126 ? 56.532 109.119 115.136 1.00 34.57 213 HIS C N 1
ATOM 4903 C CA . HIS C 1 126 ? 57.579 109.463 114.184 1.00 39.51 213 HIS C CA 1
ATOM 4904 C C . HIS C 1 126 ? 57.181 109.059 112.764 1.00 38.12 213 HIS C C 1
ATOM 4905 O O . HIS C 1 126 ? 57.312 109.855 111.824 1.00 37.69 213 HIS C O 1
ATOM 4912 N N . ALA C 1 127 ? 56.655 107.836 112.599 1.00 36.45 214 ALA C N 1
ATOM 4913 C CA . ALA C 1 127 ? 56.299 107.363 111.268 1.00 33.87 214 ALA C CA 1
ATOM 4914 C C . ALA C 1 127 ? 55.235 108.256 110.626 1.00 31.17 214 ALA C C 1
ATOM 4915 O O . ALA C 1 127 ? 55.387 108.660 109.474 1.00 31.55 214 ALA C O 1
ATOM 4917 N N . VAL C 1 128 ? 54.240 108.702 111.404 1.00 33.25 215 VAL C N 1
ATOM 4918 C CA . VAL C 1 128 ? 53.157 109.543 110.867 1.00 34.21 215 VAL C CA 1
ATOM 4919 C C . VAL C 1 128 ? 53.665 110.931 110.459 1.00 36.79 215 VAL C C 1
ATOM 4920 O O . VAL C 1 128 ? 53.152 111.537 109.500 1.00 34.09 215 VAL C O 1
ATOM 4924 N N . GLY C 1 129 ? 54.617 111.491 111.214 1.00 34.49 216 GLY C N 1
ATOM 4925 C CA . GLY C 1 129 ? 55.083 112.842 110.921 1.00 35.36 216 GLY C CA 1
ATOM 4926 C C . GLY C 1 129 ? 56.024 112.983 109.731 1.00 41.45 216 GLY C C 1
ATOM 4927 O O . GLY C 1 129 ? 56.218 114.106 109.254 1.00 45.18 216 GLY C O 1
ATOM 4928 N N . LYS C 1 130 ? 56.553 111.865 109.212 1.00 39.97 217 LYS C N 1
ATOM 4929 C CA . LYS C 1 130 ? 57.600 111.902 108.189 1.00 44.95 217 LYS C CA 1
ATOM 4930 C C . LYS C 1 130 ? 57.131 112.570 106.908 1.00 48.78 217 LYS C C 1
ATOM 4931 O O . LYS C 1 130 ? 57.925 113.231 106.232 1.00 57.13 217 LYS C O 1
ATOM 4937 N N . ASP C 1 131 ? 55.853 112.432 106.550 1.00 50.49 218 ASP C N 1
ATOM 4938 C CA . ASP C 1 131 ? 55.391 113.039 105.313 1.00 52.71 218 ASP C CA 1
ATOM 4939 C C . ASP C 1 131 ? 54.457 114.215 105.586 1.00 48.47 218 ASP C C 1
ATOM 4940 O O . ASP C 1 131 ? 53.708 114.640 104.702 1.00 48.07 218 ASP C O 1
ATOM 4945 N N . ILE C 1 132 ? 54.540 114.807 106.769 1.00 46.86 219 ILE C N 1
ATOM 4946 C CA . ILE C 1 132 ? 53.704 115.952 107.103 1.00 46.53 219 ILE C CA 1
ATOM 4947 C C . ILE C 1 132 ? 54.598 117.027 107.705 1.00 50.31 219 ILE C C 1
ATOM 4948 O O . ILE C 1 132 ? 55.428 116.737 108.575 1.00 48.82 219 ILE C O 1
ATOM 4953 N N . GLU C 1 133 ? 54.431 118.264 107.258 1.00 52.99 220 GLU C N 1
ATOM 4954 C CA . GLU C 1 133 ? 55.209 119.328 107.864 1.00 52.34 220 GLU C CA 1
ATOM 4955 C C . GLU C 1 133 ? 54.616 119.544 109.251 1.00 47.41 220 GLU C C 1
ATOM 4956 O O . GLU C 1 133 ? 53.404 119.397 109.452 1.00 41.31 220 GLU C O 1
ATOM 4962 N N . ASP C 1 134 ? 55.469 119.864 110.228 1.00 46.70 221 ASP C N 1
ATOM 4963 C CA . ASP C 1 134 ? 54.954 119.837 111.594 1.00 46.28 221 ASP C CA 1
ATOM 4964 C C . ASP C 1 134 ? 53.928 120.933 111.831 1.00 44.07 221 ASP C C 1
ATOM 4965 O O . ASP C 1 134 ? 52.993 120.739 112.616 1.00 40.38 221 ASP C O 1
ATOM 4970 N N . GLU C 1 135 ? 54.011 122.034 111.089 1.00 43.44 222 GLU C N 1
ATOM 4971 C CA . GLU C 1 135 ? 53.018 123.083 111.262 1.00 41.34 222 GLU C CA 1
ATOM 4972 C C . GLU C 1 135 ? 51.637 122.634 110.803 1.00 39.03 222 GLU C C 1
ATOM 4973 O O . GLU C 1 135 ? 50.652 123.279 111.158 1.00 40.68 222 GLU C O 1
ATOM 4979 N N . PHE C 1 136 ? 51.532 121.550 110.031 1.00 33.88 223 PHE C N 1
ATOM 4980 C CA . PHE C 1 136 ? 50.232 121.048 109.596 1.00 38.07 223 PHE C CA 1
ATOM 4981 C C . PHE C 1 136 ? 49.917 119.654 110.151 1.00 38.39 223 PHE C C 1
ATOM 4982 O O . PHE C 1 136 ? 48.987 119.007 109.673 1.00 45.09 223 PHE C O 1
ATOM 4990 N N . ASN C 1 137 ? 50.609 119.207 111.199 1.00 36.64 224 ASN C N 1
ATOM 4991 C CA . ASN C 1 137 ? 50.455 117.847 111.723 1.00 36.44 224 ASN C CA 1
ATOM 4992 C C . ASN C 1 137 ? 49.661 117.811 113.029 1.00 34.94 224 ASN C C 1
ATOM 4993 O O . ASN C 1 137 ? 50.207 118.108 114.097 1.00 38.59 224 ASN C O 1
ATOM 4998 N N . PRO C 1 138 ? 48.370 117.467 113.000 1.00 38.62 225 PRO C N 1
ATOM 4999 C CA . PRO C 1 138 ? 47.590 117.356 114.242 1.00 36.34 225 PRO C CA 1
ATOM 5000 C C . PRO C 1 138 ? 47.760 116.037 114.979 1.00 37.71 225 PRO C C 1
ATOM 5001 O O . PRO C 1 138 ? 47.129 115.857 116.026 1.00 39.11 225 PRO C O 1
ATOM 5005 N N . TYR C 1 139 ? 48.564 115.102 114.471 1.00 33.84 226 TYR C N 1
ATOM 5006 C CA . TYR C 1 139 ? 48.671 113.771 115.071 1.00 36.55 226 TYR C CA 1
ATOM 5007 C C . TYR C 1 139 ? 49.778 113.800 116.134 1.00 33.48 226 TYR C C 1
ATOM 5008 O O . TYR C 1 139 ? 50.895 113.345 115.928 1.00 36.01 226 TYR C O 1
ATOM 5017 N N . THR C 1 140 ? 49.447 114.408 117.289 1.00 32.69 227 THR C N 1
ATOM 5018 C CA . THR C 1 140 ? 50.346 114.481 118.442 1.00 40.42 227 THR C CA 1
ATOM 5019 C C . THR C 1 140 ? 50.492 113.090 119.058 1.00 35.92 227 THR C C 1
ATOM 5020 O O . THR C 1 140 ? 49.704 112.186 118.799 1.00 32.18 227 THR C O 1
ATOM 5024 N N . ARG C 1 141 ? 51.445 112.978 119.993 1.00 37.41 228 ARG C N 1
ATOM 5025 C CA . ARG C 1 141 ? 51.648 111.725 120.717 1.00 36.59 228 ARG C CA 1
ATOM 5026 C C . ARG C 1 141 ? 50.386 111.273 121.451 1.00 32.48 228 ARG C C 1
ATOM 5027 O O . ARG C 1 141 ? 50.115 110.066 121.548 1.00 34.52 228 ARG C O 1
ATOM 5035 N N . GLU C 1 142 ? 49.628 112.205 122.016 1.00 35.14 229 GLU C N 1
ATOM 5036 C CA . GLU C 1 142 ? 48.416 111.805 122.744 1.00 38.88 229 GLU C CA 1
ATOM 5037 C C . GLU C 1 142 ? 47.335 111.325 121.788 1.00 31.53 229 GLU C C 1
ATOM 5038 O O . GLU C 1 142 ? 46.591 110.376 122.101 1.00 30.70 229 GLU C O 1
ATOM 5044 N N . ILE C 1 143 ? 47.216 111.990 120.632 1.00 33.24 230 ILE C N 1
ATOM 5045 C CA . ILE C 1 143 ? 46.277 111.553 119.606 1.00 29.61 230 ILE C CA 1
ATOM 5046 C C . ILE C 1 143 ? 46.620 110.133 119.154 1.00 30.44 230 ILE C C 1
ATOM 5047 O O . ILE C 1 143 ? 45.725 109.296 118.963 1.00 30.27 230 ILE C O 1
ATOM 5052 N N . ILE C 1 144 ? 47.917 109.844 118.956 1.00 27.29 231 ILE C N 1
ATOM 5053 C CA . ILE C 1 144 ? 48.342 108.494 118.573 1.00 28.94 231 ILE C CA 1
ATOM 5054 C C . ILE C 1 144 ? 47.961 107.487 119.650 1.00 29.90 231 ILE C C 1
ATOM 5055 O O . ILE C 1 144 ? 47.424 106.410 119.367 1.00 30.99 231 ILE C O 1
ATOM 5060 N N . GLU C 1 145 ? 48.245 107.825 120.906 1.00 28.45 232 GLU C N 1
ATOM 5061 C CA . GLU C 1 145 ? 47.950 106.932 122.024 1.00 31.37 232 GLU C CA 1
ATOM 5062 C C . GLU C 1 145 ? 46.451 106.669 122.129 1.00 27.86 232 GLU C C 1
ATOM 5063 O O . GLU C 1 145 ? 46.025 105.578 122.537 1.00 30.23 232 GLU C O 1
ATOM 5069 N N . THR C 1 146 ? 45.635 107.689 121.809 1.00 28.75 233 THR C N 1
ATOM 5070 C CA . THR C 1 146 ? 44.180 107.552 121.798 1.00 22.88 233 THR C CA 1
ATOM 5071 C C . THR C 1 146 ? 43.715 106.541 120.743 1.00 28.98 233 THR C C 1
ATOM 5072 O O . THR C 1 146 ? 42.828 105.718 121.001 1.00 22.56 233 THR C O 1
ATOM 5076 N N . VAL C 1 147 ? 44.262 106.635 119.530 1.00 24.52 234 VAL C N 1
ATOM 5077 C CA . VAL C 1 147 ? 43.940 105.671 118.477 1.00 26.12 234 VAL C CA 1
ATOM 5078 C C . VAL C 1 147 ? 44.339 104.267 118.898 1.00 26.24 234 VAL C C 1
ATOM 5079 O O . VAL C 1 147 ? 43.552 103.315 118.792 1.00 24.76 234 VAL C O 1
ATOM 5083 N N . LEU C 1 148 ? 45.565 104.121 119.411 1.00 20.95 235 LEU C N 1
ATOM 5084 C CA . LEU C 1 148 ? 46.028 102.805 119.833 1.00 26.66 235 LEU C CA 1
ATOM 5085 C C . LEU C 1 148 ? 45.152 102.232 120.942 1.00 25.74 235 LEU C C 1
ATOM 5086 O O . LEU C 1 148 ? 44.959 101.011 121.018 1.00 29.90 235 LEU C O 1
ATOM 5091 N N . ASN C 1 149 ? 44.68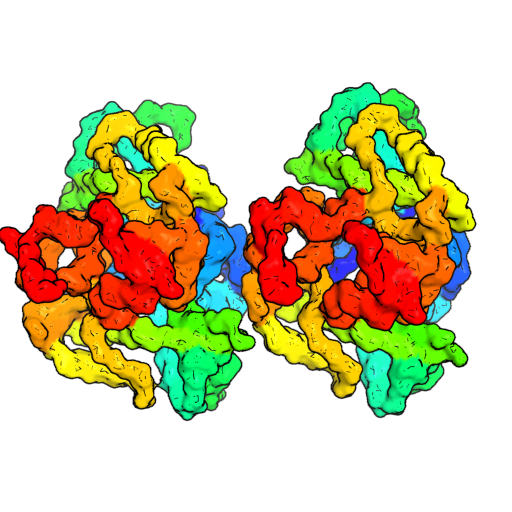1 103.084 121.859 1.00 24.66 236 ASN C N 1
ATOM 5092 C CA . ASN C 1 149 ? 43.852 102.595 122.944 1.00 29.24 236 ASN C CA 1
ATOM 5093 C C . ASN C 1 149 ? 42.451 102.224 122.492 1.00 29.17 236 ASN C C 1
ATOM 5094 O O . ASN C 1 149 ? 41.771 101.485 123.200 1.00 27.90 236 ASN C O 1
ATOM 5099 N N . LYS C 1 150 ? 42.008 102.744 121.347 1.00 25.28 237 LYS C N 1
ATOM 5100 C CA . LYS C 1 150 ? 40.721 102.405 120.767 1.00 27.89 237 LYS C CA 1
ATOM 5101 C C . LYS C 1 150 ? 40.834 101.173 119.866 1.00 27.40 237 LYS C C 1
ATOM 5102 O O . LYS C 1 150 ? 39.959 100.314 119.887 1.00 28.01 237 LYS C O 1
ATOM 5108 N N . PHE C 1 151 ? 41.889 101.064 119.061 1.00 25.84 238 PHE C N 1
ATOM 5109 C CA . PHE C 1 151 ? 41.954 100.006 118.053 1.00 25.15 238 PHE C CA 1
ATOM 5110 C C . PHE C 1 151 ? 43.060 98.982 118.306 1.00 27.53 238 PHE C C 1
ATOM 5111 O O . PHE C 1 151 ? 43.369 98.195 117.398 1.00 27.37 238 PHE C O 1
ATOM 5119 N N . ALA C 1 152 ? 43.678 98.973 119.493 1.00 24.09 239 ALA C N 1
ATOM 5120 C CA . ALA C 1 152 ? 44.763 98.044 119.786 1.00 25.81 239 ALA C CA 1
ATOM 5121 C C . ALA C 1 152 ? 44.716 97.685 121.273 1.00 28.62 239 ALA C C 1
ATOM 5122 O O . ALA C 1 152 ? 43.983 98.294 122.055 1.00 30.99 239 ALA C O 1
ATOM 5124 N N . VAL C 1 153 ? 45.462 96.651 121.646 1.00 26.20 240 VAL C N 1
ATOM 5125 C CA . VAL C 1 153 ? 45.526 96.193 123.034 1.00 36.05 240 VAL C CA 1
ATOM 5126 C C . VAL C 1 153 ? 46.965 96.294 123.557 1.00 36.40 240 VAL C C 1
ATOM 5127 O O . VAL C 1 153 ? 47.918 95.855 122.899 1.00 36.78 240 VAL C O 1
ATOM 5131 N N . GLN C 1 154 ? 47.119 96.877 124.734 1.00 41.96 241 GLN C N 1
ATOM 5132 C CA . GLN C 1 154 ? 48.442 97.026 125.308 1.00 47.79 241 GLN C CA 1
ATOM 5133 C C . GLN C 1 154 ? 48.854 95.749 126.016 1.00 51.39 241 GLN C C 1
ATOM 5134 O O . GLN C 1 154 ? 48.033 95.060 126.624 1.00 54.82 241 GLN C O 1
ATOM 5140 N N . GLU C 1 155 ? 50.126 95.421 125.877 1.00 56.52 242 GLU C N 1
ATOM 5141 C CA . GLU C 1 155 ? 50.715 94.181 126.360 1.00 62.73 242 GLU C CA 1
ATOM 5142 C C . GLU C 1 155 ? 50.330 93.813 127.800 1.00 66.55 242 GLU C C 1
ATOM 5143 O O . GLU C 1 155 ? 51.059 94.081 128.753 1.00 69.04 242 GLU C O 1
ATOM 5149 N N . ASN C 1 160 ? 56.506 95.394 128.149 1.00 81.31 247 ASN C N 1
ATOM 5150 C CA . ASN C 1 160 ? 56.684 96.718 127.560 1.00 80.27 247 ASN C CA 1
ATOM 5151 C C . ASN C 1 160 ? 55.337 97.468 127.536 1.00 76.52 247 ASN C C 1
ATOM 5152 O O . ASN C 1 160 ? 54.280 96.842 127.635 1.00 80.78 247 ASN C O 1
ATOM 5157 N N . ASN C 1 161 ? 55.366 98.803 127.428 1.00 74.44 248 ASN C N 1
ATOM 5158 C CA . ASN C 1 161 ? 54.245 99.585 126.867 1.00 83.18 248 ASN C CA 1
ATOM 5159 C C . ASN C 1 161 ? 54.253 99.593 125.338 1.00 66.91 248 ASN C C 1
ATOM 5160 O O . ASN C 1 161 ? 54.649 100.560 124.670 1.00 63.47 248 ASN C O 1
ATOM 5165 N N . THR C 1 162 ? 53.757 98.485 124.797 1.00 59.57 249 THR C N 1
ATOM 5166 C CA . THR C 1 162 ? 53.685 98.197 123.376 1.00 51.67 249 THR C CA 1
ATOM 5167 C C . THR C 1 162 ? 52.268 97.730 123.043 1.00 46.90 249 THR C C 1
ATOM 5168 O O . THR C 1 162 ? 51.610 97.074 123.858 1.00 46.36 249 THR C O 1
ATOM 5172 N N . TRP C 1 163 ? 51.795 98.049 121.832 1.00 41.10 250 TRP C N 1
ATOM 5173 C CA . TRP C 1 163 ? 50.416 97.773 121.457 1.00 35.83 250 TRP C CA 1
ATOM 5174 C C . TRP C 1 163 ? 50.364 96.799 120.300 1.00 36.44 250 TRP C C 1
ATOM 5175 O O . TRP C 1 163 ? 51.169 96.868 119.362 1.00 32.74 250 TRP C O 1
ATOM 5186 N N . ARG C 1 164 ? 49.356 95.940 120.349 1.00 32.71 251 ARG C N 1
ATOM 5187 C CA . ARG C 1 164 ? 49.079 94.970 119.307 1.00 32.57 251 ARG C CA 1
ATOM 5188 C C . ARG C 1 164 ? 47.741 95.323 118.674 1.00 30.49 251 ARG C C 1
ATOM 5189 O O . ARG C 1 164 ? 46.706 95.319 119.357 1.00 30.48 251 ARG C O 1
ATOM 5197 N N . LEU C 1 165 ? 47.760 95.613 117.372 1.00 26.14 252 LEU C N 1
ATOM 5198 C CA . LEU C 1 165 ? 46.542 96.006 116.674 1.00 28.47 252 LEU C CA 1
ATOM 5199 C C . LEU C 1 165 ? 45.487 94.914 116.758 1.00 26.10 252 LEU C C 1
ATOM 5200 O O . LEU C 1 165 ? 45.783 93.726 116.637 1.00 30.13 252 LEU C O 1
ATOM 5205 N N . ARG C 1 166 ? 44.237 95.325 116.941 1.00 20.84 253 ARG C N 1
ATOM 5206 C CA . ARG C 1 166 ? 43.111 94.401 116.812 1.00 25.49 253 ARG C CA 1
ATOM 5207 C C . ARG C 1 166 ? 42.635 94.401 115.359 1.00 25.95 253 ARG C C 1
ATOM 5208 O O . ARG C 1 166 ? 41.640 95.038 114.997 1.00 25.09 253 ARG C O 1
ATOM 5216 N N . ILE C 1 167 ? 43.315 93.601 114.536 1.00 24.01 254 ILE C N 1
ATOM 5217 C CA . ILE C 1 167 ? 43.100 93.686 113.092 1.00 28.77 254 ILE C CA 1
ATOM 5218 C C . ILE C 1 167 ? 41.671 93.351 112.690 1.00 24.70 254 ILE C C 1
ATOM 5219 O O . ILE C 1 167 ? 41.058 94.154 111.959 1.00 26.29 254 ILE C O 1
ATOM 5224 N N . PRO C 1 168 ? 41.066 92.237 113.132 1.00 26.63 255 PRO C N 1
ATOM 5225 C CA . PRO C 1 168 ? 39.656 91.988 112.756 1.00 29.21 255 PRO C CA 1
ATOM 5226 C C . PRO C 1 168 ? 38.701 93.085 113.212 1.00 27.33 255 PRO C C 1
ATOM 5227 O O . PRO C 1 168 ? 37.777 93.439 112.473 1.00 26.73 255 PRO C O 1
ATOM 5231 N N . PHE C 1 169 ? 38.930 93.679 114.388 1.00 26.36 256 PHE C N 1
ATOM 5232 C CA . PHE C 1 169 ? 38.100 94.807 114.816 1.00 24.28 256 PHE C CA 1
ATOM 5233 C C . PHE C 1 169 ? 38.258 96.009 113.886 1.00 26.64 256 PHE C C 1
ATOM 5234 O O . PHE C 1 169 ? 37.266 96.688 113.551 1.00 21.97 256 PHE C O 1
ATOM 5242 N N . ILE C 1 170 ? 39.499 96.310 113.479 1.00 24.54 257 ILE C N 1
ATOM 5243 C CA . ILE C 1 170 ? 39.739 97.398 112.526 1.00 20.82 257 ILE C CA 1
ATOM 5244 C C . ILE C 1 170 ? 39.035 97.117 111.189 1.00 25.07 257 ILE C C 1
ATOM 5245 O O . ILE C 1 170 ? 38.359 97.987 110.625 1.00 23.91 257 ILE C O 1
ATOM 5250 N N . ALA C 1 171 ? 39.155 95.885 110.680 1.00 20.81 258 ALA C N 1
ATOM 5251 C CA . ALA C 1 171 ? 38.482 95.513 109.434 1.00 24.48 258 ALA C CA 1
ATOM 5252 C C . ALA C 1 171 ? 36.973 95.701 109.544 1.00 25.61 258 ALA C C 1
ATOM 5253 O O . ALA C 1 171 ? 36.336 96.229 108.628 1.00 22.90 258 ALA C O 1
ATOM 5255 N N . GLN C 1 172 ? 36.377 95.257 110.651 1.00 23.83 259 GLN C N 1
ATOM 5256 C CA . GLN C 1 172 ? 34.944 95.462 110.839 1.00 23.55 259 GLN C CA 1
ATOM 5257 C C . GLN C 1 172 ? 34.591 96.942 110.843 1.00 26.60 259 GLN C C 1
ATOM 5258 O O . GLN C 1 172 ? 33.635 97.363 110.175 1.00 23.35 259 GLN C O 1
ATOM 5264 N N . TRP C 1 173 ? 35.395 97.761 111.525 1.00 20.98 260 TRP C N 1
ATOM 5265 C CA . TRP C 1 173 ? 35.082 99.182 111.620 1.00 27.48 260 TRP C CA 1
ATOM 5266 C C . TRP C 1 173 ? 35.102 99.851 110.251 1.00 29.32 260 TRP C C 1
ATOM 5267 O O . TRP C 1 173 ? 34.202 100.640 109.922 1.00 25.49 260 TRP C O 1
ATOM 5278 N N . TYR C 1 174 ? 36.122 99.554 109.433 1.00 24.18 261 TYR C N 1
ATOM 5279 C CA . TYR C 1 174 ? 36.105 99.999 108.046 1.00 26.50 261 TYR C CA 1
ATOM 5280 C C . TYR C 1 174 ? 34.857 99.476 107.315 1.00 23.99 261 TYR C C 1
ATOM 5281 O O . TYR C 1 174 ? 34.273 100.179 106.489 1.00 24.75 261 TYR C O 1
ATOM 5290 N N . GLY C 1 175 ? 34.474 98.233 107.565 1.00 21.06 262 GLY C N 1
ATOM 5291 C CA . GLY C 1 175 ? 33.328 97.669 106.865 1.00 21.75 262 GLY C CA 1
ATOM 5292 C C . GLY C 1 175 ? 32.038 98.406 107.189 1.00 25.32 262 GLY C C 1
ATOM 5293 O O . GLY C 1 175 ? 31.220 98.674 106.300 1.00 21.85 262 GLY C O 1
ATOM 5294 N N . ILE C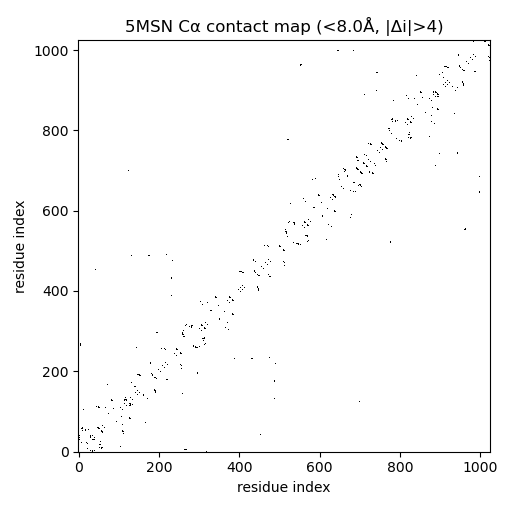 1 176 ? 31.858 98.783 108.452 1.00 24.66 263 ILE C N 1
ATOM 5295 C CA . ILE C 1 176 ? 30.672 99.555 108.824 1.00 26.57 263 ILE C CA 1
ATOM 5296 C C . ILE C 1 176 ? 30.647 100.875 108.078 1.00 28.33 263 ILE C C 1
ATOM 5297 O O . ILE C 1 176 ? 29.608 101.279 107.535 1.00 31.10 263 ILE C O 1
ATOM 5302 N N . GLN C 1 177 ? 31.798 101.552 107.992 1.00 29.53 264 GLN C N 1
ATOM 5303 C CA . GLN C 1 177 ? 31.845 102.791 107.217 1.00 27.62 264 GLN C CA 1
ATOM 5304 C C . GLN C 1 177 ? 31.503 102.524 105.752 1.00 25.68 264 GLN C C 1
ATOM 5305 O O . GLN C 1 177 ? 30.775 103.300 105.120 1.00 27.61 264 GLN C O 1
ATOM 5311 N N . ALA C 1 178 ? 32.020 101.428 105.197 1.00 26.37 265 ALA C N 1
ATOM 5312 C CA . ALA C 1 178 ? 31.720 101.087 103.808 1.00 29.07 265 ALA C CA 1
ATOM 5313 C C . ALA C 1 178 ? 30.219 100.887 103.583 1.00 26.11 265 ALA C C 1
ATOM 5314 O O . ALA C 1 178 ? 29.671 101.333 102.555 1.00 22.48 265 ALA C O 1
ATOM 5316 N N . LEU C 1 179 ? 29.544 100.182 104.500 1.00 23.77 266 LEU C N 1
ATOM 5317 C CA . LEU C 1 179 ? 28.090 99.993 104.370 1.00 26.79 266 LEU C CA 1
ATOM 5318 C C . LEU C 1 179 ? 27.365 101.340 104.307 1.00 24.75 266 LEU C C 1
ATOM 5319 O O . LEU C 1 179 ? 26.465 101.539 103.483 1.00 27.74 266 LEU C O 1
ATOM 5324 N N . ARG C 1 180 ? 27.712 102.250 105.215 1.00 26.26 267 ARG C N 1
ATOM 5325 C CA . ARG C 1 180 ? 27.091 103.573 105.232 1.00 31.91 267 ARG C CA 1
ATOM 5326 C C . ARG C 1 180 ? 27.441 104.336 103.959 1.00 31.72 267 ARG C C 1
ATOM 5327 O O . ARG C 1 180 ? 26.607 105.056 103.404 1.00 31.26 267 ARG C O 1
ATOM 5335 N N . LYS C 1 181 ? 28.662 104.148 103.448 1.00 29.17 268 LYS C N 1
ATOM 5336 C CA . LYS C 1 181 ? 29.122 104.953 102.326 1.00 31.30 268 LYS C CA 1
ATOM 5337 C C . LYS C 1 181 ? 28.441 104.514 101.044 1.00 34.25 268 LYS C C 1
ATOM 5338 O O . LYS C 1 181 ? 27.949 105.345 100.271 1.00 34.03 268 LYS C O 1
ATOM 5344 N N . TYR C 1 182 ? 28.367 103.205 100.812 1.00 31.15 269 TYR C N 1
ATOM 5345 C CA . TYR C 1 182 ? 27.985 102.670 99.515 1.00 30.02 269 TYR C CA 1
ATOM 5346 C C . TYR C 1 182 ? 26.570 102.116 99.451 1.00 34.37 269 TYR C C 1
ATOM 5347 O O . TYR C 1 182 ? 26.010 102.032 98.353 1.00 32.21 269 TYR C O 1
ATOM 5356 N N . VAL C 1 183 ? 25.975 101.725 100.574 1.00 29.52 270 VAL C N 1
ATOM 5357 C CA . VAL C 1 183 ? 24.793 100.880 100.452 1.00 31.18 270 VAL C CA 1
ATOM 5358 C C . VAL C 1 183 ? 23.735 101.295 101.479 1.00 36.16 270 VAL C C 1
ATOM 5359 O O . VAL C 1 183 ? 22.924 100.488 101.967 1.00 30.81 270 VAL C O 1
ATOM 5363 N N . SER C 1 184 ? 23.633 102.601 101.686 1.00 32.05 271 SER C N 1
ATOM 5364 C CA . SER C 1 184 ? 22.719 103.147 102.679 1.00 39.72 271 SER C CA 1
ATOM 5365 C C . SER C 1 184 ? 21.236 102.942 102.329 1.00 52.26 271 SER C C 1
ATOM 5366 O O . SER C 1 184 ? 20.536 102.221 103.048 1.00 65.37 271 SER C O 1
ATOM 5369 N N . GLY C 1 185 ? 20.743 103.497 101.233 1.00 39.94 272 GLY C N 1
ATOM 5370 C CA . GLY C 1 185 ? 19.335 103.296 100.886 1.00 37.83 272 GLY C CA 1
ATOM 5371 C C . GLY C 1 185 ? 19.141 102.453 99.640 1.00 40.99 272 GLY C C 1
ATOM 5372 O O . GLY C 1 185 ? 18.039 102.368 99.088 1.00 41.97 272 GLY C O 1
ATOM 5373 N N . ILE C 1 186 ? 20.242 101.892 99.135 1.00 38.52 273 ILE C N 1
ATOM 5374 C CA . ILE C 1 186 ? 20.249 100.999 97.988 1.00 36.48 273 ILE C CA 1
ATOM 5375 C C . ILE C 1 186 ? 21.060 99.768 98.362 1.00 34.59 273 ILE C C 1
ATOM 5376 O O . ILE C 1 186 ? 21.781 99.757 99.358 1.00 34.62 273 ILE C O 1
ATOM 5381 N N . SER C 1 187 ? 20.942 98.737 97.533 1.00 29.58 274 SER C N 1
ATOM 5382 C CA . SER C 1 187 ? 21.642 97.484 97.708 1.00 34.65 274 SER C CA 1
ATOM 5383 C C . SER C 1 187 ? 22.707 97.333 96.630 1.00 35.44 274 SER C C 1
ATOM 5384 O O . SER C 1 187 ? 22.704 98.031 95.603 1.00 35.18 274 SER C O 1
ATOM 5387 N N . MET C 1 188 ? 23.565 96.335 96.840 1.00 33.01 275 MET C N 1
ATOM 5388 C CA . MET C 1 188 ? 24.701 96.082 95.973 1.00 33.04 275 MET C CA 1
ATOM 5389 C C . MET C 1 188 ? 25.049 94.608 96.059 1.00 34.61 275 MET C C 1
ATOM 5390 O O . MET C 1 188 ? 24.883 94.018 97.138 1.00 32.05 275 MET C O 1
ATOM 5395 N N . PRO C 1 189 ? 25.531 93.984 94.980 1.00 37.19 276 PRO C N 1
ATOM 5396 C CA . PRO C 1 189 ? 25.977 92.581 95.071 1.00 33.66 276 PRO C CA 1
ATOM 5397 C C . PRO C 1 189 ? 27.085 92.436 96.106 1.00 29.15 276 PRO C C 1
ATOM 5398 O O . PRO C 1 189 ? 27.911 93.335 96.277 1.00 31.34 276 PRO C O 1
ATOM 5402 N N . ILE C 1 190 ? 27.107 91.297 96.806 1.00 29.24 277 ILE C N 1
ATOM 5403 C CA . ILE C 1 190 ? 27.998 91.175 97.963 1.00 33.08 277 ILE C CA 1
ATOM 5404 C C . ILE C 1 190 ? 29.476 91.217 97.533 1.00 29.02 277 ILE C C 1
ATOM 5405 O O . ILE C 1 190 ? 30.285 91.931 98.140 1.00 28.26 277 ILE C O 1
ATOM 5410 N N . ASP C 1 191 ? 29.848 90.510 96.456 1.00 30.19 278 ASP C N 1
ATOM 5411 C CA . ASP C 1 191 ? 31.247 90.570 96.052 1.00 32.41 278 ASP C CA 1
ATOM 5412 C C . ASP C 1 191 ? 31.666 91.913 95.483 1.00 27.30 278 ASP C C 1
ATOM 5413 O O . ASP C 1 191 ? 32.765 92.367 95.812 1.00 28.34 278 ASP C O 1
ATOM 5418 N N . GLU C 1 192 ? 30.783 92.674 94.817 1.00 25.96 279 GLU C N 1
ATOM 5419 C CA . GLU C 1 192 ? 31.155 94.046 94.515 1.00 28.27 279 GLU C CA 1
ATOM 5420 C C . GLU C 1 192 ? 31.378 94.855 95.783 1.00 28.11 279 GLU C C 1
ATOM 5421 O O . GLU C 1 192 ? 32.288 95.692 95.832 1.00 29.22 279 GLU C O 1
ATOM 5427 N N . PHE C 1 193 ? 30.548 94.636 96.815 1.00 26.14 280 PHE C N 1
ATOM 5428 C CA . PHE C 1 193 ? 30.707 95.369 98.070 1.00 25.22 280 PHE C CA 1
ATOM 5429 C C . PHE C 1 193 ? 32.022 95.021 98.760 1.00 22.38 280 PHE C C 1
ATOM 5430 O O . PHE C 1 193 ? 32.664 95.889 99.353 1.00 18.78 280 PHE C O 1
ATOM 5438 N N . LEU C 1 194 ? 32.397 93.737 98.748 1.00 20.29 281 LEU C N 1
ATOM 5439 C CA . LEU C 1 194 ? 33.625 93.293 99.404 1.00 23.50 281 LEU C CA 1
ATOM 5440 C C . LEU C 1 194 ? 34.869 93.946 98.781 1.00 24.08 281 LEU C C 1
ATOM 5441 O O . LEU C 1 194 ? 35.768 94.401 99.503 1.00 21.97 281 LEU C O 1
ATOM 5446 N N . ILE C 1 195 ? 34.885 94.114 97.453 1.00 23.22 282 ILE C N 1
ATOM 5447 C CA . ILE C 1 195 ? 36.028 94.773 96.817 1.00 21.98 282 ILE C CA 1
ATOM 5448 C C . ILE C 1 195 ? 36.106 96.238 97.258 1.00 21.03 282 ILE C C 1
ATOM 5449 O O . ILE C 1 195 ? 37.172 96.732 97.643 1.00 19.91 282 ILE C O 1
ATOM 5454 N N . LYS C 1 196 ? 34.966 96.946 97.242 1.00 22.63 283 LYS C N 1
ATOM 5455 C CA . LYS C 1 196 ? 34.947 98.351 97.653 1.00 22.50 283 LYS C CA 1
ATOM 5456 C C . LYS C 1 196 ? 35.376 98.518 99.106 1.00 23.26 283 LYS C C 1
ATOM 5457 O O . LYS C 1 196 ? 36.075 99.474 99.440 1.00 22.13 283 LYS C O 1
ATOM 5463 N N . TRP C 1 197 ? 34.911 97.621 99.987 1.00 20.68 284 TRP C N 1
ATOM 5464 C CA . TRP C 1 197 ? 35.325 97.611 101.388 1.00 21.05 284 TRP C CA 1
ATOM 5465 C C . TRP C 1 197 ? 36.833 97.443 101.511 1.00 19.70 284 TRP C C 1
ATOM 5466 O O . TRP C 1 197 ? 37.507 98.245 102.168 1.00 18.13 284 TRP C O 1
ATOM 5477 N N . LYS C 1 198 ? 37.393 96.436 100.817 1.00 19.76 285 LYS C N 1
ATOM 5478 C CA . LYS C 1 198 ? 38.833 96.177 100.900 1.00 23.47 285 LYS C CA 1
ATOM 5479 C C . LYS C 1 198 ? 39.624 97.332 100.307 1.00 25.53 285 LYS C C 1
ATOM 5480 O O . LYS C 1 198 ? 40.725 97.646 100.792 1.00 21.63 285 LYS C O 1
ATOM 5486 N N . SER C 1 199 ? 39.061 98.016 99.300 1.00 20.17 286 SER C N 1
ATOM 5487 C CA . SER C 1 199 ? 39.782 99.116 98.678 1.00 24.90 286 SER C CA 1
ATOM 5488 C C . SER C 1 199 ? 39.989 100.292 99.628 1.00 25.31 286 SER C C 1
ATOM 5489 O O . SER C 1 199 ? 40.871 101.112 99.361 1.00 25.92 286 SER C O 1
ATOM 5492 N N . LEU C 1 200 ? 39.238 100.373 100.740 1.00 27.51 287 LEU C N 1
ATOM 5493 C CA . LEU C 1 200 ? 39.370 101.477 101.685 1.00 23.50 287 LEU C CA 1
ATOM 5494 C C . LEU C 1 200 ? 40.594 101.360 102.573 1.00 23.60 287 LEU C C 1
ATOM 5495 O O . LEU C 1 200 ? 41.071 102.379 103.074 1.00 23.99 287 LEU C O 1
ATOM 5500 N N . PHE C 1 201 ? 41.140 100.161 102.754 1.00 22.80 288 PHE C N 1
ATOM 5501 C CA . PHE C 1 201 ? 42.308 100.005 103.601 1.00 25.49 288 PHE C CA 1
ATOM 5502 C C . PHE C 1 201 ? 43.529 100.632 102.940 1.00 26.70 288 PHE C C 1
ATOM 5503 O O . PHE C 1 201 ? 43.565 100.782 101.719 1.00 24.04 288 PHE C O 1
ATOM 5511 N N . PRO C 1 202 ? 44.530 101.011 103.731 1.00 25.11 289 PRO C N 1
ATOM 5512 C CA . PRO C 1 202 ? 45.828 101.348 103.175 1.00 28.36 289 PRO C CA 1
ATOM 5513 C C . PRO C 1 202 ? 46.343 100.192 102.348 1.00 27.17 289 PRO C C 1
ATOM 5514 O O . PRO C 1 202 ? 46.049 99.029 102.665 1.00 24.36 289 PRO C O 1
ATOM 5518 N N . PRO C 1 203 ? 47.110 100.475 101.295 1.00 29.90 290 PRO C N 1
ATOM 5519 C CA . PRO C 1 203 ? 47.588 99.402 100.418 1.00 27.75 290 PRO C CA 1
ATOM 5520 C C . PRO C 1 203 ? 48.314 98.320 101.191 1.00 26.51 290 PRO C C 1
ATOM 5521 O O . PRO C 1 203 ? 49.219 98.601 101.988 1.00 24.28 290 PRO C O 1
ATOM 5525 N N . PHE C 1 204 ? 47.890 97.076 100.950 1.00 22.18 291 PHE C N 1
ATOM 5526 C CA . PHE C 1 204 ? 48.463 95.847 101.489 1.00 25.03 291 PHE C CA 1
ATOM 5527 C C . PHE C 1 204 ? 48.174 95.601 102.976 1.00 27.49 291 PHE C C 1
ATOM 5528 O O . PHE C 1 204 ? 48.731 94.648 103.560 1.00 27.32 291 PHE C O 1
ATOM 5536 N N . PHE C 1 205 ? 47.265 96.345 103.587 1.00 26.85 292 PHE C N 1
ATOM 5537 C CA . PHE C 1 205 ? 46.928 96.104 104.992 1.00 27.09 292 PHE C CA 1
ATOM 5538 C C . PHE C 1 205 ? 46.509 94.640 105.176 1.00 29.52 292 PHE C C 1
ATOM 5539 O O . PHE C 1 205 ? 45.561 94.174 104.504 1.00 25.43 292 PHE C O 1
ATOM 5547 N N . PRO C 1 206 ? 47.186 93.875 106.056 1.00 30.15 293 PRO C N 1
ATOM 5548 C CA . PRO C 1 206 ? 46.991 92.405 106.137 1.00 27.97 293 PRO C CA 1
ATOM 5549 C C . PRO C 1 206 ? 45.768 91.929 106.935 1.00 30.80 293 PRO C C 1
ATOM 5550 O O . PRO C 1 206 ? 45.823 91.537 108.097 1.00 30.81 293 PRO C O 1
ATOM 5554 N N . CYS C 1 207 ? 44.606 91.929 106.289 1.00 25.80 294 CYS C N 1
ATOM 5555 C CA . CYS C 1 207 ? 43.399 91.483 106.963 1.00 29.76 294 CYS C CA 1
ATOM 5556 C C . CYS C 1 207 ? 42.504 90.750 105.987 1.00 32.63 294 CYS C C 1
ATOM 5557 O O . CYS C 1 207 ? 42.548 90.977 104.777 1.00 29.96 294 CYS C O 1
ATOM 5560 N N . ASP C 1 208 ? 41.759 89.806 106.527 1.00 37.07 295 ASP C N 1
ATOM 5561 C CA . ASP C 1 208 ? 40.699 89.111 105.820 1.00 41.48 295 ASP C CA 1
ATOM 5562 C C . ASP C 1 208 ? 39.372 89.790 106.109 1.00 34.65 295 ASP C C 1
ATOM 5563 O O . ASP C 1 208 ? 39.213 90.450 107.139 1.00 33.27 295 ASP C O 1
ATOM 5568 N N . ILE C 1 209 ? 38.491 89.778 105.110 1.00 26.26 296 ILE C N 1
ATOM 5569 C CA . ILE C 1 209 ? 37.149 90.309 105.293 1.00 26.04 296 ILE C CA 1
ATOM 5570 C C . ILE C 1 209 ? 36.124 89.267 104.873 1.00 27.35 296 ILE C C 1
ATOM 5571 O O . ILE C 1 209 ? 36.395 88.349 104.098 1.00 20.60 296 ILE C O 1
ATOM 5576 N N . ASP C 1 210 ? 34.931 89.433 105.411 1.00 26.12 297 ASP C N 1
ATOM 5577 C CA . ASP C 1 210 ? 33.830 88.512 105.238 1.00 24.77 297 ASP C CA 1
ATOM 5578 C C . ASP C 1 210 ? 32.576 89.275 105.631 1.00 28.60 297 ASP C C 1
ATOM 5579 O O . ASP C 1 210 ? 32.592 89.997 106.644 1.00 23.09 297 ASP C O 1
ATOM 5584 N N . ILE C 1 211 ? 31.498 89.114 104.854 1.00 24.18 298 ILE C N 1
ATOM 5585 C CA . ILE C 1 211 ? 30.275 89.859 105.178 1.00 27.91 298 ILE C CA 1
ATOM 5586 C C . ILE C 1 211 ? 29.781 89.520 106.587 1.00 26.54 298 ILE C C 1
ATOM 5587 O O . ILE C 1 211 ? 29.182 90.372 107.271 1.00 26.26 298 ILE C O 1
ATOM 5592 N N . ASP C 1 212 ? 30.091 88.313 107.073 1.00 25.21 299 ASP C N 1
ATOM 5593 C CA . ASP C 1 212 ? 29.674 87.903 108.412 1.00 26.78 299 ASP C CA 1
ATOM 5594 C C . ASP C 1 212 ? 30.214 88.817 109.511 1.00 26.37 299 ASP C C 1
ATOM 5595 O O . ASP C 1 212 ? 29.648 88.856 110.612 1.00 24.75 299 ASP C O 1
ATOM 5600 N N . MET C 1 213 ? 31.314 89.510 109.260 1.00 21.94 300 MET C N 1
ATOM 5601 C CA . MET C 1 213 ? 31.815 90.486 110.221 1.00 20.72 300 MET C CA 1
ATOM 5602 C C . MET C 1 213 ? 30.822 91.638 110.470 1.00 26.84 300 MET C C 1
ATOM 5603 O O . MET C 1 213 ? 30.956 92.348 111.484 1.00 25.35 300 MET C O 1
ATOM 5608 N N . LEU C 1 214 ? 29.892 91.895 109.536 1.00 24.78 301 LEU C N 1
ATOM 5609 C CA . LEU C 1 214 ? 28.993 93.058 109.567 1.00 19.89 301 LEU C CA 1
ATOM 5610 C C . LEU C 1 214 ? 27.574 92.709 110.033 1.00 22.82 301 LEU C C 1
ATOM 5611 O O . LEU C 1 214 ? 26.626 93.468 109.767 1.00 23.88 301 LEU C O 1
ATOM 5616 N N . ARG C 1 215 ? 27.400 91.540 110.654 1.00 20.61 302 ARG C N 1
ATOM 5617 C CA . ARG C 1 215 ? 26.135 91.208 111.294 1.00 20.41 302 ARG C CA 1
ATOM 5618 C C . ARG C 1 215 ? 25.783 92.290 112.312 1.00 25.27 302 ARG C C 1
ATOM 5619 O O . ARG C 1 215 ? 26.619 92.707 113.115 1.00 22.22 302 ARG C O 1
ATOM 5627 N N . GLY C 1 216 ? 24.523 92.704 112.303 1.00 23.64 303 GLY C N 1
ATOM 5628 C CA . GLY C 1 216 ? 24.050 93.823 113.097 1.00 23.35 303 GLY C CA 1
ATOM 5629 C C . GLY C 1 216 ? 23.992 95.144 112.348 1.00 27.48 303 GLY C C 1
ATOM 5630 O O . GLY C 1 216 ? 23.341 96.081 112.823 1.00 30.47 303 GLY C O 1
ATOM 5631 N N . TYR C 1 217 ? 24.548 95.204 111.139 1.00 26.51 304 TYR C N 1
ATOM 5632 C CA . TYR C 1 217 ? 24.602 96.445 110.376 1.00 26.42 304 TYR C CA 1
ATOM 5633 C C . TYR C 1 217 ? 24.063 96.312 108.953 1.00 23.06 304 TYR C C 1
ATOM 5634 O O . TYR C 1 217 ? 24.013 97.311 108.237 1.00 23.58 304 TYR C O 1
ATOM 5643 N N . HIS C 1 218 ? 23.619 95.131 108.539 1.00 25.01 305 HIS C N 1
ATOM 5644 C CA . HIS C 1 218 ? 23.161 94.986 107.166 1.00 26.21 305 HIS C CA 1
ATOM 5645 C C . HIS C 1 218 ? 22.030 93.984 107.121 1.00 24.89 305 HIS C C 1
ATOM 5646 O O . HIS C 1 218 ? 21.805 93.231 108.068 1.00 22.70 305 HIS C O 1
ATOM 5653 N N . PHE C 1 219 ? 21.327 93.981 105.988 1.00 20.64 306 PHE C N 1
ATOM 5654 C CA . PHE C 1 219 ? 20.432 92.900 105.636 1.00 26.50 306 PHE C CA 1
ATOM 5655 C C . PHE C 1 219 ? 20.716 92.518 104.188 1.00 23.49 306 PHE C C 1
ATOM 5656 O O . PHE C 1 219 ? 21.425 93.213 103.472 1.00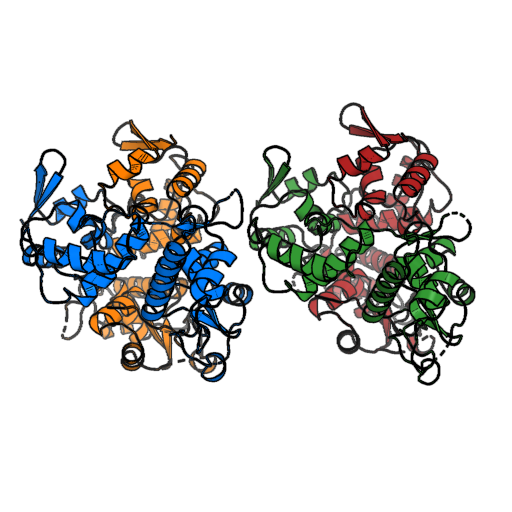 27.28 306 PHE C O 1
ATOM 5664 N N . LYS C 1 220 ? 20.177 91.376 103.775 1.00 25.92 307 LYS C N 1
ATOM 5665 C CA . LYS C 1 220 ? 20.409 90.840 102.444 1.00 29.47 307 LYS C CA 1
ATOM 5666 C C . LYS C 1 220 ? 19.076 90.811 101.712 1.00 32.36 307 LYS C C 1
ATOM 5667 O O . LYS C 1 220 ? 18.318 89.845 101.853 1.00 30.68 307 LYS C O 1
ATOM 5673 N N . PRO C 1 221 ? 18.743 91.859 100.936 1.00 32.37 308 PRO C N 1
ATOM 5674 C CA . PRO C 1 221 ? 17.453 91.846 100.210 1.00 34.81 308 PRO C CA 1
ATOM 5675 C C . PRO C 1 221 ? 17.301 90.622 99.326 1.00 36.39 308 PRO C C 1
ATOM 5676 O O . PRO C 1 221 ? 16.197 90.076 99.209 1.00 36.58 308 PRO C O 1
ATOM 5680 N N . THR C 1 222 ? 18.378 90.168 98.694 1.00 30.72 309 THR C N 1
ATOM 5681 C CA . THR C 1 222 ? 18.486 88.820 98.129 1.00 35.46 309 THR C CA 1
ATOM 5682 C C . THR C 1 222 ? 19.727 88.163 98.730 1.00 38.10 309 THR C C 1
ATOM 5683 O O . THR C 1 222 ? 20.505 88.831 99.435 1.00 32.89 309 THR C O 1
ATOM 5687 N N . ASP C 1 223 ? 19.933 86.855 98.495 1.00 37.90 310 ASP C N 1
ATOM 5688 C CA . ASP C 1 223 ? 21.105 86.257 99.166 1.00 42.35 310 ASP C CA 1
ATOM 5689 C C . ASP C 1 223 ? 22.410 86.769 98.611 1.00 41.48 310 ASP C C 1
ATOM 5690 O O . ASP C 1 223 ? 23.458 86.358 99.125 1.00 41.71 310 ASP C O 1
ATOM 5695 N N . LYS C 1 224 ? 22.393 87.480 97.499 1.00 42.85 311 LYS C N 1
ATOM 5696 C CA . LYS C 1 224 ? 23.617 87.919 96.846 1.00 41.94 311 LYS C CA 1
ATOM 5697 C C . LYS C 1 224 ? 23.832 89.407 96.934 1.00 36.60 311 LYS C C 1
ATOM 5698 O O . LYS C 1 224 ? 24.816 89.908 96.378 1.00 35.69 311 LYS C O 1
ATOM 5704 N N . THR C 1 225 ? 22.965 90.126 97.623 1.00 32.54 312 THR C N 1
ATOM 5705 C CA . THR C 1 225 ? 23.111 91.561 97.733 1.00 30.20 312 THR C CA 1
ATOM 5706 C C . THR C 1 225 ? 23.089 91.951 99.204 1.00 26.13 312 THR C C 1
ATOM 5707 O O . THR C 1 225 ? 22.690 91.171 100.066 1.00 27.35 312 THR C O 1
ATOM 5711 N N . VAL C 1 226 ? 23.526 93.178 99.483 1.00 25.54 313 VAL C N 1
ATOM 5712 C CA . VAL C 1 226 ? 23.653 93.662 100.847 1.00 25.03 313 VAL C CA 1
ATOM 5713 C C . VAL C 1 226 ? 23.209 95.119 100.852 1.00 26.83 313 VAL C C 1
ATOM 5714 O O . VAL C 1 226 ? 23.335 95.829 99.848 1.00 28.36 313 VAL C O 1
ATOM 5718 N N . GLN C 1 227 ? 22.645 95.546 101.983 1.00 25.10 314 GLN C N 1
ATOM 5719 C CA . GLN C 1 227 ? 22.197 96.919 102.212 1.00 29.15 314 GLN C CA 1
ATOM 5720 C C . GLN C 1 227 ? 22.351 97.230 103.683 1.00 27.50 314 GLN C C 1
ATOM 5721 O O . GLN C 1 227 ? 22.179 96.348 104.529 1.00 25.15 314 GLN C O 1
ATOM 5727 N N . TYR C 1 228 ? 22.655 98.495 103.981 1.00 26.39 315 TYR C N 1
ATOM 5728 C CA . TYR C 1 228 ? 22.836 98.955 105.348 1.00 25.81 315 TYR C CA 1
ATOM 5729 C C . TYR C 1 228 ? 21.495 99.050 106.076 1.00 29.05 315 TYR C C 1
ATOM 5730 O O . TYR C 1 228 ? 20.465 99.387 105.477 1.00 28.36 315 TYR C O 1
ATOM 5739 N N . ILE C 1 229 ? 21.518 98.763 107.384 1.00 25.10 316 ILE C N 1
ATOM 5740 C CA . ILE C 1 229 ? 20.379 99.009 108.266 1.00 28.99 316 ILE C CA 1
ATOM 5741 C C . ILE C 1 229 ? 20.892 99.538 109.611 1.00 26.44 316 ILE C C 1
ATOM 5742 O O . ILE C 1 229 ? 21.871 99.025 110.176 1.00 24.61 316 ILE C O 1
ATOM 5747 N N . ALA C 1 230 ? 20.220 100.569 110.130 1.00 28.97 317 ALA C N 1
ATOM 5748 C CA . ALA C 1 230 ? 20.538 101.130 111.442 1.00 31.38 317 ALA C CA 1
ATOM 5749 C C . ALA C 1 230 ? 19.625 100.481 112.480 1.00 27.38 317 ALA C C 1
ATOM 5750 O O . ALA C 1 230 ? 18.442 100.797 112.544 1.00 30.05 317 ALA C O 1
ATOM 5752 N N . LYS C 1 231 ? 20.197 99.627 113.343 1.00 31.30 318 LYS C N 1
ATOM 5753 C CA . LYS C 1 231 ? 19.405 98.942 114.369 1.00 35.26 318 LYS C CA 1
ATOM 5754 C C . LYS C 1 231 ? 18.606 99.917 115.224 1.00 36.01 318 LYS C C 1
ATOM 5755 O O . LYS C 1 231 ? 17.516 99.588 115.690 1.00 26.41 318 LYS C O 1
ATOM 5761 N N . SER C 1 232 ? 19.143 101.108 115.465 1.00 36.87 319 SER C N 1
ATOM 5762 C CA . SER C 1 232 ? 18.520 102.008 116.433 1.00 35.89 319 SER C CA 1
ATOM 5763 C C . SER C 1 232 ? 17.133 102.460 116.009 1.00 35.76 319 SER C C 1
ATOM 5764 O O . SER C 1 232 ? 16.333 102.820 116.872 1.00 41.38 319 SER C O 1
ATOM 5767 N N . THR C 1 233 ? 16.810 102.392 114.716 1.00 35.19 320 THR C N 1
ATOM 5768 C CA . THR C 1 233 ? 15.554 102.900 114.183 1.00 36.28 320 THR C CA 1
ATOM 5769 C C . THR C 1 233 ? 14.458 101.846 114.092 1.00 33.85 320 THR C C 1
ATOM 5770 O O . THR C 1 233 ? 13.379 102.143 113.576 1.00 33.35 320 THR C O 1
ATOM 5774 N N . LEU C 1 234 ? 14.698 100.630 114.576 1.00 32.76 321 LEU C N 1
ATOM 5775 C CA . LEU C 1 234 ? 13.669 99.586 114.477 1.00 30.52 321 LEU C CA 1
ATOM 5776 C C . LEU C 1 234 ? 12.600 99.756 115.558 1.00 28.06 321 LEU C C 1
ATOM 5777 O O . LEU C 1 234 ? 12.880 100.290 116.638 1.00 28.08 321 LEU C O 1
ATOM 5782 N N . PRO C 1 235 ? 11.373 99.266 115.309 1.00 31.21 322 PRO C N 1
ATOM 5783 C CA . PRO C 1 235 ? 10.312 99.369 116.325 1.00 29.72 322 PRO C CA 1
ATOM 5784 C C . PRO C 1 235 ? 10.705 98.652 117.610 1.00 31.43 322 PRO C C 1
ATOM 5785 O O . PRO C 1 235 ? 11.374 97.614 117.584 1.00 32.75 322 PRO C O 1
ATOM 5789 N N . MET C 1 236 ? 10.240 99.194 118.749 1.00 28.10 323 MET C N 1
ATOM 5790 C CA . MET C 1 236 ? 10.452 98.612 120.080 1.00 33.30 323 MET C CA 1
ATOM 5791 C C . MET C 1 236 ? 9.423 97.548 120.452 1.00 32.30 323 MET C C 1
ATOM 5792 O O . MET C 1 236 ? 9.595 96.865 121.464 1.00 33.15 323 MET C O 1
ATOM 5797 N N . ASP C 1 237 ? 8.356 97.434 119.707 1.00 35.45 324 ASP C N 1
ATOM 5798 C CA . ASP C 1 237 ? 7.418 96.333 119.847 1.00 35.81 324 ASP C CA 1
ATOM 5799 C C . ASP C 1 237 ? 7.913 95.121 119.060 1.00 34.31 324 ASP C C 1
ATOM 5800 O O . ASP C 1 237 ? 8.269 95.258 117.885 1.00 34.76 324 ASP C O 1
ATOM 5805 N N . PRO C 1 238 ? 8.022 93.943 119.681 1.00 36.85 325 PRO C N 1
ATOM 5806 C CA . PRO C 1 238 ? 8.604 92.807 118.942 1.00 34.74 325 PRO C CA 1
ATOM 5807 C C . PRO C 1 238 ? 7.778 92.356 117.741 1.00 36.96 325 PRO C C 1
ATOM 5808 O O . PRO C 1 238 ? 8.361 92.010 116.706 1.00 32.37 325 PRO C O 1
ATOM 5812 N N . LYS C 1 239 ? 6.448 92.389 117.815 1.00 38.93 326 LYS C N 1
ATOM 5813 C CA . LYS C 1 239 ? 5.666 91.989 116.653 1.00 42.93 326 LYS C CA 1
ATOM 5814 C C . LYS C 1 239 ? 5.964 92.902 115.488 1.00 36.50 326 LYS C C 1
ATOM 5815 O O . LYS C 1 239 ? 6.241 92.451 114.375 1.00 35.08 326 LYS C O 1
ATOM 5821 N N . GLU C 1 240 ? 6.017 94.193 115.768 1.00 40.09 327 GLU C N 1
ATOM 5822 C CA . GLU C 1 240 ? 6.267 95.160 114.722 1.00 37.30 327 GLU C CA 1
ATOM 5823 C C . GLU C 1 240 ? 7.695 95.055 114.181 1.00 34.78 327 GLU C C 1
ATOM 5824 O O . GLU C 1 240 ? 7.905 95.139 112.966 1.00 34.21 327 GLU C O 1
ATOM 5830 N N . ARG C 1 241 ? 8.679 94.803 115.052 1.00 32.52 328 ARG C N 1
ATOM 5831 C CA . ARG C 1 241 ? 10.067 94.733 114.589 1.00 33.68 328 ARG C CA 1
ATOM 5832 C C . ARG C 1 241 ? 10.278 93.545 113.653 1.00 32.60 328 ARG C C 1
ATOM 5833 O O . ARG C 1 241 ? 10.888 93.686 112.585 1.00 30.29 328 ARG C O 1
ATOM 5841 N N . PHE C 1 242 ? 9.767 92.363 114.028 1.00 28.61 329 PHE C N 1
ATOM 5842 C CA . PHE C 1 242 ? 9.868 91.223 113.126 1.00 33.98 329 PHE C CA 1
ATOM 5843 C C . PHE C 1 242 ? 9.118 91.501 111.838 1.00 34.12 329 PHE C C 1
ATOM 5844 O O . PHE C 1 242 ? 9.551 91.070 110.764 1.00 29.05 329 PHE C O 1
ATOM 5852 N N . LYS C 1 243 ? 7.988 92.217 111.932 1.00 35.57 330 LYS C N 1
ATOM 5853 C CA . LYS C 1 243 ? 7.242 92.600 110.734 1.00 40.21 330 LYS C CA 1
ATOM 5854 C C . LYS C 1 243 ? 8.113 93.378 109.770 1.00 36.28 330 LYS C C 1
ATOM 5855 O O . LYS C 1 243 ? 8.167 93.077 108.572 1.00 38.26 330 LYS C O 1
ATOM 5861 N N . VAL C 1 244 ? 8.803 94.392 110.279 1.00 37.09 331 VAL C N 1
ATOM 5862 C CA . VAL C 1 244 ? 9.651 95.216 109.426 1.00 37.57 331 VAL C CA 1
ATOM 5863 C C . VAL C 1 244 ? 10.753 94.373 108.796 1.00 34.33 331 VAL C C 1
ATOM 5864 O O . VAL C 1 244 ? 11.064 94.517 107.608 1.00 37.44 331 VAL C O 1
ATOM 5868 N N . LEU C 1 245 ? 11.361 93.482 109.580 1.00 31.40 332 LEU C N 1
ATOM 5869 C CA . LEU C 1 245 ? 12.521 92.750 109.092 1.00 34.08 332 LEU C CA 1
ATOM 5870 C C . LEU C 1 245 ? 12.137 91.725 108.029 1.00 36.07 332 LEU C C 1
ATOM 5871 O O . LEU C 1 245 ? 12.860 91.545 107.045 1.00 33.18 332 LEU C O 1
ATOM 5876 N N . PHE C 1 246 ? 10.990 91.067 108.184 1.00 35.59 333 PHE C N 1
ATOM 5877 C CA . PHE C 1 246 ? 10.613 90.109 107.155 1.00 35.15 333 PHE C CA 1
ATOM 5878 C C . PHE C 1 246 ? 10.150 90.824 105.883 1.00 35.36 333 PHE C C 1
ATOM 5879 O O . PHE C 1 246 ? 10.348 90.302 104.791 1.00 33.70 333 PHE C O 1
ATOM 5887 N N . ARG C 1 247 ? 9.667 92.065 105.978 1.00 36.15 334 ARG C N 1
ATOM 5888 C CA . ARG C 1 247 ? 9.388 92.787 104.735 1.00 39.68 334 ARG C CA 1
ATOM 5889 C C . ARG C 1 247 ? 10.689 93.119 103.998 1.00 38.97 334 ARG C C 1
ATOM 5890 O O . ARG C 1 247 ? 10.745 93.036 102.761 1.00 36.53 334 ARG C O 1
ATOM 5898 N N . LEU C 1 248 ? 11.763 93.429 104.739 1.00 34.38 335 LEU C N 1
ATOM 5899 C CA . LEU C 1 248 ? 13.044 93.710 104.089 1.00 35.26 335 LEU C CA 1
ATOM 5900 C C . LEU C 1 248 ? 13.668 92.446 103.515 1.00 36.71 335 LEU C C 1
ATOM 5901 O O . LEU C 1 248 ? 14.280 92.483 102.442 1.00 34.67 335 LEU C O 1
ATOM 5906 N N . GLN C 1 249 ? 13.513 91.311 104.200 1.00 37.63 336 GLN C N 1
ATOM 5907 C CA . GLN C 1 249 ? 14.208 90.084 103.817 1.00 34.43 336 GLN C CA 1
ATOM 5908 C C . GLN C 1 249 ? 13.380 88.922 104.349 1.00 38.92 336 GLN C C 1
ATOM 5909 O O . GLN C 1 249 ? 13.191 88.806 105.562 1.00 38.72 336 GLN C O 1
ATOM 5915 N N . SER C 1 250 ? 12.830 88.096 103.454 1.00 38.86 337 SER C N 1
ATOM 5916 C CA . SER C 1 250 ? 11.850 87.093 103.872 1.00 46.64 337 SER C CA 1
ATOM 5917 C C . SER C 1 250 ? 12.460 85.882 104.583 1.00 37.63 337 SER C C 1
ATOM 5918 O O . SER C 1 250 ? 11.740 85.187 105.313 1.00 36.39 337 SER C O 1
ATOM 5921 N N . GLN C 1 251 ? 13.736 85.572 104.349 1.00 36.48 338 GLN C N 1
ATOM 5922 C CA . GLN C 1 251 ? 14.375 84.452 105.036 1.00 35.36 338 GLN C CA 1
ATOM 5923 C C . GLN C 1 251 ? 15.765 84.865 105.504 1.00 34.05 338 GLN C C 1
ATOM 5924 O O . GLN C 1 251 ? 16.598 85.289 104.693 1.00 33.72 338 GLN C O 1
ATOM 5930 N N . TRP C 1 252 ? 16.032 84.691 106.801 1.00 31.05 339 TRP C N 1
ATOM 5931 C CA . TRP C 1 252 ? 17.278 85.134 107.405 1.00 30.02 339 TRP C CA 1
ATOM 5932 C C . TRP C 1 252 ? 18.037 83.944 107.975 1.00 33.12 339 TRP C C 1
ATOM 5933 O O . TRP C 1 252 ? 17.439 83.070 108.617 1.00 33.02 339 TRP C O 1
ATOM 5944 N N . ASP C 1 253 ? 19.354 83.929 107.774 1.00 29.70 340 ASP C N 1
ATOM 5945 C CA . ASP C 1 253 ? 20.231 83.177 108.663 1.00 34.60 340 ASP C CA 1
ATOM 5946 C C . ASP C 1 253 ? 20.056 83.684 110.094 1.00 34.87 340 ASP C C 1
ATOM 5947 O O . ASP C 1 253 ? 19.948 84.895 110.334 1.00 28.81 340 ASP C O 1
ATOM 5952 N N . LEU C 1 254 ? 19.998 82.740 111.041 1.00 32.81 341 LEU C N 1
ATOM 5953 C CA . LEU C 1 254 ? 19.809 83.087 112.453 1.00 34.50 341 LEU C CA 1
ATOM 5954 C C . LEU C 1 254 ? 20.827 84.104 112.938 1.00 34.34 341 LEU C C 1
ATOM 5955 O O . LEU C 1 254 ? 20.459 85.098 113.576 1.00 30.19 341 LEU C O 1
ATOM 5960 N N . GLU C 1 255 ? 22.106 83.913 112.585 1.00 32.91 342 GLU C N 1
ATOM 5961 C CA . GLU C 1 255 ? 23.161 84.796 113.059 1.00 34.62 342 GLU C CA 1
ATOM 5962 C C . GLU C 1 255 ? 23.038 86.190 112.452 1.00 27.32 342 GLU C C 1
ATOM 5963 O O . GLU C 1 255 ? 23.559 87.140 113.030 1.00 27.17 342 GLU C O 1
ATOM 5969 N N . ASP C 1 256 ? 22.384 86.326 111.292 1.00 27.49 343 ASP C N 1
ATOM 5970 C CA . ASP C 1 256 ? 22.187 87.649 110.687 1.00 27.55 343 ASP C CA 1
ATOM 5971 C C . ASP C 1 256 ? 21.074 88.440 111.368 1.00 27.24 343 ASP C C 1
ATOM 5972 O O . ASP C 1 256 ? 21.157 89.677 111.452 1.00 26.56 343 ASP C O 1
ATOM 5977 N N . ILE C 1 257 ? 19.982 87.775 111.766 1.00 24.69 344 ILE C N 1
ATOM 5978 C CA . ILE C 1 257 ? 18.865 88.515 112.363 1.00 26.62 344 ILE C CA 1
ATOM 5979 C C . ILE C 1 257 ? 19.046 88.726 113.869 1.00 27.14 344 ILE C C 1
ATOM 5980 O O . ILE C 1 257 ? 18.614 89.760 114.399 1.00 26.46 344 ILE C O 1
ATOM 5985 N N . LYS C 1 258 ? 19.793 87.853 114.542 1.00 26.65 345 LYS C N 1
ATOM 5986 C CA . LYS C 1 258 ? 19.958 87.893 115.998 1.00 29.06 345 LYS C CA 1
ATOM 5987 C C . LYS C 1 258 ? 20.374 89.264 116.547 1.00 29.67 345 LYS C C 1
ATOM 5988 O O . LYS C 1 258 ? 19.666 89.797 117.415 1.00 22.57 345 LYS C O 1
ATOM 5994 N N . PRO C 1 259 ? 21.455 89.904 116.067 1.00 28.97 346 PRO C N 1
ATOM 5995 C CA . PRO C 1 259 ? 21.821 91.201 116.669 1.00 27.86 346 PRO C CA 1
ATOM 5996 C C . PRO C 1 259 ? 20.779 92.276 116.411 1.00 26.93 346 PRO C C 1
ATOM 5997 O O . PRO C 1 259 ? 20.771 93.283 117.118 1.00 24.35 346 PRO C O 1
ATOM 6001 N N . LEU C 1 260 ? 19.874 92.081 115.453 1.00 25.03 347 LEU C N 1
ATOM 6002 C CA . LEU C 1 260 ? 18.827 93.061 115.177 1.00 25.82 347 LEU C CA 1
ATOM 6003 C C . LEU C 1 260 ? 17.599 92.915 116.077 1.00 24.90 347 LEU C C 1
ATOM 6004 O O . LEU C 1 260 ? 16.793 93.859 116.157 1.00 28.18 347 LEU C O 1
ATOM 6009 N N . ILE C 1 261 ? 17.444 91.788 116.779 1.00 20.53 348 ILE C N 1
ATOM 6010 C CA . ILE C 1 261 ? 16.264 91.574 117.613 1.00 22.29 348 ILE C CA 1
ATOM 6011 C C . ILE C 1 261 ? 16.610 91.368 119.098 1.00 28.32 348 ILE C C 1
ATOM 6012 O O . ILE C 1 261 ? 15.711 91.486 119.948 1.00 24.53 348 ILE C O 1
ATOM 6017 N N . GLU C 1 262 ? 17.872 91.082 119.450 1.00 26.52 349 GLU C N 1
ATOM 6018 C CA . GLU C 1 262 ? 18.214 90.670 120.814 1.00 31.81 349 GLU C CA 1
ATOM 6019 C C . GLU C 1 262 ? 17.935 91.783 121.826 1.00 28.68 349 GLU C C 1
ATOM 6020 O O . GLU C 1 262 ? 17.780 91.520 123.014 1.00 30.17 349 GLU C O 1
ATOM 6026 N N . GLU C 1 263 ? 17.939 93.038 121.389 1.00 27.96 350 GLU C N 1
ATOM 6027 C CA . GLU C 1 263 ? 17.632 94.124 122.311 1.00 28.99 350 GLU C CA 1
ATOM 6028 C C . GLU C 1 263 ? 16.239 93.957 122.926 1.00 30.46 350 GLU C C 1
ATOM 6029 O O . GLU C 1 263 ? 15.975 94.448 124.020 1.00 31.18 350 GLU C O 1
ATOM 6035 N N . LEU C 1 264 ? 15.330 93.290 122.233 1.00 30.30 351 LEU C N 1
ATOM 6036 C CA . LEU C 1 264 ? 13.984 93.119 122.757 1.00 29.84 351 LEU C CA 1
ATOM 6037 C C . LEU C 1 264 ? 13.816 91.840 123.584 1.00 25.68 351 LEU C C 1
ATOM 6038 O O . LEU C 1 264 ? 12.733 91.601 124.125 1.00 21.80 351 LEU C O 1
ATOM 6043 N N . ASN C 1 265 ? 14.851 91.003 123.705 1.00 26.82 352 ASN C N 1
ATOM 6044 C CA . ASN C 1 265 ? 14.741 89.751 124.460 1.00 28.99 352 ASN C CA 1
ATOM 6045 C C . ASN C 1 265 ? 15.096 90.006 125.932 1.00 26.14 352 ASN C C 1
ATOM 6046 O O . ASN C 1 265 ? 16.181 89.683 126.407 1.00 26.61 352 ASN C O 1
ATOM 6051 N N . SER C 1 266 ? 14.169 90.656 126.650 1.00 26.58 353 SER C N 1
ATOM 6052 C CA . SER C 1 266 ? 14.438 91.019 128.044 1.00 25.46 353 SER C CA 1
ATOM 6053 C C . SER C 1 266 ? 14.277 89.853 129.021 1.00 28.17 353 SER C C 1
ATOM 6054 O O . SER C 1 266 ? 14.794 89.928 130.141 1.00 26.52 353 SER C O 1
ATOM 6057 N N . ARG C 1 267 ? 13.630 88.763 128.628 1.00 29.00 354 ARG C N 1
ATOM 6058 C CA . ARG C 1 267 ? 13.669 87.602 129.502 1.00 29.96 354 ARG C CA 1
ATOM 6059 C C . ARG C 1 267 ? 15.005 86.846 129.441 1.00 31.68 354 ARG C C 1
ATOM 6060 O O . ARG C 1 267 ? 15.225 85.955 130.266 1.00 32.74 354 ARG C O 1
ATOM 6068 N N . GLY C 1 268 ? 15.923 87.190 128.524 1.00 29.12 355 GLY C N 1
ATOM 6069 C CA . GLY C 1 268 ? 17.223 86.518 128.528 1.00 27.40 355 GLY C CA 1
ATOM 6070 C C . GLY C 1 268 ? 17.212 85.038 128.157 1.00 40.20 355 GLY C C 1
ATOM 6071 O O . GLY C 1 268 ? 18.149 84.306 128.509 1.00 37.86 355 GLY C O 1
ATOM 6072 N N . MET C 1 269 ? 16.171 84.565 127.476 1.00 34.89 356 MET C N 1
ATOM 6073 C CA . MET C 1 269 ? 16.148 83.183 127.032 1.00 34.80 356 MET C CA 1
ATOM 6074 C C . MET C 1 269 ? 17.107 82.976 125.859 1.00 35.47 356 MET C C 1
ATOM 6075 O O . MET C 1 269 ? 17.630 83.921 125.260 1.00 33.47 356 MET C O 1
ATOM 6080 N N . LYS C 1 270 ? 17.363 81.719 125.549 1.00 33.67 357 LYS C N 1
ATOM 6081 C CA . LYS C 1 270 ? 18.109 81.403 124.343 1.00 38.32 357 LYS C CA 1
ATOM 6082 C C . LYS C 1 270 ? 17.423 82.053 123.136 1.00 34.31 357 LYS C C 1
ATOM 6083 O O . LYS C 1 270 ? 16.190 82.105 123.048 1.00 31.93 357 LYS C O 1
ATOM 6089 N N . ILE C 1 271 ? 18.223 82.625 122.235 1.00 33.78 358 ILE C N 1
ATOM 6090 C CA . ILE C 1 271 ? 17.636 83.446 121.170 1.00 35.74 358 ILE C CA 1
ATOM 6091 C C . ILE C 1 271 ? 16.707 82.609 120.270 1.00 35.16 358 ILE C C 1
ATOM 6092 O O . ILE C 1 271 ? 15.683 83.115 119.777 1.00 33.89 358 ILE C O 1
ATOM 6097 N N . ASP C 1 272 ? 17.009 81.316 120.100 1.00 35.74 359 ASP C N 1
ATOM 6098 C CA . ASP C 1 272 ? 16.163 80.426 119.297 1.00 38.59 359 ASP C CA 1
ATOM 6099 C C . ASP C 1 272 ? 14.747 80.376 119.856 1.00 38.65 359 ASP C C 1
ATOM 6100 O O . ASP C 1 272 ? 13.767 80.380 119.096 1.00 38.29 359 ASP C O 1
ATOM 6105 N N . SER C 1 273 ? 14.622 80.334 121.185 1.00 32.17 360 SER C N 1
ATOM 6106 C CA . SER C 1 273 ? 13.301 80.270 121.809 1.00 36.48 360 SER C CA 1
ATOM 6107 C C . SER C 1 273 ? 12.573 81.596 121.713 1.00 31.67 360 SER C C 1
ATOM 6108 O O . SER C 1 273 ? 11.345 81.626 121.553 1.00 31.42 360 SER C O 1
ATOM 6111 N N . PHE C 1 274 ? 13.313 82.706 121.842 1.00 31.26 361 PHE C N 1
ATOM 6112 C CA . PHE C 1 274 ? 12.723 84.028 121.640 1.00 32.76 361 PHE C CA 1
ATOM 6113 C C . PHE C 1 274 ? 12.200 84.165 120.219 1.00 31.78 361 PHE C C 1
ATOM 6114 O O . PHE C 1 274 ? 11.089 84.665 119.998 1.00 29.89 361 PHE C O 1
ATOM 6122 N N . ILE C 1 275 ? 12.996 83.737 119.239 1.00 29.74 362 ILE C N 1
ATOM 6123 C CA . ILE C 1 275 ? 12.548 83.826 117.856 1.00 33.54 362 ILE C CA 1
ATOM 6124 C C . ILE C 1 275 ? 11.312 82.968 117.638 1.00 36.44 362 ILE C C 1
ATOM 6125 O O . ILE C 1 275 ? 10.343 83.407 117.006 1.00 35.25 362 ILE C O 1
ATOM 6130 N N . MET C 1 276 ? 11.285 81.765 118.224 1.00 34.63 363 MET C N 1
ATOM 6131 C CA . MET C 1 276 ? 10.132 80.899 118.019 1.00 38.47 363 MET C CA 1
ATOM 6132 C C . MET C 1 276 ? 8.851 81.472 118.611 1.00 37.57 363 MET C C 1
ATOM 6133 O O . MET C 1 276 ? 7.766 81.074 118.188 1.00 39.29 363 MET C O 1
ATOM 6138 N N . LYS C 1 277 ? 8.949 82.421 119.549 1.00 37.30 364 LYS C N 1
ATOM 6139 C CA . LYS C 1 277 ? 7.764 83.105 120.074 1.00 38.52 364 LYS C CA 1
ATOM 6140 C C . LYS C 1 277 ? 7.132 84.051 119.055 1.00 41.05 364 LYS C C 1
ATOM 6141 O O . LYS C 1 277 ? 5.920 84.294 119.101 1.00 42.68 364 LYS C O 1
ATOM 6147 N N . TYR C 1 278 ? 7.919 84.623 118.153 1.00 38.63 365 TYR C N 1
ATOM 6148 C CA . TYR C 1 278 ? 7.383 85.585 117.202 1.00 40.12 365 TYR C CA 1
ATOM 6149 C C . TYR C 1 278 ? 7.574 85.167 115.757 1.00 39.02 365 TYR C C 1
ATOM 6150 O O . TYR C 1 278 ? 6.972 85.783 114.872 1.00 38.26 365 TYR C O 1
ATOM 6159 N N . ALA C 1 279 ? 8.328 84.103 115.493 1.00 35.25 366 ALA C N 1
ATOM 6160 C CA . ALA C 1 279 ? 8.734 83.761 114.139 1.00 41.94 366 ALA C CA 1
ATOM 6161 C C . ALA C 1 279 ? 8.946 82.258 114.054 1.00 41.88 366 ALA C C 1
ATOM 6162 O O . ALA C 1 279 ? 8.762 81.532 115.029 1.00 42.58 366 ALA C O 1
ATOM 6164 N N . ARG C 1 280 ? 9.227 81.774 112.862 1.00 43.09 367 ARG C N 1
ATOM 6165 C CA . ARG C 1 280 ? 9.593 80.377 112.682 1.00 48.27 367 ARG C CA 1
ATOM 6166 C C . ARG C 1 280 ? 11.076 80.199 112.493 1.00 46.38 367 ARG C C 1
ATOM 6167 O O . ARG C 1 280 ? 11.703 80.894 111.690 1.00 44.58 367 ARG C O 1
ATOM 6175 N N . ARG C 1 281 ? 11.611 79.226 113.209 1.00 46.99 368 ARG C N 1
ATOM 6176 C CA . ARG C 1 281 ? 13.001 78.857 113.119 1.00 51.88 368 ARG C CA 1
ATOM 6177 C C . ARG C 1 281 ? 13.075 77.446 112.555 1.00 56.84 368 ARG C C 1
ATOM 6178 O O . ARG C 1 281 ? 12.255 76.585 112.898 1.00 63.30 368 ARG C O 1
ATOM 6186 N N . LYS C 1 282 ? 14.069 77.206 111.700 1.00 50.03 369 LYS C N 1
ATOM 6187 C CA . LYS C 1 282 ? 14.266 75.869 111.163 1.00 49.55 369 LYS C CA 1
ATOM 6188 C C . LYS C 1 282 ? 15.732 75.651 110.805 1.00 48.95 369 LYS C C 1
ATOM 6189 O O . LYS C 1 282 ? 16.504 76.595 110.632 1.00 44.64 369 LYS C O 1
ATOM 6195 N N . ARG C 1 283 ? 16.118 74.388 110.734 1.00 49.95 370 ARG C N 1
ATOM 6196 C CA . ARG C 1 283 ? 17.468 74.022 110.346 1.00 51.39 370 ARG C CA 1
ATOM 6197 C C . ARG C 1 283 ? 17.528 73.732 108.851 1.00 56.45 370 ARG C C 1
ATOM 6198 O O . ARG C 1 283 ? 16.686 73.004 108.318 1.00 60.70 370 ARG C O 1
ATOM 6206 N N . LEU C 1 284 ? 18.421 74.444 108.150 1.00 56.58 371 LEU C N 1
ATOM 6207 C CA . LEU C 1 284 ? 18.705 74.189 106.731 1.00 56.50 371 LEU C CA 1
ATOM 6208 C C . LEU C 1 284 ? 20.183 73.808 106.562 1.00 64.73 371 LEU C C 1
ATOM 6209 O O . LEU C 1 284 ? 21.056 74.666 106.404 1.00 65.17 371 LEU C O 1
ATOM 6214 N N . GLY C 1 285 ? 20.453 72.513 106.477 1.00 62.81 372 GLY C N 1
ATOM 6215 C CA . GLY C 1 285 ? 21.837 72.079 106.372 1.00 61.09 372 GLY C CA 1
ATOM 6216 C C . GLY C 1 285 ? 22.607 72.365 107.647 1.00 65.53 372 GLY C C 1
ATOM 6217 O O . GLY C 1 285 ? 22.204 71.970 108.749 1.00 66.07 372 GLY C O 1
ATOM 6218 N N . LYS C 1 286 ? 23.684 73.140 107.512 1.00 64.39 373 LYS C N 1
ATOM 6219 C CA . LYS C 1 286 ? 24.525 73.500 108.648 1.00 64.30 373 LYS C CA 1
ATOM 6220 C C . LYS C 1 286 ? 24.059 74.775 109.340 1.00 63.61 373 LYS C C 1
ATOM 6221 O O . LYS C 1 286 ? 24.580 75.104 110.411 1.00 66.17 373 LYS C O 1
ATOM 6227 N N . LYS C 1 287 ? 23.133 75.515 108.731 1.00 64.31 374 LYS C N 1
ATOM 6228 C CA . LYS C 1 287 ? 22.650 76.800 109.212 1.00 60.70 374 LYS C CA 1
ATOM 6229 C C . LYS C 1 287 ? 21.253 76.682 109.817 1.00 53.32 374 LYS C C 1
ATOM 6230 O O . LYS C 1 287 ? 20.499 75.745 109.539 1.00 54.02 374 LYS C O 1
ATOM 6236 N N . THR C 1 288 ? 20.943 77.627 110.696 1.00 50.79 375 THR C N 1
ATOM 6237 C CA . THR C 1 288 ? 19.589 77.847 111.192 1.00 47.52 375 THR C CA 1
ATOM 6238 C C . THR C 1 288 ? 19.016 79.072 110.490 1.00 41.67 375 THR C C 1
ATOM 6239 O O . THR C 1 288 ? 19.678 80.109 110.399 1.00 38.95 375 THR C O 1
ATOM 6243 N N . VAL C 1 289 ? 17.810 78.912 109.956 1.00 39.11 376 VAL C N 1
ATOM 6244 C CA . VAL C 1 289 ? 17.100 79.897 109.151 1.00 38.07 376 VAL C CA 1
ATOM 6245 C C . VAL C 1 289 ? 15.826 80.334 109.876 1.00 37.05 376 VAL C C 1
ATOM 6246 O O . VAL C 1 289 ? 15.226 79.545 110.614 1.00 39.26 376 VAL C O 1
ATOM 6250 N N . VAL C 1 290 ? 15.440 81.606 109.703 1.00 30.91 377 VAL C N 1
ATOM 6251 C CA . VAL C 1 290 ? 14.283 82.208 110.368 1.00 34.26 377 VAL C CA 1
ATOM 6252 C C . VAL C 1 290 ? 13.361 82.834 109.325 1.00 35.53 377 VAL C C 1
ATOM 6253 O O . VAL C 1 290 ? 13.832 83.539 108.426 1.00 34.09 377 VAL C O 1
ATOM 6257 N N . THR C 1 291 ? 12.044 82.625 109.484 1.00 33.88 378 THR C N 1
ATOM 6258 C CA . THR C 1 291 ? 11.031 83.191 108.598 1.00 36.38 378 THR C CA 1
ATOM 6259 C C . THR C 1 291 ? 9.831 83.619 109.416 1.00 39.08 378 THR C C 1
ATOM 6260 O O . THR C 1 291 ? 9.652 83.197 110.560 1.00 37.97 378 THR C O 1
ATOM 6264 N N . SER C 1 292 ? 8.947 84.364 108.755 1.00 36.30 379 SER C N 1
ATOM 6265 C CA . SER C 1 292 ? 7.772 85.005 109.340 1.00 44.12 379 SER C CA 1
ATOM 6266 C C . SER C 1 292 ? 6.751 84.082 109.998 1.00 53.92 379 SER C C 1
ATOM 6267 O O . SER C 1 292 ? 6.869 82.853 109.949 1.00 59.71 379 SER C O 1
ATOM 6270 N N . ARG C 1 293 ? 5.794 84.700 110.695 1.00 73.35 380 ARG C N 1
ATOM 6271 C CA . ARG C 1 293 ? 4.658 84.027 111.339 1.00 64.84 380 ARG C CA 1
ATOM 6272 C C . ARG C 1 293 ? 5.106 82.846 112.180 1.00 59.19 380 ARG C C 1
ATOM 6273 O O . ARG C 1 293 ? 4.684 82.698 113.325 1.00 56.69 380 ARG C O 1
ATOM 6281 N N . THR D 1 26 ? 22.139 107.500 109.428 1.00 77.52 113 THR D N 1
ATOM 6282 C CA . THR D 1 26 ? 22.772 106.387 108.748 1.00 65.51 113 THR D CA 1
ATOM 6283 C C . THR D 1 26 ? 24.279 106.479 109.020 1.00 63.96 113 THR D C 1
ATOM 6284 O O . THR D 1 26 ? 25.080 105.742 108.469 1.00 68.10 113 THR D O 1
ATOM 6288 N N . HIS D 1 27 ? 24.678 107.360 109.949 1.00 68.12 114 HIS D N 1
ATOM 6289 C CA . HIS D 1 27 ? 26.110 107.664 109.995 1.00 69.11 114 HIS D CA 1
ATOM 6290 C C . HIS D 1 27 ? 26.571 108.325 111.283 1.00 71.42 114 HIS D C 1
ATOM 6291 O O . HIS D 1 27 ? 27.652 108.930 111.284 1.00 69.94 114 HIS D O 1
ATOM 6298 N N . GLY D 1 28 ? 25.806 108.250 112.364 1.00 68.50 115 GLY D N 1
ATOM 6299 C CA . GLY D 1 28 ? 26.112 109.198 113.393 1.00 71.12 115 GLY D CA 1
ATOM 6300 C C . GLY D 1 28 ? 25.436 108.895 114.706 1.00 69.99 115 GLY D C 1
ATOM 6301 O O . GLY D 1 28 ? 24.431 108.155 114.791 1.00 73.87 115 GLY D O 1
ATOM 6302 N N . GLU D 1 29 ? 26.005 109.497 115.716 1.00 68.56 116 GLU D N 1
ATOM 6303 C CA . GLU D 1 29 ? 25.823 109.291 117.131 1.00 65.92 116 GLU D CA 1
ATOM 6304 C C . GLU D 1 29 ? 25.241 110.644 117.609 1.00 66.11 116 GLU D C 1
ATOM 6305 O O . GLU D 1 29 ? 25.265 111.639 116.870 1.00 65.27 116 GLU D O 1
ATOM 6311 N N . LEU D 1 30 ? 24.656 110.699 118.797 1.00 68.36 117 LEU D N 1
ATOM 6312 C CA . LEU D 1 30 ? 24.261 112.036 119.226 1.00 62.86 117 LEU D CA 1
ATOM 6313 C C . LEU D 1 30 ? 25.530 112.759 119.645 1.00 67.06 117 LEU D C 1
ATOM 6314 O O . LEU D 1 30 ? 26.496 112.132 120.104 1.00 72.78 117 LEU D O 1
ATOM 6319 N N . ASN D 1 31 ? 25.590 114.066 119.459 1.00 66.49 118 ASN D N 1
ATOM 6320 C CA . ASN D 1 31 ? 26.719 114.813 120.017 1.00 66.86 118 ASN D CA 1
ATOM 6321 C C . ASN D 1 31 ? 26.210 115.382 121.328 1.00 65.29 118 ASN D C 1
ATOM 6322 O O . ASN D 1 31 ? 25.443 116.354 121.341 1.00 63.74 118 ASN D O 1
ATOM 6327 N N . LEU D 1 32 ? 26.594 114.750 122.434 1.00 65.21 119 LEU D N 1
ATOM 6328 C CA . LEU D 1 32 ? 26.109 115.141 123.748 1.00 65.96 119 LEU D CA 1
ATOM 6329 C C . LEU D 1 32 ? 26.987 116.196 124.402 1.00 66.36 119 LEU D C 1
ATOM 6330 O O . LEU D 1 32 ? 27.042 116.272 125.641 1.00 63.49 119 LEU D O 1
ATOM 6335 N N . ASN D 1 33 ? 27.657 117.015 123.587 1.00 70.73 120 ASN D N 1
ATOM 6336 C CA . ASN D 1 33 ? 28.702 117.932 124.034 1.00 71.67 120 ASN D CA 1
ATOM 6337 C C . ASN D 1 33 ? 28.293 118.768 125.234 1.00 69.96 120 ASN D C 1
ATOM 6338 O O . ASN D 1 33 ? 28.893 118.638 126.305 1.00 70.35 120 ASN D O 1
ATOM 6343 N N . SER D 1 34 ? 27.237 119.556 125.100 1.00 66.94 121 SER D N 1
ATOM 6344 C CA . SER D 1 34 ? 26.828 120.476 126.152 1.00 68.82 121 SER D CA 1
ATOM 6345 C C . SER D 1 34 ? 25.627 119.968 126.937 1.00 71.11 121 SER D C 1
ATOM 6346 O O . SER D 1 34 ? 24.882 120.773 127.509 1.00 69.50 121 SER D O 1
ATOM 6349 N N . VAL D 1 35 ? 25.389 118.658 126.940 1.00 60.46 122 VAL D N 1
ATOM 6350 C CA . VAL D 1 35 ? 24.159 118.094 127.487 1.00 56.20 122 VAL D CA 1
ATOM 6351 C C . VAL D 1 35 ? 24.433 117.627 128.918 1.00 53.63 122 VAL D C 1
ATOM 6352 O O . VAL D 1 35 ? 25.127 116.614 129.109 1.00 52.64 122 VAL D O 1
ATOM 6356 N N . PRO D 1 36 ? 23.910 118.308 129.934 1.00 50.00 123 PRO D N 1
ATOM 6357 C CA . PRO D 1 36 ? 24.205 117.932 131.319 1.00 49.88 123 PRO D CA 1
ATOM 6358 C C . PRO D 1 36 ? 23.372 116.766 131.837 1.00 44.53 123 PRO D C 1
ATOM 6359 O O . PRO D 1 36 ? 22.302 116.425 131.333 1.00 43.82 123 PRO D O 1
ATOM 6363 N N . ILE D 1 37 ? 23.852 116.201 132.922 1.00 47.35 124 ILE D N 1
ATOM 6364 C CA . ILE D 1 37 ? 23.138 115.135 133.597 1.00 45.95 124 ILE D CA 1
ATOM 6365 C C . ILE D 1 37 ? 22.219 115.764 134.632 1.00 44.26 124 ILE D C 1
ATOM 6366 O O . ILE D 1 37 ? 22.640 116.621 135.415 1.00 43.82 124 ILE D O 1
ATOM 6371 N N . TYR D 1 38 ? 20.960 115.347 134.628 1.00 40.81 125 TYR D N 1
ATOM 6372 C CA . TYR D 1 38 ? 19.986 115.815 135.595 1.00 44.91 125 TYR D CA 1
ATOM 6373 C C . TYR D 1 38 ? 19.785 114.723 136.632 1.00 45.13 125 TYR D C 1
ATOM 6374 O O . TYR D 1 38 ? 19.400 113.597 136.291 1.00 46.96 125 TYR D O 1
ATOM 6383 N N . ASN D 1 39 ? 20.010 115.056 137.892 1.00 43.87 126 ASN D N 1
ATOM 6384 C CA . ASN D 1 39 ? 19.878 114.080 138.956 1.00 47.81 126 ASN D CA 1
ATOM 6385 C C . ASN D 1 39 ? 18.819 114.506 139.962 1.00 49.46 126 ASN D C 1
ATOM 6386 O O . ASN D 1 39 ? 18.922 114.238 141.158 1.00 49.33 126 ASN D O 1
ATOM 6391 N N . GLY D 1 40 ? 17.761 115.141 139.468 1.00 45.04 127 GLY D N 1
ATOM 6392 C CA . GLY D 1 40 ? 16.647 115.530 140.302 1.00 46.73 127 GLY D CA 1
ATOM 6393 C C . GLY D 1 40 ? 16.803 116.858 141.012 1.00 48.52 127 GLY D C 1
ATOM 6394 O O . GLY D 1 40 ? 16.035 117.135 141.939 1.00 52.68 127 GLY D O 1
ATOM 6395 N N . GLU D 1 41 ? 17.755 117.695 140.608 1.00 49.10 128 GLU D N 1
ATOM 6396 C CA . GLU D 1 41 ? 17.893 118.979 141.283 1.00 56.20 128 GLU D CA 1
ATOM 6397 C C . GLU D 1 41 ? 16.624 119.790 141.079 1.00 61.98 128 GLU D C 1
ATOM 6398 O O . GLU D 1 41 ? 16.003 119.755 140.016 1.00 57.75 128 GLU D O 1
ATOM 6404 N N . LEU D 1 42 ? 16.229 120.544 142.091 1.00 63.92 129 LEU D N 1
ATOM 6405 C CA . LEU D 1 42 ? 14.970 121.244 141.877 1.00 61.04 129 LEU D CA 1
ATOM 6406 C C . LEU D 1 42 ? 15.095 122.541 141.118 1.00 64.30 129 LEU D C 1
ATOM 6407 O O . LEU D 1 42 ? 14.104 123.001 140.535 1.00 66.73 129 LEU D O 1
ATOM 6412 N N . ASP D 1 43 ? 16.197 123.245 141.298 1.00 61.67 130 ASP D N 1
ATOM 6413 C CA . ASP D 1 43 ? 16.415 124.544 140.667 1.00 62.44 130 ASP D CA 1
ATOM 6414 C C . ASP D 1 43 ? 17.559 124.296 139.708 1.00 63.32 130 ASP D C 1
ATOM 6415 O O . ASP D 1 43 ? 18.699 124.680 139.949 1.00 62.02 130 ASP D O 1
ATOM 6420 N N . PHE D 1 44 ? 17.243 123.567 138.635 1.00 66.01 131 PHE D N 1
ATOM 6421 C CA . PHE D 1 44 ? 18.269 122.986 137.781 1.00 62.54 131 PHE D CA 1
ATOM 6422 C C . PHE D 1 44 ? 19.043 124.000 136.938 1.00 62.21 131 PHE D C 1
ATOM 6423 O O . PHE D 1 44 ? 20.272 123.939 136.885 1.00 57.18 131 PHE D O 1
ATOM 6431 N N . SER D 1 45 ? 18.375 124.903 136.217 1.00 68.74 132 SER D N 1
ATOM 6432 C CA . SER D 1 45 ? 19.159 125.735 135.305 1.00 71.09 132 SER D CA 1
ATOM 6433 C C . SER D 1 45 ? 20.082 126.669 136.053 1.00 71.73 132 SER D C 1
ATOM 6434 O O . SER D 1 45 ? 21.142 127.048 135.536 1.00 67.56 132 SER D O 1
ATOM 6437 N N . ASP D 1 46 ? 19.710 127.049 137.277 1.00 72.07 133 ASP D N 1
ATOM 6438 C CA . ASP D 1 46 ? 20.620 127.984 137.913 1.00 76.45 133 ASP D CA 1
ATOM 6439 C C . ASP D 1 46 ? 21.771 127.254 138.596 1.00 73.76 133 ASP D C 1
ATOM 6440 O O . ASP D 1 46 ? 22.743 127.904 138.964 1.00 75.10 133 ASP D O 1
ATOM 6445 N N . LYS D 1 47 ? 21.640 125.951 138.854 1.00 73.50 134 LYS D N 1
ATOM 6446 C CA . LYS D 1 47 ? 22.759 125.152 139.308 1.00 65.56 134 LYS D CA 1
ATOM 6447 C C . LYS D 1 47 ? 23.664 124.918 138.108 1.00 62.23 134 LYS D C 1
ATOM 6448 O O . LYS D 1 47 ? 23.173 124.985 136.972 1.00 84.11 134 LYS D O 1
ATOM 6454 N N . VAL D 1 56 ? 24.152 126.099 126.939 1.00 72.49 143 VAL D N 1
ATOM 6455 C CA . VAL D 1 56 ? 23.225 124.996 127.155 1.00 71.77 143 VAL D CA 1
ATOM 6456 C C . VAL D 1 56 ? 22.201 124.864 126.009 1.00 76.85 143 VAL D C 1
ATOM 6457 O O . VAL D 1 56 ? 21.563 125.847 125.621 1.00 78.19 143 VAL D O 1
ATOM 6461 N N . ILE D 1 57 ? 22.055 123.643 125.484 1.00 83.20 144 ILE D N 1
ATOM 6462 C CA . ILE D 1 57 ? 21.113 123.341 124.401 1.00 70.83 144 ILE D CA 1
ATOM 6463 C C . ILE D 1 57 ? 19.688 123.328 124.929 1.00 67.03 144 ILE D C 1
ATOM 6464 O O . ILE D 1 57 ? 19.396 122.706 125.954 1.00 62.78 144 ILE D O 1
ATOM 6469 N N . GLY D 1 58 ? 18.782 123.977 124.199 1.00 66.95 145 GLY D N 1
ATOM 6470 C CA . GLY D 1 58 ? 17.431 124.127 124.711 1.00 63.40 145 GLY D CA 1
ATOM 6471 C C . GLY D 1 58 ? 16.322 123.285 124.109 1.00 64.85 145 GLY D C 1
ATOM 6472 O O . GLY D 1 58 ? 15.238 123.201 124.698 1.00 62.58 145 GLY D O 1
ATOM 6473 N N . THR D 1 59 ? 16.554 122.676 122.943 1.00 70.97 146 THR D N 1
ATOM 6474 C CA . THR D 1 59 ? 15.522 121.916 122.248 1.00 68.12 146 THR D CA 1
ATOM 6475 C C . THR D 1 59 ? 16.162 120.743 121.508 1.00 61.96 146 THR D C 1
ATOM 6476 O O . THR D 1 59 ? 17.349 120.756 121.145 1.00 60.36 146 THR D O 1
ATOM 6480 N N . LEU D 1 60 ? 15.361 119.696 121.331 1.00 59.89 147 LEU D N 1
ATOM 6481 C CA . LEU D 1 60 ? 15.842 118.515 120.627 1.00 59.36 147 LEU D CA 1
ATOM 6482 C C . LEU D 1 60 ? 16.162 118.811 119.151 1.00 57.15 147 LEU D C 1
ATOM 6483 O O . LEU D 1 60 ? 17.128 118.262 118.617 1.00 55.52 147 LEU D O 1
ATOM 6488 N N . GLU D 1 61 ? 15.404 119.703 118.496 1.00 62.03 148 GLU D N 1
ATOM 6489 C CA . GLU D 1 61 ? 15.731 120.094 117.126 1.00 62.86 148 GLU D CA 1
ATOM 6490 C C . GLU D 1 61 ? 17.136 120.625 117.057 1.00 61.96 148 GLU D C 1
ATOM 6491 O O . GLU D 1 61 ? 17.886 120.373 116.105 1.00 62.68 148 GLU D O 1
ATOM 6497 N N . GLU D 1 62 ? 17.463 121.427 118.068 1.00 63.99 149 GLU D N 1
ATOM 6498 C CA . GLU D 1 62 ? 18.709 122.135 118.158 1.00 64.05 149 GLU D CA 1
ATOM 6499 C C . GLU D 1 62 ? 19.837 121.121 118.383 1.00 61.77 149 GLU D C 1
ATOM 6500 O O . GLU D 1 62 ? 20.871 121.242 117.715 1.00 60.26 149 GLU D O 1
ATOM 6506 N N . LEU D 1 63 ? 19.616 120.052 119.164 1.00 61.05 150 LEU D N 1
ATOM 6507 C CA . LEU D 1 63 ? 20.544 118.903 119.235 1.00 55.21 150 LEU D CA 1
ATOM 6508 C C . LEU D 1 63 ? 20.656 118.112 117.914 1.00 55.30 150 LEU D C 1
ATOM 6509 O O . LEU D 1 63 ? 21.714 117.542 117.609 1.00 53.87 150 LEU D O 1
ATOM 6514 N N . LEU D 1 64 ? 19.555 117.992 117.148 1.00 55.26 151 LEU D N 1
ATOM 6515 C CA . LEU D 1 64 ? 19.603 117.179 115.916 1.00 54.78 151 LEU D CA 1
ATOM 6516 C C . LEU D 1 64 ? 20.480 117.813 114.833 1.00 58.49 151 LEU D C 1
ATOM 6517 O O . LEU D 1 64 ? 21.334 117.129 114.248 1.00 56.15 151 LEU D O 1
ATOM 6522 N N . GLU D 1 65 ? 20.319 119.116 114.551 1.00 60.94 152 GLU D N 1
ATOM 6523 C CA . GLU D 1 65 ? 21.232 119.752 113.598 1.00 63.64 152 GLU D CA 1
ATOM 6524 C C . GLU D 1 65 ? 22.696 119.741 114.012 1.00 63.49 152 GLU D C 1
ATOM 6525 O O . GLU D 1 65 ? 23.567 119.698 113.144 1.00 70.31 152 GLU D O 1
ATOM 6531 N N . ASN D 1 66 ? 23.019 119.742 115.294 1.00 61.16 153 ASN D N 1
ATOM 6532 C CA . ASN D 1 66 ? 24.441 119.681 115.596 1.00 62.65 153 ASN D CA 1
ATOM 6533 C C . ASN D 1 66 ? 24.935 118.250 115.782 1.00 64.89 153 ASN D C 1
ATOM 6534 O O . ASN D 1 66 ? 25.989 118.031 116.408 1.00 65.28 153 ASN D O 1
ATOM 6539 N N . SER D 1 67 ? 24.232 117.281 115.212 1.00 64.08 154 SER D N 1
ATOM 6540 C CA . SER D 1 67 ? 24.567 115.884 115.377 1.00 63.37 154 SER D CA 1
ATOM 6541 C C . SER D 1 67 ? 24.730 115.209 114.022 1.00 63.44 154 SER D C 1
ATOM 6542 O O . SER D 1 67 ? 23.966 115.481 113.085 1.00 62.66 154 SER D O 1
ATOM 6545 N N . PRO D 1 68 ? 25.689 114.314 113.900 1.00 63.41 155 PRO D N 1
ATOM 6546 C CA . PRO D 1 68 ? 25.958 113.681 112.606 1.00 61.30 155 PRO D CA 1
ATOM 6547 C C . PRO D 1 68 ? 25.077 112.462 112.359 1.00 67.88 155 PRO D C 1
ATOM 6548 O O . PRO D 1 68 ? 25.533 111.479 111.766 1.00 76.52 155 PRO D O 1
ATOM 6552 N N . CYS D 1 69 ? 23.808 112.511 112.766 1.00 64.90 156 CYS D N 1
ATOM 6553 C CA . CYS D 1 69 ? 22.906 111.384 112.570 1.00 61.60 156 CYS D CA 1
ATOM 6554 C C . CYS D 1 69 ? 21.587 111.878 111.990 1.00 59.76 156 CYS D C 1
ATOM 6555 O O . CYS D 1 69 ? 21.268 113.067 112.043 1.00 56.97 156 CYS D O 1
ATOM 6558 N N . SER D 1 70 ? 20.806 110.943 111.451 1.00 62.96 157 SER D N 1
ATOM 6559 C CA . SER D 1 70 ? 19.493 111.306 110.952 1.00 53.08 157 SER D CA 1
ATOM 6560 C C . SER D 1 70 ? 18.567 111.639 112.119 1.00 49.55 157 SER D C 1
ATOM 6561 O O . SER D 1 70 ? 18.823 111.300 113.281 1.00 46.92 157 SER D O 1
ATOM 6564 N N . ALA D 1 71 ? 17.471 112.310 111.789 1.00 45.39 158 ALA D N 1
ATOM 6565 C CA . ALA D 1 71 ? 16.498 112.677 112.810 1.00 46.89 158 ALA D CA 1
ATOM 6566 C C . ALA D 1 71 ? 15.871 111.441 113.436 1.00 46.38 158 ALA D C 1
ATOM 6567 O O . ALA D 1 71 ? 15.671 111.382 114.653 1.00 44.42 158 ALA D O 1
ATOM 6569 N N . LEU D 1 72 ? 15.551 110.442 112.617 1.00 47.22 159 LEU D N 1
ATOM 6570 C CA . LEU D 1 72 ? 14.963 109.216 113.140 1.00 46.11 159 LEU D CA 1
ATOM 6571 C C . LEU D 1 72 ? 15.949 108.517 114.068 1.00 44.52 159 LEU D C 1
ATOM 6572 O O . LEU D 1 72 ? 15.564 108.012 115.131 1.00 41.68 159 LEU D O 1
ATOM 6577 N N . GLU D 1 73 ? 17.234 108.500 113.686 1.00 42.87 160 GLU D N 1
ATOM 6578 C CA . GLU D 1 73 ? 18.263 107.872 114.510 1.00 46.08 160 GLU D CA 1
ATOM 6579 C C . GLU D 1 73 ? 18.453 108.587 115.838 1.00 47.99 160 GLU D C 1
ATOM 6580 O O . GLU D 1 73 ? 18.532 107.941 116.889 1.00 39.44 160 GLU D O 1
ATOM 6586 N N . GLY D 1 74 ? 18.581 109.913 115.804 1.00 42.76 161 GLY D N 1
ATOM 6587 C CA . GLY D 1 74 ? 18.785 110.656 117.035 1.00 43.17 161 GLY D CA 1
ATOM 6588 C C . GLY D 1 74 ? 17.612 110.563 117.995 1.00 37.87 161 GLY D C 1
ATOM 6589 O O . GLY D 1 74 ? 17.798 110.480 119.212 1.00 36.86 161 GLY D O 1
ATOM 6590 N N . ILE D 1 75 ? 16.391 110.604 117.469 1.00 39.60 162 ILE D N 1
ATOM 6591 C CA . ILE D 1 75 ? 15.214 110.496 118.327 1.00 37.89 162 ILE D CA 1
ATOM 6592 C C . ILE D 1 75 ? 15.170 109.128 118.999 1.00 37.47 162 ILE D C 1
ATOM 6593 O O . ILE D 1 75 ? 14.876 109.010 120.199 1.00 34.67 162 ILE D O 1
ATOM 6598 N N . SER D 1 76 ? 15.423 108.063 118.232 1.00 37.20 163 SER D N 1
ATOM 6599 C CA . SER D 1 76 ? 15.425 106.736 118.843 1.00 36.14 163 SER D CA 1
ATOM 6600 C C . SER D 1 76 ? 16.481 106.663 119.930 1.00 32.11 163 SER D C 1
ATOM 6601 O O . SER D 1 76 ? 16.212 106.189 121.041 1.00 34.32 163 SER D O 1
ATOM 6604 N N . LYS D 1 77 ? 17.682 107.175 119.641 1.00 33.42 164 LYS D N 1
ATOM 6605 C CA . LYS D 1 77 ? 18.757 107.183 120.634 1.00 36.87 164 LYS D CA 1
ATOM 6606 C C . LYS D 1 77 ? 18.409 108.074 121.824 1.00 34.96 164 LYS D C 1
ATOM 6607 O O . LYS D 1 77 ? 18.792 107.783 122.971 1.00 32.95 164 LYS D O 1
ATOM 6613 N N . TRP D 1 78 ? 17.722 109.190 121.569 1.00 35.51 165 TRP D N 1
ATOM 6614 C CA . TRP D 1 78 ? 17.285 110.061 122.654 1.00 33.09 165 TRP D CA 1
ATOM 6615 C C . TRP D 1 78 ? 16.376 109.304 123.617 1.00 31.34 165 TRP D C 1
ATOM 6616 O O . TRP D 1 78 ? 16.527 109.406 124.842 1.00 32.15 165 TRP D O 1
ATOM 6627 N N . HIS D 1 79 ? 15.448 108.507 123.074 1.00 31.14 166 HIS D N 1
ATOM 6628 C CA . HIS D 1 79 ? 14.542 107.728 123.916 1.00 31.72 166 HIS D CA 1
ATOM 6629 C C . HIS D 1 79 ? 15.282 106.647 124.703 1.00 30.82 166 HIS D C 1
ATOM 6630 O O . HIS D 1 79 ? 14.929 106.375 125.857 1.00 28.41 166 HIS D O 1
ATOM 6637 N N . LYS D 1 80 ? 16.318 106.048 124.110 1.00 30.53 167 LYS D N 1
ATOM 6638 C CA . LYS D 1 80 ? 17.016 104.937 124.757 1.00 28.81 167 LYS D CA 1
ATOM 6639 C C . LYS D 1 80 ? 17.919 105.412 125.891 1.00 28.10 167 LYS D C 1
ATOM 6640 O O . LYS D 1 80 ? 18.055 104.706 126.904 1.00 28.91 167 LYS D O 1
ATOM 6646 N N . ILE D 1 81 ? 18.491 106.621 125.782 1.00 30.64 168 ILE D N 1
ATOM 6647 C CA . ILE D 1 81 ? 19.413 107.130 126.807 1.00 32.05 168 ILE D CA 1
ATOM 6648 C C . ILE D 1 81 ? 18.732 107.943 127.899 1.00 35.57 168 ILE D C 1
ATOM 6649 O O . ILE D 1 81 ? 19.403 108.360 128.858 1.00 34.40 168 ILE D O 1
ATOM 6654 N N . GLY D 1 82 ? 17.430 108.183 127.802 1.00 31.53 169 GLY D N 1
ATOM 6655 C CA . GLY D 1 82 ? 16.770 108.966 128.829 1.00 33.59 169 GLY D CA 1
ATOM 6656 C C . GLY D 1 82 ? 16.977 110.464 128.692 1.00 35.23 169 GLY D C 1
ATOM 6657 O O . GLY D 1 82 ? 17.170 111.162 129.701 1.00 35.94 169 GLY D O 1
ATOM 6658 N N . GLY D 1 83 ? 16.959 110.976 127.465 1.00 30.49 170 GLY D N 1
ATOM 6659 C CA . GLY D 1 83 ? 17.015 112.412 127.266 1.00 34.02 170 GLY D CA 1
ATOM 6660 C C . GLY D 1 83 ? 15.718 113.068 127.717 1.00 34.90 170 GLY D C 1
ATOM 6661 O O . GLY D 1 83 ? 14.632 112.490 127.624 1.00 28.70 170 GLY D O 1
ATOM 6662 N N . SER D 1 84 ? 15.841 114.270 128.272 1.00 36.01 171 SER D N 1
ATOM 6663 C CA . SER D 1 84 ? 14.673 114.995 128.741 1.00 36.58 171 SER D CA 1
ATOM 6664 C C . SER D 1 84 ? 14.950 116.482 128.581 1.00 39.54 171 SER D C 1
ATOM 6665 O O . SER D 1 84 ? 15.979 116.898 128.026 1.00 40.65 171 SER D O 1
ATOM 6668 N N . VAL D 1 85 ? 14.051 117.287 129.119 1.00 41.37 172 VAL D N 1
ATOM 6669 C CA . VAL D 1 85 ? 14.293 118.712 129.266 1.00 46.15 172 VAL D CA 1
ATOM 6670 C C . VAL D 1 85 ? 13.847 119.100 130.660 1.00 46.01 172 VAL D C 1
ATOM 6671 O O . VAL D 1 85 ? 12.815 118.630 131.160 1.00 42.62 172 VAL D O 1
ATOM 6675 N N . LYS D 1 86 ? 14.649 119.922 131.306 1.00 50.04 173 LYS D N 1
ATOM 6676 C CA . LYS D 1 86 ? 14.359 120.308 132.666 1.00 55.61 173 LYS D CA 1
ATOM 6677 C C . LYS D 1 86 ? 14.623 121.792 132.789 1.00 58.01 173 LYS D C 1
ATOM 6678 O O . LYS D 1 86 ? 15.730 122.261 132.490 1.00 54.53 173 LYS D O 1
ATOM 6684 N N . ASP D 1 87 ? 13.602 122.530 133.206 1.00 57.77 174 ASP D N 1
ATOM 6685 C CA . ASP D 1 87 ? 13.804 123.927 133.512 1.00 67.34 174 ASP D CA 1
ATOM 6686 C C . ASP D 1 87 ? 14.329 124.645 132.258 1.00 63.40 174 ASP D C 1
ATOM 6687 O O . ASP D 1 87 ? 15.195 125.501 132.328 1.00 60.53 174 ASP D O 1
ATOM 6692 N N . GLY D 1 88 ? 13.819 124.216 131.083 1.00 63.25 175 GLY D N 1
ATOM 6693 C CA . GLY D 1 88 ? 14.241 124.736 129.790 1.00 52.18 175 GLY D CA 1
ATOM 6694 C C . GLY D 1 88 ? 15.580 124.230 129.302 1.00 53.37 175 GLY D C 1
ATOM 6695 O O . GLY D 1 88 ? 16.009 124.622 128.213 1.00 56.04 175 GLY D O 1
ATOM 6696 N N . VAL D 1 89 ? 16.264 123.397 130.081 1.00 50.49 176 VAL D N 1
ATOM 6697 C CA . VAL D 1 89 ? 17.595 122.904 129.754 1.00 53.15 176 VAL D CA 1
ATOM 6698 C C . VAL D 1 89 ? 17.453 121.457 129.298 1.00 51.06 176 VAL D C 1
ATOM 6699 O O . VAL D 1 89 ? 16.906 120.614 130.023 1.00 48.51 176 VAL D O 1
ATOM 6703 N N . LEU D 1 90 ? 17.902 121.176 128.084 1.00 53.60 177 LEU D N 1
ATOM 6704 C CA . LEU D 1 90 ? 17.948 119.801 127.615 1.00 51.07 177 LEU D CA 1
ATOM 6705 C C . LEU D 1 90 ? 19.005 119.030 128.398 1.00 51.90 177 LEU D C 1
ATOM 6706 O O . LEU D 1 90 ? 20.098 119.547 128.651 1.00 52.91 177 LEU D O 1
ATOM 6711 N N . CYS D 1 91 ? 18.675 117.805 128.811 1.00 47.03 178 CYS D N 1
ATOM 6712 C CA . CYS D 1 91 ? 19.541 117.065 129.726 1.00 46.31 178 CYS D CA 1
ATOM 6713 C C . CYS D 1 91 ? 19.379 115.562 129.518 1.00 48.60 178 CYS D C 1
ATOM 6714 O O . CYS D 1 91 ? 18.594 115.099 128.684 1.00 43.85 178 CYS D O 1
ATOM 6717 N N . ILE D 1 92 ? 20.150 114.798 130.284 1.00 43.58 179 ILE D N 1
ATOM 6718 C CA . ILE D 1 92 ? 20.076 113.345 130.285 1.00 43.32 179 ILE D CA 1
ATOM 6719 C C . ILE D 1 92 ? 19.880 112.905 131.735 1.00 48.42 179 ILE D C 1
ATOM 6720 O O . ILE D 1 92 ? 20.659 113.286 132.615 1.00 42.80 179 ILE D O 1
ATOM 6725 N N . LEU D 1 93 ? 18.836 112.126 131.989 1.00 41.06 180 LEU D N 1
ATOM 6726 C CA . LEU D 1 93 ? 18.570 111.711 133.353 1.00 39.83 180 LEU D CA 1
ATOM 6727 C C . LEU D 1 93 ? 19.678 110.785 133.840 1.00 38.36 180 LEU D C 1
ATOM 6728 O O . LEU D 1 93 ? 20.211 109.965 133.083 1.00 36.17 180 LEU D O 1
ATOM 6733 N N . SER D 1 94 ? 20.125 111.009 135.074 1.00 40.08 181 SER D N 1
ATOM 6734 C CA . SER D 1 94 ? 21.053 110.073 135.705 1.00 38.17 181 SER D CA 1
ATOM 6735 C C . SER D 1 94 ? 20.371 108.719 135.901 1.00 40.80 181 SER D C 1
ATOM 6736 O O . SER D 1 94 ? 19.144 108.616 136.028 1.00 31.74 181 SER D O 1
ATOM 6739 N N . GLN D 1 95 ? 21.192 107.668 135.983 1.00 37.70 182 GLN D N 1
ATOM 6740 C CA . GLN D 1 95 ? 20.639 106.331 136.162 1.00 43.91 182 GLN D CA 1
ATOM 6741 C C . GLN D 1 95 ? 19.871 106.241 137.478 1.00 40.95 182 GLN D C 1
ATOM 6742 O O . GLN D 1 95 ? 18.807 105.612 137.539 1.00 39.26 182 GLN D O 1
ATOM 6748 N N . ASP D 1 96 ? 20.349 106.943 138.513 1.00 37.82 183 ASP D N 1
ATOM 6749 C CA . ASP D 1 96 ? 19.659 106.965 139.801 1.00 45.02 183 ASP D CA 1
ATOM 6750 C C . ASP D 1 96 ? 18.304 107.644 139.698 1.00 41.92 183 ASP D C 1
ATOM 6751 O O . ASP D 1 96 ? 17.313 107.135 140.233 1.00 39.38 183 ASP D O 1
ATOM 6756 N N . PHE D 1 97 ? 18.244 108.818 139.043 1.00 35.80 184 PHE D N 1
ATOM 6757 C CA . PHE D 1 97 ? 16.976 109.535 138.985 1.00 38.77 184 PHE D CA 1
ATOM 6758 C C . PHE D 1 97 ? 15.997 108.889 137.997 1.00 34.41 184 PHE D C 1
ATOM 6759 O O . PHE D 1 97 ? 14.788 108.854 138.267 1.00 35.25 184 PHE D O 1
ATOM 6767 N N . LEU D 1 98 ? 16.496 108.325 136.893 1.00 34.52 185 LEU D N 1
ATOM 6768 C CA . LEU D 1 98 ? 15.621 107.567 135.995 1.00 32.35 185 LEU D CA 1
ATOM 6769 C C . LEU D 1 98 ? 14.929 106.410 136.733 1.00 33.33 185 LEU D C 1
ATOM 6770 O O . LEU D 1 98 ? 13.712 106.217 136.582 1.00 26.40 185 LEU D O 1
ATOM 6775 N N . PHE D 1 99 ? 15.676 105.676 137.591 1.00 29.39 186 PHE D N 1
ATOM 6776 C CA . PHE D 1 99 ? 15.094 104.594 138.396 1.00 30.47 186 PHE D CA 1
ATOM 6777 C C . PHE D 1 99 ? 14.002 105.143 139.306 1.00 30.85 186 PHE D C 1
ATOM 6778 O O . PHE D 1 99 ? 12.887 104.603 139.361 1.00 28.93 186 PHE D O 1
ATOM 6786 N N . LYS D 1 100 ? 14.306 106.280 139.969 1.00 28.28 187 LYS D N 1
ATOM 6787 C CA . LYS D 1 100 ? 13.417 106.954 140.922 1.00 34.13 187 LYS D CA 1
ATOM 6788 C C . LYS D 1 100 ? 12.149 107.405 140.209 1.00 30.77 187 LYS D C 1
ATOM 6789 O O . LYS D 1 100 ? 11.031 107.074 140.644 1.00 32.50 187 LYS D O 1
ATOM 6795 N N . ALA D 1 101 ? 12.304 108.029 139.040 1.00 30.98 188 ALA D N 1
ATOM 6796 C CA . ALA D 1 101 ? 11.155 108.479 138.254 1.00 38.10 188 ALA D CA 1
ATOM 6797 C C . ALA D 1 101 ? 10.312 107.298 137.785 1.00 32.37 188 ALA D C 1
ATOM 6798 O O . ALA D 1 101 ? 9.076 107.352 137.827 1.00 30.56 188 ALA D O 1
ATOM 6800 N N . LEU D 1 102 ? 10.969 106.222 137.321 1.00 30.71 189 LEU D N 1
ATOM 6801 C CA . LEU D 1 102 ? 10.239 105.017 136.920 1.00 26.74 189 LEU D CA 1
ATOM 6802 C C . LEU D 1 102 ? 9.449 104.445 138.084 1.00 31.66 189 LEU D C 1
ATOM 6803 O O . LEU D 1 102 ? 8.279 104.067 137.930 1.00 28.49 189 LEU D O 1
ATOM 6808 N N . HIS D 1 103 ? 10.070 104.386 139.268 1.00 27.08 190 HIS D N 1
ATOM 6809 C CA . HIS D 1 103 ? 9.406 103.769 140.411 1.00 31.35 190 HIS D CA 1
ATOM 6810 C C . HIS D 1 103 ? 8.193 104.571 140.868 1.00 31.55 190 HIS D C 1
ATOM 6811 O O . HIS D 1 103 ? 7.135 103.996 141.136 1.00 32.64 190 HIS D O 1
ATOM 6818 N N . VAL D 1 104 ? 8.300 105.897 140.942 1.00 31.62 191 VAL D N 1
ATOM 6819 C CA . VAL D 1 104 ? 7.138 106.659 141.397 1.00 35.35 191 VAL D CA 1
ATOM 6820 C C . VAL D 1 104 ? 6.019 106.579 140.363 1.00 37.17 191 VAL D C 1
ATOM 6821 O O . VAL D 1 104 ? 4.831 106.533 140.720 1.00 38.22 191 VAL D O 1
ATOM 6825 N N . LEU D 1 105 ? 6.369 106.534 139.067 1.00 36.30 192 LEU D N 1
ATOM 6826 C CA . LEU D 1 105 ? 5.354 106.331 138.030 1.00 34.03 192 LEU D CA 1
ATOM 6827 C C . LEU D 1 105 ? 4.636 105.013 138.254 1.00 37.07 192 LEU D C 1
ATOM 6828 O O . LEU D 1 105 ? 3.397 104.952 138.255 1.00 37.88 192 LEU D O 1
ATOM 6833 N N . LEU D 1 106 ? 5.408 103.949 138.480 1.00 32.56 193 LEU D N 1
ATOM 6834 C CA . LEU D 1 106 ? 4.829 102.638 138.736 1.00 36.91 193 LEU D CA 1
ATOM 6835 C C . LEU D 1 106 ? 4.067 102.617 140.066 1.00 37.24 193 LEU D C 1
ATOM 6836 O O . LEU D 1 106 ? 3.021 101.969 140.169 1.00 39.33 193 LEU D O 1
ATOM 6841 N N . MET D 1 107 ? 4.592 103.270 141.109 1.00 36.58 194 MET D N 1
ATOM 6842 C CA . MET D 1 107 ? 3.848 103.330 142.368 1.00 40.12 194 MET D CA 1
ATOM 6843 C C . MET D 1 107 ? 2.464 103.933 142.154 1.00 43.97 194 MET D C 1
ATOM 6844 O O . MET D 1 107 ? 1.447 103.342 142.536 1.00 43.40 194 MET D O 1
ATOM 6849 N N . SER D 1 108 ? 2.418 105.092 141.503 1.00 42.41 195 SER D N 1
ATOM 6850 C CA . SER D 1 108 ? 1.166 105.818 141.310 1.00 49.47 195 SER D CA 1
ATOM 6851 C C . SER D 1 108 ? 0.243 105.089 140.334 1.00 49.77 195 SER D C 1
ATOM 6852 O O . SER D 1 108 ? -0.972 105.011 140.562 1.00 45.20 195 SER D O 1
ATOM 6855 N N . ALA D 1 109 ? 0.804 104.511 139.265 1.00 45.54 196 ALA D N 1
ATOM 6856 C CA . ALA D 1 109 ? -0.027 103.823 138.272 1.00 47.93 196 ALA D CA 1
ATOM 6857 C C . ALA D 1 109 ? -0.737 102.617 138.879 1.00 48.46 196 ALA D C 1
ATOM 6858 O O . ALA D 1 109 ? -1.866 102.293 138.493 1.00 51.20 196 ALA D O 1
ATOM 6860 N N . MET D 1 110 ? -0.059 101.888 139.771 1.00 47.77 197 MET D N 1
ATOM 6861 C CA . MET D 1 110 ? -0.733 100.798 140.461 1.00 54.08 197 MET D CA 1
ATOM 6862 C C . MET D 1 110 ? -1.745 101.335 141.472 1.00 58.28 197 MET D C 1
ATOM 6863 O O . MET D 1 110 ? -2.874 100.843 141.547 1.00 58.56 197 MET D O 1
ATOM 6868 N N . ALA D 1 111 ? -1.366 102.375 142.224 1.00 53.86 198 ALA D N 1
ATOM 6869 C CA . ALA D 1 111 ? -2.231 102.900 143.278 1.00 59.43 198 ALA D CA 1
ATOM 6870 C C . ALA D 1 111 ? -3.515 103.504 142.718 1.00 64.55 198 ALA D C 1
ATOM 6871 O O . ALA D 1 111 ? -4.592 103.324 143.295 1.00 75.53 198 ALA D O 1
ATOM 6873 N N . GLU D 1 112 ? -3.430 104.221 141.603 1.00 61.40 199 GLU D N 1
ATOM 6874 C CA . GLU D 1 112 ? -4.616 104.790 140.979 1.00 58.75 199 GLU D CA 1
ATOM 6875 C C . GLU D 1 112 ? -5.222 103.866 139.930 1.00 57.64 199 GLU D C 1
ATOM 6876 O O . GLU D 1 112 ? -6.131 104.285 139.206 1.00 59.80 199 GLU D O 1
ATOM 6882 N N . SER D 1 113 ? -4.755 102.623 139.853 1.00 55.64 200 SER D N 1
ATOM 6883 C CA . SER D 1 113 ? -5.230 101.639 138.882 1.00 59.20 200 SER D CA 1
ATOM 6884 C C . SER D 1 113 ? -5.302 102.223 137.465 1.00 56.77 200 SER D C 1
ATOM 6885 O O . SER D 1 113 ? -6.323 102.138 136.778 1.00 61.18 200 SER D O 1
ATOM 6888 N N . LEU D 1 114 ? -4.194 102.823 137.015 1.00 51.69 201 LEU D N 1
ATOM 6889 C CA . LEU D 1 114 ? -4.128 103.238 135.621 1.00 47.19 201 LEU D CA 1
ATOM 6890 C C . LEU D 1 114 ? -3.961 102.017 134.724 1.00 42.59 201 LEU D C 1
ATOM 6891 O O . LEU D 1 114 ? -3.551 100.942 135.167 1.00 42.15 201 LEU D O 1
ATOM 6896 N N . ASP D 1 115 ? -4.326 102.178 133.451 1.00 44.95 202 ASP D N 1
ATOM 6897 C CA . ASP D 1 115 ? -4.208 101.097 132.472 1.00 45.03 202 ASP D CA 1
ATOM 6898 C C . ASP D 1 115 ? -2.767 101.026 131.953 1.00 43.62 202 ASP D C 1
ATOM 6899 O O . ASP D 1 115 ? -2.349 101.865 131.151 1.00 41.30 202 ASP D O 1
ATOM 6904 N N . LEU D 1 116 ? -2.011 100.011 132.392 1.00 47.93 203 LEU D N 1
ATOM 6905 C CA . LEU D 1 116 ? -0.597 99.898 132.028 1.00 42.04 203 LEU D CA 1
ATOM 6906 C C . LEU D 1 116 ? -0.371 99.621 130.540 1.00 40.12 203 LEU D C 1
ATOM 6907 O O . LEU D 1 116 ? 0.748 99.818 130.051 1.00 33.60 203 LEU D O 1
ATOM 6912 N N . GLN D 1 117 ? -1.386 99.171 129.813 1.00 41.71 204 GLN D N 1
ATOM 6913 C CA . GLN D 1 117 ? -1.255 99.036 128.371 1.00 42.19 204 GLN D CA 1
ATOM 6914 C C . GLN D 1 117 ? -1.652 100.304 127.634 1.00 44.18 204 GLN D C 1
ATOM 6915 O O . GLN D 1 117 ? -1.478 100.368 126.409 1.00 42.55 204 GLN D O 1
ATOM 6921 N N . HIS D 1 118 ? -2.159 101.330 128.346 1.00 45.12 205 HIS D N 1
ATOM 6922 C CA . HIS D 1 118 ? -2.651 102.554 127.696 1.00 42.63 205 HIS D CA 1
ATOM 6923 C C . HIS D 1 118 ? -2.406 103.764 128.596 1.00 51.65 205 HIS D C 1
ATOM 6924 O O . HIS D 1 118 ? -3.337 104.402 129.099 1.00 50.95 205 HIS D O 1
ATOM 6931 N N . LEU D 1 119 ? -1.147 104.136 128.776 1.00 42.93 206 LEU D N 1
ATOM 6932 C CA . LEU D 1 119 ? -0.825 105.277 129.621 1.00 40.91 206 LEU D CA 1
ATOM 6933 C C . LEU D 1 119 ? -0.665 106.540 128.783 1.00 41.41 206 LEU D C 1
ATOM 6934 O O . LEU D 1 119 ? -0.188 106.501 127.643 1.00 39.59 206 LEU D O 1
ATOM 6939 N N . ASN D 1 120 ? -1.097 107.670 129.340 1.00 42.02 207 ASN D N 1
ATOM 6940 C CA . ASN D 1 120 ? -0.843 108.951 128.700 1.00 42.83 207 ASN D CA 1
ATOM 6941 C C . ASN D 1 120 ? -0.140 109.872 129.689 1.00 41.97 207 ASN D C 1
ATOM 6942 O O . ASN D 1 120 ? -0.174 109.654 130.907 1.00 41.78 207 ASN D O 1
ATOM 6947 N N . VAL D 1 121 ? 0.509 110.910 129.152 1.00 42.18 208 VAL D N 1
ATOM 6948 C CA . VAL D 1 121 ? 1.328 111.779 129.991 1.00 43.11 208 VAL D CA 1
ATOM 6949 C C . VAL D 1 121 ? 0.486 112.504 131.041 1.00 46.45 208 VAL D C 1
ATOM 6950 O O . VAL D 1 121 ? 0.881 112.582 132.210 1.00 42.78 208 VAL D O 1
ATOM 6954 N N . GLU D 1 122 ? -0.692 113.022 130.666 1.00 55.83 209 GLU D N 1
ATOM 6955 C CA . GLU D 1 122 ? -1.446 113.867 131.601 1.00 48.21 209 GLU D CA 1
ATOM 6956 C C . GLU D 1 122 ? -1.942 113.093 132.819 1.00 49.11 209 GLU D C 1
ATOM 6957 O O . GLU D 1 122 ? -1.701 113.506 133.965 1.00 50.42 209 GLU D O 1
ATOM 6963 N N . ASP D 1 123 ? -2.649 111.980 132.603 1.00 46.71 210 ASP D N 1
ATOM 6964 C CA . ASP D 1 123 ? -3.160 111.205 133.735 1.00 47.34 210 ASP D CA 1
ATOM 6965 C C . ASP D 1 123 ? -2.030 110.653 134.604 1.00 52.63 210 ASP D C 1
ATOM 6966 O O . ASP D 1 123 ? -2.158 110.591 135.833 1.00 48.08 210 ASP D O 1
ATOM 6971 N N . THR D 1 124 ? -0.934 110.206 133.979 1.00 45.99 211 THR D N 1
ATOM 6972 C CA . THR D 1 124 ? 0.202 109.685 134.739 1.00 44.53 211 THR D CA 1
ATOM 6973 C C . THR D 1 124 ? 0.859 110.789 135.555 1.00 45.30 211 THR D C 1
ATOM 6974 O O . THR D 1 124 ? 1.196 110.604 136.729 1.00 45.93 211 THR D O 1
ATOM 6978 N N . HIS D 1 125 ? 1.077 111.940 134.929 1.00 43.79 212 HIS D N 1
ATOM 6979 C CA . HIS D 1 125 ? 1.617 113.086 135.643 1.00 46.40 212 HIS D CA 1
ATOM 6980 C C . HIS D 1 125 ? 0.729 113.482 136.827 1.00 54.85 212 HIS D C 1
ATOM 6981 O O . HIS D 1 125 ? 1.232 113.887 137.872 1.00 50.05 212 HIS D O 1
ATOM 6988 N N . HIS D 1 126 ? -0.592 113.450 136.658 1.00 52.10 213 HIS D N 1
ATOM 6989 C CA . HIS D 1 126 ? -1.485 113.719 137.782 1.00 54.78 213 HIS D CA 1
ATOM 6990 C C . HIS D 1 126 ? -1.370 112.653 138.892 1.00 56.80 213 HIS D C 1
ATOM 6991 O O . HIS D 1 126 ? -1.280 112.978 140.086 1.00 54.78 213 HIS D O 1
ATOM 6998 N N . ALA D 1 127 ? -1.377 111.374 138.516 1.00 53.76 214 ALA D N 1
ATOM 6999 C CA . ALA D 1 127 ? -1.297 110.299 139.491 1.00 52.29 214 ALA D CA 1
ATOM 7000 C C . ALA D 1 127 ? -0.035 110.416 140.343 1.00 49.57 214 ALA D C 1
ATOM 7001 O O . ALA D 1 127 ? -0.067 110.151 141.551 1.00 53.44 214 ALA D O 1
ATOM 7003 N N . VAL D 1 128 ? 1.087 110.813 139.740 1.00 48.51 215 VAL D N 1
ATOM 7004 C CA . VAL D 1 128 ? 2.345 110.971 140.472 1.00 48.11 215 VAL D CA 1
ATOM 7005 C C . VAL D 1 128 ? 2.344 112.231 141.340 1.00 50.93 215 VAL D C 1
ATOM 7006 O O . VAL D 1 128 ? 2.852 112.228 142.473 1.00 52.57 215 VAL D O 1
ATOM 7010 N N . GLY D 1 129 ? 1.812 113.333 140.819 1.00 51.17 216 GLY D N 1
ATOM 7011 C CA . GLY D 1 129 ? 1.889 114.609 141.510 1.00 55.46 216 GLY D CA 1
ATOM 7012 C C . GLY D 1 129 ? 0.910 114.841 142.640 1.00 58.67 216 GLY D C 1
ATOM 7013 O O . GLY D 1 129 ? 1.125 115.762 143.430 1.00 57.83 216 GLY D O 1
ATOM 7014 N N . LYS D 1 130 ? -0.125 114.006 142.761 1.00 58.65 217 LYS D N 1
ATOM 7015 C CA . LYS D 1 130 ? -1.206 114.272 143.698 1.00 61.81 217 LYS D CA 1
ATOM 7016 C C . LYS D 1 130 ? -0.711 114.292 145.137 1.00 66.01 217 LYS D C 1
ATOM 7017 O O . LYS D 1 130 ? -1.250 115.029 145.969 1.00 65.05 217 LYS D O 1
ATOM 7023 N N . ASP D 1 131 ? 0.304 113.481 145.447 1.00 64.90 218 ASP D N 1
ATOM 7024 C CA . ASP D 1 131 ? 0.812 113.346 146.807 1.00 69.18 218 ASP D CA 1
ATOM 7025 C C . ASP D 1 131 ? 2.227 113.887 146.953 1.00 66.72 218 ASP D C 1
ATOM 7026 O O . ASP D 1 131 ? 2.998 113.417 147.793 1.00 73.36 218 ASP D O 1
ATOM 7031 N N . ILE D 1 132 ? 2.579 114.884 146.156 1.00 64.02 219 ILE D N 1
ATOM 7032 C CA . ILE D 1 132 ? 3.842 115.589 146.294 1.00 65.72 219 ILE D CA 1
ATOM 7033 C C . ILE D 1 132 ? 3.524 117.079 146.254 1.00 66.74 219 ILE D C 1
ATOM 7034 O O . ILE D 1 132 ? 2.649 117.516 145.496 1.00 65.32 219 ILE D O 1
ATOM 7039 N N . GLU D 1 133 ? 4.225 117.862 147.070 1.00 66.46 220 GLU D N 1
ATOM 7040 C CA . GLU D 1 133 ? 3.961 119.296 147.115 1.00 67.65 220 GLU D CA 1
ATOM 7041 C C . GLU D 1 133 ? 4.569 119.948 145.863 1.00 64.74 220 GLU D C 1
ATOM 7042 O O . GLU D 1 133 ? 5.762 119.779 145.588 1.00 64.59 220 GLU D O 1
ATOM 7048 N N . ASP D 1 134 ? 3.741 120.712 145.113 1.00 66.30 221 ASP D N 1
ATOM 7049 C CA . ASP D 1 134 ? 4.041 121.163 143.740 1.00 64.52 221 ASP D CA 1
ATOM 7050 C C . ASP D 1 134 ? 5.406 121.813 143.652 1.00 62.70 221 ASP D C 1
ATOM 7051 O O . ASP D 1 134 ? 6.021 121.877 142.573 1.00 67.01 221 ASP D O 1
ATOM 7056 N N . GLU D 1 135 ? 5.767 122.308 144.830 1.00 62.95 222 GLU D N 1
ATOM 7057 C CA . GLU D 1 135 ? 6.983 122.899 145.350 1.00 69.31 222 GLU D CA 1
ATOM 7058 C C . GLU D 1 135 ? 8.232 122.115 144.937 1.00 63.46 222 GLU D C 1
ATOM 7059 O O . GLU D 1 135 ? 8.965 122.522 144.028 1.00 69.72 222 GLU D O 1
ATOM 7065 N N . PHE D 1 136 ? 8.520 121.007 145.632 1.00 65.33 223 PHE D N 1
ATOM 7066 C CA . PHE D 1 136 ? 9.513 119.948 145.315 1.00 65.87 223 PHE D CA 1
ATOM 7067 C C . PHE D 1 136 ? 8.998 118.819 144.435 1.00 61.43 223 PHE D C 1
ATOM 7068 O O . PHE D 1 136 ? 9.306 117.664 144.707 1.00 60.28 223 PHE D O 1
ATOM 7076 N N . ASN D 1 137 ? 8.305 119.079 143.357 1.00 59.22 224 ASN D N 1
ATOM 7077 C CA . ASN D 1 137 ? 7.971 117.912 142.554 1.00 54.13 224 ASN D CA 1
ATOM 7078 C C . ASN D 1 137 ? 8.810 117.898 141.271 1.00 50.08 224 ASN D C 1
ATOM 7079 O O . ASN D 1 137 ? 8.498 118.646 140.328 1.00 53.17 224 ASN D O 1
ATOM 7084 N N . PRO D 1 138 ? 9.877 117.088 141.172 1.00 44.88 225 PRO D N 1
ATOM 7085 C CA . PRO D 1 138 ? 10.704 117.121 139.959 1.00 45.40 225 PRO D CA 1
ATOM 7086 C C . PRO D 1 138 ? 10.154 116.312 138.791 1.00 42.42 225 PRO D C 1
ATOM 7087 O O . PRO D 1 138 ? 10.784 116.295 137.726 1.00 38.25 225 PRO D O 1
ATOM 7091 N N . TYR D 1 139 ? 9.018 115.637 138.970 1.00 40.25 226 TYR D N 1
ATOM 7092 C CA . TYR D 1 139 ? 8.465 114.743 137.954 1.00 40.35 226 TYR D CA 1
ATOM 7093 C C . TYR D 1 139 ? 7.506 115.524 137.050 1.00 41.08 226 TYR D C 1
ATOM 7094 O O . TYR D 1 139 ? 6.283 115.372 137.084 1.00 44.16 226 TYR D O 1
ATOM 7103 N N . THR D 1 140 ? 8.104 116.367 136.214 1.00 40.41 227 THR D N 1
ATOM 7104 C CA . THR D 1 140 ? 7.361 117.168 135.256 1.00 40.54 227 THR D CA 1
ATOM 7105 C C . THR D 1 140 ? 6.786 116.299 134.138 1.00 42.35 227 THR D C 1
ATOM 7106 O O . THR D 1 140 ? 7.066 115.096 134.023 1.00 42.16 227 THR D O 1
ATOM 7110 N N . ARG D 1 141 ? 5.975 116.939 133.294 1.00 42.79 228 ARG D N 1
ATOM 7111 C CA . ARG D 1 141 ? 5.401 116.261 132.137 1.00 44.30 228 ARG D CA 1
ATOM 7112 C C . ARG D 1 141 ? 6.501 115.745 131.213 1.00 42.24 228 ARG D C 1
ATOM 7113 O O . ARG D 1 141 ? 6.402 114.631 130.692 1.00 44.14 228 ARG D O 1
ATOM 7121 N N . GLU D 1 142 ? 7.578 116.510 131.052 1.00 38.29 229 GLU D N 1
ATOM 7122 C CA . GLU D 1 142 ? 8.683 116.061 130.219 1.00 41.44 229 GLU D CA 1
ATOM 7123 C C . GLU D 1 142 ? 9.459 114.912 130.872 1.00 40.78 229 GLU D C 1
ATOM 7124 O O . GLU D 1 142 ? 9.950 114.022 130.160 1.00 38.69 229 GLU D O 1
ATOM 7130 N N . ILE D 1 143 ? 9.606 114.915 132.211 1.00 34.41 230 ILE D N 1
ATOM 7131 C CA . ILE D 1 143 ? 10.241 113.767 132.877 1.00 36.37 230 ILE D CA 1
ATOM 7132 C C . ILE D 1 143 ? 9.397 112.504 132.682 1.00 36.26 230 ILE D C 1
ATOM 7133 O O . ILE D 1 143 ? 9.914 111.428 132.353 1.00 33.88 230 ILE D O 1
ATOM 7138 N N . ILE D 1 144 ? 8.085 112.620 132.895 1.00 31.96 231 ILE D N 1
ATOM 7139 C CA . ILE D 1 144 ? 7.178 111.499 132.689 1.00 35.75 231 ILE D CA 1
ATOM 7140 C C . ILE D 1 144 ? 7.277 110.983 131.259 1.00 34.00 231 ILE D C 1
ATOM 7141 O O . ILE D 1 144 ? 7.249 109.771 131.012 1.00 32.32 231 ILE D O 1
ATOM 7146 N N . GLU D 1 145 ? 7.302 111.896 130.291 1.00 35.62 232 GLU D N 1
ATOM 7147 C CA . GLU D 1 145 ? 7.352 111.472 128.897 1.00 35.02 232 GLU D CA 1
ATOM 7148 C C . GLU D 1 145 ? 8.640 110.717 128.608 1.00 34.24 232 GLU D C 1
ATOM 7149 O O . GLU D 1 145 ? 8.648 109.746 127.845 1.00 30.77 232 GLU D O 1
ATOM 7155 N N . THR D 1 146 ? 9.736 111.154 129.222 1.00 33.10 233 THR D N 1
ATOM 7156 C CA . THR D 1 146 ? 10.995 110.462 129.058 1.00 32.60 233 THR D CA 1
ATOM 7157 C C . THR D 1 146 ? 10.898 109.037 129.578 1.00 30.54 233 THR D C 1
ATOM 7158 O O . THR D 1 146 ? 11.334 108.094 128.901 1.00 29.30 233 THR D O 1
ATOM 7162 N N . VAL D 1 147 ? 10.275 108.855 130.746 1.00 27.52 234 VAL D N 1
ATOM 7163 C CA . VAL D 1 147 ? 10.180 107.516 131.327 1.00 30.41 234 VAL D CA 1
ATOM 7164 C C . VAL D 1 147 ? 9.404 106.582 130.407 1.00 28.77 234 VAL D C 1
ATOM 7165 O O . VAL D 1 147 ? 9.853 105.464 130.110 1.00 25.53 234 VAL D O 1
ATOM 7169 N N . LEU D 1 148 ? 8.254 107.053 129.907 1.00 25.73 235 LEU D N 1
ATOM 7170 C CA . LEU D 1 148 ? 7.415 106.268 129.008 1.00 29.02 235 LEU D CA 1
ATOM 7171 C C . LEU D 1 148 ? 8.135 105.967 127.687 1.00 26.23 235 LEU D C 1
ATOM 7172 O O . LEU D 1 148 ? 8.008 104.868 127.135 1.00 28.02 235 LEU D O 1
ATOM 7177 N N . ASN D 1 149 ? 8.885 106.931 127.162 1.00 27.97 236 ASN D N 1
ATOM 7178 C CA . ASN D 1 149 ? 9.625 106.693 125.927 1.00 27.60 236 ASN D CA 1
ATOM 7179 C C . ASN D 1 149 ? 10.795 105.731 126.167 1.00 29.28 236 ASN D C 1
ATOM 7180 O O . ASN D 1 149 ? 11.310 105.133 125.216 1.00 26.41 236 ASN D O 1
ATOM 7185 N N . LYS D 1 150 ? 11.219 105.557 127.421 1.00 28.76 237 LYS D N 1
ATOM 7186 C CA . LYS D 1 150 ? 12.294 104.617 127.732 1.00 27.11 237 LYS D CA 1
ATOM 7187 C C . LYS D 1 150 ? 11.762 103.216 128.009 1.00 27.54 237 LYS D C 1
ATOM 7188 O O . LYS D 1 150 ? 12.291 102.238 127.472 1.00 22.78 237 LYS D O 1
ATOM 7194 N N . PHE D 1 151 ? 10.686 103.108 128.807 1.00 25.90 238 PHE D N 1
ATOM 7195 C CA . PHE D 1 151 ? 10.229 101.832 129.349 1.00 23.37 238 PHE D CA 1
ATOM 7196 C C . PHE D 1 151 ? 8.893 101.363 128.778 1.00 26.15 238 PHE D C 1
ATOM 7197 O O . PHE D 1 151 ? 8.326 100.392 129.289 1.00 26.68 238 PHE D O 1
ATOM 7205 N N . ALA D 1 152 ? 8.407 101.983 127.699 1.00 23.53 239 ALA D N 1
ATOM 7206 C CA . ALA D 1 152 ? 7.122 101.625 127.112 1.00 27.71 239 ALA D CA 1
ATOM 7207 C C . ALA D 1 152 ? 7.177 101.859 125.607 1.00 27.03 239 ALA D C 1
ATOM 7208 O O . ALA D 1 152 ? 8.114 102.451 125.085 1.00 24.93 239 ALA D O 1
ATOM 7210 N N . VAL D 1 153 ? 6.151 101.367 124.913 1.00 30.38 240 VAL D N 1
ATOM 7211 C CA . VAL D 1 153 ? 6.024 101.499 123.466 1.00 29.66 240 VAL D CA 1
ATOM 7212 C C . VAL D 1 153 ? 4.817 102.360 123.163 1.00 34.35 240 VAL D C 1
ATOM 7213 O O . VAL D 1 153 ? 3.731 102.107 123.682 1.00 35.96 240 VAL D O 1
ATOM 7217 N N . GLN D 1 154 ? 5.008 103.347 122.305 1.00 35.56 241 GLN D N 1
ATOM 7218 C CA . GLN D 1 154 ? 3.980 104.309 121.946 1.00 42.87 241 GLN D CA 1
ATOM 7219 C C . GLN D 1 154 ? 3.114 103.813 120.791 1.00 46.84 241 GLN D C 1
ATOM 7220 O O . GLN D 1 154 ? 3.601 103.128 119.887 1.00 46.27 241 GLN D O 1
ATOM 7226 N N . GLU D 1 155 ? 1.811 104.097 120.860 1.00 48.18 242 GLU D N 1
ATOM 7227 C CA . GLU D 1 155 ? 0.875 103.581 119.847 1.00 52.80 242 GLU D CA 1
ATOM 7228 C C . GLU D 1 155 ? -0.148 104.668 119.545 1.00 57.15 242 GLU D C 1
ATOM 7229 O O . GLU D 1 155 ? -0.221 105.169 118.425 1.00 65.90 242 GLU D O 1
ATOM 7235 N N . ASN D 1 161 ? 1.212 110.112 122.264 1.00 58.19 248 ASN D N 1
ATOM 7236 C CA . ASN D 1 161 ? -0.160 109.613 122.215 1.00 68.45 248 ASN D CA 1
ATOM 7237 C C . ASN D 1 161 ? -0.473 108.692 123.418 1.00 53.46 248 ASN D C 1
ATOM 7238 O O . ASN D 1 161 ? -0.846 109.169 124.497 1.00 55.52 248 ASN D O 1
ATOM 7243 N N . THR D 1 162 ? -0.349 107.380 123.226 1.00 49.03 249 THR D N 1
ATOM 7244 C CA . THR D 1 162 ? -0.601 106.409 124.283 1.00 44.80 249 THR D CA 1
ATOM 7245 C C . THR D 1 162 ? 0.584 105.450 124.345 1.00 40.84 249 THR D C 1
ATOM 7246 O O . THR D 1 162 ? 1.273 105.246 123.342 1.00 41.36 249 THR D O 1
ATOM 7250 N N . TRP D 1 163 ? 0.883 104.955 125.552 1.00 38.79 250 TRP D N 1
ATOM 7251 C CA . TRP D 1 163 ? 2.013 104.059 125.760 1.00 38.01 250 TRP D CA 1
ATOM 7252 C C . TRP D 1 163 ? 1.548 102.752 126.389 1.00 37.92 250 TRP D C 1
ATOM 7253 O O . TRP D 1 163 ? 0.605 102.711 127.191 1.00 37.50 250 TRP D O 1
ATOM 7264 N N . ARG D 1 164 ? 2.239 101.689 126.021 1.00 34.10 251 ARG D N 1
ATOM 7265 C CA . ARG D 1 164 ? 2.065 100.367 126.596 1.00 33.82 251 ARG D CA 1
ATOM 7266 C C . ARG D 1 164 ? 3.377 99.984 127.267 1.00 34.87 251 ARG D C 1
ATOM 7267 O O . ARG D 1 164 ? 4.423 99.947 126.600 1.00 29.85 251 ARG D O 1
ATOM 7275 N N . LEU D 1 165 ? 3.325 99.711 128.565 1.00 27.13 252 LEU D N 1
ATOM 7276 C CA . LEU D 1 165 ? 4.526 99.389 129.329 1.00 29.48 252 LEU D CA 1
ATOM 7277 C C . LEU D 1 165 ? 5.203 98.121 128.808 1.00 30.15 252 LEU D C 1
ATOM 7278 O O . LEU D 1 165 ? 4.550 97.129 128.470 1.00 25.93 252 LEU D O 1
ATOM 7283 N N . ARG D 1 166 ? 6.537 98.148 128.748 1.00 28.34 253 ARG D N 1
ATOM 7284 C CA . ARG D 1 166 ? 7.316 96.946 128.440 1.00 28.87 253 ARG D CA 1
ATOM 7285 C C . ARG D 1 166 ? 7.643 96.235 129.762 1.00 23.86 253 ARG D C 1
ATOM 7286 O O . ARG D 1 166 ? 8.681 96.485 130.384 1.00 22.94 253 ARG D O 1
ATOM 7294 N N . ILE D 1 167 ? 6.741 95.363 130.209 1.00 26.23 254 ILE D N 1
ATOM 7295 C CA . ILE D 1 167 ? 6.815 94.788 131.557 1.00 29.71 254 ILE D CA 1
ATOM 7296 C C . ILE D 1 167 ? 8.061 93.914 131.757 1.00 28.09 254 ILE D C 1
ATOM 7297 O O . ILE D 1 167 ? 8.752 94.078 132.776 1.00 27.65 254 ILE D O 1
ATOM 7302 N N . PRO D 1 168 ? 8.378 92.946 130.885 1.00 26.94 255 PRO D N 1
ATOM 7303 C CA . PRO D 1 168 ? 9.616 92.180 131.115 1.00 25.65 255 PRO D CA 1
ATOM 7304 C C . PRO D 1 168 ? 10.872 93.056 131.086 1.00 26.68 255 PRO D C 1
ATOM 7305 O O . PRO D 1 168 ? 11.802 92.808 131.865 1.00 25.94 255 PRO D O 1
ATOM 7309 N N . PHE D 1 169 ? 10.911 94.102 130.248 1.00 23.23 256 PHE D N 1
ATOM 7310 C CA . PHE D 1 169 ? 12.069 95.001 130.236 1.00 23.92 256 PHE D CA 1
ATOM 7311 C C . PHE D 1 169 ? 12.178 95.795 131.536 1.00 25.42 256 PHE D C 1
ATOM 7312 O O . PHE D 1 169 ? 13.285 95.985 132.066 1.00 24.56 256 PHE D O 1
ATOM 7320 N N . ILE D 1 170 ? 11.044 96.273 132.062 1.00 22.59 257 ILE D N 1
ATOM 7321 C CA . ILE D 1 170 ? 11.075 96.967 133.344 1.00 20.06 257 ILE D CA 1
ATOM 7322 C C . ILE D 1 170 ? 11.599 96.051 134.441 1.00 22.10 257 ILE D C 1
ATOM 7323 O O . ILE D 1 170 ? 12.402 96.473 135.282 1.00 24.87 257 ILE D O 1
ATOM 7328 N N . ALA D 1 171 ? 11.116 94.803 134.484 1.00 24.05 258 ALA D N 1
ATOM 7329 C CA . ALA D 1 171 ? 11.592 93.853 135.492 1.00 22.07 258 ALA D CA 1
ATOM 7330 C C . ALA D 1 171 ? 13.100 93.625 135.368 1.00 23.16 258 ALA D C 1
ATOM 7331 O O . ALA D 1 171 ? 13.852 93.770 136.340 1.00 23.42 258 ALA D O 1
ATOM 7333 N N . GLN D 1 172 ? 13.564 93.353 134.154 1.00 18.19 259 GLN D N 1
ATOM 7334 C CA . GLN D 1 172 ? 14.989 93.188 133.893 1.00 18.86 259 GLN D CA 1
ATOM 7335 C C . GLN D 1 172 ? 15.731 94.430 134.362 1.00 23.74 259 GLN D C 1
ATOM 7336 O O . GLN D 1 172 ? 16.742 94.332 135.062 1.00 21.75 259 GLN D O 1
ATOM 7342 N N . TRP D 1 173 ? 15.193 95.621 134.044 1.00 23.91 260 TRP D N 1
ATOM 7343 C CA . TRP D 1 173 ? 15.882 96.869 134.387 1.00 21.24 260 TRP D CA 1
ATOM 7344 C C . TRP D 1 173 ? 15.957 97.037 135.903 1.00 23.87 260 TRP D C 1
ATOM 7345 O O . TRP D 1 173 ? 16.968 97.515 136.433 1.00 23.61 260 TRP D O 1
ATOM 7356 N N . TYR D 1 174 ? 14.873 96.705 136.609 1.00 22.49 261 TYR D N 1
ATOM 7357 C CA . TYR D 1 174 ? 14.934 96.664 138.070 1.00 26.43 261 TYR D CA 1
ATOM 7358 C C . TYR D 1 174 ? 16.024 95.718 138.552 1.00 24.47 261 TYR D C 1
ATOM 7359 O O . TYR D 1 174 ? 16.754 96.041 139.501 1.00 22.72 261 TYR D O 1
ATOM 7368 N N . GLY D 1 175 ? 16.127 94.537 137.933 1.00 22.01 262 GLY D N 1
ATOM 7369 C CA . GLY D 1 175 ? 17.150 93.593 138.340 1.00 21.33 262 GLY D CA 1
ATOM 7370 C C . GLY D 1 175 ? 18.558 94.126 138.122 1.00 21.05 262 GLY D C 1
ATOM 7371 O O . GLY D 1 175 ? 19.433 93.954 138.968 1.00 21.00 262 GLY D O 1
ATOM 7372 N N . ILE D 1 176 ? 18.786 94.835 137.012 1.00 20.74 263 ILE D N 1
ATOM 7373 C CA . ILE D 1 176 ? 20.105 95.428 136.808 1.00 22.73 263 ILE D CA 1
ATOM 7374 C C . ILE D 1 176 ? 20.405 96.413 137.936 1.00 24.62 263 ILE D C 1
ATOM 7375 O O . ILE D 1 176 ? 21.507 96.412 138.502 1.00 24.49 263 ILE D O 1
ATOM 7380 N N . GLN D 1 177 ? 19.407 97.223 138.324 1.00 22.63 264 GLN D N 1
ATOM 7381 C CA . GLN D 1 177 ? 19.576 98.134 139.457 1.00 22.76 264 GLN D CA 1
ATOM 7382 C C . GLN D 1 177 ? 19.827 97.371 140.756 1.00 22.32 264 GLN D C 1
ATOM 7383 O O . GLN D 1 177 ? 20.703 97.746 141.531 1.00 21.77 264 GLN D O 1
ATOM 7389 N N . ALA D 1 178 ? 19.089 96.284 140.994 1.00 24.22 265 ALA D N 1
ATOM 7390 C CA . ALA D 1 178 ? 19.327 95.482 142.193 1.00 22.22 265 ALA D CA 1
ATOM 7391 C C . ALA D 1 178 ? 20.768 94.938 142.227 1.00 24.68 265 ALA D C 1
ATOM 7392 O O . ALA D 1 178 ? 21.415 94.936 143.285 1.00 26.49 265 ALA D O 1
ATOM 7394 N N . LEU D 1 179 ? 21.285 94.464 141.086 1.00 18.11 266 LEU D N 1
ATOM 7395 C CA . LEU D 1 179 ? 22.679 94.010 141.055 1.00 22.62 266 LEU D CA 1
ATOM 7396 C C . LEU D 1 179 ? 23.656 95.132 141.442 1.00 25.52 266 LEU D C 1
ATOM 7397 O O . LEU D 1 179 ? 24.569 94.918 142.251 1.00 20.61 266 LEU D O 1
ATOM 7402 N N . ARG D 1 180 ? 23.513 96.323 140.829 1.00 23.62 267 ARG D N 1
ATOM 7403 C CA . ARG D 1 180 ? 24.447 97.409 141.145 1.00 25.43 267 ARG D CA 1
ATOM 7404 C C . ARG D 1 180 ? 24.343 97.864 142.590 1.00 27.92 267 ARG D C 1
ATOM 7405 O O . ARG D 1 180 ? 25.343 98.282 143.182 1.00 30.06 267 ARG D O 1
ATOM 7413 N N . LYS D 1 181 ? 23.143 97.824 143.160 1.00 21.70 268 LYS D N 1
ATOM 7414 C CA . LYS D 1 181 ? 22.926 98.304 144.522 1.00 28.14 268 LYS D CA 1
ATOM 7415 C C . LYS D 1 181 ? 23.437 97.324 145.560 1.00 29.24 268 LYS D C 1
ATOM 7416 O O . LYS D 1 181 ? 23.953 97.731 146.607 1.00 27.52 268 LYS D O 1
ATOM 7422 N N . TYR D 1 182 ? 23.214 96.036 145.325 1.00 26.96 269 TYR D N 1
ATOM 7423 C CA . TYR D 1 182 ? 23.380 95.026 146.346 1.00 21.71 269 TYR D CA 1
ATOM 7424 C C . TYR D 1 182 ? 24.607 94.165 146.190 1.00 26.88 269 TYR D C 1
ATOM 7425 O O . TYR D 1 182 ? 25.016 93.540 147.163 1.00 25.10 269 TYR D O 1
ATOM 7434 N N . VAL D 1 183 ? 25.170 94.068 144.994 1.00 23.33 270 VAL D N 1
ATOM 7435 C CA . VAL D 1 183 ? 26.138 93.011 144.777 1.00 24.85 270 VAL D CA 1
ATOM 7436 C C . VAL D 1 183 ? 27.246 93.558 143.869 1.00 23.65 270 VAL D C 1
ATOM 7437 O O . VAL D 1 183 ? 27.846 92.854 143.033 1.00 24.56 270 VAL D O 1
ATOM 7441 N N . SER D 1 184 ? 27.529 94.847 144.067 1.00 25.22 271 SER D N 1
ATOM 7442 C CA . SER D 1 184 ? 28.632 95.560 143.431 1.00 30.06 271 SER D CA 1
ATOM 7443 C C . SER D 1 184 ? 29.894 95.344 144.268 1.00 31.55 271 SER D C 1
ATOM 7444 O O . SER D 1 184 ? 30.034 95.927 145.344 1.00 29.23 271 SER D O 1
ATOM 7447 N N . GLY D 1 185 ? 30.819 94.514 143.783 1.00 34.44 272 GLY D N 1
ATOM 7448 C CA . GLY D 1 185 ? 32.016 94.240 144.566 1.00 31.00 272 GLY D CA 1
ATOM 7449 C C . GLY D 1 185 ? 31.840 93.284 145.737 1.00 32.28 272 GLY D C 1
ATOM 7450 O O . GLY D 1 185 ? 32.837 92.939 146.389 1.00 39.77 272 GLY D O 1
ATOM 7451 N N . ILE D 1 186 ? 30.616 92.841 146.040 1.00 32.02 273 ILE D N 1
ATOM 7452 C CA . ILE D 1 186 ? 30.393 91.755 146.990 1.00 29.37 273 ILE D CA 1
ATOM 7453 C C . ILE D 1 186 ? 29.417 90.800 146.315 1.00 28.62 273 ILE D C 1
ATOM 7454 O O . ILE D 1 186 ? 28.796 91.130 145.307 1.00 27.54 273 ILE D O 1
ATOM 7459 N N . SER D 1 187 ? 29.336 89.578 146.832 1.00 22.91 274 SER D N 1
ATOM 7460 C CA . SER D 1 187 ? 28.411 88.582 146.298 1.00 25.27 274 SER D CA 1
ATOM 7461 C C . SER D 1 187 ? 27.364 88.206 147.336 1.00 25.16 274 SER D C 1
ATOM 7462 O O . SER D 1 187 ? 27.537 88.458 148.530 1.00 24.53 274 SER D O 1
ATOM 7465 N N . MET D 1 188 ? 26.299 87.531 146.895 1.00 21.08 275 MET D N 1
ATOM 7466 C CA . MET D 1 188 ? 25.254 87.095 147.819 1.00 23.13 275 MET D CA 1
ATOM 7467 C C . MET D 1 188 ? 24.548 85.881 147.245 1.00 21.08 275 MET D C 1
ATOM 7468 O O . MET D 1 188 ? 24.632 85.625 146.038 1.00 20.13 275 MET D O 1
ATOM 7473 N N . PRO D 1 189 ? 23.892 85.077 148.092 1.00 23.07 276 PRO D N 1
ATOM 7474 C CA . PRO D 1 189 ? 23.116 83.940 147.575 1.00 21.78 276 PRO D CA 1
ATOM 7475 C C . PRO D 1 189 ? 22.050 84.389 146.591 1.00 21.61 276 PRO D C 1
ATOM 7476 O O . PRO D 1 189 ? 21.400 85.435 146.758 1.00 21.26 276 PRO D O 1
ATOM 7480 N N . ILE D 1 190 ? 21.853 83.546 145.576 1.00 20.96 277 ILE D N 1
ATOM 7481 C CA . ILE D 1 190 ? 20.939 83.863 144.485 1.00 23.33 277 ILE D CA 1
ATOM 7482 C C . ILE D 1 190 ? 19.495 83.969 145.003 1.00 24.76 277 ILE D C 1
ATOM 7483 O O . ILE D 1 190 ? 18.742 84.846 144.577 1.00 23.62 277 ILE D O 1
ATOM 7488 N N . ASP D 1 191 ? 19.085 83.102 145.935 1.00 22.01 278 ASP D N 1
ATOM 7489 C CA . ASP D 1 191 ? 17.686 83.166 146.377 1.00 26.36 278 ASP D CA 1
ATOM 7490 C C . ASP D 1 191 ? 17.422 84.426 147.184 1.00 25.54 278 ASP D C 1
ATOM 7491 O O . ASP D 1 191 ? 16.387 85.083 147.012 1.00 26.21 278 ASP D O 1
ATOM 7496 N N . GLU D 1 192 ? 18.385 84.824 148.014 1.00 26.30 279 GLU D N 1
ATOM 7497 C CA . GLU D 1 192 ? 18.283 86.095 148.717 1.00 23.02 279 GLU D CA 1
ATOM 7498 C C . GLU D 1 192 ? 18.293 87.261 147.721 1.00 22.77 279 GLU D C 1
ATOM 7499 O O . GLU D 1 192 ? 17.488 88.199 147.832 1.00 22.57 279 GLU D O 1
ATOM 7505 N N . PHE D 1 193 ? 19.146 87.187 146.694 1.00 23.47 280 PHE D N 1
ATOM 7506 C CA . PHE D 1 193 ? 19.140 88.254 145.696 1.00 23.36 280 PHE D CA 1
ATOM 7507 C C . PHE D 1 193 ? 17.804 88.303 144.976 1.00 19.39 280 PHE D C 1
ATOM 7508 O O . PHE D 1 193 ? 17.275 89.394 144.744 1.00 20.57 280 PHE D O 1
ATOM 7516 N N . LEU D 1 194 ? 17.237 87.139 144.615 1.00 20.32 281 LEU D N 1
ATOM 7517 C CA . LEU D 1 194 ? 15.939 87.147 143.926 1.00 24.71 281 LEU D CA 1
ATOM 7518 C C . LEU D 1 194 ? 14.859 87.834 144.780 1.00 24.93 281 LEU D C 1
ATOM 7519 O O . LEU D 1 194 ? 14.025 88.603 144.256 1.00 22.29 281 LEU D O 1
ATOM 7524 N N . ILE D 1 195 ? 14.907 87.623 146.105 1.00 19.10 282 ILE D N 1
ATOM 7525 C CA . ILE D 1 195 ? 13.959 88.256 147.031 1.00 21.13 282 ILE D CA 1
ATOM 7526 C C . ILE D 1 195 ? 14.211 89.750 147.102 1.00 20.59 282 ILE D C 1
ATOM 7527 O O . ILE D 1 195 ? 13.268 90.556 147.063 1.00 22.91 282 ILE D O 1
ATOM 7532 N N . LYS D 1 196 ? 15.486 90.148 147.224 1.00 22.29 283 LYS D N 1
ATOM 7533 C CA . LYS D 1 196 ? 15.781 91.578 147.252 1.00 26.77 283 LYS D CA 1
ATOM 7534 C C . LYS D 1 196 ? 15.356 92.231 145.946 1.00 24.85 283 LYS D C 1
ATOM 7535 O O . LYS D 1 196 ? 14.719 93.290 145.956 1.00 23.01 283 LYS D O 1
ATOM 7541 N N . TRP D 1 197 ? 15.630 91.572 144.817 1.00 22.80 284 TRP D N 1
ATOM 7542 C CA . TRP D 1 197 ? 15.143 92.101 143.543 1.00 23.10 284 TRP D CA 1
ATOM 7543 C C . TRP D 1 197 ? 13.613 92.249 143.579 1.00 21.44 284 TRP D C 1
ATOM 7544 O O . TRP D 1 197 ? 13.092 93.361 143.407 1.00 23.36 284 TRP D O 1
ATOM 7555 N N . LYS D 1 198 ? 12.891 91.196 143.963 1.00 22.11 285 LYS D N 1
ATOM 7556 C CA . LYS D 1 198 ? 11.422 91.301 143.960 1.00 26.15 285 LYS D CA 1
ATOM 7557 C C . LYS D 1 198 ? 10.925 92.372 144.932 1.00 27.71 285 LYS D C 1
ATOM 7558 O O . LYS D 1 198 ? 9.922 93.048 144.650 1.00 28.22 285 LYS D O 1
ATOM 7564 N N . SER D 1 199 ? 11.622 92.572 146.054 1.00 22.85 286 SER D N 1
ATOM 7565 C CA . SER 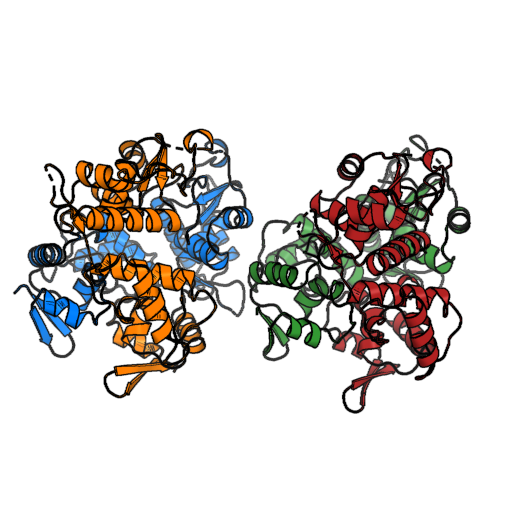D 1 199 ? 11.165 93.543 147.041 1.00 26.59 286 SER D CA 1
ATOM 7566 C C . SER D 1 199 ? 11.178 94.970 146.521 1.00 23.56 286 SER D C 1
ATOM 7567 O O . SER D 1 199 ? 10.518 95.820 147.112 1.00 30.26 286 SER D O 1
ATOM 7570 N N . LEU D 1 200 ? 11.913 95.270 145.431 1.00 25.70 287 LEU D N 1
ATOM 7571 C CA . LEU D 1 200 ? 11.960 96.648 144.952 1.00 23.80 287 LEU D CA 1
ATOM 7572 C C . LEU D 1 200 ? 10.684 97.086 144.225 1.00 28.55 287 LEU D C 1
ATOM 7573 O O . LEU D 1 200 ? 10.444 98.292 144.114 1.00 24.11 287 LEU D O 1
ATOM 7578 N N . PHE D 1 201 ? 9.878 96.159 143.695 1.00 28.05 288 PHE D N 1
ATOM 7579 C CA . PHE D 1 201 ? 8.709 96.564 142.909 1.00 26.77 288 PHE D CA 1
ATOM 7580 C C . PHE D 1 201 ? 7.581 97.097 143.794 1.00 30.34 288 PHE D C 1
ATOM 7581 O O . PHE D 1 201 ? 7.452 96.705 144.958 1.00 32.69 288 PHE D O 1
ATOM 7589 N N . PRO D 1 202 ? 6.723 97.957 143.246 1.00 32.42 289 PRO D N 1
ATOM 7590 C CA . PRO D 1 202 ? 5.454 98.239 143.913 1.00 31.62 289 PRO D CA 1
ATOM 7591 C C . PRO D 1 202 ? 4.691 96.956 144.139 1.00 36.46 289 PRO D C 1
ATOM 7592 O O . PRO D 1 202 ? 4.717 96.036 143.294 1.00 36.32 289 PRO D O 1
ATOM 7596 N N . PRO D 1 203 ? 3.881 96.900 145.203 1.00 39.77 290 PRO D N 1
ATOM 7597 C CA . PRO D 1 203 ? 3.299 95.616 145.660 1.00 38.41 290 PRO D CA 1
ATOM 7598 C C . PRO D 1 203 ? 2.561 94.750 144.640 1.00 41.29 290 PRO D C 1
ATOM 7599 O O . PRO D 1 203 ? 2.846 93.543 144.551 1.00 47.72 290 PRO D O 1
ATOM 7603 N N . PHE D 1 204 ? 1.629 95.287 143.880 1.00 40.65 291 PHE D N 1
ATOM 7604 C CA . PHE D 1 204 ? 0.923 94.393 142.958 1.00 44.07 291 PHE D CA 1
ATOM 7605 C C . PHE D 1 204 ? 1.474 94.417 141.542 1.00 46.74 291 PHE D C 1
ATOM 7606 O O . PHE D 1 204 ? 0.773 93.989 140.618 1.00 43.24 291 PHE D O 1
ATOM 7614 N N . PHE D 1 205 ? 2.672 94.925 141.331 1.00 41.60 292 PHE D N 1
ATOM 7615 C CA . PHE D 1 205 ? 3.188 95.006 139.970 1.00 44.11 292 PHE D CA 1
ATOM 7616 C C . PHE D 1 205 ? 3.288 93.629 139.307 1.00 44.74 292 PHE D C 1
ATOM 7617 O O . PHE D 1 205 ? 3.956 92.738 139.845 1.00 45.62 292 PHE D O 1
ATOM 7625 N N . PRO D 1 206 ? 2.641 93.413 138.158 1.00 44.62 293 PRO D N 1
ATOM 7626 C CA . PRO D 1 206 ? 2.513 92.089 137.510 1.00 47.03 293 PRO D CA 1
ATOM 7627 C C . PRO D 1 206 ? 3.726 91.675 136.684 1.00 48.37 293 PRO D C 1
ATOM 7628 O O . PRO D 1 206 ? 3.726 91.735 135.455 1.00 53.73 293 PRO D O 1
ATOM 7632 N N . CYS D 1 207 ? 4.774 91.196 137.364 1.00 46.76 294 CYS D N 1
ATOM 7633 C CA . CYS D 1 207 ? 6.000 90.769 136.703 1.00 46.01 294 CYS D CA 1
ATOM 7634 C C . CYS D 1 207 ? 6.574 89.530 137.380 1.00 48.15 294 CYS D C 1
ATOM 7635 O O . CYS D 1 207 ? 6.481 89.353 138.597 1.00 50.02 294 CYS D O 1
ATOM 7638 N N . ASP D 1 208 ? 7.143 88.666 136.556 1.00 47.88 295 ASP D N 1
ATOM 7639 C CA . ASP D 1 208 ? 7.918 87.508 136.959 1.00 47.26 295 ASP D CA 1
ATOM 7640 C C . ASP D 1 208 ? 9.400 87.840 136.869 1.00 41.87 295 ASP D C 1
ATOM 7641 O O . ASP D 1 208 ? 9.815 88.623 136.015 1.00 38.56 295 ASP D O 1
ATOM 7646 N N . ILE D 1 209 ? 10.186 87.320 137.802 1.00 35.23 296 ILE D N 1
ATOM 7647 C CA . ILE D 1 209 ? 11.627 87.490 137.705 1.00 33.22 296 ILE D CA 1
ATOM 7648 C C . ILE D 1 209 ? 12.302 86.143 137.531 1.00 33.62 296 ILE D C 1
ATOM 7649 O O . ILE D 1 209 ? 11.770 85.091 137.911 1.00 29.90 296 ILE D O 1
ATOM 7654 N N . ASP D 1 210 ? 13.486 86.196 136.933 1.00 29.27 297 ASP D N 1
ATOM 7655 C CA . ASP D 1 210 ? 14.308 85.028 136.682 1.00 25.69 297 ASP D CA 1
ATOM 7656 C C . ASP D 1 210 ? 15.733 85.540 136.475 1.00 25.16 297 ASP D C 1
ATOM 7657 O O . ASP D 1 210 ? 15.925 86.558 135.804 1.00 24.87 297 ASP D O 1
ATOM 7662 N N . ILE D 1 211 ? 16.713 84.857 137.077 1.00 26.35 298 ILE D N 1
ATOM 7663 C CA . ILE D 1 211 ? 18.105 85.325 137.001 1.00 30.91 298 ILE D CA 1
ATOM 7664 C C . ILE D 1 211 ? 18.593 85.375 135.553 1.00 25.81 298 ILE D C 1
ATOM 7665 O O . ILE D 1 211 ? 19.435 86.218 135.204 1.00 22.97 298 ILE D O 1
ATOM 7670 N N . ASP D 1 212 ? 18.021 84.536 134.674 1.00 23.22 299 ASP D N 1
ATOM 7671 C CA . ASP D 1 212 ? 18.415 84.561 133.263 1.00 26.88 299 ASP D CA 1
ATOM 7672 C C . ASP D 1 212 ? 18.152 85.913 132.602 1.00 22.66 299 ASP D C 1
ATOM 7673 O O . ASP D 1 212 ? 18.783 86.238 131.588 1.00 23.87 299 ASP D O 1
ATOM 7678 N N . MET D 1 213 ? 17.203 86.691 133.121 1.00 23.62 300 MET D N 1
ATOM 7679 C CA . MET D 1 213 ? 16.959 88.035 132.596 1.00 24.18 300 MET D CA 1
ATOM 7680 C C . MET D 1 213 ? 18.201 88.904 132.691 1.00 24.03 300 MET D C 1
ATOM 7681 O O . MET D 1 213 ? 18.328 89.903 131.959 1.00 21.51 300 MET D O 1
ATOM 7686 N N . LEU D 1 214 ? 19.104 88.554 133.606 1.00 22.22 301 LEU D N 1
ATOM 7687 C CA . LEU D 1 214 ? 20.263 89.358 133.938 1.00 19.53 301 LEU D CA 1
ATOM 7688 C C . LEU D 1 214 ? 21.543 88.806 133.317 1.00 22.65 301 LEU D C 1
ATOM 7689 O O . LEU D 1 214 ? 22.646 89.208 133.715 1.00 20.22 301 LEU D O 1
ATOM 7694 N N . ARG D 1 215 ? 21.414 87.909 132.339 1.00 22.24 302 ARG D N 1
ATOM 7695 C CA . ARG D 1 215 ? 22.554 87.501 131.529 1.00 24.11 302 ARG D CA 1
ATOM 7696 C C . ARG D 1 215 ? 23.182 88.713 130.854 1.00 24.16 302 ARG D C 1
ATOM 7697 O O . ARG D 1 215 ? 22.483 89.594 130.346 1.00 23.47 302 ARG D O 1
ATOM 7705 N N . GLY D 1 216 ? 24.510 88.777 130.899 1.00 24.46 303 GLY D N 1
ATOM 7706 C CA . GLY D 1 216 ? 25.226 89.944 130.432 1.00 24.73 303 GLY D CA 1
ATOM 7707 C C . GLY D 1 216 ? 25.489 90.984 131.503 1.00 23.44 303 GLY D C 1
ATOM 7708 O O . GLY D 1 216 ? 26.187 91.969 131.223 1.00 24.55 303 GLY D O 1
ATOM 7709 N N . TYR D 1 217 ? 24.930 90.818 132.723 1.00 19.92 304 TYR D N 1
ATOM 7710 C CA . TYR D 1 217 ? 25.130 91.783 133.813 1.00 23.42 304 TYR D CA 1
ATOM 7711 C C . TYR D 1 217 ? 25.639 91.148 135.106 1.00 21.31 304 TYR D C 1
ATOM 7712 O O . TYR D 1 217 ? 25.848 91.861 136.101 1.00 19.23 304 TYR D O 1
ATOM 7721 N N . HIS D 1 218 ? 25.832 89.839 135.134 1.00 21.76 305 HIS D N 1
ATOM 7722 C CA . HIS D 1 218 ? 26.225 89.214 136.380 1.00 23.47 305 HIS D CA 1
ATOM 7723 C C . HIS D 1 218 ? 27.095 88.011 136.059 1.00 24.29 305 HIS D C 1
ATOM 7724 O O . HIS D 1 218 ? 27.138 87.538 134.910 1.00 21.75 305 HIS D O 1
ATOM 7731 N N . PHE D 1 219 ? 27.793 87.538 137.090 1.00 18.11 306 PHE D N 1
ATOM 7732 C CA . PHE D 1 219 ? 28.433 86.231 137.091 1.00 18.66 306 PHE D CA 1
ATOM 7733 C C . PHE D 1 219 ? 28.120 85.554 138.421 1.00 22.50 306 PHE D C 1
ATOM 7734 O O . PHE D 1 219 ? 27.558 86.179 139.335 1.00 22.07 306 PHE D O 1
ATOM 7742 N N . LYS D 1 220 ? 28.441 84.257 138.488 1.00 21.28 307 LYS D N 1
ATOM 7743 C CA . LYS D 1 220 ? 28.158 83.372 139.628 1.00 23.83 307 LYS D CA 1
ATOM 7744 C C . LYS D 1 220 ? 29.457 82.825 140.230 1.00 20.78 307 LYS D C 1
ATOM 7745 O O . LYS D 1 220 ? 29.984 81.814 139.734 1.00 20.52 307 LYS D O 1
ATOM 7751 N N . PRO D 1 221 ? 30.028 83.472 141.260 1.00 19.24 308 PRO D N 1
ATOM 7752 C CA . PRO D 1 221 ? 31.320 82.996 141.810 1.00 22.49 308 PRO D CA 1
ATOM 7753 C C . PRO D 1 221 ? 31.272 81.567 142.316 1.00 24.84 308 PRO D C 1
ATOM 7754 O O . PRO D 1 221 ? 32.254 80.823 142.199 1.00 25.74 308 PRO D O 1
ATOM 7758 N N . THR D 1 222 ? 30.165 81.185 142.923 1.00 26.36 309 THR D N 1
ATOM 7759 C CA . THR D 1 222 ? 29.790 79.807 143.155 1.00 28.25 309 THR D CA 1
ATOM 7760 C C . THR D 1 222 ? 28.439 79.608 142.496 1.00 28.62 309 THR D C 1
ATOM 7761 O O . THR D 1 222 ? 27.735 80.577 142.195 1.00 24.58 309 THR D O 1
ATOM 7765 N N . ASP D 1 223 ? 28.045 78.350 142.315 1.00 31.10 310 ASP D N 1
ATOM 7766 C CA . ASP D 1 223 ? 26.805 78.129 141.592 1.00 34.31 310 ASP D CA 1
ATOM 7767 C C . ASP D 1 223 ? 25.573 78.566 142.390 1.00 33.23 310 ASP D C 1
ATOM 7768 O O . ASP D 1 223 ? 24.485 78.612 141.823 1.00 32.57 310 ASP D O 1
ATOM 7773 N N . LYS D 1 224 ? 25.732 78.934 143.666 1.00 28.51 311 LYS D N 1
ATOM 7774 C CA . LYS D 1 224 ? 24.633 79.399 144.503 1.00 31.88 311 LYS D CA 1
ATOM 7775 C C . LYS D 1 224 ? 24.706 80.884 144.844 1.00 24.27 311 LYS D C 1
ATOM 7776 O O . LYS D 1 224 ? 23.850 81.366 145.597 1.00 24.56 311 LYS D O 1
ATOM 7782 N N . THR D 1 225 ? 25.685 81.634 144.303 1.00 24.37 312 THR D N 1
ATOM 7783 C CA . THR D 1 225 ? 25.847 83.054 144.630 1.00 23.08 312 THR D CA 1
ATOM 7784 C C . THR D 1 225 ? 25.912 83.876 143.343 1.00 21.19 312 THR D C 1
ATOM 7785 O O . THR D 1 225 ? 26.040 83.361 142.237 1.00 21.75 312 THR D O 1
ATOM 7789 N N . VAL D 1 226 ? 25.770 85.193 143.483 1.00 20.10 313 VAL D N 1
ATOM 7790 C CA . VAL D 1 226 ? 25.747 86.055 142.307 1.00 18.88 313 VAL D CA 1
ATOM 7791 C C . VAL D 1 226 ? 26.480 87.349 142.633 1.00 16.54 313 VAL D C 1
ATOM 7792 O O . VAL D 1 226 ? 26.491 87.793 143.786 1.00 15.49 313 VAL D O 1
ATOM 7796 N N . GLN D 1 227 ? 27.086 87.944 141.596 1.00 19.52 314 GLN D N 1
ATOM 7797 C CA . GLN D 1 227 ? 27.783 89.219 141.683 1.00 22.03 314 GLN D CA 1
ATOM 7798 C C . GLN D 1 227 ? 27.631 90.010 140.370 1.00 18.55 314 GLN D C 1
ATOM 7799 O O . GLN D 1 227 ? 27.570 89.443 139.278 1.00 17.04 314 GLN D O 1
ATOM 7805 N N . TYR D 1 228 ? 27.568 91.324 140.502 1.00 19.76 315 TYR D N 1
ATOM 7806 C CA . TYR D 1 228 ? 27.445 92.229 139.356 1.00 20.13 315 TYR D CA 1
ATOM 7807 C C . TYR D 1 228 ? 28.756 92.284 138.570 1.00 22.00 315 TYR D C 1
ATOM 7808 O O . TYR D 1 228 ? 29.853 92.274 139.152 1.00 21.66 315 TYR D O 1
ATOM 7817 N N . ILE D 1 229 ? 28.641 92.427 137.241 1.00 22.39 316 ILE D N 1
ATOM 7818 C CA . ILE D 1 229 ? 29.797 92.763 136.412 1.00 20.55 316 ILE D CA 1
ATOM 7819 C C . ILE D 1 229 ? 29.380 93.773 135.344 1.00 26.57 316 ILE D C 1
ATOM 7820 O O . ILE D 1 229 ? 28.302 93.671 134.736 1.00 23.40 316 ILE D O 1
ATOM 7825 N N . ALA D 1 230 ? 30.249 94.752 135.140 1.00 23.18 317 ALA D N 1
ATOM 7826 C CA . ALA D 1 230 ? 30.120 95.752 134.085 1.00 28.33 317 ALA D CA 1
ATOM 7827 C C . ALA D 1 230 ? 30.919 95.265 132.882 1.00 25.87 317 ALA D C 1
ATOM 7828 O O . ALA D 1 230 ? 32.162 95.225 132.919 1.00 24.07 317 ALA D O 1
ATOM 7830 N N . LYS D 1 231 ? 30.210 94.921 131.812 1.00 29.54 318 LYS D N 1
ATOM 7831 C CA . LYS D 1 231 ? 30.850 94.419 130.601 1.00 28.70 318 LYS D CA 1
ATOM 7832 C C . LYS D 1 231 ? 31.889 95.406 130.059 1.00 29.82 318 LYS D C 1
ATOM 7833 O O . LYS D 1 231 ? 32.885 94.985 129.463 1.00 28.40 318 LYS D O 1
ATOM 7839 N N . SER D 1 232 ? 31.680 96.707 130.266 1.00 28.48 319 SER D N 1
ATOM 7840 C CA . SER D 1 232 ? 32.575 97.725 129.720 1.00 32.13 319 SER D CA 1
ATOM 7841 C C . SER D 1 232 ? 33.973 97.697 130.332 1.00 33.27 319 SER D C 1
ATOM 7842 O O . SER D 1 232 ? 34.881 98.326 129.786 1.00 35.24 319 SER D O 1
ATOM 7845 N N . THR D 1 233 ? 34.162 97.052 131.480 1.00 28.53 320 THR D N 1
ATOM 7846 C CA . THR D 1 233 ? 35.458 97.035 132.136 1.00 28.15 320 THR D CA 1
ATOM 7847 C C . THR D 1 233 ? 36.297 95.802 131.799 1.00 30.27 320 THR D C 1
ATOM 7848 O O . THR D 1 233 ? 37.435 95.708 132.277 1.00 32.49 320 THR D O 1
ATOM 7852 N N . LEU D 1 234 ? 35.793 94.888 130.947 1.00 26.91 321 LEU D N 1
ATOM 7853 C CA . LEU D 1 234 ? 36.464 93.642 130.589 1.00 28.93 321 LEU D CA 1
ATOM 7854 C C . LEU D 1 234 ? 37.533 93.891 129.528 1.00 28.57 321 LEU D C 1
ATOM 7855 O O . LEU D 1 234 ? 37.444 94.859 128.766 1.00 23.76 321 LEU D O 1
ATOM 7860 N N . PRO D 1 235 ? 38.553 93.030 129.464 1.00 30.54 322 PRO D N 1
ATOM 7861 C CA . PRO D 1 235 ? 39.614 93.215 128.465 1.00 28.87 322 PRO D CA 1
ATOM 7862 C C . PRO D 1 235 ? 39.075 93.158 127.039 1.00 30.69 322 PRO D C 1
ATOM 7863 O O . PRO D 1 235 ? 38.135 92.415 126.720 1.00 28.74 322 PRO D O 1
ATOM 7867 N N . MET D 1 236 ? 39.714 93.931 126.168 1.00 26.53 323 MET D N 1
ATOM 7868 C CA . MET D 1 236 ? 39.352 93.944 124.766 1.00 32.85 323 MET D CA 1
ATOM 7869 C C . MET D 1 236 ? 40.074 92.886 123.956 1.00 31.60 323 MET D C 1
ATOM 7870 O O . MET D 1 236 ? 39.711 92.687 122.805 1.00 31.01 323 MET D O 1
ATOM 7875 N N . ASP D 1 237 ? 41.093 92.237 124.503 1.00 29.67 324 ASP D N 1
ATOM 7876 C CA . ASP D 1 237 ? 41.680 91.078 123.833 1.00 32.40 324 ASP D CA 1
ATOM 7877 C C . ASP D 1 237 ? 40.835 89.845 124.138 1.00 32.81 324 ASP D C 1
ATOM 7878 O O . ASP D 1 237 ? 40.641 89.517 125.312 1.00 30.75 324 ASP D O 1
ATOM 7883 N N . PRO D 1 238 ? 40.334 89.124 123.134 1.00 30.53 325 PRO D N 1
ATOM 7884 C CA . PRO D 1 238 ? 39.418 88.021 123.454 1.00 32.40 325 PRO D CA 1
ATOM 7885 C C . PRO D 1 238 ? 40.077 86.954 124.307 1.00 32.67 325 PRO D C 1
ATOM 7886 O O . PRO D 1 238 ? 39.401 86.379 125.164 1.00 31.34 325 PRO D O 1
ATOM 7890 N N . LYS D 1 239 ? 41.375 86.686 124.135 1.00 30.51 326 LYS D N 1
ATOM 7891 C CA . LYS D 1 239 ? 41.994 85.672 124.985 1.00 31.19 326 LYS D CA 1
ATOM 7892 C C . LYS D 1 239 ? 42.072 86.120 126.442 1.00 33.73 326 LYS D C 1
ATOM 7893 O O . LYS D 1 239 ? 41.716 85.358 127.352 1.00 28.21 326 LYS D O 1
ATOM 7899 N N . GLU D 1 240 ? 42.440 87.381 126.661 1.00 24.27 327 GLU D N 1
ATOM 7900 C CA . GLU D 1 240 ? 42.468 87.945 128.002 1.00 31.70 327 GLU D CA 1
ATOM 7901 C C . GLU D 1 240 ? 41.077 88.042 128.618 1.00 29.89 327 GLU D C 1
ATOM 7902 O O . GLU D 1 240 ? 40.944 87.888 129.836 1.00 30.37 327 GLU D O 1
ATOM 7908 N N . ARG D 1 241 ? 40.046 88.319 127.813 1.00 26.68 328 ARG D N 1
ATOM 7909 C CA . ARG D 1 241 ? 38.700 88.405 128.380 1.00 27.60 328 ARG D CA 1
ATOM 7910 C C . ARG D 1 241 ? 38.222 87.048 128.892 1.00 26.82 328 ARG D C 1
ATOM 7911 O O . ARG D 1 241 ? 37.652 86.966 129.988 1.00 22.44 328 ARG D O 1
ATOM 7919 N N . PHE D 1 242 ? 38.444 85.978 128.121 1.00 22.54 329 PHE D N 1
ATOM 7920 C CA . PHE D 1 242 ? 38.060 84.648 128.587 1.00 28.92 329 PHE D CA 1
ATOM 7921 C C . PHE D 1 242 ? 38.841 84.246 129.835 1.00 25.08 329 PHE D C 1
ATOM 7922 O O . PHE D 1 242 ? 38.270 83.667 130.766 1.00 28.70 329 PHE D O 1
ATOM 7930 N N . LYS D 1 243 ? 40.126 84.588 129.892 1.00 25.38 330 LYS D N 1
ATOM 7931 C CA . LYS D 1 243 ? 40.923 84.334 131.090 1.00 29.45 330 LYS D CA 1
ATOM 7932 C C . LYS D 1 243 ? 40.299 85.010 132.299 1.00 28.62 330 LYS D C 1
ATOM 7933 O O . LYS D 1 243 ? 40.183 84.397 133.378 1.00 26.43 330 LYS D O 1
ATOM 7939 N N . VAL D 1 244 ? 39.903 86.289 132.140 1.00 23.70 331 VAL D N 1
ATOM 7940 C CA . VAL D 1 244 ? 39.305 87.013 133.262 1.00 26.88 331 VAL D CA 1
ATOM 7941 C C . VAL D 1 244 ? 38.009 86.332 133.703 1.00 25.68 331 VAL D C 1
ATOM 7942 O O . VAL D 1 244 ? 37.813 86.040 134.894 1.00 23.42 331 VAL D O 1
ATOM 7946 N N . LEU D 1 245 ? 37.167 85.956 132.738 1.00 24.70 332 LEU D N 1
ATOM 7947 C CA . LEU D 1 245 ? 35.854 85.393 133.055 1.00 24.17 332 LEU D CA 1
ATOM 7948 C C . LEU D 1 245 ? 35.965 84.019 133.708 1.00 19.51 332 LEU D C 1
ATOM 7949 O O . LEU D 1 245 ? 35.129 83.685 134.556 1.00 20.40 332 LEU D O 1
ATOM 7954 N N . PHE D 1 246 ? 36.963 83.198 133.334 1.00 20.69 333 PHE D N 1
ATOM 7955 C CA . PHE D 1 246 ? 37.150 81.903 134.003 1.00 26.15 333 PHE D CA 1
ATOM 7956 C C . PHE D 1 246 ? 37.808 82.046 135.388 1.00 23.88 333 PHE D C 1
ATOM 7957 O O . PHE D 1 246 ? 37.592 81.191 136.255 1.00 26.71 333 PHE D O 1
ATOM 7965 N N . ARG D 1 247 ? 38.534 83.137 135.629 1.00 19.14 334 ARG D N 1
ATOM 7966 C CA . ARG D 1 247 ? 38.954 83.464 136.990 1.00 22.65 334 ARG D CA 1
ATOM 7967 C C . ARG D 1 247 ? 37.777 83.900 137.857 1.00 22.83 334 ARG D C 1
ATOM 7968 O O . ARG D 1 247 ? 37.754 83.600 139.064 1.00 23.40 334 ARG D O 1
ATOM 7976 N N . LEU D 1 248 ? 36.796 84.591 137.285 1.00 19.65 335 LEU D N 1
ATOM 7977 C CA . LEU D 1 248 ? 35.643 84.995 138.078 1.00 20.97 335 LEU D CA 1
ATOM 7978 C C . LEU D 1 248 ? 34.701 83.838 138.365 1.00 20.63 335 LEU D C 1
ATOM 7979 O O . LEU D 1 248 ? 34.034 83.822 139.406 1.00 22.92 335 LEU D O 1
ATOM 7984 N N . GLN D 1 249 ? 34.584 82.899 137.427 1.00 20.77 336 GLN D N 1
ATOM 7985 C CA . GLN D 1 249 ? 33.670 81.778 137.550 1.00 20.79 336 GLN D CA 1
ATOM 7986 C C . GLN D 1 249 ? 34.220 80.677 136.659 1.00 24.39 336 GLN D C 1
ATOM 7987 O O . GLN D 1 249 ? 34.288 80.839 135.432 1.00 22.96 336 GLN D O 1
ATOM 7993 N N . SER D 1 250 ? 34.624 79.562 137.257 1.00 23.02 337 SER D N 1
ATOM 7994 C CA . SER D 1 250 ? 35.413 78.593 136.511 1.00 28.73 337 SER D CA 1
ATOM 7995 C C . SER D 1 250 ? 34.576 77.771 135.521 1.00 26.36 337 SER D C 1
ATOM 7996 O O . SER D 1 250 ? 35.108 77.318 134.498 1.00 29.35 337 SER D O 1
ATOM 7999 N N . GLN D 1 251 ? 33.274 77.607 135.756 1.00 24.08 338 GLN D N 1
ATOM 8000 C CA . GLN D 1 251 ? 32.414 76.886 134.820 1.00 26.97 338 GLN D CA 1
ATOM 8001 C C . GLN D 1 251 ? 31.137 77.686 134.568 1.00 26.94 338 GLN D C 1
ATOM 8002 O O . GLN D 1 251 ? 30.436 78.082 135.514 1.00 27.17 338 GLN D O 1
ATOM 8008 N N . TRP D 1 252 ? 30.840 77.930 133.289 1.00 24.04 339 TRP D N 1
ATOM 8009 C CA . TRP D 1 252 ? 29.717 78.767 132.876 1.00 23.36 339 TRP D CA 1
ATOM 8010 C C . TRP D 1 252 ? 28.716 77.964 132.065 1.00 29.46 339 TRP D C 1
ATOM 8011 O O . TRP D 1 252 ? 29.097 77.155 131.229 1.00 29.64 339 TRP D O 1
ATOM 8022 N N . ASP D 1 253 ? 27.434 78.214 132.290 1.00 28.75 340 ASP D N 1
ATOM 8023 C CA . ASP D 1 253 ? 26.453 77.925 131.253 1.00 28.46 340 ASP D CA 1
ATOM 8024 C C . ASP D 1 253 ? 26.818 78.709 129.986 1.00 25.51 340 ASP D C 1
ATOM 8025 O O . ASP D 1 253 ? 27.174 79.896 130.047 1.00 27.41 340 ASP D O 1
ATOM 8030 N N . LEU D 1 254 ? 26.763 78.032 128.836 1.00 27.79 341 LEU D N 1
ATOM 8031 C CA . LEU D 1 254 ? 27.117 78.699 127.587 1.00 28.92 341 LEU D CA 1
ATOM 8032 C C . LEU D 1 254 ? 26.299 79.988 127.399 1.00 29.17 341 LEU D C 1
ATOM 8033 O O . LEU D 1 254 ? 26.848 81.032 127.025 1.00 25.90 341 LEU D O 1
ATOM 8038 N N . GLU D 1 255 ? 25.000 79.947 127.724 1.00 25.65 342 GLU D N 1
ATOM 8039 C CA . GLU D 1 255 ? 24.135 81.118 127.553 1.00 27.36 342 GLU D CA 1
ATOM 8040 C C . GLU D 1 255 ? 24.405 82.230 128.555 1.00 26.92 342 GLU D C 1
ATOM 8041 O O . GLU D 1 255 ? 24.059 83.378 128.272 1.00 24.04 342 GLU D O 1
ATOM 8047 N N . ASP D 1 256 ? 25.005 81.910 129.716 1.00 20.67 343 ASP D N 1
ATOM 8048 C CA . ASP D 1 256 ? 25.406 82.956 130.654 1.00 25.06 343 ASP D CA 1
ATOM 8049 C C . ASP D 1 256 ? 26.644 83.712 130.174 1.00 20.39 343 ASP D C 1
ATOM 8050 O O . ASP D 1 256 ? 26.762 84.925 130.408 1.00 27.31 343 ASP D O 1
ATOM 8055 N N . ILE D 1 257 ? 27.612 83.016 129.564 1.00 21.73 344 ILE D N 1
ATOM 8056 C CA . ILE D 1 257 ? 28.841 83.717 129.206 1.00 21.50 344 ILE D CA 1
ATOM 8057 C C . ILE D 1 257 ? 28.682 84.419 127.856 1.00 25.37 344 ILE D C 1
ATOM 8058 O O . ILE D 1 257 ? 29.300 85.456 127.624 1.00 20.53 344 ILE D O 1
ATOM 8063 N N . LYS D 1 258 ? 27.798 83.939 126.988 1.00 25.89 345 LYS D N 1
ATOM 8064 C CA . LYS D 1 258 ? 27.744 84.457 125.619 1.00 29.48 345 LYS D CA 1
ATOM 8065 C C . LYS D 1 258 ? 27.596 85.982 125.533 1.00 25.62 345 LYS D C 1
ATOM 8066 O O . LYS D 1 258 ? 28.397 86.615 124.824 1.00 28.21 345 LYS D O 1
ATOM 8072 N N . PRO D 1 259 ? 26.669 86.636 126.242 1.00 27.47 346 PRO D N 1
ATOM 8073 C CA . PRO D 1 259 ? 26.569 88.107 126.111 1.00 31.89 346 PRO D CA 1
ATOM 8074 C C . PRO D 1 259 ? 27.772 88.879 126.657 1.00 28.74 346 PRO D C 1
ATOM 8075 O O . PRO D 1 259 ? 27.939 90.066 126.313 1.00 25.27 346 PRO D O 1
ATOM 8079 N N . LEU D 1 260 ? 28.605 88.265 127.486 1.00 19.97 347 LEU D N 1
ATOM 8080 C CA . LEU D 1 260 ? 29.774 88.959 127.981 1.00 23.00 347 LEU D CA 1
ATOM 8081 C C . LEU D 1 260 ? 30.936 88.910 126.994 1.00 25.11 347 LEU D C 1
ATOM 8082 O O . LEU D 1 260 ? 31.903 89.656 127.168 1.00 23.59 347 LEU D O 1
ATOM 8087 N N . ILE D 1 261 ? 30.849 88.050 125.972 1.00 23.44 348 ILE D N 1
ATOM 8088 C CA . ILE D 1 261 ? 31.927 87.877 125.006 1.00 26.75 348 ILE D CA 1
ATOM 8089 C C . ILE D 1 261 ? 31.544 88.210 123.560 1.00 25.46 348 ILE D C 1
ATOM 8090 O O . ILE D 1 261 ? 32.458 88.320 122.729 1.00 27.15 348 ILE D O 1
ATOM 8095 N N . GLU D 1 262 ? 30.262 88.379 123.223 1.00 29.54 349 GLU D N 1
ATOM 8096 C CA . GLU D 1 262 ? 29.793 88.327 121.827 1.00 32.71 349 GLU D CA 1
ATOM 8097 C C . GLU D 1 262 ? 30.479 89.418 120.993 1.00 30.61 349 GLU D C 1
ATOM 8098 O O . GLU D 1 262 ? 30.755 89.238 119.793 1.00 27.08 349 GLU D O 1
ATOM 8104 N N . GLU D 1 263 ? 30.679 90.577 121.634 1.00 27.92 350 GLU D N 1
ATOM 8105 C CA . GLU D 1 263 ? 31.207 91.795 121.033 1.00 33.88 350 GLU D CA 1
ATOM 8106 C C . GLU D 1 263 ? 32.630 91.647 120.567 1.00 35.45 350 GLU D C 1
ATOM 8107 O O . GLU D 1 263 ? 33.062 92.422 119.712 1.00 36.79 350 GLU D O 1
ATOM 8113 N N . LEU D 1 264 ? 33.383 90.714 121.138 1.00 29.42 351 LEU D N 1
ATOM 8114 C CA . LEU D 1 264 ? 34.743 90.575 120.675 1.00 28.11 351 LEU D CA 1
ATOM 8115 C C . LEU D 1 264 ? 34.832 89.670 119.462 1.00 28.35 351 LEU D C 1
ATOM 8116 O O . LEU D 1 264 ? 35.947 89.477 118.939 1.00 25.62 351 LEU D O 1
ATOM 8121 N N . ASN D 1 265 ? 33.691 89.151 118.977 1.00 28.20 352 ASN D N 1
ATOM 8122 C CA . ASN D 1 265 ? 33.685 88.229 117.841 1.00 28.54 352 ASN D CA 1
ATOM 8123 C C . ASN D 1 265 ? 33.644 89.017 116.522 1.00 32.44 352 ASN D C 1
ATOM 8124 O O . ASN D 1 265 ? 32.747 88.882 115.679 1.00 29.57 352 ASN D O 1
ATOM 8129 N N . SER D 1 266 ? 34.733 89.765 116.299 1.00 31.42 353 SER D N 1
ATOM 8130 C CA . SER D 1 266 ? 34.835 90.653 115.141 1.00 32.81 353 SER D CA 1
ATOM 8131 C C . SER D 1 266 ? 35.092 89.899 113.839 1.00 34.11 353 SER D C 1
ATOM 8132 O O . SER D 1 266 ? 34.976 90.496 112.759 1.00 33.07 353 SER D O 1
ATOM 8135 N N . ARG D 1 267 ? 35.495 88.632 113.900 1.00 33.70 354 ARG D N 1
ATOM 8136 C CA . ARG D 1 267 ? 35.570 87.869 112.659 1.00 36.22 354 ARG D CA 1
ATOM 8137 C C . ARG D 1 267 ? 34.205 87.381 112.207 1.00 35.53 354 ARG D C 1
ATOM 8138 O O . ARG D 1 267 ? 34.086 86.872 111.089 1.00 38.60 354 ARG D O 1
ATOM 8146 N N . GLY D 1 268 ? 33.181 87.521 113.044 1.00 34.67 355 GLY D N 1
ATOM 8147 C CA . GLY D 1 268 ? 31.859 87.094 112.670 1.00 34.52 355 GLY D CA 1
ATOM 8148 C C . GLY D 1 268 ? 31.674 85.591 112.560 1.00 46.08 355 GLY D C 1
ATOM 8149 O O . GLY D 1 268 ? 30.699 85.146 111.949 1.00 38.22 355 GLY D O 1
ATOM 8150 N N . MET D 1 269 ? 32.536 84.786 113.184 1.00 37.13 356 MET D N 1
ATOM 8151 C CA . MET D 1 269 ? 32.306 83.348 113.136 1.00 36.48 356 MET D CA 1
ATOM 8152 C C . MET D 1 269 ? 31.061 82.981 113.953 1.00 36.29 356 MET D C 1
ATOM 8153 O O . MET D 1 269 ? 30.468 83.813 114.661 1.00 34.50 356 MET D O 1
ATOM 8158 N N . LYS D 1 270 ? 30.592 81.742 113.771 1.00 34.54 357 LYS D N 1
ATOM 8159 C CA . LYS D 1 270 ? 29.486 81.261 114.598 1.00 36.27 357 LYS D CA 1
ATOM 8160 C C . LYS D 1 270 ? 29.861 81.427 116.066 1.00 34.86 357 LYS D C 1
ATOM 8161 O O . LYS D 1 270 ? 30.966 81.054 116.477 1.00 34.81 357 LYS D O 1
ATOM 8167 N N . ILE D 1 271 ? 28.943 81.967 116.863 1.00 38.19 358 ILE D N 1
ATOM 8168 C CA . ILE D 1 271 ? 29.310 82.356 118.224 1.00 37.14 358 ILE D CA 1
ATOM 8169 C C . ILE D 1 271 ? 29.768 81.147 119.043 1.00 37.79 358 ILE D C 1
ATOM 8170 O O . ILE D 1 271 ? 30.737 81.237 119.813 1.00 38.53 358 ILE D O 1
ATOM 8175 N N . ASP D 1 272 ? 29.135 79.983 118.828 1.00 39.65 359 ASP D N 1
ATOM 8176 C CA . ASP D 1 272 ? 29.574 78.747 119.469 1.00 41.56 359 ASP D CA 1
ATOM 8177 C C . ASP D 1 272 ? 31.006 78.396 119.065 1.00 40.72 359 ASP D C 1
ATOM 8178 O O . ASP D 1 272 ? 31.799 77.955 119.900 1.00 39.68 359 ASP D O 1
ATOM 8183 N N . SER D 1 273 ? 31.364 78.627 117.801 1.00 37.28 360 SER D N 1
ATOM 8184 C CA . SER D 1 273 ? 32.720 78.337 117.332 1.00 36.89 360 SER D CA 1
ATOM 8185 C C . SER D 1 273 ? 33.739 79.326 117.876 1.00 34.94 360 SER D C 1
ATOM 8186 O O . SER D 1 273 ? 34.891 78.964 118.152 1.00 36.79 360 SER D O 1
ATOM 8189 N N . PHE D 1 274 ? 33.344 80.590 118.013 1.00 33.86 361 PHE D N 1
ATOM 8190 C CA . PHE D 1 274 ? 34.219 81.565 118.645 1.00 32.39 361 PHE D CA 1
ATOM 8191 C C . PHE D 1 274 ? 34.547 81.142 120.075 1.00 29.39 361 PHE D C 1
ATOM 8192 O O . PHE D 1 274 ? 35.716 81.111 120.476 1.00 30.87 361 PHE D O 1
ATOM 8200 N N . ILE D 1 275 ? 33.525 80.764 120.845 1.00 30.92 362 ILE D N 1
ATOM 8201 C CA . ILE D 1 275 ? 33.743 80.367 122.235 1.00 35.58 362 ILE D CA 1
ATOM 8202 C C . ILE D 1 275 ? 34.650 79.145 122.285 1.00 33.67 362 ILE D C 1
ATOM 8203 O O . ILE D 1 275 ? 35.540 79.059 123.144 1.00 32.31 362 ILE D O 1
ATOM 8208 N N . MET D 1 276 ? 34.497 78.223 121.300 1.00 36.56 363 MET D N 1
ATOM 8209 C CA . MET D 1 276 ? 35.287 76.987 121.209 1.00 39.85 363 MET D CA 1
ATOM 8210 C C . MET D 1 276 ? 36.757 77.228 120.995 1.00 38.14 363 MET D C 1
ATOM 8211 O O . MET D 1 276 ? 37.554 76.346 121.316 1.00 36.81 363 MET D O 1
ATOM 8216 N N . LYS D 1 277 ? 37.129 78.409 120.497 1.00 36.68 364 LYS D N 1
ATOM 8217 C CA . LYS D 1 277 ? 38.539 78.716 120.369 1.00 37.46 364 LYS D CA 1
ATOM 8218 C C . LYS D 1 277 ? 39.178 78.978 121.713 1.00 38.44 364 LYS D C 1
ATOM 8219 O O . LYS D 1 277 ? 40.401 78.905 121.824 1.00 34.93 364 LYS D O 1
ATOM 8225 N N . TYR D 1 278 ? 38.404 79.377 122.711 1.00 35.33 365 TYR D N 1
ATOM 8226 C CA . TYR D 1 278 ? 39.009 79.771 123.964 1.00 39.05 365 TYR D CA 1
ATOM 8227 C C . TYR D 1 278 ? 38.565 78.919 125.136 1.00 34.86 365 TYR D C 1
ATOM 8228 O O . TYR D 1 278 ? 39.040 79.161 126.252 1.00 33.92 365 TYR D O 1
ATOM 8237 N N . ALA D 1 279 ? 37.664 77.949 124.934 1.00 37.50 366 ALA D N 1
ATOM 8238 C CA . ALA D 1 279 ? 37.058 77.201 126.027 1.00 38.08 366 ALA D CA 1
ATOM 8239 C C . ALA D 1 279 ? 36.649 75.804 125.565 1.00 42.06 366 ALA D C 1
ATOM 8240 O O . ALA D 1 279 ? 36.461 75.579 124.372 1.00 39.54 366 ALA D O 1
ATOM 8242 N N . ARG D 1 280 ? 36.434 74.866 126.498 1.00 41.63 367 ARG D N 1
ATOM 8243 C CA . ARG D 1 280 ? 35.856 73.591 126.075 1.00 47.52 367 ARG D CA 1
ATOM 8244 C C . ARG D 1 280 ? 34.451 73.427 126.602 1.00 45.76 367 ARG D C 1
ATOM 8245 O O . ARG D 1 280 ? 34.108 73.965 127.661 1.00 41.69 367 ARG D O 1
ATOM 8253 N N . ARG D 1 281 ? 33.626 72.711 125.862 1.00 43.07 368 ARG D N 1
ATOM 8254 C CA . ARG D 1 281 ? 32.292 72.425 126.341 1.00 51.69 368 ARG D CA 1
ATOM 8255 C C . ARG D 1 281 ? 32.058 70.937 126.575 1.00 54.09 368 ARG D C 1
ATOM 8256 O O . ARG D 1 281 ? 32.875 70.091 126.206 1.00 57.64 368 ARG D O 1
ATOM 8264 N N . LYS D 1 282 ? 31.001 70.680 127.317 1.00 53.22 369 LYS D N 1
ATOM 8265 C CA . LYS D 1 282 ? 30.369 69.448 127.756 1.00 60.59 369 LYS D CA 1
ATOM 8266 C C . LYS D 1 282 ? 28.876 69.713 127.869 1.00 62.66 369 LYS D C 1
ATOM 8267 O O . LYS D 1 282 ? 28.468 70.803 128.284 1.00 55.45 369 LYS D O 1
ATOM 8273 N N . ARG D 1 283 ? 28.055 68.744 127.473 1.00 69.34 370 ARG D N 1
ATOM 8274 C CA . ARG D 1 283 ? 26.626 68.910 127.653 1.00 71.37 370 ARG D CA 1
ATOM 8275 C C . ARG D 1 283 ? 26.311 68.226 128.966 1.00 74.23 370 ARG D C 1
ATOM 8276 O O . ARG D 1 283 ? 26.660 67.059 129.165 1.00 75.65 370 ARG D O 1
ATOM 8284 N N . LEU D 1 284 ? 25.712 68.979 129.874 1.00 73.29 371 LEU D N 1
ATOM 8285 C CA . LEU D 1 284 ? 25.328 68.480 131.176 1.00 73.64 371 LEU D CA 1
ATOM 8286 C C . LEU D 1 284 ? 23.805 68.400 131.131 1.00 75.61 371 LEU D C 1
ATOM 8287 O O . LEU D 1 284 ? 23.107 69.358 131.464 1.00 77.24 371 LEU D O 1
ATOM 8292 N N . GLY D 1 285 ? 23.278 67.233 130.748 1.00 80.07 372 GLY D N 1
ATOM 8293 C CA . GLY D 1 285 ? 21.839 67.116 130.621 1.00 77.36 372 GLY D CA 1
ATOM 8294 C C . GLY D 1 285 ? 21.261 67.930 129.476 1.00 81.16 372 GLY D C 1
ATOM 8295 O O . GLY D 1 285 ? 21.498 67.631 128.295 1.00 79.92 372 GLY D O 1
ATOM 8296 N N . LYS D 1 286 ? 20.502 68.967 129.810 1.00 79.34 373 LYS D N 1
ATOM 8297 C CA . LYS D 1 286 ? 19.937 69.831 128.775 1.00 78.57 373 LYS D CA 1
ATOM 8298 C C . LYS D 1 286 ? 20.855 70.993 128.389 1.00 84.34 373 LYS D C 1
ATOM 8299 O O . LYS D 1 286 ? 20.798 71.486 127.253 1.00 76.05 373 LYS D O 1
ATOM 8305 N N . LYS D 1 287 ? 21.760 71.410 129.264 1.00 70.92 374 LYS D N 1
ATOM 8306 C CA . LYS D 1 287 ? 22.598 72.545 128.887 1.00 63.46 374 LYS D CA 1
ATOM 8307 C C . LYS D 1 287 ? 24.021 72.194 128.524 1.00 62.11 374 LYS D C 1
ATOM 8308 O O . LYS D 1 287 ? 24.451 71.042 128.573 1.00 65.37 374 LYS D O 1
ATOM 8314 N N . THR D 1 288 ? 24.663 73.207 127.983 1.00 52.59 375 THR D N 1
ATOM 8315 C CA . THR D 1 288 ? 26.067 73.230 127.644 1.00 50.47 375 THR D CA 1
ATOM 8316 C C . THR D 1 288 ? 26.829 74.124 128.620 1.00 43.24 375 THR D C 1
ATOM 8317 O O . THR D 1 288 ? 26.393 75.256 128.894 1.00 36.52 375 THR D O 1
ATOM 8321 N N . VAL D 1 289 ? 27.912 73.586 129.177 1.00 39.37 376 VAL D N 1
ATOM 8322 C CA . VAL D 1 289 ? 28.783 74.261 130.122 1.00 35.52 376 VAL D CA 1
ATOM 8323 C C . VAL D 1 289 ? 30.155 74.385 129.474 1.00 37.56 376 VAL D C 1
ATOM 8324 O O . VAL D 1 289 ? 30.557 73.554 128.652 1.00 41.35 376 VAL D O 1
ATOM 8328 N N . VAL D 1 290 ? 30.850 75.462 129.802 1.00 35.45 377 VAL D N 1
ATOM 8329 C CA . VAL D 1 290 ? 32.184 75.733 129.286 1.00 33.89 377 VAL D CA 1
ATOM 8330 C C . VAL D 1 290 ? 33.139 75.986 130.453 1.00 33.57 377 VAL D C 1
ATOM 8331 O O . VAL D 1 290 ? 32.745 76.486 131.517 1.00 30.59 377 VAL D O 1
ATOM 8335 N N . THR D 1 291 ? 34.394 75.606 130.252 1.00 30.23 378 THR D N 1
ATOM 8336 C CA . THR D 1 291 ? 35.478 75.861 131.187 1.00 33.15 378 THR D CA 1
ATOM 8337 C C . THR D 1 291 ? 36.674 76.320 130.360 1.00 30.65 378 THR D C 1
ATOM 8338 O O . THR D 1 291 ? 36.675 76.222 129.133 1.00 34.57 378 THR D O 1
ATOM 8342 N N . SER D 1 292 ? 37.688 76.842 131.026 1.00 33.28 379 SER D N 1
ATOM 8343 C CA . SER D 1 292 ? 38.856 77.305 130.291 1.00 36.31 379 SER D CA 1
ATOM 8344 C C . SER D 1 292 ? 39.578 76.140 129.604 1.00 38.78 379 SER D C 1
ATOM 8345 O O . SER D 1 292 ? 39.510 74.998 130.049 1.00 34.63 379 SER D O 1
ATOM 8348 N N . ARG D 1 293 ? 40.257 76.438 128.496 1.00 44.03 380 ARG D N 1
ATOM 8349 C CA . ARG D 1 293 ? 41.162 75.474 127.860 1.00 49.83 380 ARG D CA 1
ATOM 8350 C C . ARG D 1 293 ? 42.484 75.435 128.630 1.00 66.37 380 ARG D C 1
ATOM 8351 O O . ARG D 1 293 ? 42.941 76.467 129.137 1.00 65.78 380 ARG D O 1
#

Nearest PDB structures (foldseek):
  5msn-assembly2_B  TM=1.004E+00  e=5.020E-53  Saccharomyces cerevisiae S288C
  5msn-assembly4_D  TM=9.868E-01  e=2.125E-45  Saccharomyces cerevisiae S288C
  5msn-assembly3_C  TM=9.579E-01  e=3.016E-45  Saccharomyces cerevisiae S288C
  5msn-assembly1_A  TM=9.650E-01  e=6.438E-45  Saccharomyces cerevisiae S288C
  5okc-assembly2_B  TM=9.171E-01  e=6.851E-43  Saccharomyces cerevisiae S288C

Sequence (1025 aa):
HGELNLNSVPIYNGELDFSDKIKVIGTLEELLENSPCSALEGISKWHKIGGSVKDGVLCILSQDFLFKALHVLLMSAMAESLDLQHLNVEDTHHAVGKDIEDEFNPYTREIIETVLNKFAVQEQENNTWRLRIPFIAQWYGIQALRKYVSGISMPIDEFLIKWKSLFPPFFPCDIDIDMLRGYHFKPTDKTVQYIAKSTLPMDPKERFKVLFRLQSQWDLEDIKPLIEELNSRGMKIDSFIMKYARRKRLGKKTVVTSRHGELNLNSVPIYNGELDFSDKIIGTLEELLENSPCSALEGISKWHKIGGSVKDGVLCILSQDFLFKALHVLLMSAMAESLDLQHLNVEDTHHAVGKDIEDEFNPYTREIIETVLNKFAVQEQNNTWRLRIPFIAQWYGIQALRKYVSGISMPIDEFLIKWKSLFPPFFPCDIDIDMLRGYHFKPTDKTVQYIAKSTLPMDPKERFKVLFRLQSQWDLEDIKPLIEELNSRGMKIDSFIMKYARRKRLGKKTVVTSRGELNLNSVPIYNGELDFSDKIVIGTLEELLENSPCSALEGISKWHKIGGSVKDGVLCILSQDFLFKALHVLLMSAMAESLDLQHLNVEDTHHAVGKDIEDEFNPYTREIIETVLNKFAVQENNTWRLRIPFIAQWYGIQALRKYVSGISMPIDEFLIKWKSLFPPFFPCDIDIDMLRGYHFKPTDKTVQYIAKSTLPMDPKERFKVLFRLQSQWDLEDIKPLIEELNSRGMKIDSFIMKYARRKRLGKKTVVTSRTHGELNLNSVPIYNGELDFSDKVIGTLEELLENSPCSALEGISKWHKIGGSVKDGVLCILSQDFLFKALHVLLMSAMAESLDLQHLNVEDTHHAVGKDIEDEFNPYTREIIETVLNKFAVQENTWRLRIPFIAQWYGIQALRKYVSGISMPIDEFLIKWKSLFPPFFPCDIDIDMLRGYHFKPTDKTVQYIAKSTLPMDPKERFKVLFRLQSQWDLEDIKPLIEELNSRGMKIDSFIMKYARRKRLGKKTVVTSR

GO terms:
  GO:0007064 mitotic sister chromatid cohesion (P, IGI)
  GO:0034398 telomere tethering at nuclear periphery (P, IMP)
  GO:0035753 maintenance of DNA trinucleotide repeats (P, IMP)
  GO:0007064 mitotic sister chromatid cohesion (P, IMP)
  GO:0031390 Ctf18 RFC-like complex (C, IPI)
  GO:0005515 protein binding (F, IPI)

InterPro domains:
  IPR019128 Sister chromatid cohesion protein Dcc1 [PF09724] (15-348)
  IPR019128 Sister chromatid cohesion protein Dcc1 [PTHR13395] (12-380)

Organism: Saccharomyces cerevisiae (strain ATCC 204508 / S288c) (NCBI:txid559292)

Secondary structure (DSSP, 8-state):
--S---TT--EE-S-SSHHHH------HHHHHHTSSS-HHHHHHHHHHHTEEEETTEEEEE-HHHHHHHHHHHHHHHHHTT--TTSB-HHHHHHHHHTT--SS-----HHHHHHHHHHHEEE----S-EEE-HHHHHHHHHHHHHHHHSSSS-EEHHHHHHHHHTTSPTT-S----GGGGTTSEE-SSTTEEEE--GGGS-SSHHHHHHHHHHH-SSEEHHHHHHHHGGG-TT---HHHHHHHHSEEEE-SS-EEEE--/------TT--EE-S-SSHHHH----HHHHHHTSSS-HHHHHHHHHHHTEEEETTEEEEE-HHHHHHHHHHHHHHHHHTT--TTSB-HHHHHHHHHTT-TTS-----HHHHHHHHHHHEEE-----EEE-HHHHHHHHHHHHHHHH-SSS-EEHHHHHHHHHHTSPTT-S----GGGGTTSEE-SSTTEEEE--GGGS-SSHHHHHHHHHHH-SEEEHHHHHHHHGGG-TT---HHHHHHTTEEEEEETTEEEEEE-/-----TT--EE-S-TTTTT-----SHHHHHHTSSS-HHHHHHHHHHHTEEEETTEEEEE-HHHHHHHHHHHHHHHHHTT--TTSB-HHHHHHHHHTTS-GGG----HHHHHHHHHHHEEE----EEE-HHHHHHHHHHHHHHHH-SSS-EEHHHHHHHHHHTSPTT------GGGGTTSEE-SSTTEEEE--GGGS-SSHHHHHHHHHHH-SEEEHHHHHHHHGGG-TT---HHHHHHHHSEEEEETTEEEEE--/-------TT-PEE-S-SSTTT-----HHHHHHTSSS-HHHHHHHHHHHTEEEETTEEEEE-HHHHHHHHHHHHHHHHHTT--TTSB-HHHHHHHHHTTS-GGG----HHHHHHHHHHHEEE---EEE-HHHHHHHHHHHHHHHHSSSS-EEHHHHHHHHHHTS-TT------GGGGTTSEE-SSTTEEEE--GGGS-SSHHHHHHHHHHH-SEEEHHHHHHHHGGG-TT---HHHHHHTTEEEEEETTEEEEEE-

Solvent-accessible surface area: 48740 Å² total; per-residue (Å²): 35,4,85,13,36,34,47,38,1,5,55,0,81,21,59,113,82,4,40,126,120,83,225,73,16,33,31,51,79,69,2,33,144,82,14,62,21,62,37,108,17,0,62,17,36,14,60,59,60,0,4,4,41,13,77,51,6,1,0,19,3,18,57,75,6,1,46,110,0,2,62,33,1,0,72,14,0,46,82,68,100,38,78,12,78,74,3,40,16,83,68,0,42,110,10,3,19,117,125,40,144,135,141,70,42,16,26,40,73,83,0,0,70,9,1,3,37,35,3,6,18,54,56,140,143,87,40,9,9,69,4,23,18,27,34,0,0,27,23,0,0,14,35,2,0,73,169,69,0,71,62,103,48,16,70,29,99,74,0,49,119,65,0,91,82,39,12,5,93,188,14,77,18,130,32,68,25,47,8,0,41,1,58,6,12,37,48,76,118,133,25,0,35,25,17,16,76,18,48,14,42,36,26,23,141,76,3,4,90,41,0,21,171,52,19,82,116,1,27,19,26,13,0,21,27,0,0,73,77,16,22,8,95,11,56,111,25,30,46,8,0,76,120,44,0,131,76,140,178,73,78,156,81,15,18,0,33,60,158,120,11,96,21,28,43,45,55,4,5,33,0,86,21,61,127,81,4,53,110,116,99,66,38,59,50,144,74,1,32,144,84,18,62,14,43,59,111,13,0,57,16,48,14,49,59,70,0,5,5,38,22,76,55,22,7,0,19,3,4,33,98,5,8,38,115,2,1,51,34,1,0,73,14,0,47,78,60,100,44,70,24,120,97,3,47,28,97,74,0,42,127,5,3,32,87,103,45,146,143,121,100,65,6,20,38,110,76,0,3,73,10,1,2,26,37,2,6,21,48,86,187,184,87,25,5,71,6,26,29,40,30,0,0,20,20,0,0,15,13,0,0,70,139,53,0,68,39,91,51,20,63,25,100,73,0,54,118,74,0,104,84,42,18,4,90,191,16,79,18,117,31,73,24,40,3,0,29,9,81,2,12,33,47,74,111,149,24,0,35,33,16,17,70,22,35,12,40,41,23,24,123,44,0,5,113,30,0,17,179,64,13,85,74,0,19,11,33,7,0,23,39,0,0,43,71,13,22,8,128,8,46,72,14,51,55,8,0,48,104,44,0,127,130,97,157,72,68,177,88,35,12,0,39,57,130,30,95,12,36,46,53,48,1,20,58,0,85,20,76,101,67,6,56,102,176,105,107,21,27,72,46,137,67,4,32,158,92,13,95,20,64,61,105,16,0,61,18,33,15,62,60,50,0,6,6,36,20,85,58,13,6,0,16,3,18,86,118,3,0,54,114,2,0,56,32,0,1,86,17,0,52,74,63,99,43,72,20,88,97,3,48,29,93,72,0,38,121,6,4,18,116,129,46,101,118,106,124,21,19,13,37,108,74,0,2,75,10,1,0,36,31,0,7,24,84,135,153,119,13,9,98,3,20,24,30,37,0,0,30,32,2,0,18,40,0,0,67,137,54,0,43,32,88,50,18,34,22,79,42,0,40,118,70,0,82,81,43,13,3,91,190,8,82,15,129,38,69,18,35,8,0,36,1,56,2,9,27,48,77,87,30,25,0,10,17,15,16,76,19,42,12,39,38,23,19,121,91,3,7,125,33,0,21,163,57,14,87,84,0,25,14,33,8,0,27,31,0,1,64,74,17,18,8,94,12,60,102,17,22,51,7,0,97,123,42,6,142,70,69,146,86,76,191,78,21,1,0,28,39,195,42,113,15,108,19,42,54,52,44,7,21,52,0,66,12,50,64,98,15,59,145,178,128,39,34,51,43,109,80,3,30,150,91,14,72,13,42,56,116,5,0,61,19,37,16,56,56,56,0,5,6,37,9,77,58,15,7,0,28,3,19,80,102,4,1,39,109,0,0,53,28,0,0,87,13,1,50,81,75,100,42,73,20,80,104,3,49,29,93,83,0,33,115,8,4,14,96,134,51,112,134,140,122,25,6,32,42,113,78,0,0,71,10,1,0,30,37,0,6,16,82,115,133,34,6,58,3,25,27,43,30,0,0,21,16,0,0,21,22,0,0,78,140,51,0,64,64,117,53,16,60,26,98,73,0,52,121,74,0,95,80,30,16,3,120,175,9,83,14,105,42,73,24,43,4,0,30,8,83,4,11,31,51,75,124,153,28,0,36,30,14,15,75,26,37,11,40,46,23,25,108,70,0,4,101,47,0,17,212,63,15,83,85,2,28,9,27,10,0,17,30,0,0,52,68,11,20,7,128,6,50,82,18,52,53,6,0,37,95,39,0,124,123,140,182,107,68,180,104,29,19,0,33,47,170

Radius of gyration: 34.87 Å; Cα contacts (8 Å, |Δi|>4): 1645; chains: 4; bounding box: 93×70×95 Å

B-factor: mean 38.15, std 15.5, range [14.79, 107.56]